Protein AF-0000000087727693 (afdb_homodimer)

Secondary structure (DSSP, 8-state):
-------PPPHHHHHTT------SSS-HHHHHHT-----------TT---------------HHHHHHHT------THHHH-GGG---B-TTTTS----HHHHHHHHHHHHHT-HHHHHHHHHHTHHHH---S-HHHHHHHHHHHHH-SS--TTHHHHHHHHHHHHHH-TTS-TTS-GGG-HHHHHHHHHHHHHHHHT---HHHHHHHHHHHHHHHHTT-TTHHHHHHHHHHHHHHHHTTT-TTTS--SBPPPSSHHHHHHHHHHHHHHHHHHHHTTTT-TTSPPSSPPPPTTPBPPPPHHHHHTT------BS--S-TT--TT--HHHHHHHHHHHHHHHHHHHHHHHHTS-HHHHHHHHHHHHHHHHHHHHHHHHHHHHHTTSS---HHHHHHHHHHHHHHHHHHH-SS--SSS-PPPPHHHHHHHHHHHHHHHHIIIIIHHHHHHHHHHHHHH--SS--S-THHHHHHHHHHHHHHHHHHHH--HHHHHHHHHHHHHHHHHHTT-GGGTTTTHHHHHH-/-------PPPHHHHHTT------SSS-HHHHHHT-----------TT---------------HHHHHHHT--TT--THHHH-GGG---B-GGGGS-B--HHHHHHHHHHHHHT-HHHHHHHHHHTHHHH---S-HHHHHHHHHHHHH-SS-BTTHHHHHHHHHHHHHH-TTS-S-S-GGG-HHHHHHHHHHHHHHHHT---HHHHHHHHHHHHHHHHTT-TTHHHHHHHHHHHHHHHHTTT-TTTSPPSBPPPSSHHHHHHHHHHHHHHHHHHHHTTTT-TTSPPSSPPPPTTPBPP--HHHHHTT------BS--S-TT--TT--HHHHHHHHHHHHHHHHHHHHHHHHTS-HHHHHHHHHHHHHHHHHHHHHHHHHHHHHTTSS--SHHHHHHHHHHHHHHHHHHH-SS--SSS-PPPPHHHHHHHHHHHHHHHHIIIIIHHHHHHHHHHHHHH--SS--S-THHHHHHHHHHHHHHHHHHHH--HHHHHHHHHHHHHHHHHHTT-GGGTTTTHHHHHH-

Organism: NCBI:txid56646

Structure (mmCIF, N/CA/C/O backbone):
data_AF-0000000087727693-model_v1
#
loop_
_entity.id
_entity.type
_entity.pdbx_description
1 polymer 'Zn(2)-C6 fungal-type domain-containing protein'
#
loop_
_atom_site.group_PDB
_atom_site.id
_atom_site.type_symbol
_atom_site.label_atom_id
_atom_site.label_alt_id
_atom_site.label_comp_id
_atom_site.label_asym_id
_atom_site.label_entity_id
_atom_site.label_seq_id
_atom_site.pdbx_PDB_ins_code
_atom_site.Cartn_x
_atom_site.Cartn_y
_atom_site.Cartn_z
_atom_site.occupancy
_atom_site.B_iso_or_equiv
_atom_site.auth_seq_id
_atom_site.auth_comp_id
_atom_site.auth_asym_id
_atom_site.auth_atom_id
_atom_site.pdbx_PDB_model_num
ATOM 1 N N . MET A 1 1 ? 28.422 21.938 45.094 1 23.84 1 MET A N 1
ATOM 2 C CA . MET A 1 1 ? 28.906 21.516 43.781 1 23.84 1 MET A CA 1
ATOM 3 C C . MET A 1 1 ? 28.297 20.172 43.375 1 23.84 1 MET A C 1
ATOM 5 O O . MET A 1 1 ? 28.406 19.188 44.094 1 23.84 1 MET A O 1
ATOM 9 N N . PRO A 1 2 ? 27.234 20.109 42.75 1 31.7 2 PRO A N 1
ATOM 10 C CA . PRO A 1 2 ? 26.453 18.875 42.688 1 31.7 2 PRO A CA 1
ATOM 11 C C . PRO A 1 2 ? 27.234 17.719 42.094 1 31.7 2 PRO A C 1
ATOM 13 O O . PRO A 1 2 ? 28.188 17.922 41.312 1 31.7 2 PRO A O 1
ATOM 16 N N . PRO A 1 3 ? 27.328 16.625 42.844 1 30.39 3 PRO A N 1
ATOM 17 C CA . PRO A 1 3 ? 28.25 15.562 42.406 1 30.39 3 PRO A CA 1
ATOM 18 C C . PRO A 1 3 ? 28.047 15.211 40.906 1 30.39 3 PRO A C 1
ATOM 20 O O . PRO A 1 3 ? 26.938 15.344 40.375 1 30.39 3 PRO A O 1
ATOM 23 N N . ALA A 1 4 ? 29.109 15.508 40.094 1 33.78 4 ALA A N 1
ATOM 24 C CA . ALA A 1 4 ? 29.359 15.18 38.688 1 33.78 4 ALA A CA 1
ATOM 25 C C . ALA A 1 4 ? 28.906 13.758 38.375 1 33.78 4 ALA A C 1
ATOM 27 O O . ALA A 1 4 ? 29.375 12.797 39 1 33.78 4 ALA A O 1
ATOM 28 N N . ASN A 1 5 ? 27.656 13.523 38.062 1 35.09 5 ASN A N 1
ATOM 29 C CA . ASN A 1 5 ? 27.109 12.219 37.688 1 35.09 5 ASN A CA 1
ATOM 30 C C . ASN A 1 5 ? 28.078 11.438 36.812 1 35.09 5 ASN A C 1
ATOM 32 O O . ASN A 1 5 ? 28.5 11.922 35.75 1 35.09 5 ASN A O 1
ATOM 36 N N . THR A 1 6 ? 29.047 10.742 37.312 1 43.03 6 THR A N 1
ATOM 37 C CA . THR A 1 6 ? 30.062 9.875 36.75 1 43.03 6 THR A CA 1
ATOM 38 C C . THR A 1 6 ? 29.484 9.039 35.594 1 43.03 6 THR A C 1
ATOM 40 O O . THR A 1 6 ? 28.688 8.133 35.844 1 43.03 6 THR A O 1
ATOM 43 N N . PHE A 1 7 ? 29.219 9.594 34.5 1 47.88 7 PHE A N 1
ATOM 44 C CA . PHE A 1 7 ? 28.844 8.836 33.312 1 47.88 7 PHE A CA 1
ATOM 45 C C . PHE A 1 7 ? 29.781 7.652 33.094 1 47.88 7 PHE A C 1
ATOM 47 O O . PHE A 1 7 ? 31 7.801 33.156 1 47.88 7 PHE A O 1
ATOM 54 N N . THR A 1 8 ? 29.281 6.395 33.344 1 59.62 8 THR A N 1
ATOM 55 C CA . THR A 1 8 ? 30 5.141 33.125 1 59.62 8 THR A CA 1
ATOM 56 C C . THR A 1 8 ? 30.391 4.996 31.672 1 59.62 8 THR A C 1
ATOM 58 O O . THR A 1 8 ? 29.859 5.684 30.797 1 59.62 8 THR A O 1
ATOM 61 N N . SER A 1 9 ? 31.375 4.316 31.344 1 71.38 9 SER A N 1
ATOM 62 C CA . SER A 1 9 ? 31.906 3.957 30.031 1 71.38 9 SER A CA 1
ATOM 63 C C . SER A 1 9 ? 30.828 3.328 29.156 1 71.38 9 SER A C 1
ATOM 65 O O . SER A 1 9 ? 29.891 2.701 29.656 1 71.38 9 SER A O 1
ATOM 67 N N . CYS A 1 10 ? 30.719 3.697 27.891 1 70.88 10 CYS A N 1
ATOM 68 C CA . CYS A 1 10 ? 29.734 3.115 26.984 1 70.88 10 CYS A CA 1
ATOM 69 C C . CYS A 1 10 ? 29.922 1.608 26.875 1 70.88 10 CYS A C 1
ATOM 71 O O . CYS A 1 10 ? 31 1.087 27.172 1 70.88 10 CYS A O 1
ATOM 73 N N . GLU A 1 11 ? 28.922 0.777 26.594 1 74.06 11 GLU A N 1
ATOM 74 C CA . GLU A 1 11 ? 28.938 -0.682 26.578 1 74.06 11 GLU A CA 1
ATOM 75 C C . GLU A 1 11 ? 30.016 -1.211 25.625 1 74.06 11 GLU A C 1
ATOM 77 O O . GLU A 1 11 ? 30.703 -2.189 25.938 1 74.06 11 GLU A O 1
ATOM 82 N N . ALA A 1 12 ? 30.25 -0.6 24.531 1 76.38 12 ALA A N 1
ATOM 83 C CA . ALA A 1 12 ? 31.266 -1.04 23.578 1 76.38 12 ALA A CA 1
ATOM 84 C C . ALA A 1 12 ? 32.656 -0.853 24.156 1 76.38 12 ALA A C 1
ATOM 86 O O . ALA A 1 12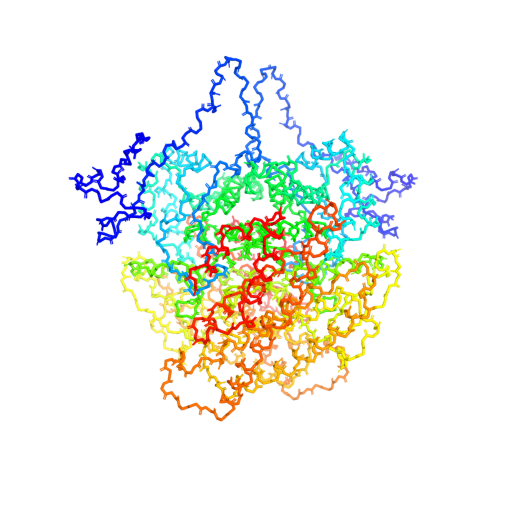 ? 33.5 -1.752 24.062 1 76.38 12 ALA A O 1
ATOM 87 N N . CYS A 1 13 ? 32.844 0.225 24.734 1 75.88 13 CYS A N 1
ATOM 88 C CA . CYS A 1 13 ? 34.156 0.517 25.297 1 75.88 13 CYS A CA 1
ATOM 89 C C . CYS A 1 13 ? 34.469 -0.376 26.5 1 75.88 13 CYS A C 1
ATOM 91 O O . CYS A 1 13 ? 35.594 -0.812 26.688 1 75.88 13 CYS A O 1
ATOM 93 N N . ARG A 1 14 ? 33.438 -0.783 27.297 1 74.38 14 ARG A N 1
ATOM 94 C CA . ARG A 1 14 ? 33.594 -1.712 28.406 1 74.38 14 ARG A CA 1
ATOM 95 C C . ARG A 1 14 ? 33.969 -3.105 27.922 1 74.38 14 ARG A C 1
ATOM 97 O O . ARG A 1 14 ? 34.844 -3.76 28.5 1 74.38 14 ARG A O 1
ATOM 104 N N . ARG A 1 15 ? 33.406 -3.43 26.781 1 73.31 15 ARG A N 1
ATOM 105 C CA . ARG A 1 15 ? 33.688 -4.75 26.219 1 73.31 15 ARG A CA 1
ATOM 106 C C . ARG A 1 15 ? 35.094 -4.836 25.656 1 73.31 15 ARG A C 1
ATOM 108 O O . ARG A 1 15 ? 35.75 -5.863 25.781 1 73.31 15 ARG A O 1
ATOM 115 N N . LEU A 1 16 ? 35.469 -3.773 25.156 1 72.75 16 LEU A N 1
ATOM 116 C CA . LEU A 1 16 ? 36.781 -3.746 24.531 1 72.75 16 LEU A CA 1
ATOM 117 C C . LEU A 1 16 ? 37.875 -3.369 25.547 1 72.75 16 LEU A C 1
ATOM 119 O O . LEU A 1 16 ? 39.062 -3.344 25.219 1 72.75 16 LEU A O 1
ATOM 123 N N . LYS A 1 17 ? 37.469 -3.191 26.781 1 73.88 17 LYS A N 1
ATOM 124 C CA . LYS A 1 17 ? 38.375 -2.814 27.875 1 73.88 17 LYS A CA 1
ATOM 125 C C . LYS A 1 17 ? 39.25 -1.646 27.484 1 73.88 17 LYS A C 1
ATOM 127 O O . LYS A 1 17 ? 40.469 -1.645 27.766 1 73.88 17 LYS A O 1
ATOM 132 N N . ARG A 1 18 ? 38.656 -0.747 26.656 1 76.44 18 ARG A N 1
ATOM 133 C CA . ARG A 1 18 ? 39.406 0.434 26.234 1 76.44 18 ARG A CA 1
ATOM 134 C C . ARG A 1 18 ? 38.875 1.693 26.906 1 76.44 18 ARG A C 1
ATOM 136 O O . ARG A 1 18 ? 37.719 1.702 27.406 1 76.44 18 ARG A O 1
ATOM 143 N N . ARG A 1 19 ? 39.625 2.727 26.953 1 76.44 19 ARG A N 1
ATOM 144 C CA . ARG A 1 19 ? 39.25 3.99 27.594 1 76.44 19 ARG A CA 1
ATOM 145 C C . ARG A 1 19 ? 38.188 4.727 26.781 1 76.44 19 ARG A C 1
ATOM 147 O O . ARG A 1 19 ? 38.406 5.051 25.609 1 76.44 19 ARG A O 1
ATOM 154 N N . CYS A 1 20 ? 36.906 4.945 27.344 1 72.44 20 CYS A N 1
ATOM 155 C CA . CYS A 1 20 ? 35.75 5.609 26.75 1 72.44 20 CYS A CA 1
ATOM 156 C C . CYS A 1 20 ? 35.844 7.117 26.922 1 72.44 20 CYS A C 1
ATOM 158 O O . CYS A 1 20 ? 36.156 7.602 28.016 1 72.44 20 CYS A O 1
ATOM 160 N N . SER A 1 21 ? 35.812 7.914 25.969 1 75.56 21 SER A N 1
ATOM 161 C CA . SER A 1 21 ? 35.875 9.367 26.078 1 75.56 21 SER A CA 1
ATOM 162 C C . SER A 1 21 ? 34.625 9.938 26.703 1 75.56 21 SER A C 1
ATOM 164 O O . SER A 1 21 ? 34.562 11.125 27.016 1 75.56 21 SER A O 1
ATOM 166 N N . LYS A 1 22 ? 33.531 9.18 27 1 72.62 22 LYS A N 1
ATOM 167 C CA . LYS A 1 22 ? 32.281 9.5 27.656 1 72.62 22 LYS A CA 1
ATOM 168 C C . LYS A 1 22 ? 31.562 10.656 26.969 1 72.62 22 LYS A C 1
ATOM 170 O O . LYS A 1 22 ? 30.781 11.383 27.594 1 72.62 22 LYS A O 1
ATOM 175 N N . ASP A 1 23 ? 31.984 10.836 25.672 1 70.81 23 ASP A N 1
ATOM 176 C CA . ASP A 1 23 ? 31.312 11.867 24.891 1 70.81 23 ASP A CA 1
ATOM 177 C C . ASP A 1 23 ? 29.922 11.422 24.469 1 70.81 23 ASP A C 1
ATOM 179 O O . ASP A 1 23 ? 29.672 10.227 24.312 1 70.81 23 ASP A O 1
ATOM 183 N N . THR A 1 24 ? 28.75 12.195 24.625 1 68.38 24 THR A N 1
ATOM 184 C CA . THR A 1 24 ? 27.406 11.969 24.094 1 68.38 24 THR A CA 1
ATOM 185 C C . THR A 1 24 ? 27.266 12.633 22.719 1 68.38 24 THR A C 1
ATOM 187 O O . THR A 1 24 ? 27.844 13.695 22.484 1 68.38 24 THR A O 1
ATOM 190 N N . PRO A 1 25 ? 26.5 11.797 21.734 1 67.19 25 PRO A N 1
ATOM 191 C CA . PRO A 1 25 ? 25.797 10.531 21.922 1 67.19 25 PRO A CA 1
ATOM 192 C C . PRO A 1 25 ? 26.703 9.32 21.75 1 67.19 25 PRO A C 1
ATOM 194 O O . PRO A 1 25 ? 26.359 8.211 22.172 1 67.19 25 PRO A O 1
ATOM 197 N N . SER A 1 26 ? 27.812 9.461 21.109 1 72.19 26 SER A N 1
ATOM 198 C CA . SER A 1 26 ? 28.781 8.375 20.922 1 72.19 26 SER A CA 1
ATOM 199 C C . SER A 1 26 ? 30.172 8.805 21.359 1 72.19 26 SER A C 1
ATOM 201 O O . SER A 1 26 ? 30.578 9.945 21.156 1 72.19 26 SER A O 1
ATOM 203 N N . CYS A 1 27 ? 30.859 7.828 21.984 1 73.69 27 CYS A N 1
ATOM 204 C CA . CYS A 1 27 ? 32.219 8.125 22.438 1 73.69 27 CYS A CA 1
ATOM 205 C C . CYS A 1 27 ? 33.188 8.117 21.266 1 73.69 27 CYS A C 1
ATOM 207 O O . CYS A 1 27 ? 32.906 7.512 20.219 1 73.69 27 CYS A O 1
ATOM 209 N N . ARG A 1 28 ? 34.25 8.898 21.344 1 74.19 28 ARG A N 1
ATOM 210 C CA . ARG A 1 28 ? 35.25 9.086 20.297 1 74.19 28 ARG A CA 1
ATOM 211 C C . ARG A 1 28 ? 35.781 7.746 19.812 1 74.19 28 ARG A C 1
ATOM 213 O O . ARG A 1 28 ? 36.062 7.57 18.625 1 74.19 28 ARG A O 1
ATOM 220 N N . LEU A 1 29 ? 35.938 6.738 20.672 1 74.5 29 LEU A N 1
ATOM 221 C CA . LEU A 1 29 ? 36.469 5.426 20.312 1 74.5 29 LEU A CA 1
ATOM 222 C C . LEU A 1 29 ? 35.438 4.621 19.531 1 74.5 29 LEU A C 1
ATOM 224 O O . LEU A 1 29 ? 35.75 3.996 18.516 1 74.5 29 LEU A O 1
ATOM 228 N N . CYS A 1 30 ? 34.25 4.602 19.906 1 71.06 30 CYS A N 1
ATOM 229 C CA . CYS A 1 30 ? 33.188 3.896 19.203 1 71.06 30 CYS A CA 1
ATOM 230 C C . CYS A 1 30 ? 32.969 4.477 17.812 1 71.06 30 CYS A C 1
ATOM 232 O O . CYS A 1 30 ? 32.75 3.736 16.844 1 71.06 30 CYS A O 1
ATOM 234 N N . THR A 1 31 ? 33.062 5.781 17.609 1 73.38 31 THR A N 1
ATOM 235 C CA . THR A 1 31 ? 33 6.473 16.312 1 73.38 31 THR A CA 1
ATOM 236 C C . THR A 1 31 ? 34.125 6.039 15.406 1 73.38 31 THR A C 1
ATOM 238 O O . THR A 1 31 ? 33.938 5.828 14.211 1 73.38 31 THR A O 1
ATOM 241 N N . ARG A 1 32 ? 35.312 5.926 15.891 1 71.56 32 ARG A N 1
ATOM 242 C CA . ARG A 1 32 ? 36.5 5.551 15.125 1 71.56 32 ARG A CA 1
ATOM 243 C C . ARG A 1 32 ? 36.469 4.082 14.727 1 71.56 32 ARG A C 1
ATOM 245 O O . ARG A 1 32 ? 36.844 3.727 13.609 1 71.56 32 ARG A O 1
ATOM 252 N N . LEU A 1 33 ? 35.938 3.219 15.602 1 70.81 33 LEU A N 1
ATOM 253 C CA . LEU A 1 33 ? 35.906 1.778 15.375 1 70.81 33 LEU A CA 1
ATOM 254 C C . LEU A 1 33 ? 34.625 1.349 14.68 1 70.81 33 LEU A C 1
ATOM 256 O O . LEU A 1 33 ? 34.469 0.18 14.328 1 70.81 33 LEU A O 1
ATOM 260 N N . GLY A 1 34 ? 33.656 2.258 14.414 1 65.94 34 GLY A N 1
ATOM 261 C CA . GLY A 1 34 ? 32.375 2.02 13.758 1 65.94 34 GLY A CA 1
ATOM 262 C C . GLY A 1 34 ? 31.453 1.153 14.578 1 65.94 34 GLY A C 1
ATOM 263 O O . GLY A 1 34 ? 30.688 0.361 14.023 1 65.94 34 GLY A O 1
ATOM 264 N N . LYS A 1 35 ? 31.516 1.188 15.883 1 65.06 35 LYS A N 1
ATOM 265 C CA . LYS A 1 35 ? 30.688 0.398 16.781 1 65.06 35 LYS A CA 1
ATOM 266 C C . LYS A 1 35 ? 29.562 1.244 17.391 1 65.06 35 LYS A C 1
ATOM 268 O O . LYS A 1 35 ? 29.672 2.473 17.438 1 65.06 35 LYS A O 1
ATOM 273 N N . THR A 1 36 ? 28.422 0.637 17.703 1 66.88 36 THR A N 1
ATOM 274 C CA . THR A 1 36 ? 27.312 1.306 18.375 1 66.88 36 THR A CA 1
ATOM 275 C C . THR A 1 36 ? 27.672 1.64 19.812 1 66.88 36 THR A C 1
ATOM 277 O O . THR A 1 36 ? 27.938 0.743 20.625 1 66.88 36 THR A O 1
ATOM 280 N N . CYS A 1 37 ? 27.766 3.025 20.109 1 66.5 37 CYS A N 1
ATOM 281 C CA . CYS A 1 37 ? 28.031 3.561 21.438 1 66.5 37 CYS A CA 1
ATOM 282 C C . CYS A 1 37 ? 26.75 3.643 22.266 1 66.5 37 CYS A C 1
ATOM 284 O O . CYS A 1 37 ? 25.812 4.355 21.891 1 66.5 37 CYS A O 1
ATOM 286 N N . ASN A 1 38 ? 26.438 2.754 23.125 1 66.06 38 ASN A N 1
ATOM 287 C CA . ASN A 1 38 ? 25.297 2.727 24.047 1 66.06 38 ASN A CA 1
ATOM 288 C C . ASN A 1 38 ? 25.719 3.047 25.469 1 66.06 38 ASN A C 1
ATOM 290 O O . ASN A 1 38 ? 26.547 2.34 26.047 1 66.06 38 ASN A O 1
ATOM 294 N N . TYR A 1 39 ? 25.328 4.312 25.891 1 60.53 39 TYR A N 1
ATOM 295 C CA . TYR A 1 39 ? 25.5 4.598 27.312 1 60.53 39 TYR A CA 1
ATOM 296 C C . TYR A 1 39 ? 24.359 3.982 28.125 1 60.53 39 TYR A C 1
ATOM 298 O O . TYR A 1 39 ? 23.203 4.012 27.703 1 60.53 39 TYR A O 1
ATOM 306 N N . GLY A 1 40 ? 24.328 2.939 28.672 1 48.91 40 GLY A N 1
ATOM 307 C CA . GLY A 1 40 ? 23.328 2.283 29.516 1 48.91 40 GLY A CA 1
ATOM 308 C C . GLY A 1 40 ? 22.516 3.254 30.344 1 48.91 40 GLY A C 1
ATOM 309 O O . GLY A 1 40 ? 23.047 3.84 31.297 1 48.91 40 GLY A O 1
ATOM 310 N N . THR A 1 41 ? 21.734 4.156 29.703 1 39.34 41 THR A N 1
ATOM 311 C CA . THR A 1 41 ? 20.844 4.848 30.625 1 39.34 41 THR A CA 1
ATOM 312 C C . THR A 1 41 ? 20 3.848 31.406 1 39.34 41 THR A C 1
ATOM 314 O O . THR A 1 41 ? 19.234 3.072 30.828 1 39.34 41 THR A O 1
ATOM 317 N N . GLU A 1 42 ? 20.375 3.406 32.625 1 35.06 42 GLU A N 1
ATOM 318 C CA . GLU A 1 42 ? 19.547 2.77 33.656 1 35.06 42 GLU A CA 1
ATOM 319 C C . GLU A 1 42 ? 18.328 3.613 33.969 1 35.06 42 GLU A C 1
ATOM 321 O O . GLU A 1 42 ? 18.266 4.262 35 1 35.06 42 GLU A O 1
ATOM 326 N N . HIS A 1 43 ? 17.797 4.496 33.25 1 33.53 43 HIS A N 1
ATOM 327 C CA . HIS A 1 43 ? 16.594 5.012 33.906 1 33.53 43 HIS A CA 1
ATOM 328 C C . HIS A 1 43 ? 15.57 3.904 34.125 1 33.53 43 HIS A C 1
ATOM 330 O O . HIS A 1 43 ? 14.789 3.6 33.219 1 33.53 43 HIS A O 1
ATOM 336 N N . ALA A 1 44 ? 15.859 2.822 34.812 1 29.98 44 ALA A N 1
ATOM 337 C CA . ALA A 1 44 ? 14.828 1.984 35.406 1 29.98 44 ALA A CA 1
ATOM 338 C C . ALA A 1 44 ? 13.875 2.816 36.281 1 29.98 44 ALA A C 1
ATOM 340 O O . ALA A 1 44 ? 14.305 3.465 37.219 1 29.98 44 ALA A O 1
ATOM 341 N N . ASN A 1 45 ? 12.906 3.426 35.719 1 28.58 45 ASN A N 1
ATOM 342 C CA . ASN A 1 45 ? 11.906 3.787 36.719 1 28.58 45 ASN A CA 1
ATOM 343 C C . ASN A 1 45 ? 11.648 2.645 37.688 1 28.58 45 ASN A C 1
ATOM 345 O O . ASN A 1 45 ? 11.195 1.571 37.312 1 28.58 45 ASN A O 1
ATOM 349 N N . PRO A 1 46 ? 12.258 2.629 38.812 1 29.36 46 PRO A N 1
ATOM 350 C CA . PRO A 1 46 ? 12.07 1.63 39.844 1 29.36 46 PRO A CA 1
ATOM 351 C C . PRO A 1 46 ? 10.602 1.374 40.188 1 29.36 46 PRO A C 1
ATOM 353 O O . PRO A 1 46 ? 10.273 0.415 40.875 1 29.36 46 PRO A O 1
ATOM 356 N N . ASN A 1 47 ? 9.828 2.406 39.969 1 28.36 47 ASN A N 1
ATOM 357 C CA . ASN A 1 47 ? 8.531 2.232 40.625 1 28.36 47 ASN A CA 1
ATOM 358 C C . ASN A 1 47 ? 7.727 1.11 39.969 1 28.36 47 ASN A C 1
ATOM 360 O O . ASN A 1 47 ? 6.523 0.985 40.219 1 28.36 47 ASN A O 1
ATOM 364 N N . LEU A 1 48 ? 8.172 0.575 38.812 1 28.2 48 LEU A N 1
ATOM 365 C CA . LEU A 1 48 ? 7.336 -0.592 38.562 1 28.2 48 LEU A CA 1
ATOM 366 C C . LEU A 1 48 ? 7.605 -1.69 39.594 1 28.2 48 LEU A C 1
ATOM 368 O O . LEU A 1 48 ? 8.516 -2.504 39.406 1 28.2 48 LEU A O 1
ATOM 372 N N . ARG A 1 49 ? 7.734 -1.293 40.875 1 25.19 49 ARG A N 1
ATOM 373 C CA . ARG A 1 49 ? 7.648 -2.359 41.875 1 25.19 49 ARG A CA 1
ATOM 374 C C . ARG A 1 49 ? 6.633 -3.416 41.469 1 25.19 49 ARG A C 1
ATOM 376 O O . ARG A 1 49 ? 5.512 -3.086 41.062 1 25.19 49 ARG A O 1
ATOM 383 N N . THR A 1 50 ? 7.164 -4.523 41.188 1 27.92 50 THR A N 1
ATOM 384 C CA . THR A 1 50 ? 6.52 -5.832 41.219 1 27.92 50 THR A CA 1
ATOM 385 C C . THR A 1 50 ? 5.691 -6.012 42.469 1 27.92 50 THR A C 1
ATOM 387 O O . THR A 1 50 ? 6.246 -6.172 43.562 1 27.92 50 THR A O 1
ATOM 390 N N . SER A 1 51 ? 4.781 -5.172 42.906 1 27.58 51 SER A N 1
ATOM 391 C CA . SER A 1 51 ? 3.975 -5.781 43.969 1 27.58 51 SER A CA 1
ATOM 392 C C . SER A 1 51 ? 3.652 -7.234 43.656 1 27.58 51 SER A C 1
ATOM 394 O O . SER A 1 51 ? 2.965 -7.52 42.656 1 27.58 51 SER A O 1
ATOM 396 N N . SER A 1 52 ? 4.566 -8.141 44.062 1 27.73 52 SER A N 1
ATOM 397 C CA . SER A 1 52 ? 4.48 -9.578 44.281 1 27.73 52 SER A CA 1
ATOM 398 C C . SER A 1 52 ? 3.258 -9.953 45.094 1 27.73 52 SER A C 1
ATOM 400 O O . SER A 1 52 ? 3.291 -10.922 45.875 1 27.73 52 SER A O 1
ATOM 402 N N . ASN A 1 53 ? 2.316 -9.203 45.531 1 29.72 53 ASN A N 1
ATOM 403 C CA . ASN A 1 53 ? 1.319 -10.023 46.219 1 29.72 53 ASN A CA 1
ATOM 404 C C . ASN A 1 53 ? 0.9 -11.219 45.375 1 29.72 53 ASN A C 1
ATOM 406 O O . ASN A 1 53 ? 0.831 -11.117 44.156 1 29.72 53 ASN A O 1
ATOM 410 N N . GLY A 1 54 ? 1.063 -12.602 45.781 1 30.44 54 GLY A N 1
ATOM 411 C CA . GLY A 1 54 ? 0.82 -14 45.469 1 30.44 54 GLY A CA 1
ATOM 412 C C . GLY A 1 54 ? -0.479 -14.227 44.719 1 30.44 54 GLY A C 1
ATOM 413 O O . GLY A 1 54 ? -0.956 -15.359 44.625 1 30.44 54 GLY A O 1
ATOM 414 N N . GLY A 1 55 ? -1.471 -13.375 44.812 1 32.19 55 GLY A N 1
ATOM 415 C CA . GLY A 1 55 ? -2.604 -13.875 44.062 1 32.19 55 GLY A CA 1
ATOM 416 C C . GLY A 1 55 ? -2.281 -14.109 42.594 1 32.19 55 GLY A C 1
ATOM 417 O O . GLY A 1 55 ? -1.697 -13.25 41.938 1 32.19 55 GLY A O 1
ATOM 418 N N . THR A 1 56 ? -1.887 -15.352 42.062 1 33.38 56 THR A N 1
ATOM 419 C CA . THR A 1 56 ? -1.729 -15.977 40.781 1 33.38 56 THR A CA 1
ATOM 420 C C . THR A 1 56 ? -2.623 -15.305 39.75 1 33.38 56 THR A C 1
ATOM 422 O O . THR A 1 56 ? -3.344 -15.984 39 1 33.38 56 THR A O 1
ATOM 425 N N . GLY A 1 57 ? -3.297 -14.289 40 1 35.41 57 GLY A N 1
ATOM 426 C CA . GLY A 1 57 ? -4.062 -13.836 38.844 1 35.41 57 GLY A CA 1
ATOM 427 C C . GLY A 1 57 ? -3.207 -13.562 37.625 1 35.41 57 GLY A C 1
ATOM 428 O O . GLY A 1 57 ? -2.238 -12.805 37.719 1 35.41 57 GLY A O 1
ATOM 429 N N . GLN A 1 58 ? -2.781 -14.531 36.781 1 38.69 58 GLN A N 1
ATOM 430 C CA . GLN A 1 58 ? -2.271 -14.414 35.438 1 38.69 58 GLN A CA 1
ATOM 431 C C . GLN A 1 58 ? -2.707 -13.102 34.781 1 38.69 58 GLN A C 1
ATOM 433 O O . GLN A 1 58 ? -3.885 -12.922 34.469 1 38.69 58 GLN A O 1
ATOM 438 N N . ASP A 1 59 ? -2.359 -11.961 35.062 1 41.25 59 ASP A N 1
ATOM 439 C CA . ASP A 1 59 ? -2.562 -10.625 34.5 1 41.25 59 ASP A CA 1
ATOM 440 C C . ASP A 1 59 ? -2.609 -10.664 32.969 1 41.25 59 ASP A C 1
ATOM 442 O O . ASP A 1 59 ? -1.618 -11.016 32.344 1 41.25 59 ASP A O 1
ATOM 446 N N . ARG A 1 60 ? -3.609 -11.008 32.281 1 51.88 60 ARG A N 1
ATOM 447 C CA . ARG A 1 60 ? -3.947 -10.961 30.859 1 51.88 60 ARG A CA 1
ATOM 448 C C . ARG A 1 60 ? -3.346 -9.727 30.188 1 51.88 60 ARG A C 1
ATOM 450 O O . ARG A 1 60 ? -3.734 -8.594 30.5 1 51.88 60 ARG A O 1
ATOM 457 N N . THR A 1 61 ? -2.178 -9.797 29.562 1 72.81 61 THR A N 1
ATOM 458 C CA . THR A 1 61 ? -1.591 -8.711 28.797 1 72.81 61 THR A CA 1
ATOM 459 C C . THR A 1 61 ? -2.592 -8.172 27.781 1 72.81 61 THR A C 1
ATOM 461 O O . THR A 1 61 ? -3.08 -8.914 26.922 1 72.81 61 THR A O 1
ATOM 464 N N . THR A 1 62 ? -3.143 -7.012 28.062 1 80.31 62 THR A N 1
ATOM 465 C CA . THR A 1 62 ? -4.039 -6.355 27.109 1 80.31 62 THR A CA 1
ATOM 466 C C . THR A 1 62 ? -3.35 -6.16 25.766 1 80.31 62 THR A C 1
ATOM 468 O O . THR A 1 62 ? -2.119 -6.137 25.688 1 80.31 62 THR A O 1
ATOM 471 N N . PRO A 1 63 ? -4.07 -6.195 24.703 1 81.88 63 PRO A N 1
ATOM 472 C CA . PRO A 1 63 ? -3.482 -5.938 23.391 1 81.88 63 PRO A CA 1
ATOM 473 C C . PRO A 1 63 ? -2.633 -4.668 23.359 1 81.88 63 PRO A C 1
ATOM 475 O O . PRO A 1 63 ? -1.558 -4.652 22.75 1 81.88 63 PRO A O 1
ATOM 478 N N . ALA A 1 64 ? -3.078 -3.709 24.078 1 83.62 64 ALA A N 1
ATOM 479 C CA . ALA A 1 64 ? -2.322 -2.461 24.141 1 83.62 64 ALA A CA 1
ATOM 480 C C . ALA A 1 64 ? -0.963 -2.67 24.797 1 83.62 64 ALA A C 1
ATOM 482 O O . ALA A 1 64 ? 0.053 -2.16 24.312 1 83.62 64 ALA A O 1
ATOM 483 N N . THR A 1 65 ? -0.986 -3.424 25.797 1 83.81 65 THR A N 1
ATOM 484 C CA . THR A 1 65 ? 0.254 -3.682 26.531 1 83.81 65 THR A CA 1
ATOM 485 C C . THR A 1 65 ? 1.213 -4.512 25.672 1 83.81 65 THR A C 1
ATOM 487 O O . THR A 1 65 ? 2.424 -4.285 25.703 1 83.81 65 THR A O 1
ATOM 490 N N . GLU A 1 66 ? 0.668 -5.402 24.984 1 84.19 66 GLU A N 1
ATOM 491 C CA . GLU A 1 66 ? 1.494 -6.23 24.109 1 84.19 66 GLU A CA 1
ATOM 492 C C . GLU A 1 66 ? 2.17 -5.387 23.031 1 84.19 66 GLU A C 1
ATOM 494 O O . GLU A 1 66 ? 3.367 -5.539 22.781 1 84.19 66 GLU A O 1
ATOM 499 N N . LEU A 1 67 ? 1.441 -4.508 22.438 1 85.75 67 LEU A N 1
ATOM 500 C CA . LEU A 1 67 ? 1.981 -3.645 21.391 1 85.75 67 LEU A CA 1
ATOM 501 C C . LEU A 1 67 ? 3.029 -2.695 21.953 1 85.75 67 LEU A C 1
ATOM 503 O O . LEU A 1 67 ? 4.07 -2.465 21.328 1 85.75 67 LEU A O 1
ATOM 507 N N . ASP A 1 68 ? 2.777 -2.223 23.109 1 82.19 68 ASP A N 1
ATOM 508 C CA . ASP A 1 68 ? 3.695 -1.272 23.719 1 82.19 68 ASP A CA 1
ATOM 509 C C . ASP A 1 68 ? 5.016 -1.944 24.094 1 82.19 68 ASP A C 1
ATOM 511 O O . ASP A 1 68 ? 6.082 -1.341 23.953 1 82.19 68 ASP A O 1
ATOM 515 N N . MET A 1 69 ? 4.957 -3.176 24.453 1 78 69 MET A N 1
ATOM 516 C CA . MET A 1 69 ? 6.129 -3.922 24.906 1 78 69 MET A CA 1
ATOM 517 C C . MET A 1 69 ? 7.055 -4.234 23.734 1 78 69 MET A C 1
ATOM 519 O O . MET A 1 69 ? 8.242 -4.484 23.922 1 78 69 MET A O 1
ATOM 523 N N . HIS A 1 70 ? 6.598 -4.168 22.547 1 75.12 70 HIS A N 1
ATOM 524 C CA . HIS A 1 70 ? 7.375 -4.586 21.391 1 75.12 70 HIS A CA 1
ATOM 525 C C . HIS A 1 70 ? 7.887 -3.379 20.609 1 75.12 70 HIS A C 1
ATOM 527 O O . HIS A 1 70 ? 8.453 -3.531 19.516 1 75.12 70 HIS A O 1
ATOM 533 N N . ARG A 1 71 ? 7.805 -2.248 21.109 1 80.19 71 ARG A N 1
ATOM 534 C CA . ARG A 1 71 ? 8.188 -1.033 20.391 1 80.19 71 ARG A CA 1
ATOM 535 C C . ARG A 1 71 ? 9.703 -0.869 20.359 1 80.19 71 ARG A C 1
ATOM 537 O O . ARG A 1 71 ? 10.383 -1.135 21.359 1 80.19 71 ARG A O 1
ATOM 544 N N . THR A 1 72 ? 10.117 -0.573 19.141 1 71.25 72 THR A N 1
ATOM 545 C CA . THR A 1 72 ? 11.516 -0.188 18.969 1 71.25 72 THR A CA 1
ATOM 546 C C . THR A 1 72 ? 11.641 1.321 18.781 1 71.25 72 THR A C 1
ATOM 548 O O . THR A 1 72 ? 10.969 1.908 17.938 1 71.25 72 THR A O 1
ATOM 551 N N . LEU A 1 73 ? 12.195 2.045 19.625 1 64.31 73 LEU A N 1
ATOM 552 C CA . LEU A 1 73 ? 12.25 3.504 19.609 1 64.31 73 LEU A CA 1
ATOM 553 C C . LEU A 1 73 ? 13.43 3.994 18.766 1 64.31 73 LEU A C 1
ATOM 555 O O . LEU A 1 73 ? 13.883 5.129 18.938 1 64.31 73 LEU A O 1
ATOM 559 N N . ASN A 1 74 ? 13.68 3.281 17.703 1 76.31 74 ASN A N 1
ATOM 560 C CA . ASN A 1 74 ? 14.945 3.654 17.078 1 76.31 74 ASN A CA 1
ATOM 561 C C . ASN A 1 74 ? 14.766 4.07 15.625 1 76.31 74 ASN A C 1
ATOM 563 O O . ASN A 1 74 ? 15.742 4.227 14.891 1 76.31 74 ASN A O 1
ATOM 567 N N . PHE A 1 75 ? 13.625 4.367 15.258 1 87.94 75 PHE A N 1
ATOM 568 C CA . PHE A 1 75 ? 13.539 4.703 13.844 1 87.94 75 PHE A CA 1
ATOM 569 C C . PHE A 1 75 ? 13.969 6.148 13.609 1 87.94 75 PHE A C 1
ATOM 571 O O . PHE A 1 75 ? 13.492 7.062 14.281 1 87.94 75 PHE A O 1
ATOM 578 N N . PRO A 1 76 ? 14.812 6.355 12.68 1 89.56 76 PRO A N 1
ATOM 579 C CA . PRO A 1 76 ? 15.258 7.719 12.398 1 89.56 76 PRO A CA 1
ATOM 580 C C . PRO A 1 76 ? 14.195 8.547 11.68 1 89.56 76 PRO A C 1
ATOM 582 O O . PRO A 1 76 ? 14.086 8.492 10.453 1 89.56 76 PRO A O 1
ATOM 585 N N . CYS A 1 77 ? 13.562 9.398 12.312 1 88.25 77 CYS A N 1
ATOM 586 C CA . CYS A 1 77 ? 12.445 10.18 11.789 1 88.25 77 CYS A CA 1
ATOM 587 C C . CYS A 1 77 ? 12.898 11.102 10.664 1 88.25 77 CYS A C 1
ATOM 589 O O . CYS A 1 77 ? 12.094 11.492 9.812 1 88.25 77 CYS A O 1
ATOM 591 N N . SER A 1 78 ? 14.203 11.438 10.648 1 89.19 78 SER A N 1
ATOM 592 C CA . SER A 1 78 ? 14.734 12.289 9.594 1 89.19 78 SER A CA 1
ATOM 593 C C . SER A 1 78 ? 14.547 11.656 8.219 1 89.19 78 SER A C 1
ATOM 595 O O . SER A 1 78 ? 14.508 12.359 7.207 1 89.19 78 SER A O 1
ATOM 597 N N . TYR A 1 79 ? 14.438 10.352 8.227 1 93.31 79 TYR A N 1
ATOM 598 C CA . TYR A 1 79 ? 14.195 9.641 6.977 1 93.31 79 TYR A CA 1
ATOM 599 C C . TYR A 1 79 ? 12.953 10.172 6.281 1 93.31 79 TYR A C 1
ATOM 601 O O . TYR A 1 79 ? 12.883 10.203 5.051 1 93.31 79 TYR A O 1
ATOM 609 N N . PHE A 1 80 ? 11.945 10.648 7.082 1 92.25 80 PHE A N 1
ATOM 610 C CA . PHE A 1 80 ? 10.688 11.141 6.535 1 92.25 80 PHE A CA 1
ATOM 611 C C . PHE A 1 80 ? 10.609 12.656 6.629 1 92.25 80 PHE A C 1
ATOM 613 O O . PHE A 1 80 ? 10.031 13.312 5.758 1 92.25 80 PHE A O 1
ATOM 620 N N . LEU A 1 81 ? 11.164 13.219 7.629 1 88.56 81 LEU A N 1
ATOM 621 C CA . LEU A 1 81 ? 10.922 14.617 7.957 1 88.56 81 LEU A CA 1
ATOM 622 C C . LEU A 1 81 ? 11.891 15.523 7.207 1 88.56 81 LEU A C 1
ATOM 624 O O . LEU A 1 81 ? 11.531 16.656 6.848 1 88.56 81 LEU A O 1
ATOM 628 N N . ASP A 1 82 ? 13.141 15 7.012 1 87.25 82 ASP A N 1
ATOM 629 C CA . ASP A 1 82 ? 14.156 15.797 6.332 1 87.25 82 ASP A CA 1
ATOM 630 C C . ASP A 1 82 ? 15.211 14.906 5.68 1 87.25 82 ASP A C 1
ATOM 632 O O . ASP A 1 82 ? 16.203 14.539 6.32 1 87.25 82 ASP A O 1
ATOM 636 N N . SER A 1 83 ? 15.117 14.742 4.453 1 85.69 83 SER A N 1
ATOM 637 C CA . SER A 1 83 ? 15.961 13.812 3.709 1 85.69 83 SER A CA 1
ATOM 638 C C . SER A 1 83 ? 17.422 14.273 3.705 1 85.69 83 SER A C 1
ATOM 640 O O . SER A 1 83 ? 18.328 13.445 3.641 1 85.69 83 SER A O 1
ATOM 642 N N . ASP A 1 84 ? 17.641 15.508 3.789 1 84 84 ASP A N 1
ATOM 643 C CA . ASP A 1 84 ? 19 16.047 3.713 1 84 84 ASP A CA 1
ATOM 644 C C . ASP A 1 84 ? 19.797 15.727 4.98 1 84 84 ASP A C 1
ATOM 646 O O . ASP A 1 84 ? 21.016 15.688 4.953 1 84 84 ASP A O 1
ATOM 650 N N . LEU A 1 85 ? 19.062 15.492 6.012 1 86.62 85 LEU A N 1
ATOM 651 C CA . LEU A 1 85 ? 19.719 15.234 7.293 1 86.62 85 LEU A CA 1
ATOM 652 C C . LEU A 1 85 ? 19.859 13.742 7.535 1 86.62 85 LEU A C 1
ATOM 654 O O . LEU A 1 85 ? 20.531 13.32 8.477 1 86.62 85 LEU A O 1
ATOM 658 N N . PHE A 1 86 ? 19.312 12.992 6.699 1 91.31 86 PHE A N 1
ATOM 659 C CA . PHE A 1 86 ? 19.281 11.555 6.922 1 91.31 86 PHE A CA 1
ATOM 660 C C . PHE A 1 86 ? 20.5 10.883 6.324 1 91.31 86 PHE A C 1
ATOM 662 O O . PHE A 1 86 ? 20.953 11.25 5.238 1 91.31 86 PHE A O 1
ATOM 669 N N . GLN A 1 87 ? 20.969 9.922 7.086 1 91.44 87 GLN A N 1
ATOM 670 C CA . GLN A 1 87 ? 22 9.008 6.59 1 91.44 87 GLN A CA 1
ATOM 671 C C . GLN A 1 87 ? 21.562 7.555 6.754 1 91.44 87 GLN A C 1
ATOM 673 O O . GLN A 1 87 ? 20.953 7.191 7.766 1 91.44 87 GLN A O 1
ATOM 678 N N . PRO A 1 88 ? 21.828 6.805 5.73 1 93.56 88 PRO A N 1
ATOM 679 C CA . PRO A 1 88 ? 21.422 5.398 5.824 1 93.56 88 PRO A CA 1
ATOM 680 C C . PRO A 1 88 ? 21.953 4.719 7.082 1 93.56 88 PRO A C 1
ATOM 682 O O . PRO A 1 88 ? 23.078 5.008 7.523 1 93.56 88 PRO A O 1
ATOM 685 N N . ILE A 1 89 ? 21.219 3.809 7.605 1 93.31 89 ILE A N 1
ATOM 686 C CA . ILE A 1 89 ? 21.547 3.166 8.875 1 93.31 89 ILE A CA 1
ATOM 687 C C . ILE A 1 89 ? 21.922 1.703 8.625 1 93.31 89 ILE A C 1
ATOM 689 O O . ILE A 1 89 ? 21.719 1.183 7.527 1 93.31 89 ILE A O 1
ATOM 693 N N . SER A 1 90 ? 22.438 1.081 9.68 1 90.94 90 SER A N 1
ATOM 694 C CA . SER A 1 90 ? 22.766 -0.338 9.586 1 90.94 90 SER A CA 1
ATOM 695 C C . SER A 1 90 ? 21.5 -1.198 9.578 1 90.94 90 SER A C 1
ATOM 697 O O . SER A 1 90 ? 20.5 -0.836 10.188 1 90.94 90 SER A O 1
ATOM 699 N N . ARG A 1 91 ? 21.547 -2.287 8.977 1 87.06 91 ARG A N 1
ATOM 700 C CA . ARG A 1 91 ? 20.406 -3.182 8.812 1 87.06 91 ARG A CA 1
ATOM 701 C C . ARG A 1 91 ? 20 -3.797 10.141 1 87.06 91 ARG A C 1
ATOM 703 O O . ARG A 1 91 ? 18.844 -4.191 10.32 1 87.06 91 ARG A O 1
ATOM 710 N N . ASP A 1 92 ? 20.859 -3.869 11.039 1 82.94 92 ASP A N 1
ATOM 711 C CA . ASP A 1 92 ? 20.594 -4.508 12.328 1 82.94 92 ASP A CA 1
ATOM 712 C C . ASP A 1 92 ? 19.953 -3.531 13.305 1 82.94 92 ASP A C 1
ATOM 714 O O . ASP A 1 92 ? 19.422 -3.939 14.344 1 82.94 92 ASP A O 1
ATOM 718 N N . THR A 1 93 ? 19.844 -2.287 12.906 1 83.94 93 THR A N 1
ATO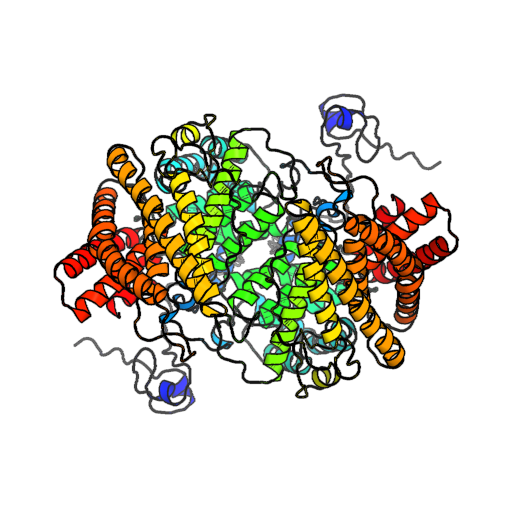M 719 C CA . THR A 1 93 ? 19.391 -1.234 13.805 1 83.94 93 THR A CA 1
ATOM 720 C C . THR A 1 93 ? 17.906 -1.415 14.148 1 83.94 93 THR A C 1
ATOM 722 O O . THR A 1 93 ? 17.484 -1.144 15.273 1 83.94 93 THR A O 1
ATOM 725 N N . LEU A 1 94 ? 17.156 -1.904 13.211 1 86.88 94 LEU A N 1
ATOM 726 C CA . LEU A 1 94 ? 15.711 -1.926 13.383 1 86.88 94 LEU A CA 1
ATOM 727 C C . LEU A 1 94 ? 15.203 -3.355 13.555 1 86.88 94 LEU A C 1
ATOM 729 O O . LEU A 1 94 ? 14.039 -3.645 13.273 1 86.88 94 LEU A O 1
ATOM 733 N N . THR A 1 95 ? 16.047 -4.219 13.953 1 80.12 95 THR A N 1
ATOM 734 C CA . THR A 1 95 ? 15.633 -5.602 14.172 1 80.12 95 THR A CA 1
ATOM 735 C C . THR A 1 95 ? 15.18 -5.809 15.609 1 80.12 95 THR A C 1
ATOM 737 O O . THR A 1 95 ? 15.766 -5.238 16.547 1 80.12 95 THR A O 1
ATOM 740 N N . THR A 1 96 ? 13.938 -5.703 15.961 1 66.06 96 THR A N 1
ATOM 741 C CA . THR A 1 96 ? 13.453 -5.832 17.328 1 66.06 96 THR A CA 1
ATOM 742 C C . THR A 1 96 ? 14.141 -6.996 18.047 1 66.06 96 THR A C 1
ATOM 744 O O . THR A 1 96 ? 14.211 -8.102 17.5 1 66.06 96 THR A O 1
ATOM 747 N N . HIS A 1 97 ? 14.664 -6.695 19.188 1 63.09 97 HIS A N 1
ATOM 748 C CA . HIS A 1 97 ? 15.5 -7.719 19.812 1 63.09 97 HIS A CA 1
ATOM 749 C C . HIS A 1 97 ? 14.773 -8.406 20.953 1 63.09 97 HIS A C 1
ATOM 751 O O . HIS A 1 97 ? 15.055 -9.562 21.266 1 63.09 97 HIS A O 1
ATOM 757 N N . ASP A 1 98 ? 13.617 -8.008 21.281 1 70.38 98 ASP A N 1
ATOM 758 C CA . ASP A 1 98 ? 13.219 -8.734 22.484 1 70.38 98 ASP A CA 1
ATOM 759 C C . ASP A 1 98 ? 11.695 -8.766 22.625 1 70.38 98 ASP A C 1
ATOM 761 O O . ASP A 1 98 ? 11.164 -8.555 23.719 1 70.38 98 ASP A O 1
ATOM 765 N N . GLY A 1 99 ? 11.117 -9.391 21.578 1 78.12 99 GLY A N 1
ATOM 766 C CA . GLY A 1 99 ? 9.672 -9.492 21.688 1 78.12 99 GLY A CA 1
ATOM 767 C C . GLY A 1 99 ? 9.203 -10.844 22.203 1 78.12 99 GLY A C 1
ATOM 768 O O . GLY A 1 99 ? 9.672 -11.883 21.75 1 78.12 99 GLY A O 1
ATOM 769 N N . PRO A 1 100 ? 8.344 -10.938 23.203 1 83.31 100 PRO A N 1
ATOM 770 C CA . PRO A 1 100 ? 7.879 -12.203 23.766 1 83.31 100 PRO A CA 1
ATOM 771 C C . PRO A 1 100 ? 7.254 -13.125 22.734 1 83.31 100 PRO A C 1
ATOM 773 O O . PRO A 1 100 ? 7.461 -14.336 22.766 1 83.31 100 PRO A O 1
ATOM 776 N N . VAL A 1 101 ? 6.586 -12.57 21.781 1 87.25 101 VAL A N 1
ATOM 777 C CA . VAL A 1 101 ? 5.918 -13.359 20.766 1 87.25 101 VAL A CA 1
ATOM 778 C C . VAL A 1 101 ? 6.957 -14.102 19.922 1 87.25 101 VAL A C 1
ATOM 780 O O . VAL A 1 101 ? 6.754 -15.258 19.547 1 87.25 101 VAL A O 1
ATOM 783 N N . PHE A 1 102 ? 8.078 -13.562 19.688 1 92 102 PHE A N 1
ATOM 784 C CA . PHE A 1 102 ? 9.109 -14.133 18.828 1 92 102 PHE A CA 1
ATOM 785 C C . PHE A 1 102 ? 9.891 -15.211 19.562 1 92 102 PHE A C 1
ATOM 787 O O . PHE A 1 102 ? 10.172 -16.281 19 1 92 102 PHE A O 1
ATOM 794 N N . ILE A 1 103 ? 10.156 -14.992 20.812 1 91.31 103 ILE A N 1
ATOM 795 C CA . ILE A 1 103 ? 10.945 -15.953 21.578 1 91.31 103 ILE A CA 1
ATOM 796 C C . ILE A 1 103 ? 10.148 -17.234 21.781 1 91.31 103 ILE A C 1
ATOM 798 O O . ILE A 1 103 ? 10.719 -18.328 21.797 1 91.31 103 ILE A O 1
ATOM 802 N N . GLU A 1 104 ? 8.867 -17.062 22 1 91.31 104 GLU A N 1
ATOM 803 C CA . GLU A 1 104 ? 8.008 -18.234 22.156 1 91.31 104 GLU A CA 1
ATOM 804 C C . GLU A 1 104 ? 8.047 -19.125 20.922 1 91.31 104 GLU A C 1
ATOM 806 O O . GLU A 1 104 ? 8.156 -20.344 21.031 1 91.31 104 GLU A O 1
ATOM 811 N N . GLN A 1 105 ? 7.988 -18.516 19.781 1 93.25 105 GLN A N 1
ATOM 812 C CA . GLN A 1 105 ? 8.039 -19.266 18.531 1 93.25 105 GLN A CA 1
ATOM 813 C C . GLN A 1 105 ? 9.422 -19.875 18.312 1 93.25 105 GLN A C 1
ATOM 815 O O . GLN A 1 105 ? 9.539 -21.016 17.844 1 93.25 105 GLN A O 1
ATOM 820 N N . GLN A 1 106 ? 10.422 -19.156 18.672 1 93.44 106 GLN A N 1
ATOM 821 C CA . GLN A 1 106 ? 11.789 -19.656 18.562 1 93.44 106 GLN A CA 1
ATOM 822 C C . GLN A 1 106 ? 11.992 -20.922 19.391 1 93.44 106 GLN A C 1
ATOM 824 O O . GLN A 1 106 ? 12.57 -21.891 18.906 1 93.44 106 GLN A O 1
ATOM 829 N N . ARG A 1 107 ? 11.516 -20.844 20.547 1 93.38 107 ARG A N 1
ATOM 830 C CA . ARG A 1 107 ? 11.648 -21.969 21.453 1 93.38 107 ARG A CA 1
ATOM 831 C C . ARG A 1 107 ? 10.883 -23.188 20.922 1 93.38 107 ARG A C 1
ATOM 833 O O . ARG A 1 107 ? 11.352 -24.312 21.031 1 93.38 107 ARG A O 1
ATOM 840 N N . ARG A 1 108 ? 9.734 -22.906 20.391 1 94.06 108 ARG A N 1
ATOM 841 C CA . ARG A 1 108 ? 8.945 -24 19.812 1 94.06 108 ARG A CA 1
ATOM 842 C C . ARG A 1 108 ? 9.711 -24.703 18.703 1 94.06 108 ARG A C 1
ATOM 844 O O . ARG A 1 108 ? 9.797 -25.922 18.672 1 94.06 108 ARG A O 1
ATOM 851 N N . PHE A 1 109 ? 10.359 -23.938 17.797 1 95.12 109 PHE A N 1
ATOM 852 C CA . PHE A 1 109 ? 11.109 -24.5 16.688 1 95.12 109 PHE A CA 1
ATOM 853 C C . PHE A 1 109 ? 12.359 -25.219 17.188 1 95.12 109 PHE A C 1
ATOM 855 O O . PHE A 1 109 ? 12.727 -26.266 16.656 1 95.12 109 PHE A O 1
ATOM 862 N N . THR A 1 110 ? 13 -24.641 18.156 1 94.06 110 THR A N 1
ATOM 863 C CA . THR A 1 110 ? 14.234 -25.203 18.688 1 94.06 110 THR A CA 1
ATOM 864 C C . THR A 1 110 ? 13.969 -26.531 19.406 1 94.06 110 THR A C 1
ATOM 866 O O . THR A 1 110 ? 14.703 -27.5 19.219 1 94.06 110 THR A O 1
ATOM 869 N N . THR A 1 111 ? 12.945 -26.484 20.219 1 93.62 111 THR A N 1
ATOM 870 C CA . THR A 1 111 ? 12.602 -27.672 20.984 1 93.62 111 THR A CA 1
ATOM 871 C C . THR A 1 111 ? 12.188 -28.812 20.047 1 93.62 111 THR A C 1
ATOM 873 O O . THR A 1 111 ? 12.547 -29.969 20.266 1 93.62 111 THR A O 1
ATOM 876 N N . ALA A 1 112 ? 11.438 -28.469 19.031 1 93.44 112 ALA A N 1
ATOM 877 C CA . ALA A 1 112 ? 10.977 -29.453 18.078 1 93.44 112 ALA A CA 1
ATOM 878 C C . ALA A 1 112 ? 12.07 -29.797 17.062 1 93.44 112 ALA A C 1
ATOM 880 O O . ALA A 1 112 ? 11.969 -30.781 16.344 1 93.44 112 ALA A O 1
ATOM 881 N N . ASP A 1 113 ? 13.172 -29.047 17 1 92 113 ASP A N 1
ATOM 882 C CA . ASP A 1 113 ? 14.273 -29.203 16.047 1 92 113 ASP A CA 1
ATOM 883 C C . ASP A 1 113 ? 13.75 -29.266 14.617 1 92 113 ASP A C 1
ATOM 885 O O . ASP A 1 113 ? 14.062 -30.203 13.875 1 92 113 ASP A O 1
ATOM 889 N N . THR A 1 114 ? 12.953 -28.25 14.281 1 94.25 114 THR A N 1
ATOM 890 C CA . THR A 1 114 ? 12.242 -28.297 13.008 1 94.25 114 THR A CA 1
ATOM 891 C C . THR A 1 114 ? 12.836 -27.297 12.023 1 94.25 114 THR A C 1
ATOM 893 O O . THR A 1 114 ? 12.461 -27.266 10.852 1 94.25 114 THR A O 1
ATOM 896 N N . PHE A 1 115 ? 13.82 -26.5 12.414 1 96.12 115 PHE A N 1
ATOM 897 C CA . PHE A 1 115 ? 14.422 -25.531 11.5 1 96.12 115 PHE A CA 1
ATOM 898 C C . PHE A 1 115 ? 15.016 -26.25 10.289 1 96.12 115 PHE A C 1
ATOM 900 O O . PHE A 1 115 ? 14.727 -25.875 9.148 1 96.12 115 PHE A O 1
ATOM 907 N N . GLY A 1 116 ? 15.812 -27.266 10.555 1 95.62 116 GLY A N 1
ATOM 908 C CA . GLY A 1 116 ? 16.484 -28 9.492 1 95.62 116 GLY A CA 1
ATOM 909 C C . GLY A 1 116 ? 15.523 -28.672 8.523 1 95.62 116 GLY A C 1
ATOM 910 O O . GLY A 1 116 ? 15.711 -28.594 7.309 1 95.62 116 GLY A O 1
ATOM 911 N N . SER A 1 117 ? 14.523 -29.297 9.055 1 95.19 117 SER A N 1
ATOM 912 C CA . SER A 1 117 ? 13.555 -30 8.219 1 95.19 117 SER A CA 1
ATOM 913 C C . SER A 1 117 ? 12.766 -29.016 7.348 1 95.19 117 SER A C 1
ATOM 915 O O . SER A 1 117 ? 12.445 -29.328 6.195 1 95.19 117 SER A O 1
ATOM 917 N N . LEU A 1 118 ? 12.461 -27.859 7.887 1 96.19 118 LEU A N 1
ATOM 918 C CA . LEU A 1 118 ? 11.727 -26.844 7.129 1 96.19 118 LEU A CA 1
ATOM 919 C C . LEU A 1 118 ? 12.578 -26.312 5.98 1 96.19 118 LEU A C 1
ATOM 921 O O . LEU A 1 118 ? 12.07 -26.094 4.879 1 96.19 118 LEU A O 1
ATOM 925 N N . ILE A 1 119 ? 13.828 -26.078 6.234 1 97.38 119 ILE A N 1
ATOM 926 C CA . ILE A 1 119 ? 14.734 -25.578 5.207 1 97.38 119 ILE A CA 1
ATOM 927 C C . ILE A 1 119 ? 14.883 -26.625 4.102 1 97.38 119 ILE A C 1
ATOM 929 O O . ILE A 1 119 ? 14.852 -26.281 2.914 1 97.38 119 ILE A O 1
ATOM 933 N N . ASP A 1 120 ? 14.977 -27.891 4.492 1 96.06 120 ASP A N 1
ATOM 934 C CA . ASP A 1 120 ? 15.078 -28.969 3.52 1 96.06 120 ASP A CA 1
ATOM 935 C C . ASP A 1 120 ? 13.82 -29.062 2.66 1 96.06 120 ASP A C 1
ATOM 937 O O . ASP A 1 120 ? 13.898 -29.281 1.449 1 96.06 120 ASP A O 1
ATOM 941 N N . HIS A 1 121 ? 12.773 -28.922 3.332 1 95.06 121 HIS A N 1
ATOM 942 C CA . HIS A 1 121 ? 11.5 -28.953 2.611 1 95.06 121 HIS A CA 1
ATOM 943 C C . HIS A 1 121 ? 11.391 -27.781 1.644 1 95.06 121 HIS A C 1
ATOM 945 O O . HIS A 1 121 ? 10.961 -27.953 0.503 1 95.06 121 HIS A O 1
ATOM 951 N N . TYR A 1 122 ? 11.734 -26.609 2.102 1 96.19 122 TYR A N 1
ATOM 952 C CA . TYR A 1 122 ? 11.734 -25.422 1.251 1 96.19 122 TYR A CA 1
ATOM 953 C C . TYR A 1 122 ? 12.633 -25.625 0.038 1 96.19 122 TYR A C 1
ATOM 955 O O . TYR A 1 122 ? 12.234 -25.344 -1.094 1 96.19 122 TYR A O 1
ATOM 963 N N . GLU A 1 123 ? 13.828 -26.125 0.242 1 94.88 123 GLU A N 1
ATOM 964 C CA . GLU A 1 123 ? 14.828 -26.297 -0.808 1 94.88 123 GLU A CA 1
ATOM 965 C C . GLU A 1 123 ? 14.328 -27.266 -1.885 1 94.88 123 GLU A C 1
ATOM 967 O O . GLU A 1 123 ? 14.594 -27.062 -3.07 1 94.88 123 GLU A O 1
ATOM 972 N N . THR A 1 124 ? 13.516 -28.219 -1.509 1 92.56 124 THR A N 1
ATOM 973 C CA . THR A 1 124 ? 13.125 -29.281 -2.432 1 92.56 124 THR A CA 1
ATOM 974 C C . THR A 1 124 ? 11.789 -28.953 -3.092 1 92.56 124 THR A C 1
ATOM 976 O O . THR A 1 124 ? 11.414 -29.578 -4.086 1 92.56 124 THR A O 1
ATOM 979 N N . THR A 1 125 ? 11.07 -27.984 -2.59 1 93.75 125 THR A N 1
ATOM 980 C CA . THR A 1 125 ? 9.75 -27.688 -3.133 1 93.75 125 THR A CA 1
ATOM 981 C C . THR A 1 125 ? 9.672 -26.234 -3.6 1 93.75 125 THR A C 1
ATOM 983 O O . THR A 1 125 ? 10.062 -25.922 -4.723 1 93.75 125 THR A O 1
ATOM 986 N N . ILE A 1 126 ? 9.414 -25.297 -2.66 1 95.56 126 ILE A N 1
ATOM 987 C CA . ILE A 1 126 ? 9.102 -23.906 -2.971 1 95.56 126 ILE A CA 1
ATOM 988 C C . ILE A 1 126 ? 10.297 -23.25 -3.674 1 95.56 126 ILE A C 1
ATOM 990 O O . ILE A 1 126 ? 10.117 -22.5 -4.641 1 95.56 126 ILE A O 1
ATOM 994 N N . HIS A 1 127 ? 11.508 -23.547 -3.236 1 95.62 127 HIS A N 1
ATOM 995 C CA . HIS A 1 127 ? 12.727 -22.969 -3.787 1 95.62 127 HIS A CA 1
ATOM 996 C C . HIS A 1 127 ? 12.867 -23.281 -5.27 1 95.62 127 HIS A C 1
ATOM 998 O O . HIS A 1 127 ? 13.492 -22.531 -6.016 1 95.62 127 HIS A O 1
ATOM 1004 N N . GLN A 1 128 ? 12.258 -24.344 -5.684 1 92.19 128 GLN A N 1
ATOM 1005 C CA . GLN A 1 128 ? 12.406 -24.797 -7.062 1 92.19 128 GLN A CA 1
ATOM 1006 C C . GLN A 1 128 ? 11.656 -23.891 -8.023 1 92.19 128 GLN A C 1
ATOM 1008 O O . GLN A 1 128 ? 12.062 -23.734 -9.18 1 92.19 128 GLN A O 1
ATOM 1013 N N . TRP A 1 129 ? 10.617 -23.281 -7.523 1 94.25 129 TRP A N 1
ATOM 1014 C CA . TRP A 1 129 ? 9.852 -22.406 -8.414 1 94.25 129 TRP A CA 1
ATOM 1015 C C . TRP A 1 129 ? 9.836 -20.969 -7.898 1 94.25 129 TRP A C 1
ATOM 1017 O O . TRP A 1 129 ? 9.469 -20.047 -8.625 1 94.25 129 TRP A O 1
ATOM 1027 N N . LEU A 1 130 ? 10.188 -20.75 -6.676 1 96.5 130 LEU A N 1
ATOM 1028 C CA . LEU A 1 130 ? 10.344 -19.422 -6.094 1 96.5 130 LEU A CA 1
ATOM 1029 C C . LEU A 1 130 ? 11.641 -19.328 -5.301 1 96.5 130 LEU A C 1
ATOM 1031 O O . LEU A 1 130 ? 11.617 -19.297 -4.066 1 96.5 130 LEU A O 1
ATOM 1035 N N . PRO A 1 131 ? 12.734 -19.219 -6 1 96.69 131 PRO A N 1
ATOM 1036 C CA . PRO A 1 131 ? 14.031 -19.141 -5.324 1 96.69 131 PRO A CA 1
ATOM 1037 C C . PRO A 1 131 ? 14.32 -17.75 -4.762 1 96.69 131 PRO A C 1
ATOM 1039 O O . PRO A 1 131 ? 15.336 -17.141 -5.117 1 96.69 131 PRO A O 1
ATOM 1042 N N . MET A 1 132 ? 13.539 -17.328 -3.859 1 97.62 132 MET A N 1
ATOM 1043 C CA . MET A 1 132 ? 13.617 -16 -3.256 1 97.62 132 MET A CA 1
ATOM 1044 C C . MET A 1 132 ? 14.641 -15.969 -2.129 1 97.62 132 MET A C 1
ATOM 1046 O O . MET A 1 132 ? 15.469 -15.062 -2.064 1 97.62 132 MET A O 1
ATOM 1050 N N . LEU A 1 133 ? 14.625 -17.031 -1.276 1 97.75 133 LEU A N 1
ATOM 1051 C CA . LEU A 1 133 ? 15.477 -17.062 -0.09 1 97.75 133 LEU A CA 1
ATOM 1052 C C . LEU A 1 133 ? 16.781 -17.812 -0.376 1 97.75 133 LEU A C 1
ATOM 1054 O O . LEU A 1 133 ? 16.766 -18.859 -1.016 1 97.75 133 LEU A O 1
ATOM 1058 N N . SER A 1 134 ? 17.844 -17.234 0.024 1 95.5 134 SER A N 1
ATOM 1059 C CA . SER A 1 134 ? 19.109 -17.969 -0.011 1 95.5 134 SER A CA 1
ATOM 1060 C C . SER A 1 134 ? 19.125 -19.094 1.026 1 95.5 134 SER A C 1
ATOM 1062 O O . SER A 1 134 ? 18.969 -18.844 2.223 1 95.5 134 SER A O 1
ATOM 1064 N N . VAL A 1 135 ? 19.359 -20.266 0.583 1 95.5 135 VAL A N 1
ATOM 1065 C CA . VAL A 1 135 ? 19.375 -21.406 1.485 1 95.5 135 VAL A CA 1
ATOM 1066 C C . VAL A 1 135 ? 20.516 -21.25 2.496 1 95.5 135 VAL A C 1
ATOM 1068 O O . VAL A 1 135 ? 20.328 -21.531 3.684 1 95.5 135 VAL A O 1
ATOM 1071 N N . LYS A 1 136 ? 21.625 -20.75 2.047 1 93.12 136 LYS A N 1
ATOM 1072 C CA . LYS A 1 136 ? 22.766 -20.516 2.916 1 93.12 136 LYS A CA 1
ATOM 1073 C C . LYS A 1 136 ? 22.438 -19.516 4.02 1 93.12 136 LYS A C 1
ATOM 1075 O O . LYS A 1 136 ? 22.719 -19.766 5.191 1 93.12 136 LYS A O 1
ATOM 1080 N N . ARG A 1 137 ? 21.797 -18.438 3.678 1 94.06 137 ARG A N 1
ATOM 1081 C CA . ARG A 1 137 ? 21.453 -17.422 4.656 1 94.06 137 ARG A CA 1
ATOM 1082 C C . ARG A 1 137 ? 20.344 -17.906 5.586 1 94.06 137 ARG A C 1
ATOM 1084 O O . ARG A 1 137 ? 20.312 -17.547 6.762 1 94.06 137 ARG A O 1
ATOM 1091 N N . LEU A 1 138 ? 19.453 -18.688 5.039 1 95.88 138 LEU A N 1
ATOM 1092 C CA . LEU A 1 138 ? 18.391 -19.25 5.855 1 95.88 138 LEU A CA 1
ATOM 1093 C C . LEU A 1 138 ? 18.953 -20.172 6.926 1 95.88 138 LEU A C 1
ATOM 1095 O O . LEU A 1 138 ? 18.469 -20.188 8.062 1 95.88 138 LEU A O 1
ATOM 1099 N N . GLN A 1 139 ? 19.953 -20.969 6.551 1 96 139 GLN A N 1
ATOM 1100 C CA . GLN A 1 139 ? 20.625 -21.844 7.5 1 96 139 GLN A CA 1
ATOM 1101 C C . GLN A 1 139 ? 21.328 -21.031 8.594 1 96 139 GLN A C 1
ATOM 1103 O O . GLN A 1 139 ? 21.281 -21.406 9.766 1 96 139 GLN A O 1
ATOM 1108 N N . GLN A 1 140 ? 21.938 -19.969 8.164 1 94.44 140 GLN A N 1
ATOM 1109 C CA . GLN A 1 140 ? 22.594 -19.094 9.141 1 94.44 140 GLN A CA 1
ATOM 1110 C C . GLN A 1 140 ? 21.562 -18.484 10.094 1 94.44 140 GLN A C 1
ATOM 1112 O O . GLN A 1 140 ? 21.812 -18.391 11.297 1 94.44 140 GLN A O 1
ATOM 1117 N N . THR A 1 141 ? 20.438 -18.047 9.539 1 94.5 141 THR A N 1
ATOM 1118 C CA . THR A 1 141 ? 19.375 -17.5 10.359 1 94.5 141 THR A CA 1
ATOM 1119 C C . THR A 1 141 ? 18.875 -18.516 11.375 1 94.5 141 THR A C 1
ATOM 1121 O O . THR A 1 141 ? 18.641 -18.188 12.539 1 94.5 141 THR A O 1
ATOM 1124 N N . ALA A 1 142 ? 18.703 -19.75 10.93 1 96.31 142 ALA A N 1
ATOM 1125 C CA . ALA A 1 142 ? 18.266 -20.812 11.805 1 96.31 142 ALA A CA 1
ATOM 1126 C C . ALA A 1 142 ? 19.25 -21.031 12.953 1 96.31 142 ALA A C 1
ATOM 1128 O O . ALA A 1 142 ? 18.844 -21.219 14.102 1 96.31 142 ALA A O 1
ATOM 1129 N N . LYS A 1 143 ? 20.5 -21.016 12.648 1 95.19 143 LYS A N 1
ATOM 1130 C CA . LYS A 1 143 ? 21.531 -21.188 13.664 1 95.19 143 LYS A CA 1
ATOM 1131 C C . LYS A 1 143 ? 21.5 -20.047 14.68 1 95.19 143 LYS A C 1
ATOM 1133 O O . LYS A 1 143 ? 21.578 -20.281 15.891 1 95.19 143 LYS A O 1
ATOM 1138 N N . ASP A 1 144 ? 21.391 -18.828 14.141 1 93 144 ASP A N 1
ATOM 1139 C CA . ASP A 1 144 ? 21.344 -17.656 14.992 1 93 144 ASP A CA 1
ATOM 1140 C C . ASP A 1 144 ? 20.141 -17.688 15.93 1 93 144 ASP A C 1
ATOM 1142 O O . ASP A 1 144 ? 20.25 -17.328 17.109 1 93 144 ASP A O 1
ATOM 1146 N N . LEU A 1 145 ? 19.016 -18.094 15.438 1 93.31 145 LEU A N 1
ATOM 1147 C CA . LEU A 1 145 ? 17.797 -18.172 16.219 1 93.31 145 LEU A CA 1
ATOM 1148 C C . LEU A 1 145 ? 17.891 -19.266 17.281 1 93.31 145 LEU A C 1
ATOM 1150 O O . LEU A 1 145 ? 17.406 -19.078 18.406 1 93.31 145 LEU A O 1
ATOM 1154 N N . GLY A 1 146 ? 18.484 -20.344 16.922 1 90.94 146 GLY A N 1
ATOM 1155 C CA . GLY A 1 146 ? 18.656 -21.438 17.875 1 90.94 146 GLY A CA 1
ATOM 1156 C C . GLY A 1 146 ? 19.578 -21.094 19.031 1 90.94 146 GLY A C 1
ATOM 1157 O O . GLY A 1 146 ? 19.375 -21.562 20.156 1 90.94 146 GLY A O 1
ATOM 1158 N N . ASP A 1 147 ? 20.531 -20.234 18.75 1 88.31 147 ASP A N 1
ATOM 1159 C CA . ASP A 1 147 ? 21.578 -19.922 19.734 1 88.31 147 ASP A CA 1
ATOM 1160 C C . ASP A 1 147 ? 21.172 -18.703 20.578 1 88.31 147 ASP A C 1
ATOM 1162 O O . ASP A 1 147 ? 21.75 -18.469 21.641 1 88.31 147 ASP A O 1
ATOM 1166 N N . SER A 1 148 ? 20.219 -18.031 20.125 1 86.12 148 SER A N 1
ATOM 1167 C CA . SER A 1 148 ? 19.891 -16.766 20.766 1 86.12 148 SER A CA 1
ATOM 1168 C C . SER A 1 148 ? 18.859 -16.969 21.875 1 86.12 148 SER A C 1
ATOM 1170 O O . SER A 1 148 ? 17.969 -17.812 21.75 1 86.12 148 SER A O 1
ATOM 1172 N N . THR A 1 149 ? 19.031 -16.125 22.922 1 83.69 149 THR A N 1
ATOM 1173 C CA . THR A 1 149 ? 18.047 -16.094 24 1 83.69 149 THR A CA 1
ATOM 1174 C C . THR A 1 149 ? 17.094 -14.914 23.812 1 83.69 149 THR A C 1
ATOM 1176 O O . THR A 1 149 ? 16.141 -14.758 24.578 1 83.69 149 THR A O 1
ATOM 1179 N N . ARG A 1 150 ? 17.344 -14.172 22.781 1 86.06 150 ARG A N 1
ATOM 1180 C CA . ARG A 1 150 ? 16.484 -13.023 22.484 1 86.06 150 ARG A CA 1
ATOM 1181 C C . ARG A 1 150 ? 15.578 -13.297 21.281 1 86.06 150 ARG A C 1
ATOM 1183 O O . ARG A 1 150 ? 15.992 -13.945 20.328 1 86.06 150 ARG A O 1
ATOM 1190 N N . GLY A 1 151 ? 14.383 -12.852 21.453 1 87.44 151 GLY A N 1
ATOM 1191 C CA . GLY A 1 151 ? 13.438 -13.039 20.375 1 87.44 151 GLY A CA 1
ATOM 1192 C C . GLY A 1 151 ? 13.734 -12.172 19.156 1 87.44 151 GLY A C 1
ATOM 1193 O O . GLY A 1 151 ? 13.969 -10.969 19.297 1 87.44 151 GLY A O 1
ATOM 1194 N N . SER A 1 152 ? 13.734 -12.82 17.984 1 90.44 152 SER A N 1
ATOM 1195 C CA . SER A 1 152 ? 14.016 -12.102 16.75 1 90.44 152 SER A CA 1
ATOM 1196 C C . SER A 1 152 ? 12.852 -12.211 15.781 1 90.44 152 SER A C 1
ATOM 1198 O O . SER A 1 152 ? 12.219 -13.258 15.672 1 90.44 152 SER A O 1
ATOM 1200 N N . VAL A 1 153 ? 12.617 -11.117 15.047 1 92.69 153 VAL A N 1
ATOM 1201 C CA . VAL A 1 153 ? 11.555 -11.055 14.047 1 92.69 153 VAL A CA 1
ATOM 1202 C C . VAL A 1 153 ? 11.844 -12.055 12.93 1 92.69 153 VAL A C 1
ATOM 1204 O O . VAL A 1 153 ? 10.93 -12.492 12.227 1 92.69 153 VAL A O 1
ATOM 1207 N N . ASP A 1 154 ? 13.086 -12.562 12.836 1 94.88 154 ASP A N 1
ATOM 1208 C CA . ASP A 1 154 ? 13.5 -13.453 11.75 1 94.88 154 ASP A CA 1
ATOM 1209 C C . ASP A 1 154 ? 12.805 -14.812 11.852 1 94.88 154 ASP A C 1
ATOM 1211 O O . ASP A 1 154 ? 12.75 -15.562 10.875 1 94.88 154 ASP A O 1
ATOM 1215 N N . VAL A 1 155 ? 12.297 -15.133 13.016 1 96.25 155 VAL A N 1
ATOM 1216 C CA . VAL A 1 155 ? 11.633 -16.422 13.219 1 96.25 155 VAL A CA 1
ATOM 1217 C C . VAL A 1 155 ? 10.359 -16.469 12.375 1 96.25 155 VAL A C 1
ATOM 1219 O O . VAL A 1 155 ? 9.875 -17.562 12.039 1 96.25 155 VAL A O 1
ATOM 1222 N N . LEU A 1 156 ? 9.789 -15.328 11.977 1 97.06 156 LEU A N 1
ATOM 1223 C CA . LEU A 1 156 ? 8.523 -15.242 11.266 1 97.06 156 LEU A CA 1
ATOM 1224 C C . LEU A 1 156 ? 8.625 -15.875 9.883 1 97.06 156 LEU A C 1
ATOM 1226 O O . LEU A 1 156 ? 7.648 -16.422 9.367 1 97.06 156 LEU A O 1
ATOM 1230 N N . VAL A 1 157 ? 9.812 -15.836 9.242 1 98.19 157 VAL A N 1
ATOM 1231 C CA . VAL A 1 157 ? 9.984 -16.453 7.934 1 98.19 157 VAL A CA 1
ATOM 1232 C C . VAL A 1 157 ? 9.773 -17.969 8.039 1 98.19 157 VAL A C 1
ATOM 1234 O O . VAL A 1 157 ? 9.188 -18.578 7.145 1 98.19 157 VAL A O 1
ATOM 1237 N N . PHE A 1 158 ? 10.211 -18.531 9.156 1 98.25 158 PHE A N 1
ATOM 1238 C CA . PHE A 1 158 ? 10.039 -19.969 9.367 1 98.25 158 PHE A CA 1
ATOM 1239 C C . PHE A 1 158 ? 8.578 -20.312 9.656 1 98.25 158 PHE A C 1
ATOM 1241 O O . PHE A 1 158 ? 8.086 -21.359 9.242 1 98.25 158 PHE A O 1
ATOM 1248 N N . LEU A 1 159 ? 7.891 -19.391 10.359 1 97.56 159 LEU A N 1
ATOM 1249 C CA . LEU A 1 159 ? 6.461 -19.594 10.57 1 97.56 159 LEU A CA 1
ATOM 1250 C C . LEU A 1 159 ? 5.707 -19.562 9.25 1 97.56 159 LEU A C 1
ATOM 1252 O O . LEU A 1 159 ? 4.777 -20.344 9.047 1 97.56 159 LEU A O 1
ATOM 1256 N N . ALA A 1 160 ? 6.047 -18.672 8.367 1 98.5 160 ALA A N 1
ATOM 1257 C CA . ALA A 1 160 ? 5.41 -18.594 7.055 1 98.5 160 ALA A CA 1
ATOM 1258 C C . ALA A 1 160 ? 5.676 -19.844 6.238 1 98.5 160 ALA A C 1
ATOM 1260 O O . ALA A 1 160 ? 4.762 -20.391 5.602 1 98.5 160 ALA A O 1
ATOM 1261 N N . LEU A 1 161 ? 6.938 -20.312 6.273 1 98.12 161 LEU A N 1
ATOM 1262 C CA . LEU A 1 161 ? 7.277 -21.531 5.57 1 98.12 161 LEU A CA 1
ATOM 1263 C C . LEU A 1 161 ? 6.504 -22.719 6.141 1 98.12 161 LEU A C 1
ATOM 1265 O O . LEU A 1 161 ? 6.027 -23.578 5.395 1 98.12 161 LEU A O 1
ATOM 1269 N N . GLU A 1 162 ? 6.41 -22.766 7.453 1 97.25 162 GLU A N 1
ATOM 1270 C CA . GLU A 1 162 ? 5.652 -23.828 8.102 1 97.25 162 GLU A CA 1
ATOM 1271 C C . GLU A 1 162 ? 4.199 -23.828 7.641 1 97.25 162 GLU A C 1
ATOM 1273 O O . GLU A 1 162 ? 3.627 -24.891 7.379 1 97.25 162 GLU A O 1
ATOM 1278 N N . ALA A 1 163 ? 3.6 -22.656 7.539 1 96.44 163 ALA A N 1
ATOM 1279 C CA . ALA A 1 163 ? 2.223 -22.562 7.062 1 96.44 163 ALA A CA 1
ATOM 1280 C C . ALA A 1 163 ? 2.09 -23.125 5.648 1 96.44 163 ALA A C 1
ATOM 1282 O O . ALA A 1 163 ? 1.16 -23.875 5.359 1 96.44 163 ALA A O 1
ATOM 1283 N N . LEU A 1 164 ? 3.006 -22.828 4.762 1 96.62 164 LEU A N 1
ATOM 1284 C CA . LEU A 1 164 ? 2.975 -23.281 3.373 1 96.62 164 LEU A CA 1
ATOM 1285 C C . LEU A 1 164 ? 3.127 -24.781 3.283 1 96.62 164 LEU A C 1
ATOM 1287 O O . LEU A 1 164 ? 2.434 -25.438 2.502 1 96.62 164 LEU A O 1
ATOM 1291 N N . VAL A 1 165 ? 3.99 -25.344 4.129 1 92.5 165 VAL A N 1
ATOM 1292 C CA . VAL A 1 165 ? 4.332 -26.75 4.074 1 92.5 165 VAL A CA 1
ATOM 1293 C C . VAL A 1 165 ? 3.219 -27.578 4.715 1 92.5 165 VAL A C 1
ATOM 1295 O O . VAL A 1 165 ? 2.82 -28.625 4.18 1 92.5 165 VAL A O 1
ATOM 1298 N N . THR A 1 166 ? 2.674 -27.125 5.832 1 89.06 166 THR A N 1
ATOM 1299 C CA . THR A 1 166 ? 1.706 -27.906 6.59 1 89.06 166 THR A CA 1
ATOM 1300 C C . THR A 1 166 ? 0.347 -27.906 5.895 1 89.06 166 THR A C 1
ATOM 1302 O O . THR A 1 166 ? -0.406 -28.891 5.992 1 89.06 166 THR A O 1
ATOM 1305 N N . GLN A 1 167 ? -0.011 -26.906 5.191 1 84.31 167 GLN A N 1
ATOM 1306 C CA . GLN A 1 167 ? -1.307 -26.828 4.523 1 84.31 167 GLN A CA 1
ATOM 1307 C C . GLN A 1 167 ? -1.335 -27.734 3.289 1 84.31 167 GLN A C 1
ATOM 1309 O O . GLN A 1 167 ? -2.389 -28.25 2.92 1 84.31 167 GLN A O 1
ATOM 1314 N N . SER A 1 168 ? -0.235 -27.891 2.707 1 75.62 168 SER A N 1
ATOM 1315 C CA . SER A 1 168 ? -0.168 -28.656 1.469 1 75.62 168 SER A CA 1
ATOM 1316 C C . SER A 1 168 ? 0.04 -30.141 1.751 1 75.62 168 SER A C 1
ATOM 1318 O O . SER A 1 168 ? -0.114 -30.984 0.857 1 75.62 168 SER A O 1
ATOM 1320 N N . ASP A 1 169 ? 0.412 -30.453 3.035 1 68.19 169 ASP A N 1
ATOM 1321 C CA . ASP A 1 169 ? 0.74 -31.844 3.371 1 68.19 169 ASP A CA 1
ATOM 1322 C C . ASP A 1 169 ? -0.522 -32.688 3.496 1 68.19 169 ASP A C 1
ATOM 1324 O O . ASP A 1 169 ? -1.506 -32.25 4.105 1 68.19 169 ASP A O 1
ATOM 1328 N N . ASP A 1 170 ? -0.617 -33.625 2.693 1 59.72 170 ASP A N 1
ATOM 1329 C CA . ASP A 1 170 ? -1.702 -34.594 2.531 1 59.72 170 ASP A CA 1
ATOM 1330 C C . ASP A 1 170 ? -2.131 -35.188 3.879 1 59.72 170 ASP A C 1
ATOM 1332 O O . ASP A 1 170 ? -3.273 -35.625 4.043 1 59.72 170 ASP A O 1
ATOM 1336 N N . SER A 1 171 ? -1.068 -35.406 4.73 1 50.81 171 SER A N 1
ATOM 1337 C CA . SER A 1 171 ? -1.375 -36.125 5.961 1 50.81 171 SER A CA 1
ATOM 1338 C C . SER A 1 171 ? -2.43 -35.406 6.781 1 50.81 171 SER A C 1
ATOM 1340 O O . SER A 1 171 ? -3.045 -36 7.676 1 50.81 171 SER A O 1
ATOM 1342 N N . ASN A 1 172 ? -2.355 -34.156 6.734 1 50.62 172 ASN A N 1
ATOM 1343 C CA . ASN A 1 172 ? -3.316 -33.375 7.496 1 50.62 172 ASN A CA 1
ATOM 1344 C C . ASN A 1 172 ? -4.672 -33.312 6.797 1 50.62 172 ASN A C 1
ATOM 1346 O O . ASN A 1 172 ? -4.793 -32.75 5.719 1 50.62 172 ASN A O 1
ATOM 1350 N N . GLU A 1 173 ? -5.234 -34.375 6.664 1 48.81 173 GLU A N 1
ATOM 1351 C CA . GLU A 1 173 ? -6.633 -34.406 6.246 1 48.81 173 GLU A CA 1
ATOM 1352 C C . GLU A 1 173 ? -7.242 -33 6.301 1 48.81 173 GLU A C 1
ATOM 1354 O O . GLU A 1 173 ? -7.016 -32.25 7.258 1 48.81 173 GLU A O 1
ATOM 1359 N N . HIS A 1 174 ? -7.617 -32.406 5.027 1 53.78 174 HIS A N 1
ATOM 1360 C CA . HIS A 1 174 ? -8.328 -31.188 4.633 1 53.78 174 HIS A CA 1
ATOM 1361 C C . HIS A 1 174 ? -9.227 -30.688 5.758 1 53.78 174 HIS A C 1
ATOM 1363 O O . HIS A 1 174 ? -10.211 -29.984 5.508 1 53.78 174 HIS A O 1
ATOM 1369 N N . THR A 1 175 ? -8.727 -31.109 6.918 1 60.72 175 THR A N 1
ATOM 1370 C CA . THR A 1 175 ? -9.742 -30.859 7.934 1 60.72 175 THR A CA 1
ATOM 1371 C C . THR A 1 175 ? -9.68 -29.406 8.398 1 60.72 175 THR A C 1
ATOM 1373 O O . THR A 1 175 ? -10.695 -28.828 8.789 1 60.72 175 THR A O 1
ATOM 1376 N N . ILE A 1 176 ? -8.414 -28.844 8.102 1 77.56 176 ILE A N 1
ATOM 1377 C CA . ILE A 1 176 ? -8.391 -27.484 8.617 1 77.56 176 ILE A CA 1
ATOM 1378 C C . ILE A 1 176 ? -8.469 -26.484 7.461 1 77.56 176 ILE A C 1
ATOM 1380 O O . ILE A 1 176 ? -7.719 -26.594 6.488 1 77.56 176 ILE A O 1
ATOM 1384 N N . LEU A 1 177 ? -9.359 -25.703 7.504 1 87.25 177 LEU A N 1
ATOM 1385 C CA . LEU A 1 177 ? -9.484 -24.641 6.504 1 87.25 177 LEU A CA 1
ATOM 1386 C C . LEU A 1 177 ? -8.211 -23.797 6.449 1 87.25 177 LEU A C 1
ATOM 1388 O O . LEU A 1 177 ? -7.625 -23.484 7.484 1 87.25 177 LEU A O 1
ATOM 1392 N N . PRO A 1 178 ? -7.703 -23.562 5.27 1 91.19 178 PRO A N 1
ATOM 1393 C CA . PRO A 1 178 ? -6.48 -22.781 5.145 1 91.19 178 PRO A CA 1
ATOM 1394 C C . PRO A 1 178 ? -6.52 -21.5 5.988 1 91.19 178 PRO A C 1
ATOM 1396 O O . PRO A 1 178 ? -5.492 -21.094 6.535 1 91.19 178 PRO A O 1
ATOM 1399 N N . GLN A 1 179 ? -7.668 -20.906 6.16 1 90.81 179 GLN A N 1
ATOM 1400 C CA . GLN A 1 179 ? -7.805 -19.672 6.91 1 90.81 179 GLN A CA 1
ATOM 1401 C C . GLN A 1 179 ? -7.59 -19.906 8.406 1 90.81 179 GLN A C 1
ATOM 1403 O O . GLN A 1 179 ? -7.32 -18.953 9.148 1 90.81 179 GLN A O 1
ATOM 1408 N N . SER A 1 180 ? -7.695 -21.156 8.812 1 91.06 180 SER A N 1
ATOM 1409 C CA . SER A 1 180 ? -7.605 -21.469 10.227 1 91.06 180 SER A CA 1
ATOM 1410 C C . SER A 1 180 ? -6.281 -22.156 10.555 1 91.06 180 SER A C 1
ATOM 1412 O O . SER A 1 180 ? -6.094 -22.656 11.672 1 91.06 180 SER A O 1
ATOM 1414 N N . ASN A 1 181 ? -5.418 -22.219 9.555 1 93.88 181 ASN A N 1
ATOM 1415 C CA . ASN A 1 181 ? -4.098 -22.781 9.82 1 93.88 181 ASN A CA 1
ATOM 1416 C C . ASN A 1 181 ? -3.375 -22.016 10.922 1 93.88 181 ASN A C 1
ATOM 1418 O O . ASN A 1 181 ? -3.195 -20.812 10.828 1 93.88 181 ASN A O 1
ATOM 1422 N N . THR A 1 182 ? -2.98 -22.656 11.93 1 93.44 182 THR A N 1
ATOM 1423 C CA . THR A 1 182 ? -2.424 -22.047 13.125 1 93.44 182 THR A CA 1
ATOM 1424 C C . THR A 1 182 ? -1.144 -21.281 12.797 1 93.44 182 THR A C 1
ATOM 1426 O O . THR A 1 182 ? -0.944 -20.156 13.273 1 93.44 182 THR A O 1
ATOM 1429 N N . SER A 1 183 ? -0.239 -21.875 12.008 1 95.38 183 SER A N 1
ATOM 1430 C CA . SER A 1 183 ? 1.004 -21.203 11.641 1 95.38 183 SER A CA 1
ATOM 1431 C C . SER A 1 183 ? 0.732 -19.938 10.836 1 95.38 183 SER A C 1
ATOM 1433 O O . SER A 1 183 ? 1.411 -18.922 11.023 1 95.38 183 SER A O 1
ATOM 1435 N N . TYR A 1 184 ? -0.305 -20.031 9.953 1 96.5 184 TYR A N 1
ATOM 1436 C CA . TYR A 1 184 ? -0.709 -18.859 9.172 1 96.5 184 TYR A CA 1
ATOM 1437 C C . TYR A 1 184 ? -1.204 -17.75 10.078 1 96.5 184 TYR A C 1
ATOM 1439 O O . TYR A 1 184 ? -0.776 -16.594 9.945 1 96.5 184 TYR A O 1
ATOM 1447 N N . LEU A 1 185 ? -1.981 -18.062 11.047 1 95.94 185 LEU A N 1
ATOM 1448 C CA . LEU A 1 185 ? -2.533 -17.062 11.961 1 95.94 185 LEU A CA 1
ATOM 1449 C C . LEU A 1 185 ? -1.446 -16.5 12.867 1 95.94 185 LEU A C 1
ATOM 1451 O O . LEU A 1 185 ? -1.419 -15.289 13.133 1 95.94 185 LEU A O 1
ATOM 1455 N N . ASN A 1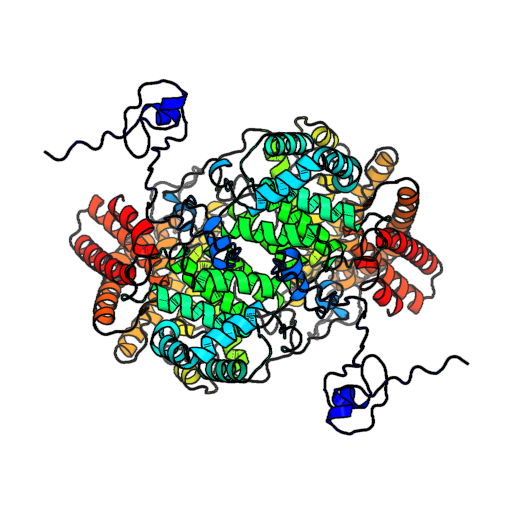 186 ? -0.542 -17.312 13.266 1 95.94 186 ASN A N 1
ATOM 1456 C CA . ASN A 1 186 ? 0.548 -16.859 14.125 1 95.94 186 ASN A CA 1
ATOM 1457 C C . ASN A 1 186 ? 1.49 -15.922 13.383 1 95.94 186 ASN A C 1
ATOM 1459 O O . ASN A 1 186 ? 1.976 -14.945 13.961 1 95.94 186 ASN A O 1
ATOM 1463 N N . VAL A 1 187 ? 1.784 -16.25 12.164 1 97.5 187 VAL A N 1
ATOM 1464 C CA . VAL A 1 187 ? 2.701 -15.391 11.422 1 97.5 187 VAL A CA 1
ATOM 1465 C C . VAL A 1 187 ? 2.023 -14.055 11.109 1 97.5 187 VAL A C 1
ATOM 1467 O O . VAL A 1 187 ? 2.674 -13.008 11.102 1 97.5 187 VAL A O 1
ATOM 1470 N N . LYS A 1 188 ? 0.717 -14.016 10.844 1 96.81 188 LYS A N 1
ATOM 1471 C CA . LYS A 1 188 ? -0.023 -12.773 10.664 1 96.81 188 LYS A CA 1
ATOM 1472 C C . LYS A 1 188 ? 0.065 -11.891 11.906 1 96.81 188 LYS A C 1
ATOM 1474 O O . LYS A 1 188 ? 0.364 -10.703 11.812 1 96.81 188 LYS A O 1
ATOM 1479 N N . HIS A 1 189 ? -0.134 -12.539 12.992 1 95.12 189 HIS A N 1
ATOM 1480 C CA . HIS A 1 189 ? -0.053 -11.828 14.266 1 95.12 189 HIS A CA 1
ATOM 1481 C C . HIS A 1 189 ? 1.365 -11.328 14.523 1 95.12 189 HIS A C 1
ATOM 1483 O O . HIS A 1 189 ? 1.561 -10.18 14.914 1 95.12 189 HIS A O 1
ATOM 1489 N N . GLY A 1 190 ? 2.312 -12.195 14.328 1 94.81 190 GLY A N 1
ATOM 1490 C CA . GLY A 1 190 ? 3.701 -11.812 14.523 1 94.81 190 GLY A CA 1
ATOM 1491 C C . GLY A 1 190 ? 4.148 -10.688 13.617 1 94.81 190 GLY A C 1
ATOM 1492 O O . GLY A 1 190 ? 4.902 -9.805 14.031 1 94.81 190 GLY A O 1
ATOM 1493 N N . SER A 1 191 ? 3.715 -10.727 12.336 1 96 191 SER A N 1
ATOM 1494 C CA . SER A 1 191 ? 4.066 -9.672 11.391 1 96 191 SER A CA 1
ATOM 1495 C C . SER A 1 191 ? 3.484 -8.328 11.82 1 96 191 SER A C 1
ATOM 1497 O O . SER A 1 191 ? 4.137 -7.289 11.68 1 96 191 SER A O 1
ATOM 1499 N N . PHE A 1 192 ? 2.26 -8.398 12.398 1 95.56 192 PHE A N 1
ATOM 1500 C CA . PHE A 1 192 ? 1.616 -7.191 12.906 1 95.56 192 PHE A CA 1
ATOM 1501 C C . PHE A 1 192 ? 2.396 -6.617 14.078 1 95.56 192 PHE A C 1
ATOM 1503 O O . PHE A 1 192 ? 2.66 -5.414 14.125 1 95.56 192 PHE A O 1
ATOM 1510 N N . ILE A 1 193 ? 2.828 -7.457 14.961 1 93.38 193 ILE A N 1
ATOM 1511 C CA . ILE A 1 193 ? 3.576 -7.043 16.141 1 93.38 193 ILE A CA 1
ATOM 1512 C C . ILE A 1 193 ? 4.922 -6.453 15.719 1 93.38 193 ILE A C 1
ATOM 1514 O O . ILE A 1 193 ? 5.344 -5.418 16.234 1 93.38 193 ILE A O 1
ATOM 1518 N N . ALA A 1 194 ? 5.539 -7.113 14.789 1 93.5 194 ALA A N 1
ATOM 1519 C CA . ALA A 1 194 ? 6.844 -6.66 14.32 1 93.5 194 ALA A CA 1
ATOM 1520 C C . ALA A 1 194 ? 6.742 -5.285 13.664 1 93.5 194 ALA A C 1
ATOM 1522 O O . ALA A 1 194 ? 7.488 -4.367 14.023 1 93.5 194 ALA A O 1
ATOM 1523 N N . GLU A 1 195 ? 5.785 -5.109 12.75 1 92.38 195 GLU A N 1
ATOM 1524 C CA . GLU A 1 195 ? 5.625 -3.854 12.023 1 92.38 195 GLU A CA 1
ATOM 1525 C C . GLU A 1 195 ? 5.234 -2.717 12.969 1 92.38 195 GLU A C 1
ATOM 1527 O O . GLU A 1 195 ? 5.777 -1.613 12.875 1 92.38 195 GLU A O 1
ATOM 1532 N N . ASN A 1 196 ? 4.305 -2.998 13.828 1 90.44 196 ASN A N 1
ATOM 1533 C CA . ASN A 1 196 ? 3.865 -1.975 14.773 1 90.44 196 ASN A CA 1
ATOM 1534 C C . ASN A 1 196 ? 4.977 -1.591 15.742 1 90.44 196 ASN A C 1
ATOM 1536 O O . ASN A 1 196 ? 5.016 -0.462 16.234 1 90.44 196 ASN A O 1
ATOM 1540 N N . GLY A 1 197 ? 5.809 -2.553 15.984 1 88.5 197 GLY A N 1
ATOM 1541 C CA . GLY A 1 197 ? 6.934 -2.299 16.875 1 88.5 197 GLY A CA 1
ATOM 1542 C C . GLY A 1 197 ? 8.062 -1.537 16.203 1 88.5 197 GLY A C 1
ATOM 1543 O O . GLY A 1 197 ? 8.984 -1.068 16.859 1 88.5 197 GLY A O 1
ATOM 1544 N N . GLY A 1 198 ? 7.984 -1.411 14.922 1 88.75 198 GLY A N 1
ATOM 1545 C CA . GLY A 1 198 ? 8.977 -0.632 14.195 1 88.75 198 GLY A CA 1
ATOM 1546 C C . GLY A 1 198 ? 10.102 -1.478 13.633 1 88.75 198 GLY A C 1
ATOM 1547 O O . GLY A 1 198 ? 11.102 -0.945 13.141 1 88.75 198 GLY A O 1
ATOM 1548 N N . ALA A 1 199 ? 9.938 -2.809 13.695 1 90.25 199 ALA A N 1
ATOM 1549 C CA . ALA A 1 199 ? 10.961 -3.686 13.125 1 90.25 199 ALA A CA 1
ATOM 1550 C C . ALA A 1 199 ? 10.883 -3.697 11.594 1 90.25 199 ALA A C 1
ATOM 1552 O O . ALA A 1 199 ? 9.797 -3.811 11.023 1 90.25 199 ALA A O 1
ATOM 1553 N N . ILE A 1 200 ? 12.086 -3.496 11.008 1 92.81 200 ILE A N 1
ATOM 1554 C CA . ILE A 1 200 ? 12.141 -3.527 9.547 1 92.81 200 ILE A CA 1
ATOM 1555 C C . ILE A 1 200 ? 13.422 -4.215 9.094 1 92.81 200 ILE A C 1
ATOM 1557 O O . ILE A 1 200 ? 14.523 -3.797 9.469 1 92.81 200 ILE A O 1
ATOM 1561 N N . ASN A 1 201 ? 13.281 -5.211 8.406 1 93.62 201 ASN A N 1
ATOM 1562 C CA . ASN A 1 201 ? 14.414 -5.848 7.734 1 93.62 201 ASN A CA 1
ATOM 1563 C C . ASN A 1 201 ? 13.953 -6.719 6.566 1 93.62 201 ASN A C 1
ATOM 1565 O O . ASN A 1 201 ? 12.758 -6.836 6.309 1 93.62 201 ASN A O 1
ATOM 1569 N N . ILE A 1 202 ? 14.805 -7.273 5.875 1 95.88 202 ILE A N 1
ATOM 1570 C CA . ILE A 1 202 ? 14.508 -8.008 4.656 1 95.88 202 ILE A CA 1
ATOM 1571 C C . ILE A 1 202 ? 13.703 -9.266 4.992 1 95.88 202 ILE A C 1
ATOM 1573 O O . ILE A 1 202 ? 12.836 -9.68 4.219 1 95.88 202 ILE A O 1
ATOM 1577 N N . ARG A 1 203 ? 13.945 -9.891 6.148 1 96.5 203 ARG A N 1
ATOM 1578 C CA . ARG A 1 203 ? 13.242 -11.109 6.539 1 96.5 203 ARG A CA 1
ATOM 1579 C C . ARG A 1 203 ? 11.758 -10.828 6.77 1 96.5 203 ARG A C 1
ATOM 1581 O O . ARG A 1 203 ? 10.906 -11.648 6.418 1 96.5 203 ARG A O 1
ATOM 1588 N N . LEU A 1 204 ? 11.477 -9.703 7.348 1 96.75 204 LEU A N 1
ATOM 1589 C CA . LEU A 1 204 ? 10.078 -9.336 7.543 1 96.75 204 LEU A CA 1
ATOM 1590 C C . LEU A 1 204 ? 9.375 -9.156 6.203 1 96.75 204 LEU A C 1
ATOM 1592 O O . LEU A 1 204 ? 8.242 -9.617 6.02 1 96.75 204 LEU A O 1
ATOM 1596 N N . ILE A 1 205 ? 9.992 -8.477 5.266 1 98.31 205 ILE A N 1
ATOM 1597 C CA . ILE A 1 205 ? 9.43 -8.25 3.938 1 98.31 205 ILE A CA 1
ATOM 1598 C C . ILE A 1 205 ? 9.203 -9.594 3.24 1 98.31 205 ILE A C 1
ATOM 1600 O O . ILE A 1 205 ? 8.148 -9.82 2.648 1 98.31 205 ILE A O 1
ATOM 1604 N N . GLN A 1 206 ? 10.188 -10.453 3.35 1 98.75 206 GLN A N 1
ATOM 1605 C CA . GLN A 1 206 ? 10.078 -11.789 2.768 1 98.75 206 GLN A CA 1
ATOM 1606 C C . GLN A 1 206 ? 8.953 -12.578 3.416 1 98.75 206 GLN A C 1
ATOM 1608 O O . GLN A 1 206 ? 8.25 -13.336 2.74 1 98.75 206 GLN A O 1
ATOM 1613 N N . THR A 1 207 ? 8.82 -12.422 4.73 1 98.62 207 THR A N 1
ATOM 1614 C CA . THR A 1 207 ? 7.727 -13.07 5.445 1 98.62 207 THR A CA 1
ATOM 1615 C C . THR A 1 207 ? 6.375 -12.648 4.871 1 98.62 207 THR A C 1
ATOM 1617 O O . THR A 1 207 ? 5.516 -13.484 4.605 1 98.62 207 THR A O 1
ATOM 1620 N N . LEU A 1 208 ? 6.203 -11.375 4.668 1 98.75 208 LEU A N 1
ATOM 1621 C CA . LEU A 1 208 ? 4.953 -10.867 4.109 1 98.75 208 LEU A CA 1
ATOM 1622 C C . LEU A 1 208 ? 4.719 -11.422 2.711 1 98.75 208 LEU A C 1
ATOM 1624 O O . LEU A 1 208 ? 3.586 -11.758 2.352 1 98.75 208 LEU A O 1
ATOM 1628 N N . ALA A 1 209 ? 5.738 -11.531 1.918 1 98.81 209 ALA A N 1
ATOM 1629 C CA . ALA A 1 209 ? 5.617 -12.102 0.579 1 98.81 209 ALA A CA 1
ATOM 1630 C C . ALA A 1 209 ? 5.16 -13.562 0.642 1 98.81 209 ALA A C 1
ATOM 1632 O O . ALA A 1 209 ? 4.301 -13.984 -0.137 1 98.81 209 ALA A O 1
ATOM 1633 N N . LEU A 1 210 ? 5.766 -14.289 1.573 1 98.81 210 LEU A N 1
ATOM 1634 C CA . LEU A 1 210 ? 5.398 -15.695 1.725 1 98.81 210 LEU A CA 1
ATOM 1635 C C . LEU A 1 210 ? 3.967 -15.836 2.227 1 98.81 210 LEU A C 1
ATOM 1637 O O . LEU A 1 210 ? 3.242 -16.734 1.806 1 98.81 210 LEU A O 1
ATOM 1641 N N . VAL A 1 211 ? 3.564 -14.969 3.125 1 98.75 211 VAL A N 1
ATOM 1642 C CA . VAL A 1 211 ? 2.188 -14.977 3.611 1 98.75 211 VAL A CA 1
ATOM 1643 C C . VAL A 1 211 ? 1.232 -14.672 2.459 1 98.75 211 VAL A C 1
ATOM 1645 O O . VAL A 1 211 ? 0.194 -15.32 2.318 1 98.75 211 VAL A O 1
ATOM 1648 N N . ALA A 1 212 ? 1.588 -13.703 1.644 1 98.75 212 ALA A N 1
ATOM 1649 C CA . ALA A 1 212 ? 0.768 -13.375 0.481 1 98.75 212 ALA A CA 1
ATOM 1650 C C . ALA A 1 212 ? 0.682 -14.555 -0.483 1 98.75 212 ALA A C 1
ATOM 1652 O O . ALA A 1 212 ? -0.371 -14.805 -1.074 1 98.75 212 ALA A O 1
ATOM 1653 N N . LEU A 1 213 ? 1.807 -15.234 -0.648 1 98.69 213 LEU A N 1
ATOM 1654 C CA . LEU A 1 213 ? 1.818 -16.422 -1.486 1 98.69 213 LEU A CA 1
ATOM 1655 C C . LEU A 1 213 ? 0.84 -17.469 -0.959 1 98.69 213 LEU A C 1
ATOM 1657 O O . LEU A 1 213 ? 0.075 -18.062 -1.729 1 98.69 213 LEU A O 1
ATOM 1661 N N . TYR A 1 214 ? 0.907 -17.719 0.351 1 98.12 214 TYR A N 1
ATOM 1662 C CA . TYR A 1 214 ? -0.014 -18.641 1.006 1 98.12 214 TYR A CA 1
ATOM 1663 C C . TYR A 1 214 ? -1.461 -18.219 0.777 1 98.12 214 TYR A C 1
ATOM 1665 O O . TYR A 1 214 ? -2.299 -19.031 0.4 1 98.12 214 TYR A O 1
ATOM 1673 N N . GLU A 1 215 ? -1.777 -16.969 0.997 1 97.38 215 GLU A N 1
ATOM 1674 C CA . GLU A 1 215 ? -3.133 -16.438 0.856 1 97.38 215 GLU A CA 1
ATOM 1675 C C . GLU A 1 215 ? -3.619 -16.547 -0.586 1 97.38 215 GLU A C 1
ATOM 1677 O O . GLU A 1 215 ? -4.762 -16.938 -0.834 1 97.38 215 GLU A O 1
ATOM 1682 N N . PHE A 1 216 ? -2.771 -16.266 -1.508 1 97.5 216 PHE A N 1
ATOM 1683 C CA . PHE A 1 216 ? -3.078 -16.359 -2.93 1 97.5 216 PHE A CA 1
ATOM 1684 C C . PHE A 1 216 ? -3.363 -17.797 -3.328 1 97.5 216 PHE A C 1
ATOM 1686 O O . PHE A 1 216 ? -4.387 -18.094 -3.953 1 97.5 216 PHE A O 1
ATOM 1693 N N . GLY A 1 217 ? -2.465 -18.609 -2.906 1 96.62 217 GLY A N 1
ATOM 1694 C CA . GLY A 1 217 ? -2.596 -20 -3.271 1 96.62 217 GLY A CA 1
ATOM 1695 C C . GLY A 1 217 ? -3.838 -20.656 -2.695 1 96.62 217 GLY A C 1
ATOM 1696 O O . GLY A 1 217 ? -4.395 -21.578 -3.297 1 96.62 217 GLY A O 1
ATOM 1697 N N . HIS A 1 218 ? -4.27 -20.172 -1.616 1 94.56 218 HIS A N 1
ATOM 1698 C CA . HIS A 1 218 ? -5.414 -20.812 -0.973 1 94.56 218 HIS A CA 1
ATOM 1699 C C . HIS A 1 218 ? -6.664 -19.953 -1.098 1 94.56 218 HIS A C 1
ATOM 1701 O O . HIS A 1 218 ? -7.672 -20.203 -0.434 1 94.56 218 HIS A O 1
ATOM 1707 N N . GLY A 1 219 ? -6.613 -18.922 -1.898 1 93.12 219 GLY A N 1
ATOM 1708 C CA . GLY A 1 219 ? -7.777 -18.125 -2.248 1 93.12 219 GLY A CA 1
ATOM 1709 C C . GLY A 1 219 ? -8.32 -17.328 -1.079 1 93.12 219 GLY A C 1
ATOM 1710 O O . GLY A 1 219 ? -9.539 -17.188 -0.921 1 93.12 219 GLY A O 1
ATOM 1711 N N . ILE A 1 220 ? -7.438 -16.844 -0.197 1 94.19 220 ILE A N 1
ATOM 1712 C CA . ILE A 1 220 ? -7.867 -16.047 0.945 1 94.19 220 ILE A CA 1
ATOM 1713 C C . ILE A 1 220 ? -7.895 -14.57 0.558 1 94.19 220 ILE A C 1
ATOM 1715 O O . ILE A 1 220 ? -6.863 -13.891 0.604 1 94.19 220 ILE A O 1
ATOM 1719 N N . TYR A 1 221 ? -9.086 -14.102 0.226 1 93.69 221 TYR A N 1
ATOM 1720 C CA . TYR A 1 221 ? -9.273 -12.711 -0.165 1 93.69 221 TYR A CA 1
ATOM 1721 C C . TYR A 1 221 ? -10.188 -11.984 0.821 1 93.69 221 TYR A C 1
ATOM 1723 O O . TYR A 1 221 ? -11.047 -12.609 1.449 1 93.69 221 TYR A O 1
ATOM 1731 N N . PRO A 1 222 ? -9.922 -10.711 0.996 1 95.44 222 PRO A N 1
ATOM 1732 C CA . PRO A 1 222 ? -9 -9.844 0.261 1 95.44 222 PRO A CA 1
ATOM 1733 C C . PRO A 1 222 ? -7.594 -9.836 0.86 1 95.44 222 PRO A C 1
ATOM 1735 O O . PRO A 1 222 ? -6.766 -9 0.494 1 95.44 222 PRO A O 1
ATOM 1738 N N . ALA A 1 223 ? -7.27 -10.734 1.749 1 96.44 223 ALA A N 1
ATOM 1739 C CA . ALA A 1 223 ? -6.02 -10.742 2.504 1 96.44 223 ALA A CA 1
ATOM 1740 C C . ALA A 1 223 ? -4.816 -10.781 1.566 1 96.44 223 ALA A C 1
ATOM 1742 O O . ALA A 1 223 ? -3.838 -10.062 1.771 1 96.44 223 ALA A O 1
ATOM 1743 N N . ALA A 1 224 ? -4.875 -11.633 0.528 1 97.88 224 ALA A N 1
ATOM 1744 C CA . ALA A 1 224 ? -3.76 -11.742 -0.409 1 97.88 224 ALA A CA 1
ATOM 1745 C C . ALA A 1 224 ? -3.428 -10.391 -1.031 1 97.88 224 ALA A C 1
ATOM 1747 O O . ALA A 1 224 ? -2.258 -10.008 -1.124 1 97.88 224 ALA A O 1
ATOM 1748 N N . TYR A 1 225 ? -4.477 -9.664 -1.444 1 97.94 225 TYR A N 1
ATOM 1749 C CA . TYR A 1 225 ? -4.336 -8.352 -2.064 1 97.94 225 TYR A CA 1
ATOM 1750 C C . TYR A 1 225 ? -3.75 -7.344 -1.08 1 97.94 225 TYR A C 1
ATOM 1752 O O . TYR A 1 225 ? -2.852 -6.574 -1.43 1 97.94 225 TYR A O 1
ATOM 1760 N N . LEU A 1 226 ? -4.199 -7.359 0.115 1 97.88 226 LEU A N 1
ATOM 1761 C CA . LEU A 1 226 ? -3.779 -6.395 1.126 1 97.88 226 LEU A CA 1
ATOM 1762 C C . LEU A 1 226 ? -2.375 -6.707 1.627 1 97.88 226 LEU A C 1
ATOM 1764 O O . LEU A 1 226 ? -1.548 -5.805 1.777 1 97.88 226 LEU A O 1
ATOM 1768 N N . THR A 1 227 ? -2.066 -7.949 1.844 1 98.44 227 THR A N 1
ATOM 1769 C CA . THR A 1 227 ? -0.769 -8.367 2.369 1 98.44 227 THR A CA 1
ATOM 1770 C C . THR A 1 227 ? 0.342 -8.062 1.368 1 98.44 227 THR A C 1
ATOM 1772 O O . THR A 1 227 ? 1.409 -7.57 1.747 1 98.44 227 THR A O 1
ATOM 1775 N N . ILE A 1 228 ? 0.057 -8.359 0.098 1 98.69 228 ILE A N 1
ATOM 1776 C CA . ILE A 1 228 ? 1.106 -8.102 -0.882 1 98.69 228 ILE A CA 1
ATOM 1777 C C . ILE A 1 228 ? 1.316 -6.594 -1.027 1 98.69 228 ILE A C 1
ATOM 1779 O O . ILE A 1 228 ? 2.441 -6.137 -1.245 1 98.69 228 ILE A O 1
ATOM 1783 N N . GLY A 1 229 ? 0.228 -5.832 -0.932 1 98.25 229 GLY A N 1
ATOM 1784 C CA . GLY A 1 229 ? 0.375 -4.383 -0.906 1 98.25 229 GLY A CA 1
ATOM 1785 C C . GLY A 1 229 ? 1.254 -3.895 0.229 1 98.25 229 GLY A C 1
ATOM 1786 O O . GLY A 1 229 ? 2.053 -2.973 0.05 1 98.25 229 GLY A O 1
ATOM 1787 N N . GLN A 1 230 ? 1.061 -4.488 1.374 1 98.06 230 GLN A N 1
ATOM 1788 C CA . GLN A 1 230 ? 1.89 -4.164 2.531 1 98.06 230 GLN A CA 1
ATOM 1789 C C . GLN A 1 230 ? 3.357 -4.484 2.262 1 98.06 230 GLN A C 1
ATOM 1791 O O . GLN A 1 230 ? 4.242 -3.709 2.625 1 98.06 230 GLN A O 1
ATOM 1796 N N . ALA A 1 231 ? 3.609 -5.598 1.67 1 98.62 231 ALA A N 1
ATOM 1797 C CA . ALA A 1 231 ? 4.977 -5.98 1.326 1 98.62 231 ALA A CA 1
ATOM 1798 C C . ALA A 1 231 ? 5.598 -4.973 0.362 1 98.62 231 ALA A C 1
ATOM 1800 O O . ALA A 1 231 ? 6.758 -4.586 0.524 1 98.62 231 ALA A O 1
ATOM 1801 N N . VAL A 1 232 ? 4.801 -4.574 -0.639 1 98.62 232 VAL A N 1
ATOM 1802 C CA . VAL A 1 232 ? 5.281 -3.588 -1.601 1 98.62 232 VAL A CA 1
ATOM 1803 C C . VAL A 1 232 ? 5.625 -2.287 -0.879 1 98.62 232 VAL A C 1
ATOM 1805 O O . VAL A 1 232 ? 6.672 -1.688 -1.131 1 98.62 232 VAL A O 1
ATOM 1808 N N . ARG A 1 233 ? 4.742 -1.892 0.019 1 98.19 233 ARG A N 1
ATOM 1809 C CA . ARG A 1 233 ? 4.922 -0.625 0.721 1 98.19 233 ARG A CA 1
ATOM 1810 C C . ARG A 1 233 ? 6.191 -0.641 1.566 1 98.19 233 ARG A C 1
ATOM 1812 O O . ARG A 1 233 ? 6.965 0.316 1.549 1 98.19 233 ARG A O 1
ATOM 1819 N N . LEU A 1 234 ? 6.43 -1.703 2.25 1 97.69 234 LEU A N 1
ATOM 1820 C CA . LEU A 1 234 ? 7.629 -1.833 3.07 1 97.69 234 LEU A CA 1
ATOM 1821 C C . LEU A 1 234 ? 8.875 -1.908 2.199 1 97.69 234 LEU A C 1
ATOM 1823 O O . LEU A 1 234 ? 9.883 -1.266 2.498 1 97.69 234 LEU A O 1
ATOM 1827 N N . ALA A 1 235 ? 8.758 -2.668 1.138 1 98.12 235 ALA A N 1
ATOM 1828 C CA . ALA A 1 235 ? 9.898 -2.861 0.252 1 98.12 235 ALA A CA 1
ATOM 1829 C C . ALA A 1 235 ? 10.305 -1.551 -0.416 1 98.12 235 ALA A C 1
ATOM 1831 O O . ALA A 1 235 ? 11.492 -1.243 -0.523 1 98.12 235 ALA A O 1
ATOM 1832 N N . THR A 1 236 ? 9.352 -0.782 -0.858 1 97.44 236 THR A N 1
ATOM 1833 C CA . THR A 1 236 ? 9.672 0.474 -1.529 1 97.44 236 THR A CA 1
ATOM 1834 C C . THR A 1 236 ? 10.148 1.519 -0.525 1 97.44 236 THR A C 1
ATOM 1836 O O . THR A 1 236 ? 10.961 2.379 -0.859 1 97.44 236 THR A O 1
ATOM 1839 N N . MET A 1 237 ? 9.633 1.431 0.677 1 96.81 237 MET A N 1
ATOM 1840 C CA . MET A 1 237 ? 10.086 2.35 1.717 1 96.81 237 MET A CA 1
ATOM 1841 C C . MET A 1 237 ? 11.586 2.193 1.967 1 96.81 237 MET A C 1
ATOM 1843 O O . MET A 1 237 ? 12.305 3.186 2.094 1 96.81 237 MET A O 1
ATOM 1847 N N . VAL A 1 238 ? 12.078 0.933 1.958 1 96.56 238 VAL A N 1
ATOM 1848 C CA . VAL A 1 238 ? 13.484 0.702 2.271 1 96.56 238 VAL A CA 1
ATOM 1849 C C . VAL A 1 238 ? 14.328 0.835 1.003 1 96.56 238 VAL A C 1
ATOM 1851 O O . VAL A 1 238 ? 15.555 0.751 1.055 1 96.56 238 VAL A O 1
ATOM 1854 N N . GLY A 1 239 ? 13.711 0.952 -0.175 1 95.94 239 GLY A N 1
ATOM 1855 C CA . GLY A 1 239 ? 14.406 1.24 -1.422 1 95.94 239 GLY A CA 1
ATOM 1856 C C . GLY A 1 239 ? 14.75 -0.007 -2.213 1 95.94 239 GLY A C 1
ATOM 1857 O O . GLY A 1 239 ? 15.68 0.005 -3.023 1 95.94 239 GLY A O 1
ATOM 1858 N N . LEU A 1 240 ? 13.992 -1.08 -2.012 1 95.56 240 LEU A N 1
ATOM 1859 C CA . LEU A 1 240 ? 14.312 -2.35 -2.656 1 95.56 240 LEU A CA 1
ATOM 1860 C C . LEU A 1 240 ? 14.039 -2.281 -4.156 1 95.56 240 LEU A C 1
ATOM 1862 O O . LEU A 1 240 ? 14.609 -3.051 -4.93 1 95.56 240 LEU A O 1
ATOM 1866 N N . HIS A 1 241 ? 13.188 -1.395 -4.598 1 94.31 241 HIS A N 1
ATOM 1867 C CA . HIS A 1 241 ? 12.711 -1.385 -5.977 1 94.31 241 HIS A CA 1
ATOM 1868 C C . HIS A 1 241 ? 13.742 -0.765 -6.91 1 94.31 241 HIS A C 1
ATOM 1870 O O . HIS A 1 241 ? 13.633 -0.896 -8.133 1 94.31 241 HIS A O 1
ATOM 1876 N N . SER A 1 242 ? 14.641 -0.043 -6.316 1 90.25 242 SER A N 1
ATOM 1877 C CA . SER A 1 242 ? 15.727 0.515 -7.117 1 90.25 242 SER A CA 1
ATOM 1878 C C . SER A 1 242 ? 16.938 0.835 -6.254 1 90.25 242 SER A C 1
ATOM 1880 O O . SER A 1 242 ? 16.891 1.722 -5.402 1 90.25 242 SER A O 1
ATOM 1882 N N . GLN A 1 243 ? 18.016 0.258 -6.523 1 82.44 243 GLN A N 1
ATOM 1883 C CA . GLN A 1 243 ? 19.234 0.484 -5.738 1 82.44 243 GLN A CA 1
ATOM 1884 C C . GLN A 1 243 ? 19.859 1.836 -6.066 1 82.44 243 GLN A C 1
ATOM 1886 O O . GLN A 1 243 ? 20.453 2.475 -5.203 1 82.44 243 GLN A O 1
ATOM 1891 N N . LYS A 1 244 ? 19.609 2.244 -7.23 1 79.5 244 LYS A N 1
ATOM 1892 C CA . LYS A 1 244 ? 20.297 3.445 -7.691 1 79.5 244 LYS A CA 1
ATOM 1893 C C . LYS A 1 244 ? 19.422 4.688 -7.484 1 79.5 244 LYS A C 1
ATOM 1895 O O . LYS A 1 244 ? 19.922 5.723 -7.031 1 79.5 244 LYS A O 1
ATOM 1900 N N . ASP A 1 245 ? 18.172 4.531 -7.711 1 83.56 245 ASP A N 1
ATOM 1901 C CA . ASP A 1 245 ? 17.344 5.727 -7.82 1 83.56 245 ASP A CA 1
ATOM 1902 C C . ASP A 1 245 ? 16.469 5.906 -6.578 1 83.56 245 ASP A C 1
ATOM 1904 O O . ASP A 1 245 ? 16.016 7.012 -6.293 1 83.56 245 ASP A O 1
ATOM 1908 N N . ALA A 1 246 ? 16.281 4.887 -5.875 1 90.88 246 ALA A N 1
ATOM 1909 C CA . ALA A 1 246 ? 15.383 4.969 -4.723 1 90.88 246 ALA A CA 1
ATOM 1910 C C . ALA A 1 246 ? 16.141 5.426 -3.477 1 90.88 246 ALA A C 1
ATOM 1912 O O . ALA A 1 246 ? 17.328 5.164 -3.334 1 90.88 246 ALA A O 1
ATOM 1913 N N . LYS A 1 247 ? 15.438 6.145 -2.654 1 93.12 247 LYS A N 1
ATOM 1914 C CA . LYS A 1 247 ? 15.992 6.445 -1.336 1 93.12 247 LYS A CA 1
ATOM 1915 C C . LYS A 1 247 ? 16.25 5.168 -0.546 1 93.12 247 LYS A C 1
ATOM 1917 O O . LYS A 1 247 ? 15.398 4.281 -0.485 1 93.12 247 LYS A O 1
ATOM 1922 N N . GLN A 1 248 ? 17.469 5.094 0.019 1 95.06 248 GLN A N 1
ATOM 1923 C CA . GLN A 1 248 ? 17.859 3.887 0.743 1 95.06 248 GLN A CA 1
ATOM 1924 C C . GLN A 1 248 ? 17.812 4.113 2.252 1 95.06 248 GLN A C 1
ATOM 1926 O O . GLN A 1 248 ? 18.469 5.02 2.77 1 95.06 248 GLN A O 1
ATOM 1931 N N . LEU A 1 249 ? 17.047 3.312 2.947 1 95.81 249 LEU A N 1
ATOM 1932 C CA . LEU A 1 249 ? 17 3.391 4.402 1 95.81 249 LEU A CA 1
ATOM 1933 C C . LEU A 1 249 ? 18.266 2.799 5.012 1 95.81 249 LEU A C 1
ATOM 1935 O O . LEU A 1 249 ? 18.812 3.344 5.977 1 95.81 249 LEU A O 1
ATOM 1939 N N . PHE A 1 250 ? 18.734 1.714 4.395 1 95.31 250 PHE A N 1
ATOM 1940 C CA . PHE A 1 250 ? 19.891 0.991 4.934 1 95.31 250 PHE A CA 1
ATOM 1941 C C . PHE A 1 250 ? 21.125 1.224 4.078 1 95.31 250 PHE A C 1
ATOM 1943 O O . PHE A 1 250 ? 21.016 1.542 2.891 1 95.31 250 PHE A O 1
ATOM 1950 N N . VAL A 1 251 ? 22.266 1.033 4.719 1 94.38 251 VAL A N 1
ATOM 1951 C CA . VAL A 1 251 ? 23.531 1.053 3.988 1 94.38 251 VAL A CA 1
ATOM 1952 C C . VAL A 1 251 ? 23.562 -0.098 2.986 1 94.38 251 VAL A C 1
ATOM 1954 O O . VAL A 1 251 ? 22.766 -1.035 3.078 1 94.38 251 VAL A O 1
ATOM 1957 N N . GLU A 1 252 ? 24.438 -0.055 2.086 1 91.81 252 GLU A N 1
ATOM 1958 C CA . GLU A 1 252 ? 24.562 -1.061 1.035 1 91.81 252 GLU A CA 1
ATOM 1959 C C . GLU A 1 252 ? 24.812 -2.445 1.624 1 91.81 252 GLU A C 1
ATOM 1961 O O . GLU A 1 252 ? 25.469 -2.578 2.654 1 91.81 252 GLU A O 1
ATOM 1966 N N . PRO A 1 253 ? 24.281 -3.398 0.967 1 91 253 PRO A N 1
ATOM 1967 C CA . PRO A 1 253 ? 24.516 -4.758 1.461 1 91 253 PRO A CA 1
ATOM 1968 C C . PRO A 1 253 ? 25.984 -5.129 1.49 1 91 253 PRO A C 1
ATOM 1970 O O . PRO A 1 253 ? 26.75 -4.746 0.593 1 91 253 PRO A O 1
ATOM 1973 N N . GLU A 1 254 ? 26.344 -5.91 2.432 1 89.06 254 GLU A N 1
ATOM 1974 C CA . GLU A 1 254 ? 27.75 -6.258 2.654 1 89.06 254 GLU A CA 1
ATOM 1975 C C . GLU A 1 254 ? 28.172 -7.426 1.769 1 89.06 254 GLU A C 1
ATOM 1977 O O . GLU A 1 254 ? 29.359 -7.609 1.508 1 89.06 254 GLU A O 1
ATOM 1982 N N . THR A 1 255 ? 27.234 -8.211 1.377 1 90.94 255 THR A N 1
ATOM 1983 C CA . THR A 1 255 ? 27.562 -9.414 0.616 1 90.94 255 THR A CA 1
ATOM 1984 C C . THR A 1 255 ? 26.797 -9.461 -0.696 1 90.94 255 THR A C 1
ATOM 1986 O O . THR A 1 255 ? 25.703 -8.898 -0.797 1 90.94 255 THR A O 1
ATOM 1989 N N . TRP A 1 256 ? 27.344 -10.164 -1.601 1 91 256 TRP A N 1
ATOM 1990 C CA . TRP A 1 256 ? 26.688 -10.383 -2.879 1 91 256 TRP A CA 1
ATOM 1991 C C . TRP A 1 256 ? 25.406 -11.195 -2.695 1 91 256 TRP A C 1
ATOM 1993 O O . TRP A 1 256 ? 24.406 -10.961 -3.373 1 91 256 TRP A O 1
ATOM 2003 N N . THR A 1 257 ? 25.469 -12.109 -1.818 1 93.12 257 THR A N 1
ATOM 2004 C CA . THR A 1 257 ? 24.312 -12.969 -1.565 1 93.12 257 THR A CA 1
ATOM 2005 C C . THR A 1 257 ? 23.125 -12.156 -1.06 1 93.12 257 THR A C 1
ATOM 2007 O O . THR A 1 257 ? 21.984 -12.383 -1.478 1 93.12 257 THR A O 1
ATOM 2010 N N . LEU A 1 258 ? 23.422 -11.25 -0.182 1 93.81 258 LEU A N 1
ATOM 2011 C CA . LEU A 1 258 ? 22.344 -10.414 0.333 1 93.81 258 LEU A CA 1
ATOM 2012 C C . LEU A 1 258 ? 21.781 -9.516 -0.763 1 93.81 258 LEU A C 1
ATOM 2014 O O . LEU A 1 258 ? 20.562 -9.289 -0.831 1 93.81 258 LEU A O 1
ATOM 2018 N N . CYS A 1 259 ? 22.609 -8.984 -1.596 1 94 259 CYS A N 1
ATOM 2019 C CA . CYS A 1 259 ? 22.172 -8.156 -2.715 1 94 259 CYS A CA 1
ATOM 2020 C C . CYS A 1 259 ? 21.25 -8.938 -3.648 1 94 259 CYS A C 1
ATOM 2022 O O . CYS A 1 259 ? 20.188 -8.438 -4.039 1 94 259 CYS A O 1
ATOM 2024 N N . GLU A 1 260 ? 21.703 -10.141 -3.961 1 95.88 260 GLU A N 1
ATOM 2025 C CA . GLU A 1 260 ? 20.922 -11.008 -4.836 1 95.88 260 GLU A CA 1
ATOM 2026 C C . GLU A 1 260 ? 19.594 -11.391 -4.176 1 95.88 260 GLU A C 1
ATOM 2028 O O . GLU A 1 260 ? 18.547 -11.422 -4.836 1 95.88 260 GLU A O 1
ATOM 2033 N N . GLU A 1 261 ? 19.656 -11.68 -2.934 1 96.75 261 GLU A N 1
ATOM 2034 C CA . GLU A 1 261 ? 18.438 -12.047 -2.213 1 96.75 261 GLU A CA 1
ATOM 2035 C C . GLU A 1 261 ? 17.422 -10.898 -2.205 1 96.75 261 GLU A C 1
ATOM 2037 O O . GLU A 1 261 ? 16.219 -11.125 -2.334 1 96.75 261 GLU A O 1
ATOM 2042 N N . GLN A 1 262 ? 17.906 -9.703 -1.996 1 96.88 262 GLN A N 1
ATOM 2043 C CA . GLN A 1 262 ? 17.047 -8.531 -2.045 1 96.88 262 GLN A CA 1
ATOM 2044 C C . GLN A 1 262 ? 16.406 -8.367 -3.426 1 96.88 262 GLN A C 1
ATOM 2046 O O . GLN A 1 262 ? 15.219 -8.07 -3.541 1 96.88 262 GLN A O 1
ATOM 2051 N N . ARG A 1 263 ? 17.188 -8.562 -4.449 1 96.38 263 ARG A N 1
ATOM 2052 C CA . ARG A 1 263 ? 16.703 -8.461 -5.82 1 96.38 263 ARG A CA 1
ATOM 2053 C C . ARG A 1 263 ? 15.609 -9.492 -6.094 1 96.38 263 ARG A C 1
ATOM 2055 O O . ARG A 1 263 ? 14.547 -9.156 -6.609 1 96.38 263 ARG A O 1
ATOM 2062 N N . ARG A 1 264 ? 15.883 -10.711 -5.738 1 97.5 264 ARG A N 1
ATOM 2063 C CA . ARG A 1 264 ? 14.922 -11.797 -5.949 1 97.5 264 ARG A CA 1
ATOM 2064 C C . ARG A 1 264 ? 13.648 -11.562 -5.148 1 97.5 264 ARG A C 1
ATOM 2066 O O . ARG A 1 264 ? 12.555 -11.883 -5.613 1 97.5 264 ARG A O 1
ATOM 2073 N N . THR A 1 265 ? 13.812 -11.031 -3.949 1 98.56 265 THR A N 1
ATOM 2074 C CA . THR A 1 265 ? 12.656 -10.719 -3.117 1 98.56 265 THR A CA 1
ATOM 2075 C C . THR A 1 265 ? 11.766 -9.68 -3.801 1 98.56 265 THR A C 1
ATOM 2077 O O . THR A 1 265 ? 10.539 -9.844 -3.844 1 98.56 265 THR A O 1
ATOM 2080 N N . TRP A 1 266 ? 12.359 -8.641 -4.344 1 98.25 266 TRP A N 1
ATOM 2081 C CA . TRP A 1 266 ? 11.578 -7.605 -5.02 1 98.25 266 TRP A CA 1
ATOM 2082 C C . TRP A 1 266 ? 10.828 -8.188 -6.215 1 98.25 266 TRP A C 1
ATOM 2084 O O . TRP A 1 266 ? 9.641 -7.914 -6.402 1 98.25 266 TRP A O 1
ATOM 2094 N N . TRP A 1 267 ? 11.469 -9.039 -6.98 1 97.75 267 TRP A N 1
ATOM 2095 C CA . TRP A 1 267 ? 10.828 -9.641 -8.148 1 97.75 267 TRP A CA 1
ATOM 2096 C C . TRP A 1 267 ? 9.695 -10.57 -7.742 1 97.75 267 TRP A C 1
ATOM 2098 O O . TRP A 1 267 ? 8.672 -10.648 -8.414 1 97.75 267 TRP A O 1
ATOM 2108 N N . ALA A 1 268 ? 9.945 -11.328 -6.641 1 98.56 268 ALA A N 1
ATOM 2109 C CA . ALA A 1 268 ? 8.883 -12.188 -6.125 1 98.56 268 ALA A CA 1
ATOM 2110 C C . ALA A 1 268 ? 7.66 -11.367 -5.734 1 98.56 268 ALA A C 1
ATOM 2112 O O . ALA A 1 268 ? 6.527 -11.758 -6.016 1 98.56 268 ALA A O 1
ATOM 2113 N N . ILE A 1 269 ? 7.875 -10.242 -5.113 1 98.75 269 ILE A N 1
ATOM 2114 C CA . ILE A 1 269 ? 6.805 -9.336 -4.699 1 98.75 269 ILE A CA 1
ATOM 2115 C C . ILE A 1 269 ? 6.078 -8.797 -5.926 1 98.75 269 ILE A C 1
ATOM 2117 O O . ILE A 1 269 ? 4.848 -8.766 -5.965 1 98.75 269 ILE A O 1
ATOM 2121 N N . LEU A 1 270 ? 6.809 -8.406 -6.957 1 98.25 270 LEU A N 1
ATOM 2122 C CA . LEU A 1 270 ? 6.23 -7.914 -8.203 1 98.25 270 LEU A CA 1
ATOM 2123 C C . LEU A 1 270 ? 5.344 -8.977 -8.844 1 98.25 270 LEU A C 1
ATOM 2125 O O . LEU A 1 270 ? 4.246 -8.672 -9.32 1 98.25 270 LEU A O 1
ATOM 2129 N N . MET A 1 271 ? 5.887 -10.141 -8.852 1 98.38 271 MET A N 1
ATOM 2130 C CA . MET A 1 271 ? 5.145 -11.25 -9.438 1 98.38 271 MET A CA 1
ATOM 2131 C C . MET A 1 271 ? 3.805 -11.445 -8.742 1 98.38 271 MET A C 1
ATOM 2133 O O . MET A 1 271 ? 2.762 -11.508 -9.391 1 98.38 271 MET A O 1
ATOM 2137 N N . LEU A 1 272 ? 3.83 -11.492 -7.414 1 98.75 272 LEU A N 1
ATOM 2138 C CA . LEU A 1 272 ? 2.611 -11.727 -6.645 1 98.75 272 LEU A CA 1
ATOM 2139 C C . LEU A 1 272 ? 1.653 -10.547 -6.777 1 98.75 272 LEU A C 1
ATOM 2141 O O . LEU A 1 272 ? 0.439 -10.734 -6.879 1 98.75 272 LEU A O 1
ATOM 2145 N N . ASP A 1 273 ? 2.188 -9.367 -6.75 1 98.56 273 ASP A N 1
ATOM 2146 C CA . ASP A 1 273 ? 1.381 -8.156 -6.902 1 98.56 273 ASP A CA 1
ATOM 2147 C C . ASP A 1 273 ? 0.584 -8.188 -8.203 1 98.56 273 ASP A C 1
ATOM 2149 O O . ASP A 1 273 ? -0.567 -7.75 -8.242 1 98.56 273 ASP A O 1
ATOM 2153 N N . ARG A 1 274 ? 1.132 -8.711 -9.234 1 98.19 274 ARG A N 1
ATOM 2154 C CA . ARG A 1 274 ? 0.501 -8.727 -10.555 1 98.19 274 ARG A CA 1
ATOM 2155 C C . ARG A 1 274 ? -0.454 -9.906 -10.695 1 98.19 274 ARG A C 1
ATOM 2157 O O . ARG A 1 274 ? -1.581 -9.742 -11.164 1 98.19 274 ARG A O 1
ATOM 2164 N N . VAL A 1 275 ? -0.027 -11.086 -10.258 1 97.94 275 VAL A N 1
ATOM 2165 C CA . VAL A 1 275 ? -0.837 -12.273 -10.484 1 97.94 275 VAL A CA 1
ATOM 2166 C C . VAL A 1 275 ? -2.107 -12.211 -9.633 1 97.94 275 VAL A C 1
ATOM 2168 O O . VAL A 1 275 ? -3.146 -12.75 -10.023 1 97.94 275 VAL A O 1
ATOM 2171 N N . ILE A 1 276 ? -2.088 -11.531 -8.531 1 97.75 276 ILE A N 1
ATOM 2172 C CA . ILE A 1 276 ? -3.23 -11.445 -7.625 1 97.75 276 ILE A CA 1
ATOM 2173 C C . ILE A 1 276 ? -4.355 -10.656 -8.289 1 97.75 276 ILE A C 1
ATOM 2175 O O . ILE A 1 276 ? -5.535 -10.891 -8.008 1 97.75 276 ILE A O 1
ATOM 2179 N N . VAL A 1 277 ? -4.004 -9.734 -9.188 1 97 277 VAL A N 1
ATOM 2180 C CA . VAL A 1 277 ? -5.047 -8.922 -9.805 1 97 277 VAL A CA 1
ATOM 2181 C C . VAL A 1 277 ? -5.324 -9.414 -11.219 1 97 277 VAL A C 1
ATOM 2183 O O . VAL A 1 277 ? -6.035 -8.758 -11.984 1 97 277 VAL A O 1
ATOM 2186 N N . ALA A 1 278 ? -4.812 -10.562 -11.609 1 95.88 278 ALA A N 1
ATOM 2187 C CA . ALA A 1 278 ? -4.914 -11.086 -12.969 1 95.88 278 ALA A CA 1
ATOM 2188 C C . ALA A 1 278 ? -6.371 -11.328 -13.352 1 95.88 278 ALA A C 1
ATOM 2190 O O . ALA A 1 278 ? -6.758 -11.125 -14.508 1 95.88 278 ALA A O 1
ATOM 2191 N N . GLY A 1 279 ? -7.188 -11.781 -12.367 1 94 279 GLY A N 1
ATOM 2192 C CA . GLY A 1 279 ? -8.594 -12.055 -12.633 1 94 279 GLY A CA 1
ATOM 2193 C C . GLY A 1 279 ? -9.445 -10.797 -12.688 1 94 279 GLY A C 1
ATOM 2194 O O . GLY A 1 279 ? -10.578 -10.836 -13.156 1 94 279 GLY A O 1
ATOM 2195 N N . SER A 1 280 ? -8.891 -9.695 -12.18 1 95 280 SER A N 1
ATOM 2196 C CA . SER A 1 280 ? -9.547 -8.398 -12.172 1 95 280 SER A CA 1
ATOM 2197 C C . SER A 1 280 ? -8.555 -7.273 -12.461 1 95 280 SER A C 1
ATOM 2199 O O . SER A 1 280 ? -8.25 -6.469 -11.578 1 95 280 SER A O 1
ATOM 2201 N N . PRO A 1 281 ? -8.188 -7.156 -13.695 1 93.94 281 PRO A N 1
ATOM 2202 C CA . PRO A 1 281 ? -7.113 -6.23 -14.062 1 93.94 281 PRO A CA 1
ATOM 2203 C C . PRO A 1 281 ? -7.473 -4.773 -13.789 1 93.94 281 PRO A C 1
ATOM 2205 O O . PRO A 1 281 ? -6.605 -3.898 -13.852 1 93.94 281 PRO A O 1
ATOM 2208 N N . GLN A 1 282 ? -8.703 -4.461 -13.5 1 92.5 282 GLN A N 1
ATOM 2209 C CA . GLN A 1 282 ? -9.117 -3.104 -13.18 1 92.5 282 GLN A CA 1
ATOM 2210 C C . GLN A 1 282 ? -8.578 -2.674 -11.82 1 92.5 282 GLN A C 1
ATOM 2212 O O . GLN A 1 282 ? -8.523 -1.479 -11.516 1 92.5 282 GLN A O 1
ATOM 2217 N N . LEU A 1 283 ? -8.297 -3.641 -10.992 1 95.81 283 LEU A N 1
ATOM 2218 C CA . LEU A 1 283 ? -7.738 -3.334 -9.68 1 95.81 283 LEU A CA 1
ATOM 2219 C C . LEU A 1 283 ? -6.312 -2.807 -9.805 1 95.81 283 LEU A C 1
ATOM 2221 O O . LEU A 1 283 ? -5.562 -3.238 -10.68 1 95.81 283 LEU A O 1
ATOM 2225 N N . LEU A 1 284 ? -5.941 -1.967 -8.961 1 95.62 284 LEU A N 1
ATOM 2226 C CA . LEU A 1 284 ? -4.641 -1.315 -9.039 1 95.62 284 LEU A CA 1
ATOM 2227 C C . LEU A 1 284 ? -3.549 -2.209 -8.453 1 95.62 284 LEU A C 1
ATOM 2229 O O . LEU A 1 284 ? -3.762 -2.869 -7.438 1 95.62 284 LEU A O 1
ATOM 2233 N N . MET A 1 285 ? -2.449 -2.275 -9.117 1 96.81 285 MET A N 1
ATOM 2234 C CA . MET A 1 285 ? -1.234 -2.859 -8.555 1 96.81 285 MET A CA 1
ATOM 2235 C C . MET A 1 285 ? -0.584 -1.906 -7.555 1 96.81 285 MET A C 1
ATOM 2237 O O . MET A 1 285 ? -0.81 -0.696 -7.609 1 96.81 285 MET A O 1
ATOM 2241 N N . ALA A 1 286 ? 0.122 -2.475 -6.668 1 97.38 286 ALA A N 1
ATOM 2242 C CA . ALA A 1 286 ? 0.775 -1.652 -5.652 1 97.38 286 ALA A CA 1
ATOM 2243 C C . ALA A 1 286 ? 2.184 -1.258 -6.086 1 97.38 286 ALA A C 1
ATOM 2245 O O . ALA A 1 286 ? 2.625 -0.134 -5.836 1 97.38 286 ALA A O 1
ATOM 2246 N N . ALA A 1 287 ? 2.857 -2.121 -6.754 1 97.44 287 ALA A N 1
ATOM 2247 C CA . ALA A 1 287 ? 4.273 -1.931 -7.059 1 97.44 287 ALA A CA 1
ATOM 2248 C C . ALA A 1 287 ? 4.449 -1.076 -8.312 1 97.44 287 ALA A C 1
ATOM 2250 O O . ALA A 1 287 ? 3.691 -1.207 -9.273 1 97.44 287 ALA A O 1
ATOM 2251 N N . PRO A 1 288 ? 5.414 -0.205 -8.32 1 94.44 288 PRO A N 1
ATOM 2252 C CA . PRO A 1 288 ? 5.73 0.529 -9.547 1 94.44 288 PRO A CA 1
ATOM 2253 C C . PRO A 1 288 ? 6.25 -0.379 -10.656 1 94.44 288 PRO A C 1
ATOM 2255 O O . PRO A 1 288 ? 6.664 -1.511 -10.391 1 94.44 288 PRO A O 1
ATOM 2258 N N . GLU A 1 289 ? 6.188 0.129 -11.836 1 92.25 289 GLU A N 1
ATOM 2259 C CA . GLU A 1 289 ? 6.73 -0.614 -12.969 1 92.25 289 GLU A CA 1
ATOM 2260 C C . GLU A 1 289 ? 8.258 -0.625 -12.945 1 92.25 289 GLU A C 1
ATOM 2262 O O . GLU A 1 289 ? 8.883 0.383 -12.609 1 92.25 289 GLU A O 1
ATOM 2267 N N . PRO A 1 290 ? 8.773 -1.754 -13.234 1 91.38 290 PRO A N 1
ATOM 2268 C CA . PRO A 1 290 ? 10.234 -1.791 -13.328 1 91.38 290 PRO A CA 1
ATOM 2269 C C . PRO A 1 290 ? 10.781 -0.928 -14.469 1 91.38 290 PRO A C 1
ATOM 2271 O O . PRO A 1 290 ? 10.078 -0.682 -15.453 1 91.38 290 PRO A O 1
ATOM 2274 N N . SER A 1 291 ? 11.93 -0.49 -14.25 1 84.81 291 SER A N 1
ATOM 2275 C CA . SER A 1 291 ? 12.625 0.255 -15.289 1 84.81 291 SER A CA 1
ATOM 2276 C C . SER A 1 291 ? 13.414 -0.677 -16.203 1 84.81 291 SER A C 1
ATOM 2278 O O . SER A 1 291 ? 13.75 -1.799 -15.812 1 84.81 291 SER A O 1
ATOM 2280 N N . THR A 1 292 ? 13.758 -0.215 -17.328 1 79.19 292 THR A N 1
ATOM 2281 C CA . THR A 1 292 ? 14.477 -1.016 -18.312 1 79.19 292 THR A CA 1
ATOM 2282 C C . THR A 1 292 ? 15.883 -1.352 -17.828 1 79.19 292 THR A C 1
ATOM 2284 O O . THR A 1 292 ? 16.469 -2.354 -18.234 1 79.19 292 THR A O 1
ATOM 2287 N N . ASN A 1 293 ? 16.297 -0.621 -16.859 1 81.69 293 ASN A N 1
ATOM 2288 C CA . ASN A 1 293 ? 17.672 -0.82 -16.406 1 81.69 293 ASN A CA 1
ATOM 2289 C C . ASN A 1 293 ? 17.703 -1.668 -15.133 1 81.69 293 ASN A C 1
ATOM 2291 O O . ASN A 1 293 ? 18.781 -1.981 -14.625 1 81.69 293 ASN A O 1
ATOM 2295 N N . ASP A 1 294 ? 16.609 -2.082 -14.742 1 88.88 294 ASP A N 1
ATOM 2296 C CA . ASP A 1 294 ? 16.594 -2.938 -13.562 1 88.88 294 ASP A CA 1
ATOM 2297 C C . ASP A 1 294 ? 17.266 -4.281 -13.852 1 88.88 294 ASP A C 1
ATOM 2299 O O . ASP A 1 294 ? 17.234 -4.766 -14.984 1 88.88 294 ASP A O 1
ATOM 2303 N N . LEU A 1 295 ? 17.875 -4.844 -12.891 1 91.19 295 LEU A N 1
ATOM 2304 C CA . LEU A 1 295 ? 18.641 -6.07 -13.07 1 91.19 295 LEU A CA 1
ATOM 2305 C C . LEU A 1 295 ? 17.766 -7.297 -12.805 1 91.19 295 LEU A C 1
ATOM 2307 O O . LEU A 1 295 ? 16.953 -7.297 -11.883 1 91.19 295 LEU A O 1
ATOM 2311 N N . LEU A 1 296 ? 17.922 -8.258 -13.648 1 93 296 LEU A N 1
ATOM 2312 C CA . LEU A 1 296 ? 17.312 -9.57 -13.438 1 93 296 LEU A CA 1
ATOM 2313 C C . LEU A 1 296 ? 18.125 -10.391 -12.453 1 93 296 LEU A C 1
ATOM 2315 O O . LEU A 1 296 ? 19.312 -10.117 -12.234 1 93 296 LEU A O 1
ATOM 2319 N N . PRO A 1 297 ? 17.5 -11.367 -11.812 1 93.69 297 PRO A N 1
ATOM 2320 C CA . PRO A 1 297 ? 18.266 -12.281 -10.969 1 93.69 297 PRO A CA 1
ATOM 2321 C C . PRO A 1 297 ? 19.344 -13.039 -11.742 1 93.69 297 PRO A C 1
ATOM 2323 O O . PRO A 1 297 ? 19.203 -13.273 -12.945 1 93.69 297 PRO A O 1
ATOM 2326 N N . CYS A 1 298 ? 20.391 -13.445 -11.078 1 92.31 298 CYS A N 1
ATOM 2327 C CA . CYS A 1 298 ? 21.438 -14.258 -11.695 1 92.31 298 CYS A CA 1
ATOM 2328 C C . CYS A 1 298 ? 20.953 -15.672 -11.953 1 92.31 298 CYS A C 1
ATOM 2330 O O . CYS A 1 298 ? 19.828 -16.031 -11.594 1 92.31 298 CYS A O 1
ATOM 2332 N N . ASN A 1 299 ? 21.75 -16.375 -12.586 1 89.75 299 ASN A N 1
ATOM 2333 C CA . ASN A 1 299 ? 21.359 -17.75 -12.906 1 89.75 299 ASN A CA 1
ATOM 2334 C C . ASN A 1 299 ? 21.125 -18.578 -11.648 1 89.75 299 ASN A C 1
ATOM 2336 O O . ASN A 1 299 ? 21.812 -18.406 -10.641 1 89.75 299 ASN A O 1
ATOM 2340 N N . ASP A 1 300 ? 20.219 -19.531 -11.703 1 89.94 300 ASP A N 1
ATOM 2341 C CA . ASP A 1 300 ? 19.75 -20.266 -10.531 1 89.94 300 ASP A CA 1
ATOM 2342 C C . ASP A 1 300 ? 20.812 -21.219 -10.016 1 89.94 300 ASP A C 1
ATOM 2344 O O . ASP A 1 300 ? 20.875 -21.5 -8.82 1 89.94 300 ASP A O 1
ATOM 2348 N N . ASP A 1 301 ? 21.594 -21.656 -10.883 1 87.06 301 ASP A N 1
ATOM 2349 C CA . ASP A 1 301 ? 22.656 -22.578 -10.461 1 87.06 301 ASP A CA 1
ATOM 2350 C C . ASP A 1 301 ? 23.625 -21.875 -9.492 1 87.06 301 ASP A C 1
ATOM 2352 O O . ASP A 1 301 ? 23.969 -22.438 -8.453 1 87.06 301 ASP A O 1
ATOM 2356 N N . ASP A 1 302 ? 24.031 -20.734 -9.883 1 88 302 ASP A N 1
ATOM 2357 C CA . ASP A 1 302 ? 24.906 -19.969 -9.016 1 88 302 ASP A CA 1
ATOM 2358 C C . ASP A 1 302 ? 24.219 -19.594 -7.711 1 88 302 ASP A C 1
ATOM 2360 O O . ASP A 1 302 ? 24.797 -19.703 -6.629 1 88 302 ASP A O 1
ATOM 2364 N N . TRP A 1 303 ? 23.016 -19.219 -7.77 1 92.25 303 TRP A N 1
ATOM 2365 C CA . TRP A 1 303 ? 22.219 -18.828 -6.609 1 92.25 303 TRP A CA 1
ATOM 2366 C C . TRP A 1 303 ? 22.047 -20 -5.645 1 92.25 303 TRP A C 1
ATOM 2368 O O . TRP A 1 303 ? 22.266 -19.859 -4.438 1 92.25 303 TRP A O 1
ATOM 2378 N N . ASN A 1 304 ? 21.781 -21.141 -6.164 1 88.56 304 ASN A N 1
ATOM 2379 C CA . ASN A 1 304 ? 21.531 -22.328 -5.352 1 88.56 304 ASN A CA 1
ATOM 2380 C C . ASN A 1 304 ? 22.812 -22.812 -4.66 1 88.56 304 ASN A C 1
ATOM 2382 O O . ASN A 1 304 ? 22.75 -23.406 -3.58 1 88.56 304 ASN A O 1
ATOM 2386 N N . ASN A 1 305 ? 23.906 -22.453 -5.238 1 84.5 305 ASN A N 1
ATOM 2387 C CA . ASN A 1 305 ? 25.172 -22.922 -4.688 1 84.5 305 ASN A CA 1
ATOM 2388 C C . ASN A 1 305 ? 25.891 -21.812 -3.914 1 84.5 305 ASN A C 1
ATOM 2390 O O . ASN A 1 305 ? 27.016 -22 -3.473 1 84.5 305 ASN A O 1
ATOM 2394 N N . GLY A 1 306 ? 25.266 -20.703 -3.83 1 80.19 306 GLY A N 1
ATOM 2395 C CA . GLY A 1 306 ? 25.828 -19.594 -3.07 1 80.19 306 GLY A CA 1
ATOM 2396 C C . GLY A 1 306 ? 27 -18.938 -3.766 1 80.19 306 GLY A C 1
ATOM 2397 O O . GLY A 1 306 ? 27.891 -18.391 -3.109 1 80.19 306 GLY A O 1
ATOM 2398 N N . ARG A 1 307 ? 27.016 -19.016 -5.098 1 81.88 307 ARG A N 1
ATOM 2399 C CA . ARG A 1 307 ? 28.094 -18.438 -5.887 1 81.88 307 ARG A CA 1
ATOM 2400 C C . ARG A 1 307 ? 27.703 -17.062 -6.41 1 81.88 307 ARG A C 1
ATOM 2402 O O . ARG A 1 307 ? 26.531 -16.703 -6.418 1 81.88 307 ARG A O 1
ATOM 2409 N N . ILE A 1 308 ? 28.781 -16.359 -6.797 1 84.06 308 ILE A N 1
ATOM 2410 C CA . ILE A 1 308 ? 28.562 -15.047 -7.387 1 84.06 308 ILE A CA 1
ATOM 2411 C C . ILE A 1 308 ? 28.109 -15.195 -8.836 1 84.06 308 ILE A C 1
ATOM 2413 O O . ILE A 1 308 ? 28.766 -15.883 -9.625 1 84.06 308 ILE A O 1
ATOM 2417 N N . GLY A 1 309 ? 26.953 -14.727 -9.086 1 83.56 309 GLY A N 1
ATOM 2418 C CA . GLY A 1 309 ? 26.438 -14.773 -10.445 1 83.56 309 GLY A CA 1
ATOM 2419 C C . GLY A 1 309 ? 26.344 -13.406 -11.102 1 83.56 309 GLY A C 1
ATOM 2420 O O . GLY A 1 309 ? 26.391 -12.383 -10.414 1 83.56 309 GLY A O 1
ATOM 2421 N N . PHE A 1 310 ? 26.203 -13.438 -12.391 1 84 310 PHE A N 1
ATOM 2422 C CA . PHE A 1 310 ? 26.047 -12.219 -13.172 1 84 310 PHE A CA 1
ATOM 2423 C C . PHE A 1 310 ? 24.578 -11.891 -13.391 1 84 310 PHE A C 1
ATOM 2425 O O . PHE A 1 310 ? 23.766 -12.781 -13.648 1 84 310 PHE A O 1
ATOM 2432 N N . ASN A 1 311 ? 24.266 -10.633 -13.203 1 87.94 311 ASN A N 1
ATOM 2433 C CA . ASN A 1 311 ? 22.906 -10.172 -13.422 1 87.94 311 ASN A CA 1
ATOM 2434 C C . ASN A 1 311 ? 22.781 -9.398 -14.734 1 87.94 311 ASN A C 1
ATOM 2436 O O . ASN A 1 311 ? 23.578 -8.508 -15.008 1 87.94 311 ASN A O 1
ATOM 2440 N N . GLU A 1 312 ? 21.812 -9.781 -15.516 1 85.81 312 GLU A N 1
ATOM 2441 C CA . GLU A 1 312 ? 21.531 -9.078 -16.766 1 85.81 312 GLU A CA 1
ATOM 2442 C C . GLU A 1 312 ? 20.469 -8.008 -16.578 1 85.81 312 GLU A C 1
ATOM 2444 O O . GLU A 1 312 ? 19.641 -8.102 -15.664 1 85.81 312 GLU A O 1
ATOM 2449 N N . ALA A 1 313 ? 20.5 -7.008 -17.438 1 86 313 ALA A N 1
ATOM 2450 C CA . ALA A 1 313 ? 19.453 -5.98 -17.422 1 86 313 ALA A CA 1
ATOM 2451 C C . ALA A 1 313 ? 18.141 -6.52 -17.984 1 86 313 ALA A C 1
ATOM 2453 O O . ALA A 1 313 ? 18.141 -7.441 -18.797 1 86 313 ALA A O 1
ATOM 2454 N N . LEU A 1 314 ? 17.078 -6.012 -17.5 1 84.19 314 LEU A N 1
ATOM 2455 C CA . LEU A 1 314 ? 15.75 -6.434 -17.906 1 84.19 314 LEU A CA 1
ATOM 2456 C C . LEU A 1 314 ? 15.586 -6.312 -19.422 1 84.19 314 LEU A C 1
ATOM 2458 O O . LEU A 1 314 ? 15.039 -7.215 -20.062 1 84.19 314 LEU A O 1
ATOM 2462 N N . PHE A 1 315 ? 15.859 -5.102 -19.984 1 69.94 315 PHE A N 1
ATOM 2463 C CA . PHE A 1 315 ? 15.695 -4.918 -21.422 1 69.94 315 PHE A CA 1
ATOM 2464 C C . PHE A 1 315 ? 16.969 -5.277 -22.156 1 69.94 315 PHE A C 1
ATOM 2466 O O . PHE A 1 315 ? 17.984 -4.59 -22.031 1 69.94 315 PHE A O 1
ATOM 2473 N N . THR A 1 316 ? 17.234 -6.516 -22 1 56.06 316 THR A N 1
ATOM 2474 C CA . THR A 1 316 ? 18.312 -6.863 -22.906 1 56.06 316 THR A CA 1
ATOM 2475 C C . THR A 1 316 ? 17.781 -7.141 -24.312 1 56.06 316 THR A C 1
ATOM 2477 O O . THR A 1 316 ? 16.688 -7.66 -24.469 1 56.06 316 THR A O 1
ATOM 2480 N N . ARG A 1 317 ? 18.062 -6.355 -25.25 1 49.22 317 ARG A N 1
ATOM 2481 C CA . ARG A 1 317 ? 17.656 -6.336 -26.656 1 49.22 317 ARG A CA 1
ATOM 2482 C C . ARG A 1 317 ? 17.328 -7.742 -27.141 1 49.22 317 ARG A C 1
ATOM 2484 O O . ARG A 1 317 ? 16.594 -7.91 -28.125 1 49.22 317 ARG A O 1
ATOM 2491 N N . ASN A 1 318 ? 17.875 -8.672 -26.766 1 52.75 318 ASN A N 1
ATOM 2492 C CA . ASN A 1 318 ? 17.719 -9.945 -27.469 1 52.75 318 ASN A CA 1
ATOM 2493 C C . ASN A 1 318 ? 17.188 -11.031 -26.547 1 52.75 318 ASN A C 1
ATOM 2495 O O . ASN A 1 318 ? 17.938 -11.57 -25.719 1 52.75 318 ASN A O 1
ATOM 2499 N N . PHE A 1 319 ? 15.789 -11.102 -26.281 1 56 319 PHE A N 1
ATOM 2500 C CA . PHE A 1 319 ? 15.188 -12.227 -25.578 1 56 319 PHE A CA 1
ATOM 2501 C C . PHE A 1 319 ? 15.789 -13.547 -26.062 1 56 319 PHE A C 1
ATOM 2503 O O . PHE A 1 319 ? 15.625 -14.578 -25.406 1 56 319 PHE A O 1
ATOM 2510 N N . HIS A 1 320 ? 16.422 -13.344 -27.375 1 52.38 320 HIS A N 1
ATOM 2511 C CA . HIS A 1 320 ? 16.875 -14.562 -28.047 1 52.38 320 HIS A CA 1
ATOM 2512 C C . HIS A 1 320 ? 18.203 -15.039 -27.453 1 52.38 320 HIS A C 1
ATOM 2514 O O . HIS A 1 320 ? 18.672 -16.125 -27.797 1 52.38 320 HIS A O 1
ATOM 2520 N N . SER A 1 321 ? 18.859 -14.148 -26.781 1 52.09 321 SER A N 1
ATOM 2521 C CA . SER A 1 321 ? 20.094 -14.805 -26.391 1 52.09 321 SER A CA 1
ATOM 2522 C C . SER A 1 321 ? 19.859 -15.82 -25.281 1 52.09 321 SER A C 1
ATOM 2524 O O . SER A 1 321 ? 19.656 -15.445 -24.125 1 52.09 321 SER A O 1
ATOM 2526 N N . PRO A 1 322 ? 19.328 -17 -25.625 1 51.03 322 PRO A N 1
ATOM 2527 C CA . PRO A 1 322 ? 18.844 -18.125 -24.828 1 51.03 322 PRO A CA 1
ATOM 2528 C C . PRO A 1 322 ? 19.703 -18.391 -23.609 1 51.03 322 PRO A C 1
ATOM 2530 O O . PRO A 1 322 ? 19.188 -18.766 -22.547 1 51.03 322 PRO A O 1
ATOM 2533 N N . SER A 1 323 ? 21.047 -18.578 -23.797 1 52.97 323 SER A N 1
ATOM 2534 C CA . SER A 1 323 ? 21.844 -19.531 -23.031 1 52.97 323 SER A CA 1
ATOM 2535 C C . SER A 1 323 ? 22.125 -19.016 -21.625 1 52.97 323 SER A C 1
ATOM 2537 O O . SER A 1 323 ? 22.328 -19.797 -20.688 1 52.97 323 SER A O 1
ATOM 2539 N N . SER A 1 324 ? 21.875 -17.594 -21.328 1 62.72 324 SER A N 1
ATOM 2540 C CA . SER A 1 324 ? 22.516 -17.281 -20.062 1 62.72 324 SER A CA 1
ATOM 2541 C C . SER A 1 324 ? 21.5 -16.812 -19.016 1 62.72 324 SER A C 1
ATOM 2543 O O . SER A 1 324 ? 21.828 -16.672 -17.844 1 62.72 324 SER A O 1
ATOM 2545 N N . VAL A 1 325 ? 20.156 -16.922 -19.438 1 78 325 VAL A N 1
ATOM 2546 C CA . VAL A 1 325 ? 19.234 -16.359 -18.453 1 78 325 VAL A CA 1
ATOM 2547 C C . VAL A 1 325 ? 18.594 -17.484 -17.656 1 78 325 VAL A C 1
ATOM 2549 O O . VAL A 1 325 ? 18.125 -18.484 -18.219 1 78 325 VAL A O 1
ATOM 2552 N N . GLY A 1 326 ? 18.688 -17.469 -16.375 1 85.31 326 GLY A N 1
ATOM 2553 C CA . GLY A 1 326 ? 18.156 -18.484 -15.469 1 85.31 326 GLY A CA 1
ATOM 2554 C C . GLY A 1 326 ? 16.656 -18.562 -15.484 1 85.31 326 GLY A C 1
ATOM 2555 O O . GLY A 1 326 ? 15.984 -17.734 -16.109 1 85.31 326 GLY A O 1
ATOM 2556 N N . GLN A 1 327 ? 16.125 -19.609 -14.914 1 89.75 327 GLN A N 1
ATOM 2557 C CA . GLN A 1 327 ? 14.695 -19.875 -14.852 1 89.75 327 GLN A CA 1
ATOM 2558 C C . GLN A 1 327 ? 13.945 -18.719 -14.195 1 89.75 327 GLN A C 1
ATOM 2560 O O . GLN A 1 327 ? 12.945 -18.234 -14.727 1 89.75 327 GLN A O 1
ATOM 2565 N N . PHE A 1 328 ? 14.398 -18.281 -13.039 1 93.94 328 PHE A N 1
ATOM 2566 C CA . PHE A 1 328 ? 13.695 -17.234 -12.312 1 93.94 328 PHE A CA 1
ATOM 2567 C C . PHE A 1 328 ? 13.773 -15.914 -13.062 1 93.94 328 PHE A C 1
ATOM 2569 O O . PHE A 1 328 ? 12.836 -15.109 -13.031 1 93.94 328 PHE A O 1
ATOM 2576 N N . ALA A 1 329 ? 14.859 -15.664 -13.711 1 92.88 329 ALA A N 1
ATOM 2577 C CA . ALA A 1 329 ? 14.984 -14.461 -14.531 1 92.88 329 ALA A CA 1
ATOM 2578 C C . ALA A 1 329 ? 13.945 -14.453 -15.648 1 92.88 329 ALA A C 1
ATOM 2580 O O . ALA A 1 329 ? 13.398 -13.398 -15.984 1 92.88 329 ALA A O 1
ATOM 2581 N N . ARG A 1 330 ? 13.711 -15.609 -16.234 1 91.88 330 ARG A N 1
ATOM 2582 C CA . ARG A 1 330 ? 12.688 -15.711 -17.266 1 91.88 330 ARG A CA 1
ATOM 2583 C C . ARG A 1 330 ? 11.305 -15.398 -16.703 1 91.88 330 ARG A C 1
ATOM 2585 O O . ARG A 1 330 ? 10.484 -14.758 -17.375 1 91.88 330 ARG A O 1
ATOM 2592 N N . VAL A 1 331 ? 11.086 -15.922 -15.5 1 94.94 331 VAL A N 1
ATOM 2593 C CA . VAL A 1 331 ? 9.836 -15.602 -14.82 1 94.94 331 VAL A CA 1
ATOM 2594 C C . VAL A 1 331 ? 9.719 -14.086 -14.641 1 94.94 331 VAL A C 1
ATOM 2596 O O . VAL A 1 331 ? 8.656 -13.508 -14.875 1 94.94 331 VAL A O 1
ATOM 2599 N N . CYS A 1 332 ? 10.797 -13.461 -14.25 1 95 332 CYS A N 1
ATOM 2600 C CA . CYS A 1 332 ? 10.812 -12.023 -14.016 1 95 332 CYS A CA 1
ATOM 2601 C C . CYS A 1 332 ? 10.523 -11.258 -15.297 1 95 332 CYS A C 1
ATOM 2603 O O . CYS A 1 332 ? 9.805 -10.258 -15.289 1 95 332 CYS A O 1
ATOM 2605 N N . GLN A 1 333 ? 11.055 -11.695 -16.406 1 92.94 333 GLN A N 1
ATOM 2606 C CA . GLN A 1 333 ? 10.75 -11.086 -17.703 1 92.94 333 GLN A CA 1
ATOM 2607 C C . GLN A 1 333 ? 9.266 -11.188 -18.031 1 92.94 333 GLN A C 1
ATOM 2609 O O . GLN A 1 333 ? 8.664 -10.227 -18.5 1 92.94 333 GLN A O 1
ATOM 2614 N N . ALA A 1 334 ? 8.766 -12.367 -17.766 1 95.44 334 ALA A N 1
ATOM 2615 C CA . ALA A 1 334 ? 7.34 -12.57 -18 1 95.44 334 ALA A CA 1
ATOM 2616 C C . ALA A 1 334 ? 6.5 -11.672 -17.094 1 95.44 334 ALA A C 1
ATOM 2618 O O . ALA A 1 334 ? 5.469 -11.148 -17.531 1 95.44 334 ALA A O 1
ATOM 2619 N N . VAL A 1 335 ? 6.949 -11.508 -15.875 1 96.62 335 VAL A N 1
ATOM 2620 C CA . VAL A 1 335 ? 6.254 -10.648 -14.914 1 96.62 335 VAL A CA 1
ATOM 2621 C C . VAL A 1 335 ? 6.234 -9.211 -15.422 1 96.62 335 VAL A C 1
ATOM 2623 O O . VAL A 1 335 ? 5.223 -8.516 -15.312 1 96.62 335 VAL A O 1
ATOM 2626 N N . HIS A 1 336 ? 7.32 -8.75 -15.953 1 95.06 336 HIS A N 1
ATOM 2627 C CA . HIS A 1 336 ? 7.422 -7.402 -16.5 1 95.06 336 HIS A CA 1
ATOM 2628 C C . HIS A 1 336 ? 6.414 -7.188 -17.625 1 95.06 336 HIS A C 1
ATOM 2630 O O . HIS A 1 336 ? 5.672 -6.203 -17.625 1 95.06 336 HIS A O 1
ATOM 2636 N N . MET A 1 337 ? 6.367 -8.133 -18.531 1 95.44 337 MET A N 1
ATOM 2637 C CA . MET A 1 337 ? 5.441 -8.023 -19.656 1 95.44 337 MET A CA 1
ATOM 2638 C C . MET A 1 337 ? 3.996 -8.125 -19.172 1 95.44 337 MET A C 1
ATOM 2640 O O . MET A 1 337 ? 3.113 -7.457 -19.719 1 95.44 337 MET A O 1
ATOM 2644 N N . PHE A 1 338 ? 3.842 -9.055 -18.266 1 97.5 338 PHE A N 1
ATOM 2645 C CA . PHE A 1 338 ? 2.51 -9.203 -17.688 1 97.5 338 PHE A CA 1
ATOM 2646 C C . PHE A 1 338 ? 2.021 -7.875 -17.109 1 97.5 338 PHE A C 1
ATOM 2648 O O . PHE A 1 338 ? 0.865 -7.496 -17.312 1 97.5 338 PHE A O 1
ATOM 2655 N N . GLY A 1 339 ? 2.871 -7.164 -16.375 1 97.06 339 GLY A N 1
ATOM 2656 C CA . GLY A 1 339 ? 2.541 -5.848 -15.852 1 97.06 339 GLY A CA 1
ATOM 2657 C C . GLY A 1 339 ? 2.152 -4.859 -16.938 1 97.06 339 GLY A C 1
ATOM 2658 O O . GLY A 1 339 ? 1.209 -4.082 -16.766 1 97.06 339 GLY A O 1
ATOM 2659 N N . LYS A 1 340 ? 2.803 -4.863 -18.031 1 96.25 340 LYS A N 1
ATOM 2660 C CA . LYS A 1 340 ? 2.498 -3.98 -19.141 1 96.25 340 LYS A CA 1
ATOM 2661 C C . LYS A 1 340 ? 1.116 -4.277 -19.719 1 96.25 340 LYS A C 1
ATOM 2663 O O . LYS A 1 340 ? 0.379 -3.357 -20.078 1 96.25 340 LYS A O 1
ATOM 2668 N N . VAL A 1 341 ? 0.837 -5.531 -19.812 1 97.62 341 VAL A N 1
ATOM 2669 C CA . VAL A 1 341 ? -0.462 -5.934 -20.328 1 97.62 341 VAL A CA 1
ATOM 2670 C C . VAL A 1 341 ? -1.57 -5.453 -19.406 1 97.62 341 VAL A C 1
ATOM 2672 O O . VAL A 1 341 ? -2.592 -4.93 -19.859 1 97.62 341 VAL A O 1
ATOM 2675 N N . LEU A 1 342 ? -1.354 -5.668 -18.109 1 97 342 LEU A N 1
ATOM 2676 C CA . LEU A 1 342 ? -2.34 -5.195 -17.141 1 97 342 LEU A CA 1
ATOM 2677 C C . LEU A 1 342 ? -2.535 -3.686 -17.266 1 97 342 LEU A C 1
ATOM 2679 O O . LEU A 1 342 ? -3.664 -3.195 -17.203 1 97 342 LEU A O 1
ATOM 2683 N N . GLY A 1 343 ? -1.437 -2.953 -17.422 1 94.75 343 GLY A N 1
ATOM 2684 C CA . GLY A 1 343 ? -1.524 -1.518 -17.641 1 94.75 343 GLY A CA 1
ATOM 2685 C C . GLY A 1 343 ? -2.291 -1.146 -18.891 1 94.75 343 GLY A C 1
ATOM 2686 O O . GLY A 1 343 ? -3.066 -0.187 -18.891 1 94.75 343 GLY A O 1
ATOM 2687 N N . HIS A 1 344 ? -2.084 -1.896 -19.922 1 95.44 344 HIS A N 1
ATOM 2688 C CA . HIS A 1 344 ? -2.768 -1.673 -21.188 1 95.44 344 HIS A CA 1
ATOM 2689 C C . HIS A 1 344 ? -4.273 -1.866 -21.047 1 95.44 344 HIS A C 1
ATOM 2691 O O . HIS A 1 344 ? -5.059 -1.071 -21.562 1 95.44 344 HIS A O 1
ATOM 2697 N N . ILE A 1 345 ? -4.617 -2.904 -20.375 1 94.38 345 ILE A N 1
ATOM 2698 C CA . ILE A 1 345 ? -6.027 -3.219 -20.188 1 94.38 345 ILE A CA 1
ATOM 2699 C C . ILE A 1 345 ? -6.707 -2.094 -19.406 1 94.38 345 ILE A C 1
ATOM 2701 O O . ILE A 1 345 ? -7.816 -1.676 -19.75 1 94.38 345 ILE A O 1
ATOM 2705 N N . ARG A 1 346 ? -6.09 -1.562 -18.438 1 91.31 346 ARG A N 1
ATOM 2706 C CA . ARG A 1 346 ? -6.641 -0.464 -17.641 1 91.31 346 ARG A CA 1
ATOM 2707 C C . ARG A 1 346 ? -6.781 0.799 -18.484 1 91.31 346 ARG A C 1
ATOM 2709 O O . ARG A 1 346 ? -7.77 1.525 -18.359 1 91.31 346 ARG A O 1
ATOM 2716 N N . ALA A 1 347 ? -5.789 1.053 -19.312 1 90.25 347 ALA A N 1
ATOM 2717 C CA . ALA A 1 347 ? -5.82 2.232 -20.172 1 90.25 347 ALA A CA 1
ATOM 2718 C C . ALA A 1 347 ? -6.945 2.131 -21.188 1 90.25 347 ALA A C 1
ATOM 2720 O O . ALA A 1 347 ? -7.578 3.135 -21.531 1 90.25 347 ALA A O 1
ATOM 2721 N N . ARG A 1 348 ? -7.125 0.981 -21.703 1 88.94 348 ARG A N 1
ATOM 2722 C CA . ARG A 1 348 ? -8.141 0.76 -22.734 1 88.94 348 ARG A CA 1
ATOM 2723 C C . ARG A 1 348 ? -9.539 1.009 -22.172 1 88.94 348 ARG A C 1
ATOM 2725 O O . ARG A 1 348 ? -10.43 1.468 -22.891 1 88.94 348 ARG A O 1
ATOM 2732 N N . LYS A 1 349 ? -9.695 0.743 -20.953 1 83.31 349 LYS A N 1
ATOM 2733 C CA . LYS A 1 349 ? -11.008 0.949 -20.344 1 83.31 349 LYS A CA 1
ATOM 2734 C C . LYS A 1 349 ? -11.359 2.432 -20.281 1 83.31 349 LYS A C 1
ATOM 2736 O O . LYS A 1 349 ? -12.531 2.801 -20.312 1 83.31 349 LYS A O 1
ATOM 2741 N N . LYS A 1 350 ? -10.391 3.248 -20.25 1 76.69 350 LYS A N 1
ATOM 2742 C CA . LYS A 1 350 ? -10.625 4.688 -20.266 1 76.69 350 LYS A CA 1
ATOM 2743 C C . LYS A 1 350 ? -10.875 5.195 -21.688 1 76.69 350 LYS A C 1
ATOM 2745 O O . LYS A 1 350 ? -11.484 6.25 -21.875 1 76.69 350 LYS A O 1
ATOM 2750 N N . ASP A 1 351 ? -10.477 4.434 -22.703 1 66.44 351 ASP A N 1
ATOM 2751 C CA . ASP A 1 351 ? -10.719 4.555 -24.141 1 66.44 351 ASP A CA 1
ATOM 2752 C C . ASP A 1 351 ? -10.414 5.965 -24.625 1 66.44 351 ASP A C 1
ATOM 2754 O O . ASP A 1 351 ? -11.172 6.527 -25.422 1 66.44 351 ASP A O 1
ATOM 2758 N N . THR A 1 352 ? -9.367 6.52 -24.234 1 72.62 352 THR A N 1
ATOM 2759 C CA . THR A 1 352 ? -9.078 7.906 -24.562 1 72.62 352 THR A CA 1
ATOM 2760 C C . THR A 1 352 ? -8.352 8 -25.906 1 72.62 352 THR A C 1
ATOM 2762 O O . THR A 1 352 ? -8.523 8.961 -26.656 1 72.62 352 THR A O 1
ATOM 2765 N N . ASP A 1 353 ? -7.625 6.957 -26.312 1 86.38 353 ASP A N 1
ATOM 2766 C CA . ASP A 1 353 ? -6.848 6.992 -27.547 1 86.38 353 ASP A CA 1
ATOM 2767 C C . ASP A 1 353 ? -6.766 5.609 -28.188 1 86.38 353 ASP A C 1
ATOM 2769 O O . ASP A 1 353 ? -5.727 4.949 -28.109 1 86.38 353 ASP A O 1
ATOM 2773 N N . PRO A 1 354 ? -7.742 5.254 -28.969 1 87.44 354 PRO A N 1
ATOM 2774 C CA . PRO A 1 354 ? -7.805 3.898 -29.516 1 87.44 354 PRO A CA 1
ATOM 2775 C C . PRO A 1 354 ? -6.676 3.607 -30.5 1 87.44 354 PRO A C 1
ATOM 2777 O O . PRO A 1 354 ? -6.211 2.469 -30.594 1 87.44 354 PRO A O 1
ATOM 2780 N N . VAL A 1 355 ? -6.242 4.605 -31.25 1 91.12 355 VAL A N 1
ATOM 2781 C CA . VAL A 1 355 ? -5.172 4.406 -32.219 1 91.12 355 VAL A CA 1
ATOM 2782 C C . VAL A 1 355 ? -3.879 4.031 -31.516 1 91.12 355 VAL A C 1
ATOM 2784 O O . VAL A 1 355 ? -3.236 3.039 -31.844 1 91.12 355 VAL A O 1
ATOM 2787 N N . GLN A 1 356 ? -3.598 4.824 -30.516 1 93.44 356 GLN A N 1
ATOM 2788 C CA . GLN A 1 356 ? -2.377 4.57 -29.766 1 93.44 356 GLN A CA 1
ATOM 2789 C C . GLN A 1 356 ? -2.469 3.256 -28.984 1 93.44 356 GLN A C 1
ATOM 2791 O O . GLN A 1 356 ? -1.483 2.521 -28.891 1 93.44 356 GLN A O 1
ATOM 2796 N N . LEU A 1 357 ? -3.619 2.943 -28.531 1 93.75 357 LEU A N 1
ATOM 2797 C CA . LEU A 1 357 ? -3.812 1.732 -27.734 1 93.75 357 LEU A CA 1
ATOM 2798 C C . LEU A 1 357 ? -3.691 0.487 -28.609 1 93.75 357 LEU A C 1
ATOM 2800 O O . LEU A 1 357 ? -3.113 -0.517 -28.188 1 93.75 357 LEU A O 1
ATOM 2804 N N . THR A 1 358 ? -4.23 0.555 -29.781 1 93.81 358 THR A N 1
ATOM 2805 C CA . THR A 1 358 ? -4.148 -0.6 -30.672 1 93.81 358 THR A CA 1
ATOM 2806 C C . THR A 1 358 ? -2.711 -0.826 -31.141 1 93.81 358 THR A C 1
ATOM 2808 O O . THR A 1 358 ? -2.27 -1.969 -31.266 1 93.81 358 THR A O 1
ATOM 2811 N N . ALA A 1 359 ? -2 0.29 -31.406 1 95.75 359 ALA A N 1
ATOM 2812 C CA . ALA A 1 359 ? -0.586 0.17 -31.75 1 95.75 359 ALA A CA 1
ATOM 2813 C C . ALA A 1 359 ? 0.205 -0.469 -30.609 1 95.75 359 ALA A C 1
ATOM 2815 O O . ALA A 1 359 ? 1.093 -1.292 -30.859 1 95.75 359 ALA A O 1
ATOM 2816 N N . GLU A 1 360 ? -0.099 -0.094 -29.453 1 96.25 360 GLU A N 1
ATOM 2817 C CA . GLU A 1 360 ? 0.546 -0.67 -28.281 1 96.25 360 GLU A CA 1
ATOM 2818 C C . GLU A 1 360 ? 0.228 -2.156 -28.156 1 96.25 360 GLU A C 1
ATOM 2820 O O . GLU A 1 360 ? 1.096 -2.953 -27.781 1 96.25 360 GLU A O 1
ATOM 2825 N N . ALA A 1 361 ? -0.976 -2.52 -28.422 1 96.75 361 ALA A N 1
ATOM 2826 C CA . ALA A 1 361 ? -1.38 -3.92 -28.344 1 96.75 361 ALA A CA 1
ATOM 2827 C C . ALA A 1 361 ? -0.581 -4.773 -29.328 1 96.75 361 ALA A C 1
ATOM 2829 O O . ALA A 1 361 ? -0.163 -5.887 -29 1 96.75 361 ALA A O 1
ATOM 2830 N N . LEU A 1 362 ? -0.407 -4.223 -30.516 1 97.12 362 LEU A N 1
ATOM 2831 C CA . LEU A 1 362 ? 0.361 -4.941 -31.531 1 97.12 362 LEU A CA 1
ATOM 2832 C C . LEU A 1 362 ? 1.816 -5.094 -31.094 1 97.12 362 LEU A C 1
ATOM 2834 O O . LEU A 1 362 ? 2.424 -6.145 -31.312 1 97.12 362 LEU A O 1
ATOM 2838 N N . GLN A 1 363 ? 2.328 -4.055 -30.5 1 96.5 363 GLN A N 1
ATOM 2839 C CA . GLN A 1 363 ? 3.695 -4.121 -29.984 1 96.5 363 GLN A CA 1
ATOM 2840 C C . GLN A 1 363 ? 3.82 -5.145 -28.859 1 96.5 363 GLN A C 1
ATOM 2842 O O . GLN A 1 363 ? 4.805 -5.887 -28.797 1 96.5 363 GLN A O 1
ATOM 2847 N N . LEU A 1 364 ? 2.875 -5.16 -27.969 1 97.25 364 LEU A N 1
ATOM 2848 C CA . LEU A 1 364 ? 2.863 -6.133 -26.875 1 97.25 364 LEU A CA 1
ATOM 2849 C C . LEU A 1 364 ? 2.795 -7.559 -27.422 1 97.25 364 LEU A C 1
ATOM 2851 O O . LEU A 1 364 ? 3.463 -8.453 -26.906 1 97.25 364 LEU A O 1
ATOM 2855 N N . HIS A 1 365 ? 1.996 -7.734 -28.469 1 97.19 365 HIS A N 1
ATOM 2856 C CA . HIS A 1 365 ? 1.895 -9.039 -29.109 1 97.19 365 HIS A CA 1
ATOM 2857 C C . HIS A 1 365 ? 3.25 -9.508 -29.625 1 97.19 365 HIS A C 1
ATOM 2859 O O . HIS A 1 365 ? 3.639 -10.656 -29.406 1 97.19 365 HIS A O 1
ATOM 2865 N N . ILE A 1 366 ? 3.951 -8.617 -30.266 1 96.06 366 ILE A N 1
ATOM 2866 C CA . ILE A 1 366 ? 5.238 -8.953 -30.859 1 96.06 366 ILE A CA 1
ATOM 2867 C C . ILE A 1 366 ? 6.223 -9.352 -29.75 1 96.06 366 ILE A C 1
ATOM 2869 O O . ILE A 1 366 ? 6.906 -10.375 -29.859 1 96.06 366 ILE A O 1
ATOM 2873 N N . VAL A 1 367 ? 6.301 -8.586 -28.719 1 94.31 367 VAL A N 1
ATOM 2874 C CA . VAL A 1 367 ? 7.258 -8.82 -27.641 1 94.31 367 VAL A CA 1
ATOM 2875 C C . VAL A 1 367 ? 6.887 -10.094 -26.875 1 94.31 367 VAL A C 1
ATOM 2877 O O . VAL A 1 367 ? 7.762 -10.891 -26.531 1 94.31 367 VAL A O 1
ATOM 2880 N N . LEU A 1 368 ? 5.633 -10.312 -26.625 1 95.75 368 LEU A N 1
ATOM 2881 C CA . LEU A 1 368 ? 5.168 -11.492 -25.906 1 95.75 368 LEU A CA 1
ATOM 2882 C C . LEU A 1 368 ? 5.414 -12.758 -26.703 1 95.75 368 LEU A C 1
ATOM 2884 O O . LEU A 1 368 ? 5.75 -13.805 -26.141 1 95.75 368 LEU A O 1
ATOM 2888 N N . ALA A 1 369 ? 5.191 -12.656 -27.984 1 94.06 369 ALA A N 1
ATOM 2889 C CA . ALA A 1 369 ? 5.469 -13.797 -28.859 1 94.06 369 ALA A CA 1
ATOM 2890 C C . ALA A 1 369 ? 6.949 -14.156 -28.828 1 94.06 369 ALA A C 1
ATOM 2892 O O . ALA A 1 369 ? 7.305 -15.344 -28.797 1 94.06 369 ALA A O 1
ATOM 2893 N N . ALA A 1 370 ? 7.73 -13.148 -28.828 1 91.69 370 ALA A N 1
ATOM 2894 C CA . ALA A 1 370 ? 9.172 -13.367 -28.75 1 91.69 370 ALA A CA 1
ATOM 2895 C C . ALA A 1 370 ? 9.555 -14.008 -27.422 1 91.69 370 ALA A C 1
ATOM 2897 O O . ALA A 1 370 ? 10.406 -14.898 -27.375 1 91.69 370 ALA A O 1
ATOM 2898 N N . LEU A 1 371 ? 9 -13.539 -26.375 1 91.25 371 LEU A N 1
ATOM 2899 C CA . LEU A 1 371 ? 9.25 -14.102 -25.047 1 91.25 371 LEU A CA 1
ATOM 2900 C C . LEU A 1 371 ? 8.805 -15.555 -24.984 1 91.25 371 LEU A C 1
ATOM 2902 O O . LEU A 1 371 ? 9.523 -16.406 -24.438 1 91.25 371 LEU A O 1
ATOM 2906 N N . ASP A 1 372 ? 7.684 -15.82 -25.5 1 92.06 372 ASP A N 1
ATOM 2907 C CA . ASP A 1 372 ? 7.152 -17.188 -25.516 1 92.06 372 ASP A CA 1
ATOM 2908 C C . ASP A 1 372 ? 8.094 -18.125 -26.266 1 92.06 372 ASP A C 1
ATOM 2910 O O . ASP A 1 372 ? 8.336 -19.25 -25.812 1 92.06 372 ASP A O 1
ATOM 2914 N N . GLN A 1 373 ? 8.594 -17.688 -27.344 1 88.94 373 GLN A N 1
ATOM 2915 C CA . GLN A 1 373 ? 9.539 -18.5 -28.125 1 88.94 373 GLN A CA 1
ATOM 2916 C C . GLN A 1 373 ? 10.82 -18.75 -27.328 1 88.94 373 GLN A C 1
ATOM 2918 O O . GLN A 1 373 ? 11.383 -19.844 -27.391 1 88.94 373 GLN A O 1
ATOM 2923 N N . GLY A 1 374 ? 11.227 -17.719 -26.672 1 84.56 374 GLY A N 1
ATOM 2924 C CA . GLY A 1 374 ? 12.414 -17.844 -25.844 1 84.56 374 GLY A CA 1
ATOM 2925 C C . GLY A 1 374 ? 12.242 -18.828 -24.703 1 84.56 374 GLY A C 1
ATOM 2926 O O . GLY A 1 374 ? 13.156 -19.594 -24.391 1 84.56 374 GLY A O 1
ATOM 2927 N N . VAL A 1 375 ? 11.102 -18.875 -24.078 1 86.5 375 VAL A N 1
ATOM 2928 C CA . VAL A 1 375 ? 10.805 -19.734 -22.953 1 86.5 375 VAL A CA 1
ATOM 2929 C C . VAL A 1 375 ? 10.633 -21.172 -23.422 1 86.5 375 VAL A C 1
ATOM 2931 O O . VAL A 1 375 ? 11.148 -22.109 -22.812 1 86.5 375 VAL A O 1
ATOM 2934 N N . THR A 1 376 ? 9.984 -21.391 -24.5 1 82.62 376 THR A N 1
ATOM 2935 C CA . THR A 1 376 ? 9.664 -22.719 -25.016 1 82.62 376 THR A CA 1
ATOM 2936 C C . THR A 1 376 ? 10.914 -23.391 -25.562 1 82.62 376 THR A C 1
ATOM 2938 O O . THR A 1 376 ? 11.094 -24.594 -25.406 1 82.62 376 THR A O 1
ATOM 2941 N N . ARG A 1 377 ? 11.766 -22.672 -26.234 1 74.19 377 ARG A N 1
ATOM 2942 C CA . ARG A 1 377 ? 13 -23.234 -26.781 1 74.19 377 ARG A CA 1
ATOM 2943 C C . ARG A 1 377 ? 13.898 -23.766 -25.656 1 74.19 377 ARG A C 1
ATOM 2945 O O . ARG A 1 377 ? 14.477 -24.844 -25.781 1 74.19 377 ARG A O 1
ATOM 2952 N N . LYS A 1 378 ? 13.906 -23.062 -24.641 1 66.25 378 LYS A N 1
ATOM 2953 C CA . LYS A 1 378 ? 14.742 -23.438 -23.516 1 66.25 378 LYS A CA 1
ATOM 2954 C C . LYS A 1 378 ? 14.148 -24.641 -22.766 1 66.25 378 LYS A C 1
ATOM 2956 O O . LYS A 1 378 ? 14.883 -25.5 -22.266 1 66.25 378 LYS A O 1
ATOM 2961 N N . ASP A 1 379 ? 12.922 -24.625 -22.656 1 62.03 379 ASP A N 1
ATOM 2962 C CA . ASP A 1 379 ? 12.242 -25.703 -21.953 1 62.03 379 ASP A CA 1
ATOM 2963 C C . ASP A 1 379 ? 12.516 -27.047 -22.625 1 62.03 379 ASP A C 1
ATOM 2965 O O . ASP A 1 379 ? 12.68 -28.062 -21.938 1 62.03 379 ASP A O 1
ATOM 2969 N N . CYS A 1 380 ? 12.578 -27 -23.891 1 53.31 380 CYS A N 1
ATOM 2970 C CA . CYS A 1 380 ? 12.883 -28.203 -24.641 1 53.31 380 CYS A CA 1
ATOM 2971 C C . CYS A 1 380 ? 14.312 -28.672 -24.391 1 53.31 380 CYS A C 1
ATOM 2973 O O . CYS A 1 380 ? 14.609 -29.859 -24.438 1 53.31 380 CYS A O 1
ATOM 2975 N N . GLU A 1 381 ? 15.062 -27.672 -24.109 1 53.38 381 GLU A N 1
ATOM 2976 C CA . GLU A 1 381 ? 16.453 -28 -23.844 1 53.38 381 GLU A CA 1
ATOM 2977 C C . GLU A 1 381 ? 16.656 -28.453 -22.406 1 53.38 381 GLU A C 1
ATOM 2979 O O . GLU A 1 381 ? 17.516 -29.297 -22.125 1 53.38 381 GLU A O 1
ATOM 2984 N N . ILE A 1 382 ? 15.844 -27.812 -21.5 1 52.28 382 ILE A N 1
ATOM 2985 C CA . ILE A 1 382 ? 15.977 -28.047 -20.062 1 52.28 382 ILE A CA 1
ATOM 2986 C C . ILE A 1 382 ? 15.242 -29.328 -19.688 1 52.28 382 ILE A C 1
ATOM 2988 O O . ILE A 1 382 ? 15.328 -29.781 -18.531 1 52.28 382 ILE A O 1
ATOM 2992 N N . THR A 1 383 ? 14.266 -29.906 -20.484 1 45.56 383 THR A N 1
ATOM 2993 C CA . THR A 1 383 ? 13.539 -31.109 -20.094 1 45.56 383 THR A CA 1
ATOM 2994 C C . THR A 1 383 ? 14.445 -32.062 -19.328 1 45.56 383 THR A C 1
ATOM 2996 O O . THR A 1 383 ? 13.977 -33.031 -18.719 1 45.56 383 THR A O 1
ATOM 2999 N N . THR A 1 384 ? 15.672 -31.828 -19.375 1 39.69 384 THR A N 1
ATOM 3000 C CA . THR A 1 384 ? 16.469 -32.781 -18.609 1 39.69 384 THR A CA 1
ATOM 3001 C C . THR A 1 384 ? 16.672 -32.281 -17.188 1 39.69 384 THR A C 1
ATOM 3003 O O . THR A 1 384 ? 17.125 -33.031 -16.312 1 39.69 384 THR A O 1
ATOM 3006 N N . THR A 1 385 ? 16.812 -30.922 -16.875 1 41.31 385 THR A N 1
ATOM 3007 C CA . THR A 1 385 ? 17.219 -30.453 -15.555 1 41.31 385 THR A CA 1
ATOM 3008 C C . THR A 1 385 ? 16.016 -30 -14.742 1 41.31 385 THR A C 1
ATOM 3010 O O . THR A 1 385 ? 14.961 -29.688 -15.305 1 41.31 385 THR A O 1
ATOM 3013 N N . HIS A 1 386 ? 16.016 -30 -13.336 1 46.34 386 HIS A N 1
ATOM 3014 C CA . HIS A 1 386 ? 15.141 -29.938 -12.172 1 46.34 386 HIS A CA 1
ATOM 3015 C C . HIS A 1 386 ? 14.352 -28.625 -12.141 1 46.34 386 HIS A C 1
ATOM 3017 O O . HIS A 1 386 ? 13.617 -28.359 -11.188 1 46.34 386 HIS A O 1
ATOM 3023 N N . GLY A 1 387 ? 14.094 -27.922 -13.211 1 55.44 387 GLY A N 1
ATOM 3024 C CA . GLY A 1 387 ? 13.242 -26.766 -12.961 1 55.44 387 GLY A CA 1
ATOM 3025 C C . GLY A 1 387 ? 12.398 -26.375 -14.164 1 55.44 387 GLY A C 1
ATOM 3026 O O . GLY A 1 387 ? 12.859 -26.438 -15.305 1 55.44 387 GLY A O 1
ATOM 3027 N N . THR A 1 388 ? 11.031 -26.656 -14.086 1 69.38 388 THR A N 1
ATOM 3028 C CA . THR A 1 388 ? 10.148 -26.406 -15.227 1 69.38 388 THR A CA 1
ATOM 3029 C C . THR A 1 388 ? 9.914 -24.906 -15.406 1 69.38 388 THR A C 1
ATOM 3031 O O . THR A 1 388 ? 10.07 -24.125 -14.469 1 69.38 388 THR A O 1
ATOM 3034 N N . LEU A 1 389 ? 10.039 -24.422 -16.594 1 87.31 389 LEU A N 1
ATOM 3035 C CA . LEU A 1 389 ? 9.742 -23.047 -16.969 1 87.31 389 LEU A CA 1
ATOM 3036 C C . LEU A 1 389 ? 8.234 -22.812 -17.031 1 87.31 389 LEU A C 1
ATOM 3038 O O . LEU A 1 389 ? 7.766 -21.922 -17.734 1 87.31 389 LEU A O 1
ATOM 3042 N N . HIS A 1 390 ? 7.574 -23.688 -16.234 1 92.5 390 HIS A N 1
ATOM 3043 C CA . HIS A 1 390 ? 6.117 -23.625 -16.281 1 92.5 390 HIS A CA 1
ATOM 3044 C C . HIS A 1 390 ? 5.605 -22.281 -15.781 1 92.5 390 HIS A C 1
ATOM 3046 O O . HIS A 1 390 ? 4.641 -21.734 -16.328 1 92.5 390 HIS A O 1
ATOM 3052 N N . ALA A 1 391 ? 6.289 -21.75 -14.789 1 94.44 391 ALA A N 1
ATOM 3053 C CA . ALA A 1 391 ? 5.848 -20.484 -14.242 1 94.44 391 ALA A CA 1
ATOM 3054 C C . ALA A 1 391 ? 5.98 -19.359 -15.273 1 94.44 391 ALA A C 1
ATOM 3056 O O . ALA A 1 391 ? 5.047 -18.578 -15.461 1 94.44 391 ALA A O 1
ATOM 3057 N N . ALA A 1 392 ? 7.113 -19.281 -15.945 1 94.69 392 ALA A N 1
ATOM 3058 C CA . ALA A 1 392 ? 7.34 -18.266 -16.969 1 94.69 392 ALA A CA 1
ATOM 3059 C C . ALA A 1 392 ? 6.363 -18.438 -18.125 1 94.69 392 ALA A C 1
ATOM 3061 O O . ALA A 1 392 ? 5.781 -17.453 -18.609 1 94.69 392 ALA A O 1
ATOM 3062 N N . LEU A 1 393 ? 6.18 -19.688 -18.562 1 95.31 393 LEU A N 1
ATOM 3063 C CA . LEU A 1 393 ? 5.277 -19.969 -19.656 1 95.31 393 LEU A CA 1
ATOM 3064 C C . LEU A 1 393 ? 3.84 -19.609 -19.297 1 95.31 393 LEU A C 1
ATOM 3066 O O . LEU A 1 393 ? 3.115 -19.047 -20.125 1 95.31 393 LEU A O 1
ATOM 3070 N N . SER A 1 394 ? 3.471 -19.984 -18.094 1 96.56 394 SER A N 1
ATOM 3071 C CA . SER A 1 394 ? 2.121 -19.688 -17.625 1 96.56 394 SER A CA 1
ATOM 3072 C C . SER A 1 394 ? 1.864 -18.188 -17.594 1 96.56 394 SER A C 1
ATOM 3074 O O . SER A 1 394 ? 0.803 -17.719 -18.016 1 96.56 394 SER A O 1
ATOM 3076 N N . LEU A 1 395 ? 2.783 -17.453 -17.078 1 97.19 395 LEU A N 1
ATOM 3077 C CA . LEU A 1 395 ? 2.633 -16.016 -17 1 97.19 395 LEU A CA 1
ATOM 3078 C C . LEU A 1 395 ? 2.568 -15.383 -18.391 1 97.19 395 LEU A C 1
ATOM 3080 O O . LEU A 1 395 ? 1.743 -14.5 -18.625 1 97.19 395 LEU A O 1
ATOM 3084 N N . CYS A 1 396 ? 3.406 -15.805 -19.234 1 96.62 396 CYS A N 1
ATOM 3085 C CA . CYS A 1 396 ? 3.426 -15.297 -20.609 1 96.62 396 CYS A CA 1
ATOM 3086 C C . CYS A 1 396 ? 2.117 -15.609 -21.312 1 96.62 396 CYS A C 1
ATOM 3088 O O . CYS A 1 396 ? 1.533 -14.734 -21.969 1 96.62 396 CYS A O 1
ATOM 3090 N N . SER A 1 397 ? 1.688 -16.828 -21.219 1 97.56 397 SER A N 1
ATOM 3091 C CA . SER A 1 397 ? 0.445 -17.25 -21.859 1 97.56 397 SER A CA 1
ATOM 3092 C C . SER A 1 397 ? -0.752 -16.5 -21.281 1 97.56 397 SER A C 1
ATOM 3094 O O . SER A 1 397 ? -1.655 -16.094 -22.031 1 97.56 397 SER A O 1
ATOM 3096 N N . LEU A 1 398 ? -0.716 -16.375 -19.969 1 97.81 398 LEU A N 1
ATOM 3097 C CA . LEU A 1 398 ? -1.808 -15.641 -19.344 1 97.81 398 LEU A CA 1
ATOM 3098 C C . LEU A 1 398 ? -1.834 -14.195 -19.812 1 97.81 398 LEU A C 1
ATOM 3100 O O . LEU A 1 398 ? -2.904 -13.648 -20.094 1 97.81 398 LEU A O 1
ATOM 3104 N N . ALA A 1 399 ? -0.665 -13.57 -19.859 1 98.25 399 ALA A N 1
ATOM 3105 C CA . ALA A 1 399 ? -0.575 -12.203 -20.375 1 98.25 399 ALA A CA 1
ATOM 3106 C C . ALA A 1 399 ? -1.151 -12.109 -21.781 1 98.25 399 ALA A C 1
ATOM 3108 O O . ALA A 1 399 ? -1.924 -11.203 -22.078 1 98.25 399 ALA A O 1
ATOM 3109 N N . ARG A 1 400 ? -0.797 -13.047 -22.594 1 98 400 ARG A N 1
ATOM 3110 C CA . ARG A 1 400 ? -1.259 -13.078 -23.969 1 98 400 ARG A CA 1
ATOM 3111 C C . ARG A 1 400 ? -2.77 -13.281 -24.047 1 98 400 ARG A C 1
ATOM 3113 O O . ARG A 1 400 ? -3.463 -12.578 -24.781 1 98 400 ARG A O 1
ATOM 3120 N N . LEU A 1 401 ? -3.24 -14.211 -23.297 1 97.19 401 LEU A N 1
ATOM 3121 C CA . LEU A 1 401 ? -4.672 -14.484 -23.297 1 97.19 401 LEU A CA 1
ATOM 3122 C C . LEU A 1 401 ? -5.461 -13.258 -22.844 1 97.19 401 LEU A C 1
ATOM 3124 O O . LEU A 1 401 ? -6.484 -12.922 -23.453 1 97.19 401 LEU A O 1
ATOM 3128 N N . LEU A 1 402 ? -5.02 -12.609 -21.828 1 96.69 402 LEU A N 1
ATOM 3129 C CA . LEU A 1 402 ? -5.707 -11.414 -21.328 1 96.69 402 LEU A CA 1
ATOM 3130 C C . LEU A 1 402 ? -5.688 -10.305 -22.375 1 96.69 402 LEU A C 1
ATOM 3132 O O . LEU A 1 402 ? -6.699 -9.641 -22.594 1 96.69 402 LEU A O 1
ATOM 3136 N N . LEU A 1 403 ? -4.52 -10.125 -22.969 1 97.19 403 LEU A N 1
ATOM 3137 C CA . LEU A 1 403 ? -4.395 -9.109 -24 1 97.19 403 LEU A CA 1
ATOM 3138 C C . LEU A 1 403 ? -5.332 -9.398 -25.172 1 97.19 403 LEU A C 1
ATOM 3140 O O . LEU A 1 403 ? -6.082 -8.523 -25.609 1 97.19 403 LEU A O 1
ATOM 3144 N N . TYR A 1 404 ? -5.328 -10.617 -25.656 1 96.56 404 TYR A N 1
ATOM 3145 C CA . TYR A 1 404 ? -6.078 -11 -26.844 1 96.56 404 TYR A CA 1
ATOM 3146 C C . TYR A 1 404 ? -7.574 -11 -26.578 1 96.56 404 TYR A C 1
ATOM 3148 O O . TYR A 1 404 ? -8.375 -10.68 -27.453 1 96.56 404 TYR A O 1
ATOM 3156 N N . ASN A 1 405 ? -7.961 -11.328 -25.406 1 93.12 405 ASN A N 1
ATOM 3157 C CA . ASN A 1 405 ? -9.375 -11.305 -25.062 1 93.12 405 ASN A CA 1
ATOM 3158 C C . ASN A 1 405 ? -9.945 -9.891 -25.141 1 93.12 405 ASN A C 1
ATOM 3160 O O . ASN A 1 405 ? -11.133 -9.703 -25.391 1 93.12 405 ASN A O 1
ATOM 3164 N N . GLU A 1 406 ? -9.102 -8.883 -24.906 1 91.75 406 GLU A N 1
ATOM 3165 C CA . GLU A 1 406 ? -9.531 -7.492 -25 1 91.75 406 GLU A CA 1
ATOM 3166 C C . GLU A 1 406 ? -9.883 -7.117 -26.438 1 91.75 406 GLU A C 1
ATOM 3168 O O . GLU A 1 406 ? -10.656 -6.191 -26.672 1 91.75 406 GLU A O 1
ATOM 3173 N N . TYR A 1 407 ? -9.391 -7.871 -27.406 1 92.44 407 TYR A N 1
ATOM 3174 C CA . TYR A 1 407 ? -9.516 -7.449 -28.797 1 92.44 407 TYR A CA 1
ATOM 3175 C C . TYR A 1 407 ? -10.266 -8.492 -29.625 1 92.44 407 TYR A C 1
ATOM 3177 O O . TYR A 1 407 ? -10.625 -8.242 -30.766 1 92.44 407 TYR A O 1
ATOM 3185 N N . ALA A 1 408 ? -10.562 -9.625 -29.047 1 90.75 408 ALA A N 1
ATOM 3186 C CA . ALA A 1 408 ? -11.109 -10.75 -29.797 1 90.75 408 ALA A CA 1
ATOM 3187 C C . ALA A 1 408 ? -12.594 -10.539 -30.094 1 90.75 408 ALA A C 1
ATOM 3189 O O . ALA A 1 408 ? -13.102 -11.008 -31.109 1 90.75 408 ALA A O 1
ATOM 3190 N N . CYS A 1 409 ? -13.336 -9.852 -29.234 1 80.06 409 CYS A N 1
ATOM 3191 C CA . CYS A 1 409 ? -14.789 -9.742 -29.359 1 80.06 409 CYS A CA 1
ATOM 3192 C C . CYS A 1 409 ? -15.172 -8.758 -30.453 1 80.06 409 CYS A C 1
ATOM 3194 O O . CYS A 1 409 ? -14.516 -7.734 -30.641 1 80.06 409 CYS A O 1
ATOM 3196 N N . ASN A 1 410 ? -16.172 -9.18 -31.281 1 68.12 410 ASN A N 1
ATOM 3197 C CA . ASN A 1 410 ? -16.688 -8.375 -32.375 1 68.12 410 ASN A CA 1
ATOM 3198 C C . ASN A 1 410 ? -17.516 -7.195 -31.875 1 68.12 410 ASN A C 1
ATOM 3200 O O . ASN A 1 410 ? -17.469 -6.105 -32.438 1 68.12 410 ASN A O 1
ATOM 3204 N N . GLU A 1 411 ? -18.312 -7.477 -30.859 1 63.72 411 GLU A N 1
ATOM 3205 C CA . GLU A 1 411 ? -19.188 -6.395 -30.391 1 63.72 411 GLU A CA 1
ATOM 3206 C C . GLU A 1 411 ? -18.422 -5.414 -29.516 1 63.72 411 GLU A C 1
ATOM 3208 O O . GLU A 1 411 ? -17.703 -5.824 -28.594 1 63.72 411 GLU A O 1
ATOM 3213 N N . PRO A 1 412 ? -18.281 -4.227 -30.125 1 54.19 412 PRO A N 1
ATOM 3214 C CA . PRO A 1 412 ? -17.469 -3.25 -29.406 1 54.19 412 PRO A CA 1
ATOM 3215 C C . PRO A 1 412 ? -17.875 -3.127 -27.938 1 54.19 412 PRO A C 1
ATOM 3217 O O . PRO A 1 412 ? -19.078 -3.074 -27.625 1 54.19 412 PRO A O 1
ATOM 3220 N N . SER A 1 413 ? -17.172 -3.688 -27.094 1 53.12 413 SER A N 1
ATOM 3221 C CA . SER A 1 413 ? -17.406 -3.512 -25.672 1 53.12 413 SER A CA 1
ATOM 3222 C C . SER A 1 413 ? -17.5 -2.033 -25.297 1 53.12 413 SER A C 1
ATOM 3224 O O . SER A 1 413 ? -17.844 -1.689 -24.172 1 53.12 413 SER A O 1
ATOM 3226 N N . PHE A 1 414 ? -17.016 -1.128 -26.234 1 54.22 414 PHE A N 1
ATOM 3227 C CA . PHE A 1 414 ? -16.953 0.277 -25.859 1 54.22 414 PHE A CA 1
ATOM 3228 C C . PHE A 1 414 ? -18.203 1.014 -26.297 1 54.22 414 PHE A C 1
ATOM 3230 O O . PHE A 1 414 ? -18.859 0.611 -27.266 1 54.22 414 PHE A O 1
ATOM 3237 N N . SER A 1 415 ? -18.719 1.703 -25.375 1 49.53 415 SER A N 1
ATOM 3238 C CA . SER A 1 415 ? -19.875 2.57 -25.531 1 49.53 415 SER A CA 1
ATOM 3239 C C . SER A 1 415 ? -19.797 3.4 -26.812 1 49.53 415 SER A C 1
ATOM 3241 O O . SER A 1 415 ? -20.766 4.035 -27.219 1 49.53 415 SER A O 1
ATOM 3243 N N . THR A 1 416 ? -18.578 3.672 -27.25 1 52 416 THR A N 1
ATOM 3244 C CA . THR A 1 416 ? -18.562 4.719 -28.266 1 52 416 THR A CA 1
ATOM 3245 C C . THR A 1 416 ? -18.797 4.133 -29.656 1 52 416 THR A C 1
ATOM 3247 O O . THR A 1 416 ? -18.172 3.127 -30.016 1 52 416 THR A O 1
ATOM 3250 N N . SER A 1 417 ? -19.812 4.344 -30.172 1 59.94 417 SER A N 1
ATOM 3251 C CA . SER A 1 417 ? -20.312 4.129 -31.516 1 59.94 417 SER A CA 1
ATOM 3252 C C . SER A 1 417 ? -19.25 4.414 -32.562 1 59.94 417 SER A C 1
ATOM 3254 O O . SER A 1 417 ? -19.375 5.352 -33.344 1 59.94 417 SER A O 1
ATOM 3256 N N . ARG A 1 418 ? -18.031 4.078 -32.219 1 70.25 418 ARG A N 1
ATOM 3257 C CA . ARG A 1 418 ? -17.047 4.438 -33.25 1 70.25 418 ARG A CA 1
ATOM 3258 C C . ARG A 1 418 ? -16.75 3.254 -34.156 1 70.25 418 ARG A C 1
ATOM 3260 O O . ARG A 1 418 ? -16.938 2.098 -33.781 1 70.25 418 ARG A O 1
ATOM 3267 N N . GLU A 1 419 ? -16.422 3.617 -35.406 1 74.38 419 GLU A N 1
ATOM 3268 C CA . GLU A 1 419 ? -16 2.615 -36.406 1 74.38 419 GLU A CA 1
ATOM 3269 C C . GLU A 1 419 ? -14.688 1.952 -35.969 1 74.38 419 GLU A C 1
ATOM 3271 O O . GLU A 1 419 ? -13.828 2.598 -35.375 1 74.38 419 GLU A O 1
ATOM 3276 N N . ARG A 1 420 ? -14.617 0.772 -36.375 1 78.94 420 ARG A N 1
ATOM 3277 C CA . ARG A 1 420 ? -13.43 0.001 -36.031 1 78.94 420 ARG A CA 1
ATOM 3278 C C . ARG A 1 420 ? -12.25 0.391 -36.906 1 78.94 420 ARG A C 1
ATOM 3280 O O . ARG A 1 420 ? -12.391 0.516 -38.125 1 78.94 420 ARG A O 1
ATOM 3287 N N . LEU A 1 421 ? -11.133 0.597 -36.281 1 85.38 421 LEU A N 1
ATOM 3288 C CA . LEU A 1 421 ? -9.891 0.896 -36.969 1 85.38 421 LEU A CA 1
ATOM 3289 C C . LEU A 1 421 ? -9.352 -0.345 -37.688 1 85.38 421 LEU A C 1
ATOM 3291 O O . LEU A 1 421 ? -9.609 -1.471 -37.25 1 85.38 421 LEU A O 1
ATOM 3295 N N . ALA A 1 422 ? -8.688 -0.157 -38.844 1 88.69 422 ALA A N 1
ATOM 3296 C CA . ALA A 1 422 ? -8.055 -1.263 -39.562 1 88.69 422 ALA A CA 1
ATOM 3297 C C . ALA A 1 422 ? -7.129 -2.051 -38.625 1 88.69 422 ALA A C 1
ATOM 3299 O O . ALA A 1 422 ? -7.09 -3.283 -38.688 1 88.69 422 ALA A O 1
ATOM 3300 N N . ALA A 1 423 ? -6.371 -1.324 -37.844 1 90.88 423 ALA A N 1
ATOM 3301 C CA . ALA A 1 423 ? -5.434 -1.958 -36.906 1 90.88 423 ALA A CA 1
ATOM 3302 C C . ALA A 1 423 ? -6.168 -2.814 -35.875 1 90.88 423 ALA A C 1
ATOM 3304 O O . ALA A 1 423 ? -5.652 -3.848 -35.469 1 90.88 423 ALA A O 1
ATOM 3305 N N . GLU A 1 424 ? -7.332 -2.441 -35.531 1 90.12 424 GLU A N 1
ATOM 3306 C CA . GLU A 1 424 ? -8.125 -3.213 -34.594 1 90.12 424 GLU A CA 1
ATOM 3307 C C . GLU A 1 424 ? -8.617 -4.516 -35.219 1 90.12 424 GLU A C 1
ATOM 3309 O O . GLU A 1 424 ? -8.719 -5.539 -34.531 1 90.12 424 GLU A O 1
ATOM 3314 N N . VAL A 1 425 ? -8.938 -4.414 -36.469 1 91.06 425 VAL A N 1
ATOM 3315 C CA . VAL A 1 425 ? -9.367 -5.609 -37.188 1 91.06 425 VAL A CA 1
ATOM 3316 C C . VAL A 1 425 ? -8.211 -6.602 -37.281 1 91.06 425 VAL A C 1
ATOM 3318 O O . VAL A 1 425 ? -8.406 -7.805 -37.094 1 91.06 425 VAL A O 1
ATOM 3321 N N . GLU A 1 426 ? -7.078 -6.059 -37.625 1 93.56 426 GLU A N 1
ATOM 3322 C CA . GLU A 1 426 ? -5.891 -6.902 -37.656 1 93.56 426 GLU A CA 1
ATOM 3323 C C . GLU A 1 426 ? -5.625 -7.559 -36.312 1 93.56 426 GLU A C 1
ATOM 3325 O O . GLU A 1 426 ? -5.363 -8.758 -36.219 1 93.56 426 GLU A O 1
ATOM 3330 N N . MET A 1 427 ? -5.703 -6.75 -35.25 1 94.44 427 MET A N 1
ATOM 3331 C CA . MET A 1 427 ? -5.461 -7.258 -33.906 1 94.44 427 MET A CA 1
ATOM 3332 C C . MET A 1 427 ? -6.504 -8.305 -33.531 1 94.44 427 MET A C 1
ATOM 3334 O O . MET A 1 427 ? -6.199 -9.258 -32.812 1 94.44 427 MET A O 1
ATOM 3338 N N . GLN A 1 428 ? -7.672 -8.117 -34 1 93.38 428 GLN A N 1
ATOM 3339 C CA . GLN A 1 428 ? -8.727 -9.086 -33.719 1 93.38 428 GLN A CA 1
ATOM 3340 C C . GLN A 1 428 ? -8.414 -10.43 -34.375 1 93.38 428 GLN A C 1
ATOM 3342 O O . GLN A 1 428 ? -8.594 -11.484 -33.75 1 93.38 428 GLN A O 1
ATOM 3347 N N . ARG A 1 429 ? -7.973 -10.406 -35.594 1 94.38 429 ARG A N 1
ATOM 3348 C CA . ARG A 1 429 ? -7.605 -11.625 -36.281 1 94.38 429 ARG A CA 1
ATOM 3349 C C . ARG A 1 429 ? -6.465 -12.352 -35.594 1 94.38 429 ARG A C 1
ATOM 3351 O O . ARG A 1 429 ? -6.523 -13.57 -35.375 1 94.38 429 ARG A O 1
ATOM 3358 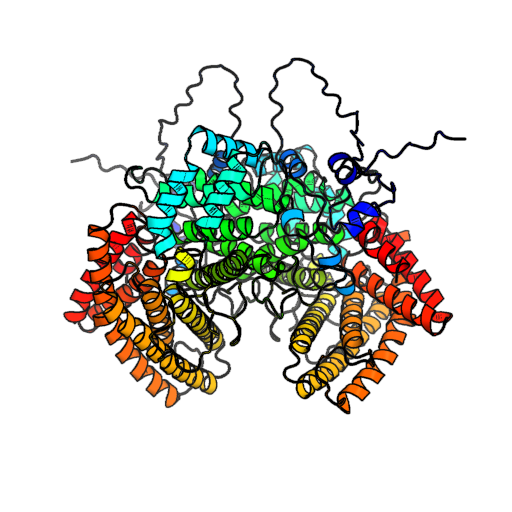N N . ILE A 1 430 ? -5.5 -11.625 -35.188 1 96.06 430 ILE A N 1
ATOM 3359 C CA . ILE A 1 430 ? -4.355 -12.172 -34.469 1 96.06 430 ILE A CA 1
ATOM 3360 C C . ILE A 1 430 ? -4.82 -12.789 -33.156 1 96.06 430 ILE A C 1
ATOM 3362 O O . ILE A 1 430 ? -4.402 -13.891 -32.812 1 96.06 430 ILE A O 1
ATOM 3366 N N . SER A 1 431 ? -5.645 -12.062 -32.5 1 95.94 431 SER A N 1
ATOM 3367 C CA . SER A 1 431 ? -6.125 -12.477 -31.188 1 95.94 431 SER A CA 1
ATOM 3368 C C . SER A 1 431 ? -6.867 -13.805 -31.25 1 95.94 431 SER A C 1
ATOM 3370 O O . SER A 1 431 ? -6.57 -14.734 -30.5 1 95.94 431 SER A O 1
ATOM 3372 N N . LEU A 1 432 ? -7.77 -13.969 -32.156 1 93.25 432 LEU A N 1
ATOM 3373 C CA . LEU A 1 432 ? -8.578 -15.18 -32.281 1 93.25 432 LEU A CA 1
ATOM 3374 C C . LEU A 1 432 ? -7.711 -16.375 -32.656 1 93.25 432 LEU A C 1
ATOM 3376 O O . LEU A 1 432 ? -7.836 -17.453 -32.062 1 93.25 432 LEU A O 1
ATOM 3380 N N . ALA A 1 433 ? -6.84 -16.141 -33.562 1 94.56 433 ALA A N 1
ATOM 3381 C CA . ALA A 1 433 ? -5.969 -17.219 -34.031 1 94.56 433 ALA A CA 1
ATOM 3382 C C . ALA A 1 433 ? -5.023 -17.672 -32.906 1 94.56 433 ALA A C 1
ATOM 3384 O O . ALA A 1 433 ? -4.801 -18.875 -32.719 1 94.56 433 ALA A O 1
ATOM 3385 N N . THR A 1 434 ? -4.48 -16.75 -32.25 1 96.25 434 THR A N 1
ATOM 3386 C CA . THR A 1 434 ? -3.465 -17.062 -31.234 1 96.25 434 THR A CA 1
ATOM 3387 C C . THR A 1 434 ? -4.105 -17.656 -29.984 1 96.25 434 THR A C 1
ATOM 3389 O O . THR A 1 434 ? -3.51 -18.516 -29.328 1 96.25 434 THR A O 1
ATOM 3392 N N . ILE A 1 435 ? -5.281 -17.172 -29.594 1 95.94 435 ILE A N 1
ATOM 3393 C CA . ILE A 1 435 ? -5.992 -17.766 -28.469 1 95.94 435 ILE A CA 1
ATOM 3394 C C . ILE A 1 435 ? -6.191 -19.266 -28.719 1 95.94 435 ILE A C 1
ATOM 3396 O O . ILE A 1 435 ? -5.914 -20.094 -27.859 1 95.94 435 ILE A O 1
ATOM 3400 N N . GLN A 1 436 ? -6.605 -19.594 -29.922 1 93.5 436 GLN A N 1
ATOM 3401 C CA . GLN A 1 436 ? -6.848 -20.984 -30.281 1 93.5 436 GLN A CA 1
ATOM 3402 C C . GLN A 1 436 ? -5.57 -21.812 -30.172 1 93.5 436 GLN A C 1
ATOM 3404 O O . GLN A 1 436 ? -5.59 -22.922 -29.656 1 93.5 436 GLN A O 1
ATOM 3409 N N . ASP A 1 437 ? -4.535 -21.219 -30.609 1 94.44 437 ASP A N 1
ATOM 3410 C CA . ASP A 1 437 ? -3.254 -21.922 -30.578 1 94.44 437 ASP A CA 1
ATOM 3411 C C . ASP A 1 437 ? -2.797 -22.172 -29.141 1 94.44 437 ASP A C 1
ATOM 3413 O O . ASP A 1 437 ? -2.322 -23.266 -28.812 1 94.44 437 ASP A O 1
ATOM 3417 N N . ILE A 1 438 ? -2.92 -21.203 -28.297 1 96 438 ILE A N 1
ATOM 3418 C CA . ILE A 1 438 ? -2.463 -21.281 -26.906 1 96 438 ILE A CA 1
ATOM 3419 C C . ILE A 1 438 ? -3.275 -22.328 -26.156 1 96 438 ILE A C 1
ATOM 3421 O O . ILE A 1 438 ? -2.711 -23.188 -25.469 1 96 438 ILE A O 1
ATOM 3425 N N . VAL A 1 439 ? -4.57 -22.359 -26.359 1 95.06 439 VAL A N 1
ATOM 3426 C CA . VAL A 1 439 ? -5.438 -23.172 -25.5 1 95.06 439 VAL A CA 1
ATOM 3427 C C . VAL A 1 439 ? -5.539 -24.578 -26.062 1 95.06 439 VAL A C 1
ATOM 3429 O O . VAL A 1 439 ? -5.871 -25.516 -25.344 1 95.06 439 VAL A O 1
ATOM 3432 N N . SER A 1 440 ? -5.195 -24.781 -27.344 1 93.56 440 SER A N 1
ATOM 3433 C CA . SER A 1 440 ? -5.297 -26.109 -27.938 1 93.56 440 SER A CA 1
ATOM 3434 C C . SER A 1 440 ? -3.949 -26.828 -27.922 1 93.56 440 SER A C 1
ATOM 3436 O O . SER A 1 440 ? -3.891 -28.062 -27.969 1 93.56 440 SER A O 1
ATOM 3438 N N . LYS A 1 441 ? -2.873 -26.062 -27.844 1 93.5 441 LYS A N 1
ATOM 3439 C CA . LYS A 1 441 ? -1.562 -26.688 -27.969 1 93.5 441 LYS A CA 1
ATOM 3440 C C . LYS A 1 441 ? -0.682 -26.391 -26.766 1 93.5 441 LYS A C 1
ATOM 3442 O O . LYS A 1 441 ? -0.423 -27.266 -25.938 1 93.5 441 LYS A O 1
ATOM 3447 N N . THR A 1 442 ? -0.372 -25.141 -26.516 1 94.25 442 THR A N 1
ATOM 3448 C CA . THR A 1 442 ? 0.632 -24.734 -25.547 1 94.25 442 THR A CA 1
ATOM 3449 C C . THR A 1 442 ? 0.221 -25.156 -24.125 1 94.25 442 THR A C 1
ATOM 3451 O O . THR A 1 442 ? 0.986 -25.812 -23.422 1 94.25 442 THR A O 1
ATOM 3454 N N . ILE A 1 443 ? -0.988 -24.766 -23.703 1 96.81 443 ILE A N 1
ATOM 3455 C CA . ILE A 1 443 ? -1.404 -24.953 -22.312 1 96.81 443 ILE A CA 1
ATOM 3456 C C . ILE A 1 443 ? -1.71 -26.422 -22.062 1 96.81 443 ILE A C 1
ATOM 3458 O O . ILE A 1 443 ? -1.362 -26.969 -21.016 1 96.81 443 ILE A O 1
ATOM 3462 N N . PRO A 1 444 ? -2.365 -27.172 -23.016 1 96.75 444 PRO A N 1
ATOM 3463 C CA . PRO A 1 444 ? -2.561 -28.609 -22.797 1 96.75 444 PRO A CA 1
ATOM 3464 C C . PRO A 1 444 ? -1.244 -29.375 -22.672 1 96.75 444 PRO A C 1
ATOM 3466 O O . PRO A 1 444 ? -1.136 -30.281 -21.844 1 96.75 444 PRO A O 1
ATOM 3469 N N . GLN A 1 445 ? -0.271 -28.984 -23.484 1 94.69 445 GLN A N 1
ATOM 3470 C CA . GLN A 1 445 ? 1.033 -29.625 -23.375 1 94.69 445 GLN A CA 1
ATOM 3471 C C . GLN A 1 445 ? 1.646 -29.391 -21.984 1 94.69 445 GLN A C 1
ATOM 3473 O O . GLN A 1 445 ? 2.152 -30.312 -21.359 1 94.69 445 GLN A O 1
ATOM 3478 N N . MET A 1 446 ? 1.634 -28.188 -21.547 1 94.38 446 MET A N 1
ATOM 3479 C CA . MET A 1 446 ? 2.121 -27.859 -20.203 1 94.38 446 MET A CA 1
ATOM 3480 C C . MET A 1 446 ? 1.341 -28.625 -19.141 1 94.38 446 MET A C 1
ATOM 3482 O O . MET A 1 446 ? 1.922 -29.109 -18.172 1 94.38 446 MET A O 1
ATOM 3486 N N . SER A 1 447 ? 0.03 -28.703 -19.344 1 96 447 SER A N 1
ATOM 3487 C CA . SER A 1 447 ? -0.838 -29.406 -18.391 1 96 447 SER A CA 1
ATOM 3488 C C . SER A 1 447 ? -0.43 -30.859 -18.25 1 96 447 SER A C 1
ATOM 3490 O O . SER A 1 447 ? -0.382 -31.391 -17.141 1 96 447 SER A O 1
ATOM 3492 N N . ARG A 1 448 ? -0.161 -31.516 -19.344 1 95.38 448 ARG A N 1
ATOM 3493 C CA . ARG A 1 448 ? 0.27 -32.906 -19.312 1 95.38 448 ARG A CA 1
ATOM 3494 C C . ARG A 1 448 ? 1.601 -33.062 -18.578 1 95.38 448 ARG A C 1
ATOM 3496 O O . ARG A 1 448 ? 1.809 -34.031 -17.844 1 95.38 448 ARG A O 1
ATOM 3503 N N . GLN A 1 449 ? 2.441 -32.094 -18.75 1 92.06 449 GLN A N 1
ATOM 3504 C CA . GLN A 1 449 ? 3.729 -32.125 -18.062 1 92.06 449 GLN A CA 1
ATOM 3505 C C . GLN A 1 449 ? 3.547 -31.938 -16.562 1 92.06 449 GLN A C 1
ATOM 3507 O O . GLN A 1 449 ? 4.266 -32.562 -15.773 1 92.06 449 GLN A O 1
ATOM 3512 N N . ILE A 1 450 ? 2.682 -31.062 -16.172 1 93.06 450 ILE A N 1
ATOM 3513 C CA . ILE A 1 450 ? 2.383 -30.828 -14.758 1 93.06 450 ILE A CA 1
ATOM 3514 C C . ILE A 1 450 ? 1.898 -32.125 -14.125 1 93.06 450 ILE A C 1
ATOM 3516 O O . ILE A 1 450 ? 2.354 -32.5 -13.039 1 93.06 450 ILE A O 1
ATOM 3520 N N . VAL A 1 451 ? 0.981 -32.812 -14.789 1 93.44 451 VAL A N 1
ATOM 3521 C CA . VAL A 1 451 ? 0.422 -34.062 -14.281 1 93.44 451 VAL A CA 1
ATOM 3522 C C . VAL A 1 451 ? 1.524 -35.125 -14.164 1 93.44 451 VAL A C 1
ATOM 3524 O O . VAL A 1 451 ? 1.612 -35.844 -13.156 1 93.44 451 VAL A O 1
ATOM 3527 N N . SER A 1 452 ? 2.357 -35.156 -15.141 1 91.19 452 SER A N 1
ATOM 3528 C CA . SER A 1 452 ? 3.455 -36.125 -15.133 1 91.19 452 SER A CA 1
ATOM 3529 C C . SER A 1 452 ? 4.441 -35.812 -14.008 1 91.19 452 SER A C 1
ATOM 3531 O O . SER A 1 452 ? 4.922 -36.719 -13.344 1 91.19 452 SER A O 1
ATOM 3533 N N . ALA A 1 453 ? 4.758 -34.594 -13.828 1 87.44 453 ALA A N 1
ATOM 3534 C CA . ALA A 1 453 ? 5.703 -34.156 -12.797 1 87.44 453 ALA A CA 1
ATOM 3535 C C . ALA A 1 453 ? 5.148 -34.438 -11.398 1 87.44 453 ALA A C 1
ATOM 3537 O O . ALA A 1 453 ? 5.898 -34.781 -10.477 1 87.44 453 ALA A O 1
ATOM 3538 N N . SER A 1 454 ? 3.879 -34.281 -11.188 1 87.44 454 SER A N 1
ATOM 3539 C CA . SER A 1 454 ? 3.244 -34.469 -9.891 1 87.44 454 SER A CA 1
ATOM 3540 C C . SER A 1 454 ? 3.295 -35.938 -9.469 1 87.44 454 SER A C 1
ATOM 3542 O O . SER A 1 454 ? 3.248 -36.25 -8.273 1 87.44 454 SER A O 1
ATOM 3544 N N . GLN A 1 455 ? 3.359 -36.844 -10.359 1 86.31 455 GLN A N 1
ATOM 3545 C CA . GLN A 1 455 ? 3.428 -38.25 -10.078 1 86.31 455 GLN A CA 1
ATOM 3546 C C . GLN A 1 455 ? 4.816 -38.656 -9.586 1 86.31 455 GLN A C 1
ATOM 3548 O O . GLN A 1 455 ? 4.965 -39.656 -8.867 1 86.31 455 GLN A O 1
ATOM 3553 N N . GLN A 1 456 ? 5.773 -37.844 -9.836 1 81.75 456 GLN A N 1
ATOM 3554 C CA . GLN A 1 456 ? 7.156 -38.156 -9.492 1 81.75 456 GLN A CA 1
ATOM 3555 C C . GLN A 1 456 ? 7.531 -37.562 -8.133 1 81.75 456 GLN A C 1
ATOM 3557 O O . GLN A 1 456 ? 8.375 -38.125 -7.43 1 81.75 456 GLN A O 1
ATOM 3562 N N . GLN A 1 457 ? 6.953 -36.469 -7.824 1 72.81 457 GLN A N 1
ATOM 3563 C CA . GLN A 1 457 ? 7.383 -35.75 -6.641 1 72.81 457 GLN A CA 1
ATOM 3564 C C . GLN A 1 457 ? 6.531 -36.094 -5.43 1 72.81 457 GLN A C 1
ATOM 3566 O O . GLN A 1 457 ? 5.305 -36.188 -5.531 1 72.81 457 GLN A O 1
ATOM 3571 N N . ARG A 1 458 ? 7.289 -36.344 -4.355 1 71.94 458 ARG A N 1
ATOM 3572 C CA . ARG A 1 458 ? 6.629 -36.812 -3.146 1 71.94 458 ARG A CA 1
ATOM 3573 C C . ARG A 1 458 ? 6.297 -35.656 -2.211 1 71.94 458 ARG A C 1
ATOM 3575 O O . ARG A 1 458 ? 5.238 -35.625 -1.579 1 71.94 458 ARG A O 1
ATOM 3582 N N . LYS A 1 459 ? 7.125 -34.594 -2.281 1 86.88 459 LYS A N 1
ATOM 3583 C CA . LYS A 1 459 ? 6.883 -33.531 -1.312 1 86.88 459 LYS A CA 1
ATOM 3584 C C . LYS A 1 459 ? 6.055 -32.406 -1.926 1 86.88 459 LYS A C 1
ATOM 3586 O O . LYS A 1 459 ? 6.246 -32.062 -3.09 1 86.88 459 LYS A O 1
ATOM 3591 N N . ARG A 1 460 ? 5.156 -31.906 -1.154 1 89.5 460 ARG A N 1
ATOM 3592 C CA . ARG A 1 460 ? 4.27 -30.812 -1.569 1 89.5 460 ARG A CA 1
ATOM 3593 C C . ARG A 1 460 ? 4.594 -29.531 -0.821 1 89.5 460 ARG A C 1
ATOM 3595 O O . ARG A 1 460 ? 5.078 -29.562 0.311 1 89.5 460 ARG A O 1
ATOM 3602 N N . PRO A 1 461 ? 4.375 -28.297 -1.436 1 92.38 461 PRO A N 1
ATOM 3603 C CA . PRO A 1 461 ? 3.799 -28.062 -2.762 1 92.38 461 PRO A CA 1
ATOM 3604 C C . PRO A 1 461 ? 4.828 -28.188 -3.883 1 92.38 461 PRO A C 1
ATOM 3606 O O . PRO A 1 461 ? 5.859 -27.516 -3.854 1 92.38 461 PRO A O 1
ATOM 3609 N N . THR A 1 462 ? 4.527 -28.906 -4.844 1 91.62 462 THR A N 1
ATOM 3610 C CA . THR A 1 462 ? 5.434 -29.188 -5.953 1 91.62 462 THR A CA 1
ATOM 3611 C C . THR A 1 462 ? 5.348 -28.094 -7.012 1 91.62 462 THR A C 1
ATOM 3613 O O . THR A 1 462 ? 6.34 -27.766 -7.668 1 91.62 462 THR A O 1
ATOM 3616 N N . HIS A 1 463 ? 4.18 -27.547 -7.141 1 93.19 463 HIS A N 1
ATOM 3617 C CA . HIS A 1 463 ? 3.945 -26.578 -8.211 1 93.19 463 HIS A CA 1
ATOM 3618 C C . HIS A 1 463 ? 3.572 -25.219 -7.656 1 93.19 463 HIS A C 1
ATOM 3620 O O . HIS A 1 463 ? 3.016 -25.109 -6.559 1 93.19 463 HIS A O 1
ATOM 3626 N N . SER A 1 464 ? 3.867 -24.203 -8.398 1 95.5 464 SER A N 1
ATOM 3627 C CA . SER A 1 464 ? 3.533 -22.828 -8.023 1 95.5 464 SER A CA 1
ATOM 3628 C C . SER A 1 464 ? 2.045 -22.562 -8.211 1 95.5 464 SER A C 1
ATOM 3630 O O . SER A 1 464 ? 1.44 -23 -9.188 1 95.5 464 SER A O 1
ATOM 3632 N N . PRO A 1 465 ? 1.43 -21.875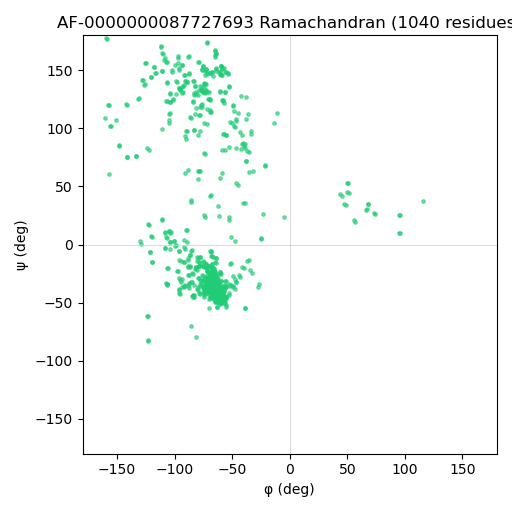 -7.312 1 96.06 465 PRO A N 1
ATOM 3633 C CA . PRO A 1 465 ? 0.018 -21.531 -7.473 1 96.06 465 PRO A CA 1
ATOM 3634 C C . PRO A 1 465 ? -0.22 -20.547 -8.617 1 96.06 465 PRO A C 1
ATOM 3636 O O . PRO A 1 465 ? -1.363 -20.344 -9.039 1 96.06 465 PRO A O 1
ATOM 3639 N N . ILE A 1 466 ? 0.771 -19.953 -9.203 1 96.44 466 ILE A N 1
ATOM 3640 C CA . ILE A 1 466 ? 0.61 -18.969 -10.266 1 96.44 466 ILE A CA 1
ATOM 3641 C C . ILE A 1 466 ? 0.093 -19.641 -11.531 1 96.44 466 ILE A C 1
ATOM 3643 O O . ILE A 1 466 ? -0.419 -18.969 -12.43 1 96.44 466 ILE A O 1
ATOM 3647 N N . LEU A 1 467 ? 0.253 -20.969 -11.586 1 96.44 467 LEU A N 1
ATOM 3648 C CA . LEU A 1 467 ? -0.18 -21.734 -12.75 1 96.44 467 LEU A CA 1
ATOM 3649 C C . LEU A 1 467 ? -1.701 -21.766 -12.844 1 96.44 467 LEU A C 1
ATOM 3651 O O . LEU A 1 467 ? -2.258 -21.906 -13.938 1 96.44 467 LEU A O 1
ATOM 3655 N N . VAL A 1 468 ? -2.352 -21.609 -11.734 1 94.88 468 VAL A N 1
ATOM 3656 C CA . VAL A 1 468 ? -3.789 -21.844 -11.633 1 94.88 468 VAL A CA 1
ATOM 3657 C C . VAL A 1 468 ? -4.539 -20.828 -12.492 1 94.88 468 VAL A C 1
ATOM 3659 O O . VAL A 1 468 ? -5.477 -21.172 -13.211 1 94.88 468 VAL A O 1
ATOM 3662 N N . GLY A 1 469 ? -4.125 -19.594 -12.414 1 93.75 469 GLY A N 1
ATOM 3663 C CA . GLY A 1 469 ? -4.801 -18.547 -13.164 1 93.75 469 GLY A CA 1
ATOM 3664 C C . GLY A 1 469 ? -4.773 -18.781 -14.664 1 93.75 469 GLY A C 1
ATOM 3665 O O . GLY A 1 469 ? -5.789 -18.609 -15.344 1 93.75 469 GLY A O 1
ATOM 3666 N N . CYS A 1 470 ? -3.656 -19.156 -15.141 1 95.81 470 CYS A N 1
ATOM 3667 C CA . CYS A 1 470 ? -3.494 -19.406 -16.562 1 95.81 470 CYS A CA 1
ATOM 3668 C C . CYS A 1 470 ? -4.332 -20.609 -17 1 95.81 470 CYS A C 1
ATOM 3670 O O . CYS A 1 470 ? -5.004 -20.562 -18.031 1 95.81 470 CYS A O 1
ATOM 3672 N N . LEU A 1 471 ? -4.297 -21.688 -16.219 1 95.94 471 LEU A N 1
ATOM 3673 C CA . LEU A 1 471 ? -5.059 -22.891 -16.531 1 95.94 471 LEU A CA 1
ATOM 3674 C C . LEU A 1 471 ? -6.555 -22.609 -16.516 1 95.94 471 LEU A C 1
ATOM 3676 O O . LEU A 1 471 ? -7.289 -23.062 -17.391 1 95.94 471 LEU A O 1
ATOM 3680 N N . TYR A 1 472 ? -6.941 -21.875 -15.578 1 93.38 472 TYR A N 1
ATOM 3681 C CA . TYR A 1 472 ? -8.352 -21.5 -15.469 1 93.38 472 TYR A CA 1
ATOM 3682 C C . TYR A 1 472 ? -8.797 -20.719 -16.703 1 93.38 472 TYR A C 1
ATOM 3684 O O . TYR A 1 472 ? -9.844 -21.016 -17.281 1 93.38 472 TYR A O 1
ATOM 3692 N N . HIS A 1 473 ? -8.086 -19.719 -17.078 1 93.81 473 HIS A N 1
ATOM 3693 C CA . HIS A 1 473 ? -8.43 -18.906 -18.234 1 93.81 473 HIS A CA 1
ATOM 3694 C C . HIS A 1 473 ? -8.461 -19.75 -19.516 1 93.81 473 HIS A C 1
ATOM 3696 O O . HIS A 1 473 ? -9.352 -19.578 -20.344 1 93.81 473 HIS A O 1
ATOM 3702 N N . ALA A 1 474 ? -7.504 -20.578 -19.609 1 95.5 474 ALA A N 1
ATOM 3703 C CA . ALA A 1 474 ? -7.438 -21.453 -20.781 1 95.5 474 ALA A CA 1
ATOM 3704 C C . ALA A 1 474 ? -8.633 -22.406 -20.828 1 95.5 474 ALA A C 1
ATOM 3706 O O . ALA A 1 474 ? -9.195 -22.656 -21.906 1 95.5 474 ALA A O 1
ATOM 3707 N N . ALA A 1 475 ? -9 -22.938 -19.703 1 94 475 ALA A N 1
ATOM 3708 C CA . ALA A 1 475 ? -10.164 -23.828 -19.641 1 94 475 ALA A CA 1
ATOM 3709 C C . ALA A 1 475 ? -11.43 -23.094 -20.078 1 94 475 ALA A C 1
ATOM 3711 O O . ALA A 1 475 ? -12.258 -23.656 -20.797 1 94 475 ALA A O 1
ATOM 3712 N N . THR A 1 476 ? -11.578 -21.859 -19.625 1 90.5 476 THR A N 1
ATOM 3713 C CA . THR A 1 476 ? -12.742 -21.062 -19.984 1 90.5 476 THR A CA 1
ATOM 3714 C C . THR A 1 476 ? -12.781 -20.812 -21.484 1 90.5 476 THR A C 1
ATOM 3716 O O . THR A 1 476 ? -13.852 -20.859 -22.094 1 90.5 476 THR A O 1
ATOM 3719 N N . GLU A 1 477 ? -11.625 -20.547 -22.094 1 91.25 477 GLU A N 1
ATOM 3720 C CA . GLU A 1 477 ? -11.547 -20.344 -23.531 1 91.25 477 GLU A CA 1
ATOM 3721 C C . GLU A 1 477 ? -11.883 -21.609 -24.297 1 91.25 477 GLU A C 1
ATOM 3723 O O . GLU A 1 477 ? -12.578 -21.578 -25.312 1 91.25 477 GLU A O 1
ATOM 3728 N N . CYS A 1 478 ? -11.375 -22.734 -23.812 1 92.38 478 CYS A N 1
ATOM 3729 C CA . CYS A 1 478 ? -11.688 -24.031 -24.438 1 92.38 478 CYS A CA 1
ATOM 3730 C C . CYS A 1 478 ? -13.188 -24.297 -24.422 1 92.38 478 CYS A C 1
ATOM 3732 O O . CYS A 1 478 ? -13.766 -24.719 -25.422 1 92.38 478 CYS A O 1
ATOM 3734 N N . ALA A 1 479 ? -13.766 -24.031 -23.266 1 90.12 479 ALA A N 1
ATOM 3735 C CA . ALA A 1 479 ? -15.203 -24.234 -23.109 1 90.12 479 ALA A CA 1
ATOM 3736 C C . ALA A 1 479 ? -15.992 -23.391 -24.109 1 90.12 479 ALA A C 1
ATOM 3738 O O . ALA A 1 479 ? -17.016 -23.828 -24.641 1 90.12 479 ALA A O 1
ATOM 3739 N N . TRP A 1 480 ? -15.523 -22.219 -24.297 1 87.56 480 TRP A N 1
ATOM 3740 C CA . TRP A 1 480 ? -16.172 -21.328 -25.25 1 87.56 480 TRP A CA 1
ATOM 3741 C C . TRP A 1 480 ? -16.094 -21.891 -26.656 1 87.56 480 TRP A C 1
ATOM 3743 O O . TRP A 1 480 ? -17.094 -21.906 -27.391 1 87.56 480 TRP A O 1
ATOM 3753 N N . PHE A 1 481 ? -14.945 -22.375 -27.109 1 88.94 481 PHE A N 1
ATOM 3754 C CA . PHE A 1 481 ? -14.766 -22.922 -28.438 1 88.94 481 PHE A CA 1
ATOM 3755 C C . PHE A 1 481 ? -15.555 -24.203 -28.609 1 88.94 481 PHE A C 1
ATOM 3757 O O . PHE A 1 481 ? -16.047 -24.5 -29.703 1 88.94 481 PHE A O 1
ATOM 3764 N N . ILE A 1 482 ? -15.688 -24.953 -27.547 1 91 482 ILE A N 1
ATOM 3765 C CA . ILE A 1 482 ? -16.453 -26.203 -27.594 1 91 482 ILE A CA 1
ATOM 3766 C C . ILE A 1 482 ? -17.938 -25.891 -27.797 1 91 482 ILE A C 1
ATOM 3768 O O . ILE A 1 482 ? -18.609 -26.547 -28.609 1 91 482 ILE A O 1
ATOM 3772 N N . ARG A 1 483 ? -18.406 -24.875 -27.125 1 88.81 483 ARG A N 1
ATOM 3773 C CA . ARG A 1 483 ? -19.812 -24.469 -27.266 1 88.81 483 ARG A CA 1
ATOM 3774 C C . ARG A 1 483 ? -20.078 -23.938 -28.672 1 88.81 483 ARG A C 1
ATOM 3776 O O . ARG A 1 483 ? -21.156 -24.172 -29.219 1 88.81 483 ARG A O 1
ATOM 3783 N N . GLU A 1 484 ? -19.125 -23.297 -29.266 1 85.88 484 GLU A N 1
ATOM 3784 C CA . GLU A 1 484 ? -19.312 -22.672 -30.562 1 85.88 484 GLU A CA 1
ATOM 3785 C C . GLU A 1 484 ? -19.141 -23.688 -31.688 1 85.88 484 GLU A C 1
ATOM 3787 O O . GLU A 1 484 ? -19.891 -23.641 -32.688 1 85.88 484 GLU A O 1
ATOM 3792 N N . ASN A 1 485 ? -18.141 -24.5 -31.625 1 87 485 ASN A N 1
ATOM 3793 C CA . ASN A 1 485 ? -17.797 -25.312 -32.812 1 87 485 ASN A CA 1
ATOM 3794 C C . ASN A 1 485 ? -17.656 -26.781 -32.438 1 87 485 ASN A C 1
ATOM 3796 O O . ASN A 1 485 ? -17.406 -27.609 -33.312 1 87 485 ASN A O 1
ATOM 3800 N N . ASN A 1 486 ? -17.844 -27.219 -31.188 1 85.75 486 ASN A N 1
ATOM 3801 C CA . ASN A 1 486 ? -17.656 -28.578 -30.688 1 85.75 486 ASN A CA 1
ATOM 3802 C C . ASN A 1 486 ? -16.359 -29.188 -31.188 1 85.75 486 ASN A C 1
ATOM 3804 O O . ASN A 1 486 ? -16.359 -30.312 -31.703 1 85.75 486 ASN A O 1
ATOM 3808 N N . ASP A 1 487 ? -15.336 -28.484 -31.203 1 87.06 487 ASP A N 1
ATOM 3809 C CA . ASP A 1 487 ? -14.016 -28.844 -31.719 1 87.06 487 ASP A CA 1
ATOM 3810 C C . ASP A 1 487 ? -13.359 -29.906 -30.844 1 87.06 487 ASP A C 1
ATOM 3812 O O . ASP A 1 487 ? -13.156 -29.688 -29.641 1 87.06 487 ASP A O 1
ATOM 3816 N N . ALA A 1 488 ? -12.922 -31.062 -31.391 1 88.81 488 ALA A N 1
ATOM 3817 C CA . ALA A 1 488 ? -12.352 -32.219 -30.688 1 88.81 488 ALA A CA 1
ATOM 3818 C C . ALA A 1 488 ? -11.031 -31.828 -30.016 1 88.81 488 ALA A C 1
ATOM 3820 O O . ALA A 1 488 ? -10.727 -32.312 -28.922 1 88.81 488 ALA A O 1
ATOM 3821 N N . GLU A 1 489 ? -10.305 -31.047 -30.672 1 91.31 489 GLU A N 1
ATOM 3822 C CA . GLU A 1 489 ? -9.023 -30.609 -30.125 1 91.31 489 GLU A CA 1
ATOM 3823 C C . GLU A 1 489 ? -9.227 -29.812 -28.844 1 91.31 489 GLU A C 1
ATOM 3825 O O . GLU A 1 489 ? -8.445 -29.953 -27.891 1 91.31 489 GLU A O 1
ATOM 3830 N N . MET A 1 490 ? -10.258 -29.047 -28.812 1 92.94 490 MET A N 1
ATOM 3831 C CA . MET A 1 490 ? -10.562 -28.234 -27.641 1 92.94 490 MET A CA 1
ATOM 3832 C C . MET A 1 490 ? -11.062 -29.109 -26.5 1 92.94 490 MET A C 1
ATOM 3834 O O . MET A 1 490 ? -10.781 -28.828 -25.328 1 92.94 490 MET A O 1
ATOM 3838 N N . ILE A 1 491 ? -11.766 -30.109 -26.828 1 93.31 491 ILE A N 1
ATOM 3839 C CA . ILE A 1 491 ? -12.258 -31.031 -25.812 1 93.31 491 ILE A CA 1
ATOM 3840 C C . ILE A 1 491 ? -11.078 -31.734 -25.141 1 93.31 491 ILE A C 1
ATOM 3842 O O . ILE A 1 491 ? -11.008 -31.812 -23.906 1 93.31 491 ILE A O 1
ATOM 3846 N N . ALA A 1 492 ? -10.148 -32.219 -25.969 1 93.81 492 ALA A N 1
ATOM 3847 C CA . ALA A 1 492 ? -8.953 -32.875 -25.453 1 93.81 492 ALA A CA 1
ATOM 3848 C C . ALA A 1 492 ? -8.117 -31.906 -24.609 1 93.81 492 ALA A C 1
ATOM 3850 O O . ALA A 1 492 ? -7.555 -32.281 -23.578 1 93.81 492 ALA A O 1
ATOM 3851 N N . GLY A 1 493 ? -8.031 -30.734 -25.094 1 94.44 493 GLY A N 1
ATOM 3852 C CA . GLY A 1 493 ? -7.324 -29.719 -24.328 1 94.44 493 GLY A CA 1
ATOM 3853 C C . GLY A 1 493 ? -7.949 -29.422 -22.984 1 94.44 493 GLY A C 1
ATOM 3854 O O . GLY A 1 493 ? -7.246 -29.359 -21.969 1 94.44 493 GLY A O 1
ATOM 3855 N N . LEU A 1 494 ? -9.242 -29.25 -22.984 1 94.81 494 LEU A N 1
ATOM 3856 C CA . LEU A 1 494 ? -9.969 -28.984 -21.734 1 94.81 494 LEU A CA 1
ATOM 3857 C C . LEU A 1 494 ? -9.781 -30.125 -20.75 1 94.81 494 LEU A C 1
ATOM 3859 O O . LEU A 1 494 ? -9.656 -29.906 -19.547 1 94.81 494 LEU A O 1
ATOM 3863 N N . GLU A 1 495 ? -9.758 -31.328 -21.234 1 94.88 495 GLU A N 1
ATOM 3864 C CA . GLU A 1 495 ? -9.547 -32.5 -20.375 1 94.88 495 GLU A CA 1
ATOM 3865 C C . GLU A 1 495 ? -8.164 -32.469 -19.734 1 94.88 495 GLU A C 1
ATOM 3867 O O . GLU A 1 495 ? -8.023 -32.719 -18.547 1 94.88 495 GLU A O 1
ATOM 3872 N N . ALA A 1 496 ? -7.18 -32.156 -20.547 1 96.44 496 ALA A N 1
ATOM 3873 C CA . ALA A 1 496 ? -5.816 -32.094 -20.047 1 96.44 496 ALA A CA 1
ATOM 3874 C C . ALA A 1 496 ? -5.691 -30.984 -18.984 1 96.44 496 ALA A C 1
ATOM 3876 O O . ALA A 1 496 ? -5.051 -31.188 -17.938 1 96.44 496 ALA A O 1
ATOM 3877 N N . ILE A 1 497 ? -6.293 -29.875 -19.25 1 96.31 497 ILE A N 1
ATOM 3878 C CA . ILE A 1 497 ? -6.234 -28.734 -18.344 1 96.31 497 ILE A CA 1
ATOM 3879 C C . ILE A 1 497 ? -6.953 -29.078 -17.031 1 96.31 497 ILE A C 1
ATOM 3881 O O . ILE A 1 497 ? -6.453 -28.766 -15.945 1 96.31 497 ILE A O 1
ATOM 3885 N N . THR A 1 498 ? -8.078 -29.688 -17.094 1 94.31 498 THR A N 1
ATOM 3886 C CA . THR A 1 498 ? -8.859 -30.062 -15.922 1 94.31 498 THR A CA 1
ATOM 3887 C C . THR A 1 498 ? -8.086 -31.062 -15.055 1 94.31 498 THR A C 1
ATOM 3889 O O . THR A 1 498 ? -8.148 -31 -13.828 1 94.31 498 THR A O 1
ATOM 3892 N N . GLN A 1 499 ? -7.379 -31.938 -15.711 1 94.5 499 GLN A N 1
ATOM 3893 C CA . GLN A 1 499 ? -6.555 -32.875 -14.969 1 94.5 499 GLN A CA 1
ATOM 3894 C C . GLN A 1 499 ? -5.445 -32.156 -14.203 1 94.5 499 GLN A C 1
ATOM 3896 O O . GLN A 1 499 ? -5.164 -32.5 -13.055 1 94.5 499 GLN A O 1
ATOM 3901 N N . ALA A 1 500 ? -4.828 -31.25 -14.867 1 95.56 500 ALA A N 1
ATOM 3902 C CA . ALA A 1 500 ? -3.775 -30.484 -14.219 1 95.56 500 ALA A CA 1
ATOM 3903 C C . ALA A 1 500 ? -4.328 -29.688 -13.047 1 95.56 500 ALA A C 1
ATOM 3905 O O . ALA A 1 500 ? -3.689 -29.594 -11.992 1 95.56 500 ALA A O 1
ATOM 3906 N N . LEU A 1 501 ? -5.488 -29.062 -13.203 1 94.5 501 LEU A N 1
ATOM 3907 C CA . LEU A 1 501 ? -6.133 -28.328 -12.117 1 94.5 501 LEU A CA 1
ATOM 3908 C C . LEU A 1 501 ? -6.461 -29.266 -10.953 1 94.5 501 LEU A C 1
ATOM 3910 O O . LEU A 1 501 ? -6.402 -28.844 -9.789 1 94.5 501 LEU A O 1
ATOM 3914 N N . GLY A 1 502 ? -6.809 -30.484 -11.266 1 91.69 502 GLY A N 1
ATOM 3915 C CA . GLY A 1 502 ? -7.031 -31.469 -10.234 1 91.69 502 GLY A CA 1
ATOM 3916 C C . GLY A 1 502 ? -5.797 -31.766 -9.398 1 91.69 502 GLY A C 1
ATOM 3917 O O . GLY A 1 502 ? -5.883 -31.891 -8.18 1 91.69 502 GLY A O 1
ATOM 3918 N N . VAL A 1 503 ? -4.668 -31.844 -10.062 1 91.44 503 VAL A N 1
ATOM 3919 C CA . VAL A 1 503 ? -3.391 -32.031 -9.383 1 91.44 503 VAL A CA 1
ATOM 3920 C C . VAL A 1 503 ? -3.084 -30.844 -8.492 1 91.44 503 VAL A C 1
ATOM 3922 O O . VAL A 1 503 ? -2.699 -31 -7.332 1 91.44 503 VAL A O 1
ATOM 3925 N N . LEU A 1 504 ? -3.318 -29.688 -8.992 1 93.19 504 LEU A N 1
ATOM 3926 C CA . LEU A 1 504 ? -3 -28.453 -8.266 1 93.19 504 LEU A CA 1
ATOM 3927 C C . LEU A 1 504 ? -3.953 -28.266 -7.09 1 93.19 504 LEU A C 1
ATOM 3929 O O . LEU A 1 504 ? -3.586 -27.656 -6.082 1 93.19 504 LEU A O 1
ATOM 3933 N N . LYS A 1 505 ? -5.156 -28.75 -7.195 1 91.31 505 LYS A N 1
ATOM 3934 C CA . LYS A 1 505 ? -6.156 -28.641 -6.141 1 91.31 505 LYS A CA 1
ATOM 3935 C C . LYS A 1 505 ? -5.68 -29.312 -4.852 1 91.31 505 LYS A C 1
ATOM 3937 O O . LYS A 1 505 ? -6.012 -28.859 -3.754 1 91.31 505 LYS A O 1
ATOM 3942 N N . SER A 1 506 ? -4.895 -30.328 -5.004 1 88.62 506 SER A N 1
ATOM 3943 C CA . SER A 1 506 ? -4.383 -31.031 -3.842 1 88.62 506 SER A CA 1
ATOM 3944 C C . SER A 1 506 ? -3.328 -30.219 -3.107 1 88.62 506 SER A C 1
ATOM 3946 O O . SER A 1 506 ? -3.059 -30.453 -1.928 1 88.62 506 SER A O 1
ATOM 3948 N N . GLU A 1 507 ? -2.811 -29.234 -3.773 1 91.62 507 GLU A N 1
ATOM 3949 C CA . GLU A 1 507 ? -1.751 -28.422 -3.178 1 91.62 507 GLU A CA 1
ATOM 3950 C C . GLU A 1 507 ? -2.266 -27.047 -2.791 1 91.62 507 GLU A C 1
ATOM 3952 O O . GLU A 1 507 ? -1.793 -26.438 -1.819 1 91.62 507 GLU A O 1
ATOM 3957 N N . TRP A 1 508 ? -3.168 -26.609 -3.568 1 93.88 508 TRP A N 1
ATOM 3958 C CA . TRP A 1 508 ? -3.65 -25.234 -3.424 1 93.88 508 TRP A CA 1
ATOM 3959 C C . TRP A 1 508 ? -5.176 -25.203 -3.41 1 93.88 508 TRP A C 1
ATOM 3961 O O . TRP A 1 508 ? -5.82 -25.594 -4.383 1 93.88 508 TRP A O 1
ATOM 3971 N N . ALA A 1 509 ? -5.797 -24.625 -2.412 1 91.31 509 ALA A N 1
ATOM 3972 C CA . ALA A 1 509 ? -7.242 -24.656 -2.193 1 91.31 509 ALA A CA 1
ATOM 3973 C C . ALA A 1 509 ? -7.973 -23.766 -3.188 1 91.31 509 ALA A C 1
ATOM 3975 O O . ALA A 1 509 ? -9.172 -23.938 -3.422 1 91.31 509 ALA A O 1
ATOM 3976 N N . VAL A 1 510 ? -7.305 -22.844 -3.773 1 90.44 510 VAL A N 1
ATOM 3977 C CA . VAL A 1 510 ? -7.922 -21.906 -4.699 1 90.44 510 VAL A CA 1
ATOM 3978 C C . VAL A 1 510 ? -8.477 -22.656 -5.906 1 90.44 510 VAL A C 1
ATOM 3980 O O . VAL A 1 510 ? -9.422 -22.188 -6.555 1 90.44 510 VAL A O 1
ATOM 3983 N N . CYS A 1 511 ? -7.949 -23.797 -6.266 1 87.5 511 CYS A N 1
ATOM 3984 C CA . CYS A 1 511 ? -8.375 -24.594 -7.41 1 87.5 511 CYS A CA 1
ATOM 3985 C C . CYS A 1 511 ? -9.727 -25.25 -7.148 1 87.5 511 CYS A C 1
ATOM 3987 O O . CYS A 1 511 ? -10.43 -25.625 -8.086 1 87.5 511 CYS A O 1
ATOM 3989 N N . GLY A 1 512 ? -10.141 -25.516 -5.98 1 75.12 512 GLY A N 1
ATOM 3990 C CA . GLY A 1 512 ? -11.375 -26.219 -5.668 1 75.12 512 GLY A CA 1
ATOM 3991 C C . GLY A 1 512 ? -12.578 -25.297 -5.598 1 75.12 512 GLY A C 1
ATOM 3992 O O . GLY A 1 512 ? -13.555 -25.484 -6.332 1 75.12 512 GLY A O 1
ATOM 3993 N N . ARG A 1 513 ? -12.719 -24.531 -4.738 1 62.31 513 ARG A N 1
ATOM 3994 C CA . ARG A 1 513 ? -13.906 -23.734 -4.414 1 62.31 513 ARG A CA 1
ATOM 3995 C C . ARG A 1 513 ? -14.141 -22.656 -5.457 1 62.31 513 ARG A C 1
ATOM 3997 O O . ARG A 1 513 ? -15.227 -22.562 -6.039 1 62.31 513 ARG A O 1
ATOM 4004 N N . PRO A 1 514 ? -13.211 -21.828 -5.746 1 54.22 514 PRO A N 1
ATOM 4005 C CA . PRO A 1 514 ? -13.508 -20.641 -6.539 1 54.22 514 PRO A CA 1
ATOM 4006 C C . PRO A 1 514 ? -13.398 -20.875 -8.039 1 54.22 514 PRO A C 1
ATOM 4008 O O . PRO A 1 514 ? -14.219 -20.375 -8.812 1 54.22 514 PRO A O 1
ATOM 4011 N N . TYR A 1 515 ? -12.469 -21.703 -8.602 1 54.25 515 TYR A N 1
ATOM 4012 C CA . TYR A 1 515 ? -12.211 -21.734 -10.039 1 54.25 515 TYR A CA 1
ATOM 4013 C C . TYR A 1 515 ? -13.008 -22.844 -10.711 1 54.25 515 TYR A C 1
ATOM 4015 O O . TYR A 1 515 ? -13.633 -22.625 -11.75 1 54.25 515 TYR A O 1
ATOM 4023 N N . LEU A 1 516 ? -13.086 -24.031 -10.109 1 55.47 516 LEU A N 1
ATOM 4024 C CA . LEU A 1 516 ? -13.617 -25.172 -10.828 1 55.47 516 LEU A CA 1
ATOM 4025 C C . LEU A 1 516 ? -15.117 -25.047 -11.047 1 55.47 516 LEU A C 1
ATOM 4027 O O . LEU A 1 516 ? -15.617 -25.281 -12.148 1 55.47 516 LEU A O 1
ATOM 4031 N N . PRO A 1 517 ? -15.781 -24.562 -10.094 1 51.34 517 PRO A N 1
ATOM 4032 C CA . PRO A 1 517 ? -17.203 -24.422 -10.398 1 51.34 517 PRO A CA 1
ATOM 4033 C C . PRO A 1 517 ? -17.469 -23.375 -11.477 1 51.34 517 PRO A C 1
ATOM 4035 O O . PRO A 1 517 ? -18.453 -23.5 -12.227 1 51.34 517 PRO A O 1
ATOM 4038 N N . TYR A 1 518 ? -16.547 -22.531 -11.594 1 52.44 518 TYR A N 1
ATOM 4039 C CA . TYR A 1 518 ? -16.719 -21.484 -12.578 1 52.44 518 TYR A CA 1
ATOM 4040 C C . TYR A 1 518 ? -16.484 -22 -13.984 1 52.44 518 TYR A C 1
ATOM 4042 O O . TYR A 1 518 ? -17.109 -21.547 -14.945 1 52.44 518 TYR A O 1
ATOM 4050 N N . CYS A 1 519 ? -15.562 -22.938 -14.117 1 53.84 519 CYS A N 1
ATOM 4051 C CA . CYS A 1 519 ? -15.266 -23.531 -15.414 1 53.84 519 CYS A CA 1
ATOM 4052 C C . CYS A 1 519 ? -16.453 -24.344 -15.93 1 53.84 519 CYS A C 1
ATOM 4054 O O . CYS A 1 519 ? -16.703 -24.375 -17.141 1 53.84 519 CYS A O 1
ATOM 4056 N N . VAL A 1 520 ? -17.172 -24.922 -14.938 1 51.09 520 VAL A N 1
ATOM 4057 C CA . VAL A 1 520 ? -18.281 -25.766 -15.359 1 51.09 520 VAL A CA 1
ATOM 4058 C C . VAL A 1 520 ? -19.469 -24.906 -15.734 1 51.09 520 VAL A C 1
ATOM 4060 O O . VAL A 1 520 ? -20.266 -25.266 -16.609 1 51.09 520 VAL A O 1
ATOM 4063 N N . ARG A 1 521 ? -19.547 -23.781 -15.117 1 48.44 521 ARG A N 1
ATOM 4064 C CA . ARG A 1 521 ? -20.703 -22.922 -15.406 1 48.44 521 ARG A CA 1
ATOM 4065 C C . ARG A 1 521 ? -20.516 -22.203 -16.734 1 48.44 521 ARG A C 1
ATOM 4067 O O . ARG A 1 521 ? -21.5 -21.906 -17.438 1 48.44 521 ARG A O 1
ATOM 4074 N N . ASN A 1 522 ? -19.328 -21.828 -17.062 1 46 522 ASN A N 1
ATOM 4075 C CA . ASN A 1 522 ? -19.125 -21.172 -18.359 1 46 522 ASN A CA 1
ATOM 4076 C C . ASN A 1 522 ? -19.25 -22.156 -19.516 1 46 522 ASN A C 1
ATOM 4078 O O . ASN A 1 522 ? -19.547 -21.766 -20.641 1 46 522 ASN A O 1
ATOM 4082 N N . MET B 1 1 ? -36.375 -44.844 2.988 1 24.42 1 MET B N 1
ATOM 4083 C CA . MET B 1 1 ? -36.625 -43.5 2.449 1 24.42 1 MET B CA 1
ATOM 4084 C C . MET B 1 1 ? -36.062 -42.438 3.387 1 24.42 1 MET B C 1
ATOM 4086 O O . MET B 1 1 ? -36.469 -42.344 4.551 1 24.42 1 MET B O 1
ATOM 4090 N N . PRO B 1 2 ? -34.812 -42.031 3.314 1 31.23 2 PRO B N 1
ATOM 4091 C CA . PRO B 1 2 ? -34.188 -41.281 4.391 1 31.23 2 PRO B CA 1
ATOM 4092 C C . PRO B 1 2 ? -34.938 -40 4.73 1 31.23 2 PRO B C 1
ATOM 4094 O O . PRO B 1 2 ? -35.625 -39.438 3.887 1 31.23 2 PRO B O 1
ATOM 4097 N N . PRO B 1 3 ? -35.375 -39.875 5.984 1 30.53 3 PRO B N 1
ATOM 4098 C CA . PRO B 1 3 ? -36.25 -38.75 6.316 1 30.53 3 PRO B CA 1
ATOM 4099 C C . PRO B 1 3 ? -35.781 -37.438 5.73 1 30.53 3 PRO B C 1
ATOM 4101 O O . PRO B 1 3 ? -34.562 -37.219 5.539 1 30.53 3 PRO B O 1
ATOM 4104 N N . ALA B 1 4 ? -36.594 -36.938 4.789 1 33.84 4 ALA B N 1
ATOM 4105 C CA . ALA B 1 4 ? -36.562 -35.625 4.129 1 33.84 4 ALA B CA 1
ATOM 4106 C C . ALA B 1 4 ? -36.188 -34.531 5.105 1 33.84 4 ALA B C 1
ATOM 4108 O O . ALA B 1 4 ? -36.844 -34.312 6.117 1 33.84 4 ALA B O 1
ATOM 4109 N N . ASN B 1 5 ? -34.875 -34.25 5.332 1 35.28 5 ASN B N 1
ATOM 4110 C CA . ASN B 1 5 ? -34.375 -33.188 6.211 1 35.28 5 ASN B CA 1
ATOM 4111 C C . ASN B 1 5 ? -35.188 -31.906 6.035 1 35.28 5 ASN B C 1
ATOM 4113 O O . ASN B 1 5 ? -35.281 -31.375 4.926 1 35.28 5 ASN B O 1
ATOM 4117 N N . THR B 1 6 ? -36.312 -31.75 6.641 1 43.22 6 THR B N 1
ATOM 4118 C CA . THR B 1 6 ? -37.25 -30.625 6.707 1 43.22 6 THR B CA 1
ATOM 4119 C C . THR B 1 6 ? -36.5 -29.297 6.773 1 43.22 6 THR B C 1
ATOM 4121 O O . THR B 1 6 ? -35.906 -28.969 7.797 1 43.22 6 THR B O 1
ATOM 4124 N N . PHE B 1 7 ? -35.906 -28.859 5.746 1 48.12 7 PHE B N 1
ATOM 4125 C CA . PHE B 1 7 ? -35.312 -27.516 5.668 1 48.12 7 PHE B CA 1
ATOM 4126 C C . PHE B 1 7 ? -36.281 -26.469 6.191 1 48.12 7 PHE B C 1
ATOM 4128 O O . PHE B 1 7 ? -37.469 -26.453 5.812 1 48.12 7 PHE B O 1
ATOM 4135 N N . THR B 1 8 ? -36.031 -25.906 7.422 1 59.41 8 THR B N 1
ATOM 4136 C CA . THR B 1 8 ? -36.781 -24.828 8.055 1 59.41 8 THR B CA 1
ATOM 4137 C C . THR B 1 8 ? -36.812 -23.594 7.16 1 59.41 8 THR B C 1
ATOM 4139 O O . THR B 1 8 ? -35.969 -23.469 6.246 1 59.41 8 THR B O 1
ATOM 4142 N N . SER B 1 9 ? -37.75 -22.797 7.215 1 71.44 9 SER B N 1
ATOM 4143 C CA . SER B 1 9 ? -37.969 -21.516 6.547 1 71.44 9 SER B CA 1
ATOM 4144 C C . SER B 1 9 ? -36.781 -20.578 6.75 1 71.44 9 SER B C 1
ATOM 4146 O O . SER B 1 9 ? -36.062 -20.672 7.758 1 71.44 9 SER B O 1
ATOM 4148 N N . CYS B 1 10 ? -36.312 -19.891 5.715 1 70.62 10 CYS B N 1
ATOM 4149 C CA . CYS B 1 10 ? -35.188 -18.953 5.828 1 70.62 10 CYS B CA 1
ATOM 4150 C C . CYS B 1 10 ? -35.5 -17.859 6.84 1 70.62 10 CYS B C 1
ATOM 4152 O O . CYS B 1 10 ? -36.656 -17.609 7.16 1 70.62 10 CYS B O 1
ATOM 4154 N N . GLU B 1 11 ? -34.531 -17.25 7.535 1 73.88 11 GLU B N 1
ATOM 4155 C CA . GLU B 1 11 ? -34.688 -16.266 8.609 1 73.88 11 GLU B CA 1
ATOM 4156 C C . GLU B 1 11 ? -35.531 -15.078 8.156 1 73.88 11 GLU B C 1
ATOM 4158 O O . GLU B 1 11 ? -36.375 -14.578 8.914 1 73.88 11 GLU B O 1
ATOM 4163 N N . ALA B 1 12 ? -35.438 -14.633 6.969 1 76.06 12 ALA B N 1
ATOM 4164 C CA . ALA B 1 12 ? -36.188 -13.5 6.457 1 76.06 12 ALA B CA 1
ATOM 4165 C C . ALA B 1 12 ? -37.656 -13.859 6.316 1 76.06 12 ALA B C 1
ATOM 4167 O O . ALA B 1 12 ? -38.531 -13.086 6.723 1 76.06 12 ALA B O 1
ATOM 4168 N N . CYS B 1 13 ? -37.906 -14.984 5.82 1 75.81 13 CYS B N 1
ATOM 4169 C CA . CYS B 1 13 ? -39.281 -15.414 5.621 1 75.81 13 CYS B CA 1
ATOM 4170 C C . CYS B 1 13 ? -39.938 -15.688 6.957 1 75.81 13 CYS B C 1
ATOM 4172 O O . CYS B 1 13 ? -41.125 -15.391 7.125 1 75.81 13 CYS B O 1
ATOM 4174 N N . ARG B 1 14 ? -39.219 -16.141 7.996 1 74.19 14 ARG B N 1
ATOM 4175 C CA . ARG B 1 14 ? -39.75 -16.344 9.344 1 74.19 14 ARG B CA 1
ATOM 4176 C C . ARG B 1 14 ? -40.125 -15.023 9.992 1 74.19 14 ARG B C 1
ATOM 4178 O O . ARG B 1 14 ? -41.156 -14.906 10.633 1 74.19 14 ARG B O 1
ATOM 4185 N N . ARG B 1 15 ? -39.312 -14.031 9.711 1 72.81 15 ARG B N 1
ATOM 4186 C CA . ARG B 1 15 ? -39.562 -12.711 10.289 1 72.81 15 ARG B CA 1
ATOM 4187 C C . ARG B 1 15 ? -40.75 -12.039 9.656 1 72.81 15 ARG B C 1
ATOM 4189 O O . ARG B 1 15 ? -41.531 -11.383 10.344 1 72.81 15 ARG B O 1
ATOM 4196 N N . LEU B 1 16 ? -40.906 -12.328 8.453 1 72.44 16 LEU B N 1
ATOM 4197 C CA . LEU B 1 16 ? -42 -11.703 7.723 1 72.44 16 LEU B CA 1
ATOM 4198 C C . LEU B 1 16 ? -43.25 -12.57 7.793 1 72.44 16 LEU B C 1
ATOM 4200 O O . LEU B 1 16 ? -44.312 -12.188 7.285 1 72.44 16 LEU B O 1
ATOM 4204 N N . LYS B 1 17 ? -43.219 -13.656 8.523 1 73.56 17 LYS B N 1
ATOM 4205 C CA . LYS B 1 17 ? -44.312 -14.602 8.695 1 73.56 17 LYS B CA 1
ATOM 4206 C C . LYS B 1 17 ? -44.938 -14.961 7.355 1 73.56 17 LYS B C 1
ATOM 4208 O O . LYS B 1 17 ? -46.156 -15.031 7.238 1 73.56 17 LYS B O 1
ATOM 4213 N N . ARG B 1 18 ? -44.031 -15.008 6.332 1 76.25 18 ARG B N 1
ATOM 4214 C CA . ARG B 1 18 ? -44.531 -15.367 5.004 1 76.25 18 ARG B CA 1
ATOM 4215 C C . ARG B 1 18 ? -44.031 -16.766 4.609 1 76.25 18 ARG B C 1
ATOM 4217 O O . ARG B 1 18 ? -43.094 -17.297 5.191 1 76.25 18 ARG B O 1
ATOM 4224 N N . ARG B 1 19 ? -44.688 -17.391 3.695 1 76.31 19 ARG B N 1
ATOM 4225 C CA . ARG B 1 19 ? -44.375 -18.734 3.232 1 76.31 19 ARG B CA 1
ATOM 4226 C C . ARG B 1 19 ? -43.062 -18.766 2.443 1 76.31 19 ARG B C 1
ATOM 4228 O O . ARG B 1 19 ? -42.938 -18.078 1.428 1 76.31 19 ARG B O 1
ATOM 4235 N N . CYS B 1 20 ? -41.969 -19.484 2.926 1 72.06 20 CYS B N 1
ATOM 4236 C CA . CYS B 1 20 ? -40.656 -19.625 2.342 1 72.06 20 CYS B CA 1
ATOM 4237 C C . CYS B 1 20 ? -40.625 -20.734 1.304 1 72.06 20 CYS B C 1
ATOM 4239 O O . CYS B 1 20 ? -41.156 -21.828 1.534 1 72.06 20 CYS B O 1
ATOM 4241 N N . SER B 1 21 ? -40.281 -20.562 0.131 1 75.69 21 SER B N 1
ATOM 4242 C CA . SER B 1 21 ? -40.219 -21.578 -0.907 1 75.69 21 SER B CA 1
ATOM 4243 C C . SER B 1 21 ? -39.094 -22.578 -0.628 1 75.69 21 SER B C 1
ATOM 4245 O O . SER B 1 21 ? -39 -23.609 -1.304 1 75.69 21 SER B O 1
ATOM 4247 N N . LYS B 1 22 ? -38.188 -22.469 0.379 1 71.75 22 LYS B N 1
ATOM 4248 C CA . LYS B 1 22 ? -37.125 -23.344 0.854 1 71.75 22 LYS B CA 1
ATOM 4249 C C . LYS B 1 22 ? -36.125 -23.672 -0.27 1 71.75 22 LYS B C 1
ATOM 4251 O O . LYS B 1 22 ? -35.469 -24.703 -0.238 1 71.75 22 LYS B O 1
ATOM 4256 N N . ASP B 1 23 ? -36.219 -22.766 -1.284 1 71.25 23 ASP B N 1
ATOM 4257 C CA . ASP B 1 23 ? -35.281 -22.953 -2.379 1 71.25 23 ASP B CA 1
ATOM 4258 C C . ASP B 1 23 ? -33.875 -22.531 -1.971 1 71.25 23 ASP B C 1
ATOM 4260 O O . ASP B 1 23 ? -33.688 -21.656 -1.118 1 71.25 23 ASP B O 1
ATOM 4264 N N . THR B 1 24 ? -32.688 -23.312 -2.158 1 69.31 24 THR B N 1
ATOM 4265 C CA . THR B 1 24 ? -31.297 -22.938 -2 1 69.31 24 THR B CA 1
ATOM 4266 C C . THR B 1 24 ? -30.734 -22.391 -3.309 1 69.31 24 THR B C 1
ATOM 4268 O O . THR B 1 24 ? -31.141 -22.812 -4.391 1 69.31 24 THR B O 1
ATOM 4271 N N . PRO B 1 25 ? -29.844 -21.219 -3.131 1 66.94 25 PRO B N 1
ATOM 4272 C CA . PRO B 1 25 ? -29.328 -20.609 -1.898 1 66.94 25 PRO B CA 1
ATOM 4273 C C . PRO B 1 25 ? -30.281 -19.547 -1.333 1 66.94 25 PRO B C 1
ATOM 4275 O O . PRO B 1 25 ? -30.172 -19.172 -0.162 1 66.94 25 PRO B O 1
ATOM 4278 N N . SER B 1 26 ? -31.172 -19.016 -2.094 1 72.38 26 SER B N 1
ATOM 4279 C CA . SER B 1 26 ? -32.156 -18.031 -1.639 1 72.38 26 SER B CA 1
ATOM 4280 C C . SER B 1 26 ? -33.562 -18.453 -2.029 1 72.38 26 SER B C 1
ATOM 4282 O O . SER B 1 26 ? -33.781 -19 -3.113 1 72.38 26 SER B O 1
ATOM 4284 N N . CYS B 1 27 ? -34.5 -18.188 -1.077 1 73.94 27 CYS B N 1
ATOM 4285 C CA . CYS B 1 27 ? -35.875 -18.547 -1.353 1 73.94 27 CYS B CA 1
ATOM 4286 C C . CYS B 1 27 ? -36.5 -17.547 -2.307 1 73.94 27 CYS B C 1
ATOM 4288 O O . CYS B 1 27 ? -36.031 -16.406 -2.439 1 73.94 27 CYS B O 1
ATOM 4290 N N . ARG B 1 28 ? -37.469 -17.984 -3.102 1 75.25 28 ARG B N 1
ATOM 4291 C CA . ARG B 1 28 ? -38.125 -17.188 -4.133 1 75.25 28 ARG B CA 1
ATOM 4292 C C . ARG B 1 28 ? -38.656 -15.883 -3.562 1 75.25 28 ARG B C 1
ATOM 4294 O O . ARG B 1 28 ? -38.656 -14.852 -4.234 1 75.25 28 ARG B O 1
ATOM 4301 N N . LEU B 1 29 ? -39.125 -15.844 -2.312 1 74.5 29 LEU B N 1
ATOM 4302 C CA . LEU B 1 29 ? -39.688 -14.641 -1.685 1 74.5 29 LEU B CA 1
ATOM 4303 C C . LEU B 1 29 ? -38.562 -13.664 -1.32 1 74.5 29 LEU B C 1
ATOM 4305 O O . LEU B 1 29 ? -38.688 -12.461 -1.562 1 74.5 29 LEU B O 1
ATOM 4309 N N . CYS B 1 30 ? -37.531 -14.109 -0.762 1 71 30 CYS B N 1
ATOM 4310 C CA . CYS B 1 30 ? -36.406 -13.258 -0.416 1 71 30 CYS B CA 1
ATOM 4311 C C . CYS B 1 30 ? -35.781 -12.641 -1.664 1 71 30 CYS B C 1
ATOM 4313 O O . CYS B 1 30 ? -35.406 -11.469 -1.661 1 71 30 CYS B O 1
ATOM 4315 N N . THR B 1 31 ? -35.688 -13.336 -2.779 1 73.44 31 THR B N 1
ATOM 4316 C CA . THR B 1 31 ? -35.219 -12.852 -4.074 1 73.44 31 THR B CA 1
ATOM 4317 C C . THR B 1 31 ? -36.125 -11.734 -4.598 1 73.44 31 THR B C 1
ATOM 4319 O O . THR B 1 31 ? -35.625 -10.734 -5.133 1 73.44 31 THR B O 1
ATOM 4322 N N . ARG B 1 32 ? -37.375 -11.859 -4.512 1 71.81 32 ARG B N 1
ATOM 4323 C CA . ARG B 1 32 ? -38.375 -10.891 -5.004 1 71.81 32 ARG B CA 1
ATOM 4324 C C . ARG B 1 32 ? -38.344 -9.633 -4.145 1 71.81 32 ARG B C 1
ATOM 4326 O O . ARG B 1 32 ? -38.469 -8.523 -4.664 1 71.81 32 ARG B O 1
ATOM 4333 N N . LEU B 1 33 ? -38.156 -9.797 -2.811 1 71.06 33 LEU B N 1
ATOM 4334 C CA . LEU B 1 33 ? -38.25 -8.68 -1.875 1 71.06 33 LEU B CA 1
ATOM 4335 C C . LEU B 1 33 ? -36.875 -8.055 -1.667 1 71.06 33 LEU B C 1
ATOM 4337 O O . LEU B 1 33 ? -36.75 -7.039 -0.977 1 71.06 33 LEU B O 1
ATOM 4341 N N . GLY B 1 34 ? -35.781 -8.586 -2.287 1 66.25 34 GLY B N 1
ATOM 4342 C CA . GLY B 1 34 ? -34.406 -8.109 -2.199 1 66.25 34 GLY B CA 1
ATOM 4343 C C . GLY B 1 34 ? -33.812 -8.273 -0.815 1 66.25 34 GLY B C 1
ATOM 4344 O O . GLY B 1 34 ? -33 -7.441 -0.38 1 66.25 34 GLY B O 1
ATOM 4345 N N . LYS B 1 35 ? -34.219 -9.25 -0.061 1 65.19 35 LYS B N 1
ATOM 4346 C CA . LYS B 1 35 ? -33.75 -9.508 1.293 1 65.19 35 LYS B CA 1
ATOM 4347 C C . LYS B 1 35 ? -32.75 -10.656 1.309 1 65.19 35 LYS B C 1
ATOM 4349 O O . LYS B 1 35 ? -32.719 -11.492 0.403 1 65.19 35 LYS B O 1
ATOM 4354 N N . THR B 1 36 ? -31.781 -10.625 2.219 1 66.5 36 THR B N 1
ATOM 4355 C CA . THR B 1 36 ? -30.812 -11.711 2.41 1 66.5 36 THR B CA 1
ATOM 4356 C C . THR B 1 36 ? -31.5 -12.945 2.971 1 66.5 36 THR B C 1
ATOM 4358 O O . THR B 1 36 ? -32.062 -12.906 4.066 1 66.5 36 THR B O 1
ATOM 4361 N N . CYS B 1 37 ? -31.516 -14.062 2.098 1 66.31 37 CYS B N 1
ATOM 4362 C CA . CYS B 1 37 ? -32.062 -15.367 2.457 1 66.31 37 CYS B CA 1
ATOM 4363 C C . CYS B 1 37 ? -31.062 -16.203 3.23 1 66.31 37 CYS B C 1
ATOM 4365 O O . CYS B 1 37 ? -29.984 -16.516 2.709 1 66.31 37 CYS B O 1
ATOM 4367 N N . ASN B 1 38 ? -31.078 -16.297 4.488 1 65.75 38 ASN B N 1
ATOM 4368 C CA . ASN B 1 38 ? -30.234 -17.094 5.363 1 65.75 38 ASN B CA 1
ATOM 4369 C C . ASN B 1 38 ? -30.969 -18.312 5.902 1 65.75 38 ASN B C 1
ATOM 4371 O O . ASN B 1 38 ? -32 -18.172 6.578 1 65.75 38 ASN B O 1
ATOM 4375 N N . TYR B 1 39 ? -30.594 -19.484 5.309 1 61.09 39 TYR B N 1
ATOM 4376 C CA . TYR B 1 39 ? -31.094 -20.719 5.938 1 61.09 39 TYR B CA 1
ATOM 4377 C C . TYR B 1 39 ? -30.281 -21.047 7.184 1 61.09 39 TYR B C 1
ATOM 4379 O O . TYR B 1 39 ? -29.047 -20.891 7.191 1 61.09 39 TYR B O 1
ATOM 4387 N N . GLY B 1 40 ? -30.531 -20.812 8.328 1 48.25 40 GLY B N 1
ATOM 4388 C CA . GLY B 1 40 ? -29.859 -21.141 9.57 1 48.25 40 GLY B CA 1
ATOM 4389 C C . GLY B 1 40 ? -29.188 -22.5 9.547 1 48.25 40 GLY B C 1
ATOM 4390 O O . GLY B 1 40 ? -29.875 -23.531 9.555 1 48.25 40 GLY B O 1
ATOM 4391 N N . THR B 1 41 ? -28.188 -22.703 8.656 1 38.97 41 THR B N 1
ATOM 4392 C CA . THR B 1 41 ? -27.484 -23.953 8.938 1 38.97 41 THR B CA 1
ATOM 4393 C C . THR B 1 41 ? -26.969 -23.969 10.375 1 38.97 41 THR B C 1
ATOM 4395 O O . THR B 1 41 ? -26.172 -23.094 10.766 1 38.97 41 THR B O 1
ATOM 4398 N N . GLU B 1 42 ? -27.688 -24.531 11.359 1 34.84 42 GLU B N 1
ATOM 4399 C CA . GLU B 1 42 ? -27.203 -24.984 12.656 1 34.84 42 GLU B CA 1
ATOM 4400 C C . GLU B 1 42 ? -26.016 -25.938 12.5 1 34.84 42 GLU B C 1
ATOM 4402 O O . GLU B 1 42 ? -26.188 -27.156 12.5 1 34.84 42 GLU B O 1
ATOM 4407 N N . HIS B 1 43 ? -25.219 -26.062 11.578 1 30.55 43 HIS B N 1
ATOM 4408 C CA . HIS B 1 43 ? -24.172 -27 11.953 1 30.55 43 HIS B CA 1
ATOM 4409 C C . HIS B 1 43 ? -23.422 -26.531 13.195 1 30.55 43 HIS B C 1
ATOM 4411 O O . HIS B 1 43 ? -22.5 -25.703 13.094 1 30.55 43 HIS B O 1
ATOM 4417 N N . ALA B 1 44 ? -24.047 -26.375 14.344 1 30.94 44 ALA B N 1
ATOM 4418 C CA . ALA B 1 44 ? -23.312 -26.453 15.609 1 30.94 44 ALA B CA 1
ATOM 4419 C C . ALA B 1 44 ? -22.391 -27.672 15.641 1 30.94 44 ALA B C 1
ATOM 4421 O O . ALA B 1 44 ? -22.844 -28.812 15.523 1 30.94 44 ALA B O 1
ATOM 4422 N N . ASN B 1 45 ? -21.234 -27.625 15.109 1 27.23 45 ASN B N 1
ATOM 4423 C CA . ASN B 1 45 ? -20.344 -28.688 15.547 1 27.23 45 ASN B CA 1
ATOM 4424 C C . ASN B 1 45 ? -20.469 -28.938 17.047 1 27.23 45 ASN B C 1
ATOM 4426 O O . ASN B 1 45 ? -20.141 -28.078 17.859 1 27.23 45 ASN B O 1
ATOM 4430 N N . PRO B 1 46 ? -21.25 -29.844 17.453 1 29.48 46 PRO B N 1
ATOM 4431 C CA . PRO B 1 46 ? -21.422 -30.219 18.859 1 29.48 46 PRO B CA 1
ATOM 4432 C C . PRO B 1 46 ? -20.094 -30.406 19.578 1 29.48 46 PRO B C 1
ATOM 4434 O O . PRO B 1 46 ? -20.062 -30.484 20.812 1 29.48 46 PRO B O 1
ATOM 4437 N N . ASN B 1 47 ? -19.125 -30.797 18.812 1 28.73 47 ASN B N 1
ATOM 4438 C CA . ASN B 1 47 ? -18 -31.25 19.641 1 28.73 47 ASN B CA 1
ATOM 4439 C C . ASN B 1 47 ? -17.344 -30.109 20.391 1 28.73 47 ASN B C 1
ATOM 4441 O O . ASN B 1 47 ? -16.234 -30.25 20.906 1 28.73 47 ASN B O 1
ATOM 4445 N N . LEU B 1 48 ? -17.75 -28.828 20.125 1 28.66 48 LEU B N 1
ATOM 4446 C CA . LEU B 1 48 ? -17.172 -27.969 21.141 1 28.66 48 LEU B CA 1
ATOM 4447 C C . LEU B 1 48 ? -17.812 -28.219 22.5 1 28.66 48 LEU B C 1
ATOM 4449 O O . LEU B 1 48 ? -18.844 -27.625 22.844 1 28.66 48 LEU B O 1
ATOM 4453 N N . ARG B 1 49 ? -18.031 -29.5 22.812 1 25.97 49 ARG B N 1
ATOM 4454 C CA . ARG B 1 49 ? -18.297 -29.688 24.234 1 25.97 49 ARG B CA 1
ATOM 4455 C C . ARG B 1 49 ? -17.422 -28.766 25.078 1 25.97 49 ARG B C 1
ATOM 4457 O O . ARG B 1 49 ? -16.203 -28.734 24.922 1 25.97 49 ARG B O 1
ATOM 4464 N N . THR B 1 50 ? -18.094 -27.812 25.609 1 28 50 THR B N 1
ATOM 4465 C CA . THR B 1 50 ? -17.688 -27.094 26.797 1 28 50 THR B CA 1
ATOM 4466 C C . THR B 1 50 ? -17.234 -28.062 27.891 1 28 50 THR B C 1
ATOM 4468 O O . THR B 1 50 ? -18.062 -28.75 28.484 1 28 50 THR B O 1
ATOM 4471 N N . SER B 1 51 ? -16.328 -29 27.734 1 27.2 51 SER B N 1
ATOM 4472 C CA . SER B 1 51 ? -15.898 -29.516 29.016 1 27.2 51 SER B CA 1
ATOM 4473 C C . SER B 1 51 ? -15.719 -28.391 30.031 1 27.2 51 SER B C 1
ATOM 4475 O O . SER B 1 51 ? -14.852 -27.531 29.875 1 27.2 51 SER B O 1
ATOM 4477 N N . SER B 1 52 ? -16.844 -28.031 30.703 1 27.59 52 SER B N 1
ATOM 4478 C CA . SER B 1 52 ? -16.984 -27.297 31.953 1 27.59 52 SER B CA 1
ATOM 4479 C C . SER B 1 52 ? -16.109 -27.891 33.062 1 27.59 52 SER B C 1
ATOM 4481 O O . SER B 1 52 ? -16.469 -27.875 34.219 1 27.59 52 SER B O 1
ATOM 4483 N N . ASN B 1 53 ? -15.242 -28.828 32.969 1 29.5 53 ASN B N 1
ATOM 4484 C CA . ASN B 1 53 ? -14.57 -28.969 34.25 1 29.5 53 ASN B CA 1
ATOM 4485 C C . ASN B 1 53 ? -14.078 -27.625 34.781 1 29.5 53 ASN B C 1
ATOM 4487 O O . ASN B 1 53 ? -13.625 -26.781 34 1 29.5 53 ASN B O 1
ATOM 4491 N N . GLY B 1 54 ? -14.539 -27.062 36.031 1 30.52 54 GLY B N 1
ATOM 4492 C CA . GLY B 1 54 ? -14.391 -25.969 37 1 30.52 54 GLY B CA 1
ATOM 4493 C C . GLY B 1 54 ? -12.953 -25.484 37.125 1 30.52 54 GLY B C 1
ATOM 4494 O O . GLY B 1 54 ? -12.609 -24.797 38.094 1 30.52 54 GLY B O 1
ATOM 4495 N N . GLY B 1 55 ? -11.953 -26.25 36.781 1 32.47 55 GLY B N 1
ATOM 4496 C CA . GLY B 1 55 ? -10.711 -25.531 37.031 1 32.47 55 GLY B CA 1
ATOM 4497 C C . GLY B 1 55 ? -10.617 -24.203 36.312 1 32.47 55 GLY B C 1
ATOM 4498 O O . GLY B 1 55 ? -10.883 -24.125 35.094 1 32.47 55 GLY B O 1
ATOM 4499 N N . THR B 1 56 ? -10.961 -22.984 36.875 1 33.62 56 THR B N 1
ATOM 4500 C CA . THR B 1 56 ? -10.812 -21.562 36.594 1 33.62 56 THR B CA 1
ATOM 4501 C C . THR B 1 56 ? -9.602 -21.312 35.719 1 33.62 56 THR B C 1
ATOM 4503 O O . THR B 1 56 ? -8.867 -20.344 35.906 1 33.62 56 THR B O 1
ATOM 4506 N N . GLY B 1 57 ? -8.922 -22.266 35.25 1 35.47 57 GLY B N 1
ATOM 4507 C CA . GLY B 1 57 ? -7.82 -21.766 34.438 1 35.47 57 GLY B CA 1
ATOM 4508 C C . GLY B 1 57 ? -8.281 -20.906 33.281 1 35.47 57 GLY B C 1
ATOM 4509 O O . GLY B 1 57 ? -9.109 -21.328 32.469 1 35.47 57 GLY B O 1
ATOM 4510 N N . GLN B 1 58 ? -8.594 -19.609 33.406 1 38.62 58 GLN B N 1
ATOM 4511 C CA . GLN B 1 58 ? -8.719 -18.578 32.375 1 38.62 58 GLN B CA 1
ATOM 4512 C C . GLN B 1 58 ? -7.945 -18.953 31.109 1 38.62 58 GLN B C 1
ATOM 4514 O O . GLN B 1 58 ? -6.715 -18.922 31.094 1 38.62 58 GLN B O 1
ATOM 4519 N N . ASP B 1 59 ? -8.172 -19.859 30.312 1 41.53 59 ASP B N 1
ATOM 4520 C CA . ASP B 1 59 ? -7.641 -20.297 29.031 1 41.53 59 ASP B CA 1
ATOM 4521 C C . ASP B 1 59 ? -7.262 -19.094 28.156 1 41.53 59 ASP B C 1
ATOM 4523 O O . ASP B 1 59 ? -8.125 -18.297 27.781 1 41.53 59 ASP B O 1
ATOM 4527 N N . ARG B 1 60 ? -6.195 -18.422 28.25 1 51.72 60 ARG B N 1
ATOM 4528 C CA . ARG B 1 60 ? -5.547 -17.391 27.438 1 51.72 60 ARG B CA 1
ATOM 4529 C C . ARG B 1 60 ? -5.805 -17.625 25.953 1 51.72 60 ARG B C 1
ATOM 4531 O O . ARG B 1 60 ? -5.355 -18.609 25.375 1 51.72 60 ARG B O 1
ATOM 4538 N N . THR B 1 61 ? -6.777 -16.969 25.328 1 73.38 61 THR B N 1
ATOM 4539 C CA . THR B 1 61 ? -7.008 -17 23.891 1 73.38 61 THR B CA 1
ATOM 4540 C C . THR B 1 61 ? -5.723 -16.703 23.125 1 73.38 61 THR B C 1
ATOM 4542 O O . THR B 1 61 ? -5.121 -15.641 23.312 1 73.38 61 THR B O 1
ATOM 4545 N N . THR B 1 62 ? -5.121 -17.719 22.562 1 80.56 62 THR B N 1
ATOM 4546 C CA . THR B 1 62 ? -3.939 -17.531 21.734 1 80.56 62 THR B CA 1
ATOM 4547 C C . THR B 1 62 ? -4.219 -16.547 20.609 1 80.56 62 THR B C 1
ATOM 4549 O O . THR B 1 62 ? -5.375 -16.344 20.219 1 80.56 62 THR B O 1
ATOM 4552 N N . PRO B 1 63 ? -3.266 -15.805 20.188 1 82.06 63 PRO B N 1
ATOM 4553 C CA . PRO B 1 63 ? -3.453 -14.883 19.062 1 82.06 63 PRO B CA 1
ATOM 4554 C C . PRO B 1 63 ? -4.105 -15.555 17.859 1 82.06 63 PRO B C 1
ATOM 4556 O O . PRO B 1 63 ? -4.973 -14.961 17.219 1 82.06 63 PRO B O 1
ATOM 4559 N N . ALA B 1 64 ? -3.752 -16.781 17.672 1 84.25 64 ALA B N 1
ATOM 4560 C CA . ALA B 1 64 ? -4.336 -17.5 16.547 1 84.25 64 ALA B CA 1
ATOM 4561 C C . ALA B 1 64 ? -5.836 -17.703 16.75 1 84.25 64 ALA B C 1
ATOM 4563 O O . ALA B 1 64 ? -6.621 -17.531 15.805 1 84.25 64 ALA B O 1
ATOM 4564 N N . THR B 1 65 ? -6.18 -18 17.922 1 84.06 65 THR B N 1
ATOM 4565 C CA . THR B 1 65 ? -7.59 -18.234 18.219 1 84.06 65 THR B CA 1
ATOM 4566 C C . THR B 1 65 ? -8.383 -16.938 18.109 1 84.06 65 THR B C 1
ATOM 4568 O O . THR B 1 65 ? -9.523 -16.938 17.625 1 84.06 65 THR B O 1
ATOM 4571 N N . GLU B 1 66 ? -7.781 -15.914 18.531 1 84.5 66 GLU B N 1
ATOM 4572 C CA . GLU B 1 66 ? -8.445 -14.617 18.422 1 84.5 66 GLU B CA 1
ATOM 4573 C C . GLU B 1 66 ? -8.703 -14.234 16.969 1 84.5 66 GLU B C 1
ATOM 4575 O O . GLU B 1 66 ? -9.797 -13.789 16.625 1 84.5 66 GLU B O 1
ATOM 4580 N N . LEU B 1 67 ? -7.738 -14.422 16.141 1 86.19 67 LEU B N 1
ATOM 4581 C CA . LEU B 1 67 ? -7.871 -14.094 14.727 1 86.19 67 LEU B CA 1
ATOM 4582 C C . LEU B 1 67 ? -8.906 -14.992 14.055 1 86.19 67 LEU B C 1
ATOM 4584 O O . LEU B 1 67 ? -9.703 -14.523 13.242 1 86.19 67 LEU B O 1
ATOM 4588 N N . ASP B 1 68 ? -8.922 -16.203 14.445 1 82.56 68 ASP B N 1
ATOM 4589 C CA . ASP B 1 68 ? -9.844 -17.156 13.836 1 82.56 68 ASP B CA 1
ATOM 4590 C C . ASP B 1 68 ? -11.289 -16.844 14.219 1 82.56 68 ASP B C 1
ATOM 4592 O O . ASP B 1 68 ? -12.195 -16.984 13.406 1 82.56 68 ASP B O 1
ATOM 4596 N N . MET B 1 69 ? -11.477 -16.359 15.383 1 78.44 69 MET B N 1
ATOM 4597 C CA . MET B 1 69 ? -12.812 -16.078 15.914 1 78.44 69 MET B CA 1
ATOM 4598 C C . MET B 1 69 ? -13.43 -14.867 15.219 1 78.44 69 MET B C 1
ATOM 4600 O O . MET B 1 69 ? -14.648 -14.703 15.211 1 78.44 69 MET B O 1
ATOM 4604 N N . HIS B 1 70 ? -12.68 -14.055 14.594 1 75.69 70 HIS B N 1
ATOM 4605 C CA . HIS B 1 70 ? -13.172 -12.812 14.023 1 75.69 70 HIS B CA 1
ATOM 4606 C C . HIS B 1 70 ? -13.305 -12.906 12.508 1 75.69 70 HIS B C 1
ATOM 4608 O O . HIS B 1 70 ? -13.578 -11.914 11.836 1 75.69 70 HIS B O 1
ATOM 4614 N N . ARG B 1 71 ? -13.219 -14.016 11.953 1 80.38 71 ARG B N 1
ATOM 4615 C CA . ARG B 1 71 ? -13.234 -14.188 10.508 1 80.38 71 ARG B CA 1
ATOM 4616 C C . ARG B 1 71 ? -14.656 -14.094 9.961 1 80.38 71 ARG B C 1
ATOM 4618 O O . ARG B 1 71 ? -15.594 -14.609 10.562 1 80.38 71 ARG B O 1
ATOM 4625 N N . THR B 1 72 ? -14.688 -13.289 8.898 1 71.69 72 THR B N 1
ATOM 4626 C CA . THR B 1 72 ? -15.93 -13.234 8.141 1 71.69 72 THR B CA 1
ATOM 4627 C C . THR B 1 72 ? -15.805 -14.016 6.836 1 71.69 72 THR B C 1
ATOM 4629 O O . THR B 1 72 ? -14.859 -13.812 6.066 1 71.69 72 THR B O 1
ATOM 4632 N N . LEU B 1 73 ? -16.438 -15.062 6.633 1 64.5 73 LEU B N 1
ATOM 4633 C CA . LEU B 1 73 ? -16.297 -15.945 5.477 1 64.5 73 LEU B CA 1
ATOM 4634 C C . LEU B 1 73 ? -17.172 -15.461 4.316 1 64.5 73 LEU B C 1
ATOM 4636 O O . LEU B 1 73 ? -17.531 -16.25 3.441 1 64.5 73 LEU B O 1
ATOM 4640 N N . ASN B 1 74 ? -17.219 -14.156 4.188 1 76.5 74 ASN B N 1
ATOM 4641 C CA . ASN B 1 74 ? -18.234 -13.75 3.219 1 76.5 74 ASN B CA 1
ATOM 4642 C C . ASN B 1 74 ? -17.625 -12.922 2.088 1 76.5 74 ASN B C 1
ATOM 4644 O O . ASN B 1 74 ? -18.359 -12.352 1.273 1 76.5 74 ASN B O 1
ATOM 4648 N N . PHE B 1 75 ? -16.406 -12.961 1.938 1 88.06 75 PHE B N 1
ATOM 4649 C CA . PHE B 1 75 ? -15.906 -12.109 0.868 1 88.06 75 PHE B CA 1
ATOM 4650 C C . PHE B 1 75 ? -16.062 -12.781 -0.487 1 88.06 75 PHE B C 1
ATOM 4652 O O . PHE B 1 75 ? -15.672 -13.938 -0.661 1 88.06 75 PHE B O 1
ATOM 4659 N N . PRO B 1 76 ? -16.625 -12.109 -1.411 1 89.88 76 PRO B N 1
ATOM 4660 C CA . PRO B 1 76 ? -16.797 -12.695 -2.74 1 89.88 76 PRO B CA 1
ATOM 4661 C C . PRO B 1 76 ? -15.477 -12.812 -3.514 1 89.88 76 PRO B C 1
ATOM 4663 O O . PRO B 1 76 ? -15.062 -11.852 -4.168 1 89.88 76 PRO B O 1
ATOM 4666 N N . CYS B 1 77 ? -14.93 -13.914 -3.619 1 88.56 77 CYS B N 1
ATOM 4667 C CA . CYS B 1 77 ? -13.625 -14.148 -4.223 1 88.56 77 CYS B CA 1
ATOM 4668 C C . CYS B 1 77 ? -13.641 -13.812 -5.711 1 88.56 77 CYS B C 1
ATOM 4670 O O . CYS B 1 77 ? -12.602 -13.508 -6.297 1 88.56 77 CYS B O 1
ATOM 4672 N N . SER B 1 78 ? -14.836 -13.852 -6.332 1 89.75 78 SER B N 1
ATOM 4673 C CA . SER B 1 78 ? -14.961 -13.516 -7.746 1 89.75 78 SER B CA 1
ATOM 4674 C C . SER B 1 78 ? -14.508 -12.086 -8.016 1 89.75 78 SER B C 1
ATOM 4676 O O . SER B 1 78 ? -14.125 -11.75 -9.141 1 89.75 78 SER B O 1
ATOM 4678 N N . TYR B 1 79 ? -14.57 -11.289 -6.98 1 93.62 79 TYR B N 1
ATOM 4679 C CA . TYR B 1 79 ? -14.109 -9.906 -7.113 1 93.62 79 TYR B CA 1
ATOM 4680 C C . TYR B 1 79 ? -12.664 -9.859 -7.605 1 93.62 79 TYR B C 1
ATOM 4682 O O . TYR B 1 79 ? -12.281 -8.945 -8.336 1 93.62 79 TYR B O 1
ATOM 4690 N N . PHE B 1 80 ? -11.844 -10.891 -7.238 1 92.81 80 PHE B N 1
ATOM 4691 C CA . PHE B 1 80 ? -10.438 -10.938 -7.605 1 92.81 80 PHE B CA 1
ATOM 4692 C C . PHE B 1 80 ? -10.188 -11.977 -8.695 1 92.81 80 PHE B C 1
ATOM 4694 O O . PHE B 1 80 ? -9.328 -11.789 -9.555 1 92.81 80 PHE B O 1
ATOM 4701 N N . LEU B 1 81 ? -10.914 -13.031 -8.664 1 89.06 81 LEU B N 1
ATOM 4702 C CA . LEU B 1 81 ? -10.586 -14.195 -9.477 1 89.06 81 LEU B CA 1
ATOM 4703 C C . LEU B 1 81 ? -11.203 -14.086 -10.859 1 89.06 81 LEU B C 1
ATOM 4705 O O . LEU B 1 81 ? -10.633 -14.562 -11.844 1 89.06 81 LEU B O 1
ATOM 4709 N N . ASP B 1 82 ? -12.422 -13.438 -10.906 1 87.81 82 ASP B N 1
ATOM 4710 C CA . ASP B 1 82 ? -13.109 -13.297 -12.18 1 87.81 82 ASP B CA 1
ATOM 4711 C C . ASP B 1 82 ? -14.07 -12.102 -12.164 1 87.81 82 ASP B C 1
ATOM 4713 O O . ASP B 1 82 ? -15.227 -12.234 -11.758 1 87.81 82 ASP B O 1
ATOM 4717 N N . SER B 1 83 ? -13.68 -11.086 -12.734 1 86.19 83 SER B N 1
ATOM 4718 C CA . SER B 1 83 ? -14.414 -9.82 -12.68 1 86.19 83 SER B CA 1
ATOM 4719 C C . SER B 1 83 ? -15.75 -9.93 -13.406 1 86.19 83 SER B C 1
ATOM 4721 O O . SER B 1 83 ? -16.719 -9.25 -13.055 1 86.19 83 SER B O 1
ATOM 4723 N N . ASP B 1 84 ? -15.836 -10.742 -14.367 1 84.62 84 ASP B N 1
ATOM 4724 C CA . ASP B 1 84 ? -17.047 -10.859 -15.18 1 84.62 84 ASP B CA 1
ATOM 4725 C C . ASP B 1 84 ? -18.172 -11.531 -14.391 1 84.62 84 ASP B C 1
ATOM 4727 O O . ASP B 1 84 ? -19.344 -11.336 -14.695 1 84.62 84 ASP B O 1
ATOM 4731 N N . LEU B 1 85 ? -17.766 -12.258 -13.422 1 87.38 85 LEU B N 1
ATOM 4732 C CA . LEU B 1 85 ? -18.75 -13 -12.641 1 87.38 85 LEU B CA 1
ATOM 4733 C C . LEU B 1 85 ? -19.141 -12.227 -11.383 1 87.38 85 LEU B C 1
ATOM 4735 O O . LEU B 1 85 ? -20.062 -12.617 -10.664 1 87.38 85 LEU B O 1
ATOM 4739 N N . PHE B 1 86 ? -18.5 -11.172 -11.18 1 91.69 86 PHE B N 1
ATOM 4740 C CA . PHE B 1 86 ? -18.703 -10.438 -9.93 1 91.69 86 PHE B CA 1
ATOM 4741 C C . PHE B 1 86 ? -19.812 -9.406 -10.094 1 91.69 86 PHE B C 1
ATOM 4743 O O . PHE B 1 86 ? -19.906 -8.75 -11.133 1 91.69 86 PHE B O 1
ATOM 4750 N N . GLN B 1 87 ? -20.594 -9.312 -9.047 1 91.75 87 GLN B N 1
ATOM 4751 C CA . GLN B 1 87 ? -21.547 -8.227 -8.898 1 91.75 87 GLN B CA 1
ATOM 4752 C C . GLN B 1 87 ? -21.359 -7.492 -7.578 1 91.75 87 GLN B C 1
ATOM 4754 O O . GLN B 1 87 ? -21.094 -8.117 -6.547 1 91.75 87 GLN B O 1
ATOM 4759 N N . PRO B 1 88 ? -21.453 -6.211 -7.672 1 93.81 88 PRO B N 1
ATOM 4760 C CA . PRO B 1 88 ? -21.266 -5.441 -6.438 1 93.81 88 PRO B CA 1
ATOM 4761 C C . PRO B 1 88 ? -22.188 -5.91 -5.312 1 93.81 88 PRO B C 1
ATOM 4763 O O . PRO B 1 88 ? -23.328 -6.293 -5.566 1 93.81 88 PRO B O 1
ATOM 4766 N N . ILE B 1 89 ? -21.734 -5.828 -4.125 1 93.38 89 ILE B N 1
ATOM 4767 C CA . ILE B 1 89 ? -22.469 -6.348 -2.975 1 93.38 89 ILE B CA 1
ATOM 4768 C C . ILE B 1 89 ? -22.938 -5.191 -2.094 1 93.38 89 ILE B C 1
ATOM 4770 O O . ILE B 1 89 ? -22.516 -4.047 -2.291 1 93.38 89 ILE B O 1
ATOM 4774 N N . SER B 1 90 ? -23.781 -5.543 -1.127 1 91.06 90 SER B N 1
ATOM 4775 C CA . SER B 1 90 ? -24.25 -4.535 -0.18 1 91.06 90 SER B CA 1
ATOM 4776 C C . SER B 1 90 ? -23.141 -4.148 0.802 1 91.06 90 SER B C 1
ATOM 4778 O O . SER B 1 90 ? -22.297 -4.973 1.149 1 91.06 90 SER B O 1
ATOM 4780 N N . ARG B 1 91 ? -23.172 -2.998 1.268 1 87.06 91 ARG B N 1
ATOM 4781 C CA . ARG B 1 91 ? -22.141 -2.453 2.152 1 87.06 91 ARG B CA 1
ATOM 4782 C C . ARG B 1 91 ? -22.172 -3.141 3.512 1 87.06 91 ARG B C 1
ATOM 4784 O O . ARG B 1 91 ? -21.156 -3.195 4.207 1 87.06 91 ARG B O 1
ATOM 4791 N N . ASP B 1 92 ? -23.25 -3.652 3.887 1 82.88 92 ASP B N 1
ATOM 4792 C CA . ASP B 1 92 ? -23.406 -4.258 5.203 1 82.88 92 ASP B CA 1
ATOM 4793 C C . ASP B 1 92 ? -22.938 -5.707 5.203 1 82.88 92 ASP B C 1
ATOM 4795 O O . ASP B 1 92 ? -22.75 -6.309 6.266 1 82.88 92 ASP B O 1
ATOM 4799 N N . THR B 1 93 ? -22.562 -6.203 4.031 1 84.12 93 THR B N 1
ATOM 4800 C CA . THR B 1 93 ? -22.219 -7.613 3.883 1 84.12 93 THR B CA 1
ATOM 4801 C C . THR B 1 93 ? -20.922 -7.93 4.602 1 84.12 93 THR B C 1
ATOM 4803 O O . THR B 1 93 ? -20.766 -9.023 5.16 1 84.12 93 THR B O 1
ATOM 4806 N N . LEU B 1 94 ? -20.031 -6.973 4.605 1 87.19 94 LEU B N 1
ATOM 4807 C CA . LEU B 1 94 ? -18.688 -7.266 5.102 1 87.19 94 LEU B CA 1
ATOM 4808 C C . LEU B 1 94 ? -18.422 -6.551 6.422 1 87.19 94 LEU B C 1
ATOM 4810 O O . LEU B 1 94 ? -17.281 -6.293 6.777 1 87.19 94 LEU B O 1
ATOM 4814 N N . THR B 1 95 ? -19.438 -6.207 7.055 1 79.69 95 THR B N 1
ATOM 4815 C CA . THR B 1 95 ? -19.281 -5.562 8.352 1 79.69 95 THR B CA 1
ATOM 4816 C C . THR B 1 95 ? -19.266 -6.594 9.477 1 79.69 95 THR B C 1
ATOM 4818 O O . THR B 1 95 ? -20 -7.586 9.422 1 79.69 95 THR B O 1
ATOM 4821 N N . THR B 1 96 ? -18.062 -7.137 9.898 1 66.75 96 THR B N 1
ATOM 4822 C CA . THR B 1 96 ? -17.969 -8.156 10.938 1 66.75 96 THR B CA 1
ATOM 4823 C C . THR B 1 96 ? -18.984 -7.883 12.047 1 66.75 96 THR B C 1
ATOM 4825 O O . THR B 1 96 ? -19.094 -6.754 12.531 1 66.75 96 THR B O 1
ATOM 4828 N N . HIS B 1 97 ? -19.703 -9.141 12.164 1 62.62 97 HIS B N 1
ATOM 4829 C CA . HIS B 1 97 ? -20.703 -9.102 13.219 1 62.62 97 HIS B CA 1
ATOM 4830 C C . HIS B 1 97 ? -20.312 -10 14.391 1 62.62 97 HIS B C 1
ATOM 4832 O O . HIS B 1 97 ? -19.859 -11.125 14.188 1 62.62 97 HIS B O 1
ATOM 4838 N N . ASP B 1 98 ? -19.734 -9.391 15.477 1 69.88 98 ASP B N 1
ATOM 4839 C CA . ASP B 1 98 ? -19.703 -10.047 16.781 1 69.88 98 ASP B CA 1
ATOM 4840 C C . ASP B 1 98 ? -18.266 -10.336 17.219 1 69.88 98 ASP B C 1
ATOM 4842 O O . ASP B 1 98 ? -18 -11.367 17.844 1 69.88 98 ASP B O 1
ATOM 4846 N N . GLY B 1 99 ? -17.438 -9.422 16.906 1 77.81 99 GLY B N 1
ATOM 4847 C CA . GLY B 1 99 ? -16.078 -9.617 17.422 1 77.81 99 GLY B CA 1
ATOM 4848 C C . GLY B 1 99 ? -15.938 -9.219 18.875 1 77.81 99 GLY B C 1
ATOM 4849 O O . GLY B 1 99 ? -16.391 -8.148 19.281 1 77.81 99 GLY B O 1
ATOM 4850 N N . PRO B 1 100 ? -15.398 -10.07 19.703 1 83.38 100 PRO B N 1
ATOM 4851 C CA . PRO B 1 100 ? -15.266 -9.773 21.125 1 83.38 100 PRO B CA 1
ATOM 4852 C C . PRO B 1 100 ? -14.508 -8.469 21.391 1 83.38 100 PRO B C 1
ATOM 4854 O O . PRO B 1 100 ? -14.875 -7.707 22.281 1 83.38 100 PRO B O 1
ATOM 4857 N N . VAL B 1 101 ? -13.547 -8.203 20.578 1 87.31 101 VAL B N 1
ATOM 4858 C CA . VAL B 1 101 ? -12.742 -7 20.75 1 87.31 101 VAL B CA 1
ATOM 4859 C C . VAL B 1 101 ? -13.602 -5.758 20.547 1 87.31 101 VAL B C 1
ATOM 4861 O O . VAL B 1 101 ? -13.469 -4.773 21.281 1 87.31 101 VAL B O 1
ATOM 4864 N N . PHE B 1 102 ? -14.547 -5.77 19.703 1 92 102 PHE B N 1
ATOM 4865 C CA . PHE B 1 102 ? -15.375 -4.621 19.359 1 92 102 PHE B CA 1
ATOM 4866 C C . PHE B 1 102 ? -16.469 -4.402 20.406 1 92 102 PHE B C 1
ATOM 4868 O O . PHE B 1 102 ? -16.719 -3.268 20.828 1 92 102 PHE B O 1
ATOM 4875 N N . ILE B 1 103 ? -17.016 -5.48 20.906 1 91.31 103 ILE B N 1
ATOM 4876 C CA . ILE B 1 103 ? -18.094 -5.363 21.875 1 91.31 103 ILE B CA 1
ATOM 4877 C C . ILE B 1 103 ? -17.547 -4.809 23.203 1 91.31 103 ILE B C 1
ATOM 4879 O O . ILE B 1 103 ? -18.234 -4.059 23.891 1 91.31 103 ILE B O 1
ATOM 4883 N N . GLU B 1 104 ? -16.359 -5.25 23.516 1 91.38 104 GLU B N 1
ATOM 4884 C CA . GLU B 1 104 ? -15.727 -4.742 24.734 1 91.38 104 GLU B CA 1
ATOM 4885 C C . GLU B 1 104 ? -15.547 -3.229 24.672 1 91.38 104 GLU B C 1
ATOM 4887 O O . GLU B 1 104 ? -15.836 -2.527 25.656 1 91.38 104 GLU B O 1
ATOM 4892 N N . GLN B 1 105 ? -15.117 -2.744 23.562 1 93.31 105 GLN B N 1
ATOM 4893 C CA . GLN B 1 105 ? -14.93 -1.308 23.391 1 93.31 105 GLN B CA 1
ATOM 4894 C C . GLN B 1 105 ? -16.266 -0.58 23.359 1 93.31 105 GLN B C 1
ATOM 4896 O O . GLN B 1 105 ? -16.406 0.509 23.922 1 93.31 105 GLN B O 1
ATOM 4901 N N . GLN B 1 106 ? -17.234 -1.184 22.766 1 93.31 106 GLN B N 1
ATOM 4902 C CA . GLN B 1 106 ? -18.578 -0.61 22.719 1 93.31 106 GLN B CA 1
ATOM 4903 C C . GLN B 1 106 ? -19.141 -0.421 24.125 1 93.31 106 GLN B C 1
ATOM 4905 O O . GLN B 1 106 ? -19.688 0.638 24.438 1 93.31 106 GLN B O 1
ATOM 4910 N N . ARG B 1 107 ? -18.969 -1.41 24.844 1 93.25 107 ARG B N 1
ATOM 4911 C CA . ARG B 1 107 ? -19.484 -1.371 26.219 1 93.25 107 ARG B CA 1
ATOM 4912 C C . ARG B 1 107 ? -18.766 -0.3 27.031 1 93.25 107 ARG B C 1
ATOM 4914 O O . ARG B 1 107 ? -19.391 0.387 27.844 1 93.25 107 ARG B O 1
ATOM 4921 N N . ARG B 1 108 ? -17.484 -0.214 26.828 1 94.06 108 ARG B N 1
ATOM 4922 C CA . ARG B 1 108 ? -16.719 0.81 27.516 1 94.06 108 ARG B CA 1
ATOM 4923 C C . ARG B 1 108 ? -17.25 2.205 27.203 1 94.06 108 ARG B C 1
ATOM 4925 O O . ARG B 1 108 ? -17.469 3.01 28.109 1 94.06 108 ARG B O 1
ATOM 4932 N N . PHE B 1 109 ? -17.531 2.492 25.922 1 95.06 109 PHE B N 1
ATOM 4933 C CA . PHE B 1 109 ? -18.031 3.799 25.5 1 95.06 109 PHE B CA 1
ATOM 4934 C C . PHE B 1 109 ? -19.438 4.035 26.016 1 95.06 109 PHE B C 1
ATOM 4936 O O . PHE B 1 109 ? -19.781 5.148 26.406 1 95.06 109 PHE B O 1
ATOM 4943 N N . THR B 1 110 ? -20.234 3.01 25.984 1 93.88 110 THR B N 1
ATOM 4944 C CA . THR B 1 110 ? -21.641 3.125 26.391 1 93.88 110 THR B CA 1
ATOM 4945 C C . THR B 1 110 ? -21.734 3.367 27.906 1 93.88 110 THR B C 1
ATOM 4947 O O . THR B 1 110 ? -22.5 4.215 28.344 1 93.88 110 THR B O 1
ATOM 4950 N N . THR B 1 111 ? -20.953 2.574 28.609 1 93.31 111 THR B N 1
ATOM 4951 C CA . THR B 1 111 ? -20.969 2.707 30.062 1 93.31 111 THR B CA 1
ATOM 4952 C C . THR B 1 111 ? -20.469 4.086 30.484 1 93.31 111 THR B C 1
ATOM 4954 O O . THR B 1 111 ? -21.031 4.691 31.406 1 93.31 111 THR B O 1
ATOM 4957 N N . ALA B 1 112 ? -19.453 4.543 29.828 1 93.31 112 ALA B N 1
ATOM 4958 C CA . ALA B 1 112 ? -18.875 5.848 30.156 1 93.31 112 ALA B CA 1
ATOM 4959 C C . ALA B 1 112 ? -19.703 6.973 29.531 1 93.31 112 ALA B C 1
ATOM 4961 O O . ALA B 1 112 ? -19.531 8.141 29.891 1 93.31 112 ALA B O 1
ATOM 4962 N N . ASP B 1 113 ? -20.656 6.688 28.641 1 91.88 113 ASP B N 1
ATOM 4963 C CA . ASP B 1 113 ? -21.469 7.652 27.906 1 91.88 113 ASP B CA 1
ATOM 4964 C C . ASP B 1 113 ? -20.609 8.719 27.25 1 91.88 113 ASP B C 1
ATOM 4966 O O . ASP B 1 113 ? -20.828 9.914 27.438 1 91.88 113 ASP B O 1
ATOM 4970 N N . THR B 1 114 ? -19.625 8.234 26.484 1 94.25 114 THR B N 1
ATOM 4971 C CA . THR B 1 114 ? -18.625 9.148 25.953 1 94.25 114 THR B CA 1
ATOM 4972 C C . THR B 1 114 ? -18.812 9.344 24.453 1 94.25 114 THR B C 1
ATOM 4974 O O . THR B 1 114 ? -18.141 10.188 23.844 1 94.25 114 THR B O 1
ATOM 4977 N N . PHE B 1 115 ? -19.766 8.664 23.812 1 96.12 115 PHE B N 1
ATOM 4978 C CA . PHE B 1 115 ? -19.984 8.836 22.391 1 96.12 115 PHE B CA 1
ATOM 4979 C C . PHE B 1 115 ? -20.328 10.289 22.062 1 96.12 115 PHE B C 1
ATOM 4981 O O . PHE B 1 115 ? -19.703 10.891 21.188 1 96.12 115 PHE B O 1
ATOM 4988 N N . GLY B 1 116 ? -21.281 10.82 22.797 1 95.56 116 GLY B N 1
ATOM 4989 C CA . GLY B 1 116 ? -21.734 12.18 22.547 1 95.56 116 GLY B CA 1
ATOM 4990 C C . GLY B 1 116 ? -20.641 13.219 22.734 1 95.56 116 GLY B C 1
ATOM 4991 O O . GLY B 1 116 ? -20.484 14.133 21.922 1 95.56 116 GLY B O 1
ATOM 4992 N N . SER B 1 117 ? -19.906 13.078 23.812 1 95.12 117 SER B N 1
ATOM 4993 C CA . SER B 1 117 ? -18.844 14.031 24.109 1 95.12 117 SER B CA 1
ATOM 4994 C C . SER B 1 117 ? -17.734 13.992 23.062 1 95.12 117 SER B C 1
ATOM 4996 O O . SER B 1 117 ? -17.172 15.023 22.703 1 95.12 117 SER B O 1
ATOM 4998 N N . LEU B 1 118 ? -17.438 12.812 22.562 1 96.19 118 LEU B N 1
ATOM 4999 C CA . LEU B 1 118 ? -16.406 12.664 21.531 1 96.19 118 LEU B CA 1
ATOM 5000 C C . LEU B 1 118 ? -16.859 13.32 20.219 1 96.19 118 LEU B C 1
ATOM 5002 O O . LEU B 1 118 ? -16.047 13.953 19.547 1 96.19 118 LEU B O 1
ATOM 5006 N N . ILE B 1 119 ? -18.078 13.133 19.859 1 97.31 119 ILE B N 1
ATOM 5007 C CA . ILE B 1 119 ? -18.625 13.719 18.641 1 97.31 119 ILE B CA 1
ATOM 5008 C C . ILE B 1 119 ? -18.609 15.242 18.75 1 97.31 119 ILE B C 1
ATOM 5010 O O . ILE B 1 119 ? -18.219 15.938 17.812 1 97.31 119 ILE B O 1
ATOM 5014 N N . ASP B 1 120 ? -18.969 15.75 19.938 1 96.06 120 ASP B N 1
ATOM 5015 C CA . ASP B 1 120 ? -18.938 17.188 20.172 1 96.06 120 ASP B CA 1
ATOM 5016 C C . ASP B 1 120 ? -17.516 17.75 20.062 1 96.06 120 ASP B C 1
ATOM 5018 O O . ASP B 1 120 ? -17.312 18.828 19.5 1 96.06 120 ASP B O 1
ATOM 5022 N N . HIS B 1 121 ? -16.672 17 20.641 1 95.06 121 HIS B N 1
ATOM 5023 C CA . HIS B 1 121 ? -15.281 17.406 20.562 1 95.06 121 HIS B CA 1
ATOM 5024 C C . HIS B 1 121 ? -14.773 17.391 19.125 1 95.06 121 HIS B C 1
ATOM 5026 O O . HIS B 1 121 ? -14.078 18.328 18.703 1 95.06 121 HIS B O 1
ATOM 5032 N N . TYR B 1 122 ? -15.07 16.344 18.422 1 96.12 122 TYR B N 1
ATOM 5033 C CA . TYR B 1 122 ? -14.695 16.25 17 1 96.12 122 TYR B CA 1
ATOM 5034 C C . TYR B 1 122 ? -15.266 17.438 16.219 1 96.12 122 TYR B C 1
ATOM 5036 O O . TYR B 1 122 ? -14.547 18.078 15.445 1 96.12 122 TYR B O 1
ATOM 5044 N N . GLU B 1 123 ? -16.516 17.75 16.391 1 95.06 123 GLU B N 1
ATOM 5045 C CA . GLU B 1 123 ? -17.219 18.797 15.648 1 95.06 123 GLU B CA 1
ATOM 5046 C C . GLU B 1 123 ? -16.578 20.156 15.891 1 95.06 123 GLU B C 1
ATOM 5048 O O . GLU B 1 123 ? -16.5 20.984 14.969 1 95.06 123 GLU B O 1
ATOM 5053 N N . THR B 1 124 ? -16.047 20.375 17.047 1 92.56 124 THR B N 1
ATOM 5054 C CA . THR B 1 124 ? -15.562 21.703 17.438 1 92.56 124 THR B CA 1
ATOM 5055 C C . THR B 1 124 ? -14.07 21.844 17.141 1 92.56 124 THR B C 1
ATOM 5057 O O . THR B 1 124 ? -13.531 22.953 17.141 1 92.56 124 THR B O 1
ATOM 5060 N N . THR B 1 125 ? -13.391 20.75 16.875 1 93.69 125 THR B N 1
ATOM 5061 C CA . THR B 1 125 ? -11.945 20.812 16.688 1 93.69 125 THR B CA 1
ATOM 5062 C C . THR B 1 125 ? -11.562 20.25 15.312 1 93.69 125 THR B C 1
ATOM 5064 O O . THR B 1 125 ? -11.602 20.969 14.312 1 93.69 125 THR B O 1
ATOM 5067 N N . ILE B 1 126 ? -11.453 18.906 15.211 1 95.5 126 ILE B N 1
ATOM 5068 C CA . ILE B 1 126 ? -10.891 18.219 14.039 1 95.5 126 ILE B CA 1
ATOM 5069 C C . ILE B 1 126 ? -11.766 18.5 12.82 1 95.5 126 ILE B C 1
ATOM 5071 O O . ILE B 1 126 ? -11.25 18.75 11.727 1 95.5 126 ILE B O 1
ATOM 5075 N N . HIS B 1 127 ? -13.07 18.516 12.984 1 95.62 127 HIS B N 1
ATOM 5076 C CA . HIS B 1 127 ? -14.023 18.719 11.891 1 95.62 127 HIS B CA 1
ATOM 5077 C C . HIS B 1 127 ? -13.812 20.078 11.227 1 95.62 127 HIS B C 1
ATOM 5079 O O . HIS B 1 127 ? -14.117 20.25 10.047 1 95.62 127 HIS B O 1
ATOM 5085 N N . GLN B 1 128 ? -13.242 20.984 11.953 1 92.12 128 GLN B N 1
ATOM 5086 C CA . GLN B 1 128 ? -13.078 22.359 11.461 1 92.12 128 GLN B CA 1
ATOM 5087 C C . GLN B 1 128 ? -11.992 22.422 10.383 1 92.12 128 GLN B C 1
ATOM 5089 O O . GLN B 1 128 ? -12.055 23.266 9.492 1 92.12 128 GLN B O 1
ATOM 5094 N N . TRP B 1 129 ? -11.055 21.516 10.492 1 94.12 129 TRP B N 1
ATOM 5095 C CA . TRP B 1 129 ? -9.984 21.547 9.5 1 94.12 129 TRP B CA 1
ATOM 5096 C C . TRP B 1 129 ? -9.914 20.25 8.711 1 94.12 129 TRP B C 1
ATOM 5098 O O . TRP B 1 129 ? -9.25 20.172 7.676 1 94.12 129 TRP B O 1
ATOM 5108 N N . LEU B 1 130 ? -10.539 19.219 9.164 1 96.56 130 LEU B N 1
ATOM 5109 C CA . LEU B 1 130 ? -10.68 17.953 8.453 1 96.56 130 LEU B CA 1
ATOM 5110 C C . LEU B 1 130 ? -12.117 17.453 8.508 1 96.56 130 LEU B C 1
ATOM 5112 O O . LEU B 1 130 ? -12.414 16.484 9.203 1 96.56 130 LEU B O 1
ATOM 5116 N N . PRO B 1 131 ? -12.969 18.047 7.727 1 96.69 131 PRO B N 1
ATOM 5117 C CA . PRO B 1 131 ? -14.375 17.656 7.727 1 96.69 131 PRO B CA 1
ATOM 5118 C C . PRO B 1 131 ? -14.625 16.391 6.918 1 96.69 131 PRO B C 1
ATOM 5120 O O . PRO B 1 131 ? -15.43 16.391 5.98 1 96.69 131 PRO B O 1
ATOM 5123 N N . MET B 1 132 ? -14.062 15.328 7.324 1 97.62 132 MET B N 1
ATOM 5124 C CA . MET B 1 132 ? -14.117 14.031 6.645 1 97.62 132 MET B CA 1
ATOM 5125 C C . MET B 1 132 ? -15.391 13.281 7.008 1 97.62 132 MET B C 1
ATOM 5127 O O . MET B 1 132 ? -16.078 12.758 6.133 1 97.62 132 MET B O 1
ATOM 5131 N N . LEU B 1 133 ? -15.742 13.297 8.32 1 97.75 133 LEU B N 1
ATOM 5132 C CA . LEU B 1 133 ? -16.875 12.516 8.82 1 97.75 133 LEU B CA 1
ATOM 5133 C C . LEU B 1 133 ? -18.125 13.367 8.883 1 97.75 133 LEU B C 1
ATOM 5135 O O . LEU B 1 133 ? -18.078 14.523 9.312 1 97.75 133 LEU B O 1
ATOM 5139 N N . SER B 1 134 ? -19.188 12.836 8.406 1 95.56 134 SER B N 1
ATOM 5140 C CA . SER B 1 134 ? -20.484 13.492 8.625 1 95.56 134 SER B CA 1
ATOM 5141 C C . SER B 1 134 ? -20.906 13.398 10.086 1 95.56 134 SER B C 1
ATOM 5143 O O . SER B 1 134 ? -21.047 12.305 10.633 1 95.56 134 SER B O 1
ATOM 5145 N N . VAL B 1 135 ? -21.172 14.508 10.656 1 95.5 135 VAL B N 1
ATOM 5146 C CA . VAL B 1 135 ? -21.562 14.539 12.062 1 95.5 135 VAL B CA 1
ATOM 5147 C C . VAL B 1 135 ? -22.891 13.812 12.234 1 95.5 135 VAL B C 1
ATOM 5149 O O . VAL B 1 135 ? -23.078 13.055 13.195 1 95.5 135 VAL B O 1
ATOM 5152 N N . LYS B 1 136 ? -23.781 13.969 11.289 1 93.19 136 LYS B N 1
ATOM 5153 C CA . LYS B 1 136 ? -25.078 13.297 11.32 1 93.19 136 LYS B CA 1
ATOM 5154 C C . LYS B 1 136 ? -24.906 11.781 11.297 1 93.19 136 LYS B C 1
ATOM 5156 O O . LYS B 1 136 ? -25.516 11.07 12.094 1 93.19 136 LYS B O 1
ATOM 5161 N N . ARG B 1 137 ? -24.078 11.289 10.438 1 94.12 137 ARG B N 1
ATOM 5162 C CA . ARG B 1 137 ? -23.875 9.852 10.312 1 94.12 137 ARG B CA 1
ATOM 5163 C C . ARG B 1 137 ? -23.109 9.305 11.516 1 94.12 137 ARG B C 1
ATOM 5165 O O . ARG B 1 137 ? -23.344 8.172 11.938 1 94.12 137 ARG B O 1
ATOM 5172 N N . LEU B 1 138 ? -22.219 10.10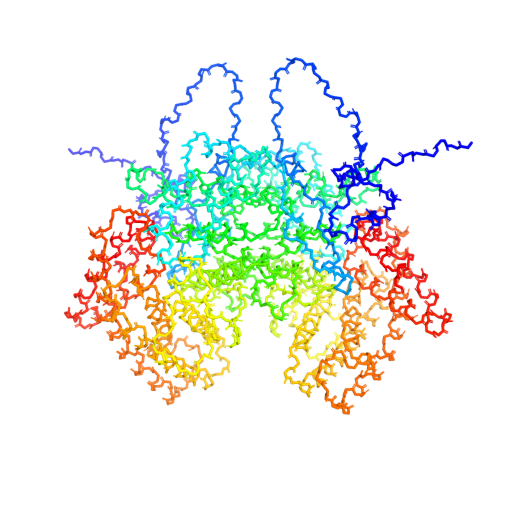9 12.031 1 95.81 138 LEU B N 1
ATOM 5173 C CA . LEU B 1 138 ? -21.484 9.703 13.219 1 95.81 138 LEU B CA 1
ATOM 5174 C C . LEU B 1 138 ? -22.422 9.539 14.414 1 95.81 138 LEU B C 1
ATOM 5176 O O . LEU B 1 138 ? -22.25 8.617 15.211 1 95.81 138 LEU B O 1
ATOM 5180 N N . GLN B 1 139 ? -23.391 10.445 14.531 1 96 139 GLN B N 1
ATOM 5181 C CA . GLN B 1 139 ? -24.391 10.352 15.586 1 96 139 GLN B CA 1
ATOM 5182 C C . GLN B 1 139 ? -25.234 9.094 15.422 1 96 139 GLN B C 1
ATOM 5184 O O . GLN B 1 139 ? -25.562 8.422 16.406 1 96 139 GLN B O 1
ATOM 5189 N N . GLN B 1 140 ? -25.578 8.836 14.203 1 94.5 140 GLN B N 1
ATOM 5190 C CA . GLN B 1 140 ? -26.344 7.625 13.93 1 94.5 140 GLN B CA 1
ATOM 5191 C C . GLN B 1 140 ? -25.531 6.375 14.281 1 94.5 140 GLN B C 1
ATOM 5193 O O . GLN B 1 140 ? -26.078 5.422 14.852 1 94.5 140 GLN B O 1
ATOM 5198 N N . THR B 1 141 ? -24.25 6.379 13.914 1 94.5 141 THR B N 1
ATOM 5199 C CA . THR B 1 141 ? -23.375 5.262 14.25 1 94.5 141 THR B CA 1
ATOM 5200 C C . THR B 1 141 ? -23.297 5.07 15.766 1 94.5 141 THR B C 1
ATOM 5202 O O . THR B 1 141 ? -23.344 3.939 16.25 1 94.5 141 THR B O 1
ATOM 5205 N N . ALA B 1 142 ? -23.188 6.168 16.484 1 96.31 142 ALA B N 1
ATOM 5206 C CA . ALA B 1 142 ? -23.125 6.113 17.953 1 96.31 142 ALA B CA 1
ATOM 5207 C C . ALA B 1 142 ? -24.391 5.496 18.531 1 96.31 142 ALA B C 1
ATOM 5209 O O . ALA B 1 142 ? -24.328 4.676 19.453 1 96.31 142 ALA B O 1
ATOM 5210 N N . LYS B 1 143 ? -25.516 5.867 18 1 95.19 143 LYS B N 1
ATOM 5211 C CA . LYS B 1 143 ? -26.797 5.324 18.453 1 95.19 143 LYS B CA 1
ATOM 5212 C C . LYS B 1 143 ? -26.875 3.828 18.172 1 95.19 143 LYS B C 1
ATOM 5214 O O . LYS B 1 143 ? -27.297 3.055 19.047 1 95.19 143 LYS B O 1
ATOM 5219 N N . ASP B 1 144 ? -26.484 3.471 16.953 1 92.69 144 ASP B N 1
ATOM 5220 C CA . ASP B 1 144 ? -26.516 2.064 16.562 1 92.69 144 ASP B CA 1
ATOM 5221 C C . ASP B 1 144 ? -25.625 1.221 17.453 1 92.69 144 ASP B C 1
ATOM 5223 O O . ASP B 1 144 ? -25.984 0.106 17.844 1 92.69 144 ASP B O 1
ATOM 5227 N N . LEU B 1 145 ? -24.469 1.711 17.766 1 92.94 145 LEU B N 1
ATOM 5228 C CA . LEU B 1 145 ? -23.516 1.002 18.609 1 92.94 145 LEU B CA 1
ATOM 5229 C C . LEU B 1 145 ? -24.031 0.881 20.047 1 92.94 145 LEU B C 1
ATOM 5231 O O . LEU B 1 145 ? -23.828 -0.149 20.688 1 92.94 145 LEU B O 1
ATOM 5235 N N . GLY B 1 146 ? -24.656 1.91 20.516 1 90.88 146 GLY B N 1
ATOM 5236 C CA . GLY B 1 146 ? -25.188 1.897 21.859 1 90.88 146 GLY B CA 1
ATOM 5237 C C . GLY B 1 146 ? -26.344 0.921 22.031 1 90.88 146 GLY B C 1
ATOM 5238 O O . GLY B 1 146 ? -26.5 0.322 23.094 1 90.88 146 GLY B O 1
ATOM 5239 N N . ASP B 1 147 ? -27.062 0.709 20.969 1 88.19 147 ASP B N 1
ATOM 5240 C CA . ASP B 1 147 ? -28.266 -0.112 21.016 1 88.19 147 ASP B CA 1
ATOM 5241 C C . ASP B 1 147 ? -27.953 -1.568 20.688 1 88.19 147 ASP B C 1
ATOM 5243 O O . ASP B 1 147 ? -28.766 -2.461 20.969 1 88.19 147 ASP B O 1
ATOM 5247 N N . SER B 1 148 ? -26.844 -1.764 20.156 1 85.94 148 SER B N 1
ATOM 5248 C CA . SER B 1 148 ? -26.547 -3.1 19.641 1 85.94 148 SER B CA 1
ATOM 5249 C C . SER B 1 148 ? -25.859 -3.961 20.703 1 85.94 148 SER B C 1
ATOM 5251 O O . SER B 1 148 ? -25.094 -3.455 21.516 1 85.94 148 SER B O 1
ATOM 5253 N N . THR B 1 149 ? -26.188 -5.27 20.641 1 83.69 149 THR B N 1
ATOM 5254 C CA . THR B 1 149 ? -25.531 -6.25 21.5 1 83.69 149 THR B CA 1
ATOM 5255 C C . THR B 1 149 ? -24.422 -6.973 20.734 1 83.69 149 THR B C 1
ATOM 5257 O O . THR B 1 149 ? -23.688 -7.773 21.312 1 83.69 149 THR B O 1
ATOM 5260 N N . ARG B 1 150 ? -24.297 -6.602 19.516 1 86 150 ARG B N 1
ATOM 5261 C CA . ARG B 1 150 ? -23.266 -7.203 18.688 1 86 150 ARG B CA 1
ATOM 5262 C C . ARG B 1 150 ? -22.109 -6.227 18.453 1 86 150 ARG B C 1
ATOM 5264 O O . ARG B 1 150 ? -22.328 -5.023 18.312 1 86 150 ARG B O 1
ATOM 5271 N N . GLY B 1 151 ? -20.953 -6.797 18.5 1 87.25 151 GLY B N 1
ATOM 5272 C CA . GLY B 1 151 ? -19.781 -5.965 18.25 1 87.25 151 GLY B CA 1
ATOM 5273 C C . GLY B 1 151 ? -19.625 -5.547 16.812 1 87.25 151 GLY B C 1
ATOM 5274 O O . GLY B 1 151 ? -19.734 -6.379 15.898 1 87.25 151 GLY B O 1
ATOM 5275 N N . SER B 1 152 ? -19.406 -4.246 16.625 1 90.19 152 SER B N 1
ATOM 5276 C CA . SER B 1 152 ? -19.25 -3.709 15.281 1 90.19 152 SER B CA 1
ATOM 5277 C C . SER B 1 152 ? -17.891 -3.041 15.102 1 90.19 152 SER B C 1
ATOM 5279 O O . SER B 1 152 ? -17.406 -2.373 16.016 1 90.19 152 SER B O 1
ATOM 5281 N N . VAL B 1 153 ? -17.344 -3.191 13.883 1 92.62 153 VAL B N 1
ATOM 5282 C CA . VAL B 1 153 ? -16.062 -2.596 13.547 1 92.62 153 VAL B CA 1
ATOM 5283 C C . VAL B 1 153 ? -16.172 -1.073 13.578 1 92.62 153 VAL B C 1
ATOM 5285 O O . VAL B 1 153 ? -15.164 -0.376 13.75 1 92.62 153 VAL B O 1
ATOM 5288 N N . ASP B 1 154 ? -17.406 -0.526 13.586 1 94.75 154 ASP B N 1
ATOM 5289 C CA . ASP B 1 154 ? -17.625 0.914 13.523 1 94.75 154 ASP B CA 1
ATOM 5290 C C . ASP B 1 154 ? -17.156 1.601 14.805 1 94.75 154 ASP B C 1
ATOM 5292 O O . ASP B 1 154 ? -16.938 2.812 14.82 1 94.75 154 ASP B O 1
ATOM 5296 N N . VAL B 1 155 ? -17.016 0.846 15.875 1 96.19 155 VAL B N 1
ATOM 5297 C CA . VAL B 1 155 ? -16.594 1.42 17.141 1 96.19 155 VAL B CA 1
ATOM 5298 C C . VAL B 1 155 ? -15.164 1.938 17.031 1 96.19 155 VAL B C 1
ATOM 5300 O O . VAL B 1 155 ? -14.766 2.824 17.797 1 96.19 155 VAL B O 1
ATOM 5303 N N . LEU B 1 156 ? -14.367 1.447 16.062 1 97 156 LEU B N 1
ATOM 5304 C CA . LEU B 1 156 ? -12.953 1.777 15.93 1 97 156 LEU B CA 1
ATOM 5305 C C . LEU B 1 156 ? -12.773 3.25 15.57 1 97 156 LEU B C 1
ATOM 5307 O O . LEU B 1 156 ? -11.773 3.863 15.945 1 97 156 LEU B O 1
ATOM 5311 N N . VAL B 1 157 ? -13.742 3.869 14.867 1 98.12 157 VAL B N 1
ATOM 5312 C CA . VAL B 1 157 ? -13.633 5.285 14.523 1 98.12 157 VAL B CA 1
ATOM 5313 C C . VAL B 1 157 ? -13.648 6.129 15.797 1 98.12 157 VAL B C 1
ATOM 5315 O O . VAL B 1 157 ? -12.938 7.129 15.898 1 98.12 157 VAL B O 1
ATOM 5318 N N . PHE B 1 158 ? -14.43 5.684 16.781 1 98.25 158 PHE B N 1
ATOM 5319 C CA . PHE B 1 158 ? -14.508 6.406 18.047 1 98.25 158 PHE B CA 1
ATOM 5320 C C . PHE B 1 158 ? -13.234 6.211 18.859 1 98.25 158 PHE B C 1
ATOM 5322 O O . PHE B 1 158 ? -12.789 7.125 19.547 1 98.25 158 PHE B O 1
ATOM 5329 N N . LEU B 1 159 ? -12.641 5.004 18.75 1 97.5 159 LEU B N 1
ATOM 5330 C CA . LEU B 1 159 ? -11.359 4.785 19.391 1 97.5 159 LEU B CA 1
ATOM 5331 C C . LEU B 1 159 ? -10.289 5.691 18.797 1 97.5 159 LEU B C 1
ATOM 5333 O O . LEU B 1 159 ? -9.445 6.223 19.516 1 97.5 159 LEU B O 1
ATOM 5337 N N . ALA B 1 160 ? -10.273 5.852 17.516 1 98.5 160 ALA B N 1
ATOM 5338 C CA . ALA B 1 160 ? -9.305 6.727 16.844 1 98.5 160 ALA B CA 1
ATOM 5339 C C . ALA B 1 160 ? -9.508 8.18 17.266 1 98.5 160 ALA B C 1
ATOM 5341 O O . ALA B 1 160 ? -8.531 8.891 17.531 1 98.5 160 ALA B O 1
ATOM 5342 N N . LEU B 1 161 ? -10.789 8.602 17.297 1 98.12 161 LEU B N 1
ATOM 5343 C CA . LEU B 1 161 ? -11.078 9.961 17.734 1 98.12 161 LEU B CA 1
ATOM 5344 C C . LEU B 1 161 ? -10.641 10.172 19.188 1 98.12 161 LEU B C 1
ATOM 5346 O O . LEU B 1 161 ? -10.102 11.227 19.531 1 98.12 161 LEU B O 1
ATOM 5350 N N . GLU B 1 162 ? -10.891 9.18 20 1 97.25 162 GLU B N 1
ATOM 5351 C CA . GLU B 1 162 ? -10.469 9.266 21.406 1 97.25 162 GLU B CA 1
ATOM 5352 C C . GLU B 1 162 ? -8.961 9.43 21.516 1 97.25 162 GLU B C 1
ATOM 5354 O O . GLU B 1 162 ? -8.477 10.227 22.328 1 97.25 162 GLU B O 1
ATOM 5359 N N . ALA B 1 163 ? -8.211 8.68 20.719 1 96.44 163 ALA B N 1
ATOM 5360 C CA . ALA B 1 163 ? -6.758 8.812 20.719 1 96.44 163 ALA B CA 1
ATOM 5361 C C . ALA B 1 163 ? -6.332 10.227 20.359 1 96.44 163 ALA B C 1
ATOM 5363 O O . ALA B 1 163 ? -5.457 10.805 21.016 1 96.44 163 ALA B O 1
ATOM 5364 N N . LEU B 1 164 ? -6.949 10.852 19.375 1 96.56 164 LEU B N 1
ATOM 5365 C CA . LEU B 1 164 ? -6.609 12.195 18.906 1 96.56 164 LEU B CA 1
ATOM 5366 C C . LEU B 1 164 ? -6.926 13.234 19.984 1 96.56 164 LEU B C 1
ATOM 5368 O O . LEU B 1 164 ? -6.137 14.148 20.219 1 96.56 164 LEU B O 1
ATOM 5372 N N . VAL B 1 165 ? -8.039 13.039 20.672 1 92.69 165 VAL B N 1
ATOM 5373 C CA . VAL B 1 165 ? -8.531 14.023 21.641 1 92.69 165 VAL B CA 1
ATOM 5374 C C . VAL B 1 165 ? -7.734 13.906 22.938 1 92.69 165 VAL B C 1
ATOM 5376 O O . VAL B 1 165 ? -7.336 14.922 23.516 1 92.69 165 VAL B O 1
ATOM 5379 N N . THR B 1 166 ? -7.457 12.695 23.391 1 89.38 166 THR B N 1
ATOM 5380 C CA . THR B 1 166 ? -6.828 12.492 24.688 1 89.38 166 THR B CA 1
ATOM 5381 C C . THR B 1 166 ? -5.348 12.852 24.625 1 89.38 166 THR B C 1
ATOM 5383 O O . THR B 1 166 ? -4.777 13.305 25.625 1 89.38 166 THR B O 1
ATOM 5386 N N . GLN B 1 167 ? -4.695 12.695 23.547 1 84.75 167 GLN B N 1
ATOM 5387 C CA . GLN B 1 167 ? -3.273 13.008 23.438 1 84.75 167 GLN B CA 1
ATOM 5388 C C . GLN B 1 167 ? -3.039 14.516 23.406 1 84.75 167 GLN B C 1
ATOM 5390 O O . GLN B 1 167 ? -2.002 15 23.859 1 84.75 167 GLN B O 1
ATOM 5395 N N . SER B 1 168 ? -3.955 15.203 22.891 1 76.25 168 SER B N 1
ATOM 5396 C CA . SER B 1 168 ? -3.793 16.641 22.734 1 76.25 168 SER B CA 1
ATOM 5397 C C . SER B 1 168 ? -4.262 17.391 23.984 1 76.25 168 SER B C 1
ATOM 5399 O O . SER B 1 168 ? -3.994 18.578 24.141 1 76.25 168 SER B O 1
ATOM 5401 N N . ASP B 1 169 ? -4.945 16.625 24.875 1 70.25 169 ASP B N 1
ATOM 5402 C CA . ASP B 1 169 ? -5.531 17.281 26.047 1 70.25 169 ASP B CA 1
ATOM 5403 C C . ASP B 1 169 ? -4.465 17.609 27.078 1 70.25 169 ASP B C 1
ATOM 5405 O O . ASP B 1 169 ? -3.633 16.75 27.406 1 70.25 169 ASP B O 1
ATOM 5409 N N . ASP B 1 170 ? -4.348 18.828 27.375 1 60.06 170 ASP B N 1
ATOM 5410 C CA . ASP B 1 170 ? -3.393 19.453 28.281 1 60.06 170 ASP B CA 1
ATOM 5411 C C . ASP B 1 170 ? -3.387 18.75 29.641 1 60.06 170 ASP B C 1
ATOM 5413 O O . ASP B 1 170 ? -2.369 18.75 30.328 1 60.06 170 ASP B O 1
ATOM 5417 N N . SER B 1 171 ? -4.598 18.297 30.016 1 52.25 171 SER B N 1
ATOM 5418 C CA . SER B 1 171 ? -4.699 17.766 31.359 1 52.25 171 SER B CA 1
ATOM 5419 C C . SER B 1 171 ? -3.801 16.547 31.547 1 52.25 171 SER B C 1
ATOM 5421 O O . SER B 1 171 ? -3.486 16.156 32.656 1 52.25 171 SER B O 1
ATOM 5423 N N . ASN B 1 172 ? -3.674 15.836 30.531 1 52.16 172 ASN B N 1
ATOM 5424 C CA . ASN B 1 172 ? -2.834 14.641 30.609 1 52.16 172 ASN B CA 1
ATOM 5425 C C . ASN B 1 172 ? -1.354 14.992 30.484 1 52.16 172 ASN B C 1
ATOM 5427 O O . ASN B 1 172 ? -0.901 15.422 29.422 1 52.16 172 ASN B O 1
ATOM 5431 N N . GLU B 1 173 ? -0.955 15.836 31.359 1 48.75 173 GLU B N 1
ATOM 5432 C CA . GLU B 1 173 ? 0.479 16.094 31.469 1 48.75 173 GLU B CA 1
ATOM 5433 C C . GLU B 1 173 ? 1.284 15.023 30.719 1 48.75 173 GLU B C 1
ATOM 5435 O O . GLU B 1 173 ? 1.147 13.836 31 1 48.75 173 GLU B O 1
ATOM 5440 N N . HIS B 1 174 ? 1.873 15.43 29.422 1 54.47 174 HIS B N 1
ATOM 5441 C CA . HIS B 1 174 ? 2.84 14.867 28.484 1 54.47 174 HIS B CA 1
ATOM 5442 C C . HIS B 1 174 ? 3.459 13.586 29.031 1 54.47 174 HIS B C 1
ATOM 5444 O O . HIS B 1 174 ? 4.574 13.219 28.656 1 54.47 174 HIS B O 1
ATOM 5450 N N . THR B 1 175 ? 2.625 13.023 29.953 1 61.22 175 THR B N 1
ATOM 5451 C CA . THR B 1 175 ? 3.334 11.953 30.641 1 61.22 175 THR B CA 1
ATOM 5452 C C . THR B 1 175 ? 3.346 10.68 29.812 1 61.22 175 THR B C 1
ATOM 5454 O O . THR B 1 175 ? 4.281 9.883 29.906 1 61.22 175 THR B O 1
ATOM 5457 N N . ILE B 1 176 ? 2.305 10.703 28.891 1 77.69 176 ILE B N 1
ATOM 5458 C CA . ILE B 1 176 ? 2.318 9.438 28.156 1 77.69 176 ILE B CA 1
ATOM 5459 C C . ILE B 1 176 ? 2.842 9.68 26.75 1 77.69 176 ILE B C 1
ATOM 5461 O O . ILE B 1 176 ? 2.377 10.578 26.047 1 77.69 176 ILE B O 1
ATOM 5465 N N . LEU B 1 177 ? 3.793 9.023 26.422 1 87.06 177 LEU B N 1
ATOM 5466 C CA . LEU B 1 177 ? 4.312 9.094 25.062 1 87.06 177 LEU B CA 1
ATOM 5467 C C . LEU B 1 177 ? 3.219 8.766 24.047 1 87.06 177 LEU B C 1
ATOM 5469 O O . LEU B 1 177 ? 2.424 7.852 24.25 1 87.06 177 LEU B O 1
ATOM 5473 N N . PRO B 1 178 ? 3.082 9.586 23.047 1 91.06 178 PRO B N 1
ATOM 5474 C CA . PRO B 1 178 ? 2.047 9.328 22.047 1 91.06 178 PRO B CA 1
ATOM 5475 C C . PRO B 1 178 ? 2.025 7.879 21.562 1 91.06 178 PRO B C 1
ATOM 5477 O O . PRO B 1 178 ? 0.953 7.328 21.297 1 91.06 178 PRO B O 1
ATOM 5480 N N . GLN B 1 179 ? 3.152 7.242 21.516 1 90.75 179 GLN B N 1
ATOM 5481 C CA . GLN B 1 179 ? 3.248 5.863 21.047 1 90.75 179 GLN B CA 1
ATOM 5482 C C . GLN B 1 179 ? 2.621 4.895 22.047 1 90.75 179 GLN B C 1
ATOM 5484 O O . GLN B 1 179 ? 2.289 3.76 21.688 1 90.75 179 GLN B O 1
ATOM 5489 N N . SER B 1 180 ? 2.461 5.34 23.266 1 90.88 180 SER B N 1
ATOM 5490 C CA . SER B 1 180 ? 1.961 4.469 24.312 1 90.88 180 SER B CA 1
ATOM 5491 C C . SER B 1 180 ? 0.521 4.809 24.688 1 90.88 180 SER B C 1
ATOM 5493 O O . SER B 1 180 ? -0.012 4.301 25.672 1 90.88 180 SER B O 1
ATOM 5495 N N . ASN B 1 181 ? -0.048 5.746 23.922 1 93.81 181 ASN B N 1
ATOM 5496 C CA . ASN B 1 181 ? -1.452 6.062 24.172 1 93.81 181 ASN B CA 1
ATOM 5497 C C . ASN B 1 181 ? -2.336 4.824 24.031 1 93.81 181 ASN B C 1
ATOM 5499 O O . ASN B 1 181 ? -2.326 4.152 23 1 93.81 181 ASN B O 1
ATOM 5503 N N . THR B 1 182 ? -3.062 4.508 25.016 1 93.38 182 THR B N 1
ATOM 5504 C CA . THR B 1 182 ? -3.832 3.271 25.109 1 93.38 182 THR B CA 1
ATOM 5505 C C . THR B 1 182 ? -4.875 3.201 23.984 1 93.38 182 THR B C 1
ATOM 5507 O O . THR B 1 182 ? -5.051 2.156 23.359 1 93.38 182 THR B O 1
ATOM 5510 N N . SER B 1 183 ? -5.598 4.301 23.75 1 95.31 183 SER B N 1
ATOM 5511 C CA . SER B 1 183 ? -6.609 4.316 22.688 1 95.31 183 SER B CA 1
ATOM 5512 C C . SER B 1 183 ? -5.977 4.094 21.328 1 95.31 183 SER B C 1
ATOM 5514 O O . SER B 1 183 ? -6.551 3.404 20.469 1 95.31 183 SER B O 1
ATOM 5516 N N . TYR B 1 184 ? -4.766 4.707 21.141 1 96.44 184 TYR B N 1
ATOM 5517 C CA . TYR B 1 184 ? -4.027 4.52 19.891 1 96.44 184 TYR B CA 1
ATOM 5518 C C . TYR B 1 184 ? -3.648 3.057 19.688 1 96.44 184 TYR B C 1
ATOM 5520 O O . TYR B 1 184 ? -3.879 2.488 18.625 1 96.44 184 TYR B O 1
ATOM 5528 N N . LEU B 1 185 ? -3.211 2.408 20.703 1 95.88 185 LEU B N 1
ATOM 5529 C CA . LEU B 1 185 ? -2.795 1.013 20.625 1 95.88 185 LEU B CA 1
ATOM 5530 C C . LEU B 1 185 ? -4 0.097 20.438 1 95.88 185 LEU B C 1
ATOM 5532 O O . LEU B 1 185 ? -3.943 -0.861 19.656 1 95.88 185 LEU B O 1
ATOM 5536 N N . ASN B 1 186 ? -5.066 0.426 21.062 1 95.94 186 ASN B N 1
ATOM 5537 C CA . ASN B 1 186 ? -6.277 -0.38 20.938 1 95.94 186 ASN B CA 1
ATOM 5538 C C . ASN B 1 186 ? -6.863 -0.294 19.531 1 95.94 186 ASN B C 1
ATOM 5540 O O . ASN B 1 186 ? -7.355 -1.29 19 1 95.94 186 ASN B O 1
ATOM 5544 N N . VAL B 1 187 ? -6.867 0.885 19 1 97.44 187 VAL B N 1
ATOM 5545 C CA . VAL B 1 187 ? -7.441 1.025 17.656 1 97.44 187 VAL B CA 1
ATOM 5546 C C . VAL B 1 187 ? -6.539 0.34 16.641 1 97.44 187 VAL B C 1
ATOM 5548 O O . VAL B 1 187 ? -7.027 -0.23 15.656 1 97.44 187 VAL B O 1
ATOM 5551 N N . LYS B 1 188 ? -5.223 0.355 16.781 1 96.81 188 LYS B N 1
ATOM 5552 C CA . LYS B 1 188 ? -4.309 -0.385 15.922 1 96.81 188 LYS B CA 1
ATOM 5553 C C . LYS B 1 188 ? -4.605 -1.881 15.961 1 96.81 188 LYS B C 1
ATOM 5555 O O . LYS B 1 188 ? -4.715 -2.523 14.914 1 96.81 188 LYS B O 1
ATOM 5560 N N . HIS B 1 189 ? -4.773 -2.322 17.141 1 95.19 189 HIS B N 1
ATOM 5561 C CA . HIS B 1 189 ? -5.09 -3.734 17.328 1 95.19 189 HIS B CA 1
ATOM 5562 C C . HIS B 1 189 ? -6.453 -4.07 16.734 1 95.19 189 HIS B C 1
ATOM 5564 O O . HIS B 1 189 ? -6.598 -5.07 16.031 1 95.19 189 HIS B O 1
ATOM 5570 N N . GLY B 1 190 ? -7.422 -3.262 17.031 1 94.75 190 GLY B N 1
ATOM 5571 C CA . GLY B 1 190 ? -8.75 -3.48 16.5 1 94.75 190 GLY B CA 1
ATOM 5572 C C . GLY B 1 190 ? -8.805 -3.439 14.977 1 94.75 190 GLY B C 1
ATOM 5573 O O . GLY B 1 190 ? -9.516 -4.223 14.352 1 94.75 190 GLY B O 1
ATOM 5574 N N . SER B 1 191 ? -8.062 -2.486 14.367 1 95.94 191 SER B N 1
ATOM 5575 C CA . SER B 1 191 ? -8.016 -2.385 12.906 1 95.94 191 SER B CA 1
ATOM 5576 C C . SER B 1 191 ? -7.398 -3.631 12.289 1 95.94 191 SER B C 1
ATOM 5578 O O . SER B 1 191 ? -7.855 -4.102 11.242 1 95.94 191 SER B O 1
ATOM 5580 N N . PHE B 1 192 ? -6.395 -4.18 13 1 95.62 192 PHE B N 1
ATOM 5581 C CA . PHE B 1 192 ? -5.758 -5.41 12.547 1 95.62 192 PHE B CA 1
ATOM 5582 C C . PHE B 1 192 ? -6.734 -6.578 12.594 1 95.62 192 PHE B C 1
ATOM 5584 O O . PHE B 1 192 ? -6.848 -7.34 11.633 1 95.62 192 PHE B O 1
ATOM 5591 N N . ILE B 1 193 ? -7.48 -6.672 13.648 1 93.5 193 ILE B N 1
ATOM 5592 C CA . ILE B 1 193 ? -8.453 -7.742 13.828 1 93.5 193 ILE B CA 1
ATOM 5593 C C . ILE B 1 193 ? -9.555 -7.621 12.781 1 93.5 193 ILE B C 1
ATOM 5595 O O . ILE B 1 193 ? -9.961 -8.617 12.18 1 93.5 193 ILE B O 1
ATOM 5599 N N . ALA B 1 194 ? -9.992 -6.422 12.578 1 93.56 194 ALA B N 1
ATOM 5600 C CA . ALA B 1 194 ? -11.055 -6.188 11.609 1 93.56 194 ALA B CA 1
ATOM 5601 C C . ALA B 1 194 ? -10.617 -6.57 10.203 1 93.56 194 ALA B C 1
ATOM 5603 O O . ALA B 1 194 ? -11.305 -7.324 9.516 1 93.56 194 ALA B O 1
ATOM 5604 N N . GLU B 1 195 ? -9.445 -6.102 9.781 1 92.44 195 GLU B N 1
ATOM 5605 C CA . GLU B 1 195 ? -8.945 -6.355 8.43 1 92.44 195 GLU B CA 1
ATOM 5606 C C . GLU B 1 195 ? -8.68 -7.844 8.211 1 92.44 195 GLU B C 1
ATOM 5608 O O . GLU B 1 195 ? -9.031 -8.398 7.172 1 92.44 195 GLU B O 1
ATOM 5613 N N . ASN B 1 196 ? -8.039 -8.445 9.195 1 90.56 196 ASN B N 1
ATOM 5614 C CA . ASN B 1 196 ? -7.742 -9.867 9.078 1 90.56 196 ASN B CA 1
ATOM 5615 C C . ASN B 1 196 ? -9.016 -10.703 9.062 1 90.56 196 ASN B C 1
ATOM 5617 O O . ASN B 1 196 ? -9.039 -11.789 8.477 1 90.56 196 ASN B O 1
ATOM 5621 N N . GLY B 1 197 ? -10 -10.18 9.711 1 88.75 197 GLY B N 1
ATOM 5622 C CA . GLY B 1 197 ? -11.273 -10.875 9.742 1 88.75 197 GLY B CA 1
ATOM 5623 C C . GLY B 1 197 ? -12.078 -10.703 8.469 1 88.75 197 GLY B C 1
ATOM 5624 O O . GLY B 1 197 ? -13.07 -11.391 8.258 1 88.75 197 GLY B O 1
ATOM 5625 N N . GLY B 1 198 ? -11.648 -9.812 7.633 1 89 198 GLY B N 1
ATOM 5626 C CA . GLY B 1 198 ? -12.305 -9.625 6.352 1 89 198 GLY B CA 1
ATOM 5627 C C . GLY B 1 198 ? -13.336 -8.508 6.367 1 89 198 GLY B C 1
ATOM 5628 O O . GLY B 1 198 ? -14.086 -8.336 5.402 1 89 198 GLY B O 1
ATOM 5629 N N . ALA B 1 199 ? -13.359 -7.738 7.457 1 90.44 199 ALA B N 1
ATOM 5630 C CA . ALA B 1 199 ? -14.297 -6.617 7.527 1 90.44 199 ALA B CA 1
ATOM 5631 C C . ALA B 1 199 ? -13.82 -5.457 6.656 1 90.44 199 ALA B C 1
ATOM 5633 O O . ALA B 1 199 ? -12.641 -5.094 6.684 1 90.44 199 ALA B O 1
ATOM 5634 N N . ILE B 1 200 ? -14.789 -4.973 5.848 1 92.88 200 ILE B N 1
ATOM 5635 C CA . ILE B 1 200 ? -14.469 -3.83 5 1 92.88 200 ILE B CA 1
ATOM 5636 C C . ILE B 1 200 ? -15.672 -2.891 4.926 1 92.88 200 ILE B C 1
ATOM 5638 O O . ILE B 1 200 ? -16.766 -3.309 4.555 1 92.88 200 ILE B O 1
ATOM 5642 N N . ASN B 1 201 ? -15.477 -1.745 5.309 1 93.62 201 ASN B N 1
ATOM 5643 C CA . ASN B 1 201 ? -16.469 -0.69 5.102 1 93.62 201 ASN B CA 1
ATOM 5644 C C . ASN B 1 201 ? -15.828 0.695 5.195 1 93.62 201 ASN B C 1
ATOM 5646 O O . ASN B 1 201 ? -14.633 0.818 5.441 1 93.62 201 ASN B O 1
ATOM 5650 N N . ILE B 1 202 ? -16.547 1.688 4.996 1 95.81 202 ILE B N 1
ATOM 5651 C CA . ILE B 1 202 ? -16.031 3.051 4.926 1 95.81 202 ILE B CA 1
ATOM 5652 C C . ILE B 1 202 ? -15.508 3.479 6.297 1 95.81 202 ILE B C 1
ATOM 5654 O O . ILE B 1 202 ? -14.523 4.219 6.391 1 95.81 202 ILE B O 1
ATOM 5658 N N . ARG B 1 203 ? -16.125 3.029 7.387 1 96.44 203 ARG B N 1
ATOM 5659 C CA . ARG B 1 203 ? -15.711 3.406 8.734 1 96.44 203 ARG B CA 1
ATOM 5660 C C . ARG B 1 203 ? -14.32 2.869 9.047 1 96.44 203 ARG B C 1
ATOM 5662 O O . ARG B 1 203 ? -13.516 3.547 9.695 1 96.44 203 ARG B O 1
ATOM 5669 N N . LEU B 1 204 ? -14.055 1.671 8.602 1 96.69 204 LEU B N 1
ATOM 5670 C CA . LEU B 1 204 ? -12.727 1.116 8.805 1 96.69 204 LEU B CA 1
ATOM 5671 C C . LEU B 1 204 ? -11.672 1.932 8.062 1 96.69 204 LEU B C 1
ATOM 5673 O O . LEU B 1 204 ? -10.609 2.223 8.609 1 96.69 204 LEU B O 1
ATOM 5677 N N . ILE B 1 205 ? -11.938 2.301 6.832 1 98.25 205 ILE B N 1
ATOM 5678 C CA . ILE B 1 205 ? -11.023 3.107 6.027 1 98.25 205 ILE B CA 1
ATOM 5679 C C . ILE B 1 205 ? -10.789 4.453 6.707 1 98.25 205 ILE B C 1
ATOM 5681 O O . ILE B 1 205 ? -9.648 4.918 6.809 1 98.25 205 ILE B O 1
ATOM 5685 N N . GLN B 1 206 ? -11.867 5.051 7.168 1 98.75 206 GLN B N 1
ATOM 5686 C CA . GLN B 1 206 ? -11.781 6.32 7.879 1 98.75 206 GLN B CA 1
ATOM 5687 C C . GLN B 1 206 ? -10.977 6.18 9.164 1 98.75 206 GLN B C 1
ATOM 5689 O O . GLN B 1 206 ? -10.219 7.086 9.531 1 98.75 206 GLN B O 1
ATOM 5694 N N . THR B 1 207 ? -11.172 5.047 9.844 1 98.62 207 THR B N 1
ATOM 5695 C CA . THR B 1 207 ? -10.398 4.77 11.047 1 98.62 207 THR B CA 1
ATOM 5696 C C . THR B 1 207 ? -8.906 4.773 10.742 1 98.62 207 THR B C 1
ATOM 5698 O O . THR B 1 207 ? -8.117 5.398 11.453 1 98.62 207 THR B O 1
ATOM 5701 N N . LEU B 1 208 ? -8.523 4.109 9.695 1 98.75 208 LEU B N 1
ATOM 5702 C CA . LEU B 1 208 ? -7.113 4.059 9.312 1 98.75 208 LEU B CA 1
ATOM 5703 C C . LEU B 1 208 ? -6.59 5.453 8.977 1 98.75 208 LEU B C 1
ATOM 5705 O O . LEU B 1 208 ? -5.457 5.793 9.32 1 98.75 208 LEU B O 1
ATOM 5709 N N . ALA B 1 209 ? -7.375 6.254 8.32 1 98.81 209 ALA B N 1
ATOM 5710 C CA . ALA B 1 209 ? -6.98 7.621 8 1 98.81 209 ALA B CA 1
ATOM 5711 C C . ALA B 1 209 ? -6.746 8.43 9.273 1 98.81 209 ALA B C 1
ATOM 5713 O O . ALA B 1 209 ? -5.777 9.188 9.367 1 98.81 209 ALA B O 1
ATOM 5714 N N . LEU B 1 210 ? -7.656 8.266 10.234 1 98.88 210 LEU B N 1
ATOM 5715 C CA . LEU B 1 210 ? -7.523 8.984 11.492 1 98.88 210 LEU B CA 1
ATOM 5716 C C . LEU B 1 210 ? -6.305 8.508 12.273 1 98.88 210 LEU B C 1
ATOM 5718 O O . LEU B 1 210 ? -5.617 9.305 12.906 1 98.88 210 LEU B O 1
ATOM 5722 N N . VAL B 1 211 ? -6.039 7.219 12.234 1 98.75 211 VAL B N 1
ATOM 5723 C CA . VAL B 1 211 ? -4.852 6.676 12.883 1 98.75 211 VAL B CA 1
ATOM 5724 C C . VAL B 1 211 ? -3.598 7.246 12.227 1 98.75 211 VAL B C 1
ATOM 5726 O O . VAL B 1 211 ? -2.65 7.633 12.914 1 98.75 211 VAL B O 1
ATOM 5729 N N . ALA B 1 212 ? -3.609 7.309 10.922 1 98.81 212 ALA B N 1
ATOM 5730 C CA . ALA B 1 212 ? -2.477 7.887 10.195 1 98.81 212 ALA B CA 1
ATOM 5731 C C . ALA B 1 212 ? -2.291 9.359 10.562 1 98.81 212 ALA B C 1
ATOM 5733 O O . ALA B 1 212 ? -1.16 9.836 10.68 1 98.81 212 ALA B O 1
ATOM 5734 N N . LEU B 1 213 ? -3.41 10.062 10.688 1 98.69 213 LEU B N 1
ATOM 5735 C CA . LEU B 1 213 ? -3.354 11.461 11.109 1 98.69 213 LEU B CA 1
ATOM 5736 C C . LEU B 1 213 ? -2.688 11.586 12.477 1 98.69 213 LEU B C 1
ATOM 5738 O O . LEU B 1 213 ? -1.827 12.445 12.68 1 98.69 213 LEU B O 1
ATOM 5742 N N . TYR B 1 214 ? -3.119 10.734 13.414 1 98.12 214 TYR B N 1
ATOM 5743 C CA . TYR B 1 214 ? -2.527 10.695 14.742 1 98.12 214 TYR B CA 1
ATOM 5744 C C . TYR B 1 214 ? -1.029 10.422 14.664 1 98.12 214 TYR B C 1
ATOM 5746 O O . TYR B 1 214 ? -0.234 11.125 15.297 1 98.12 214 TYR B O 1
ATOM 5754 N N . GLU B 1 215 ? -0.628 9.438 13.914 1 97.31 215 GLU B N 1
ATOM 5755 C CA . GLU B 1 215 ? 0.771 9.039 13.789 1 97.31 215 GLU B CA 1
ATOM 5756 C C . GLU B 1 215 ? 1.601 10.156 13.148 1 97.31 215 GLU B C 1
ATOM 5758 O O . GLU B 1 215 ? 2.709 10.445 13.602 1 97.31 215 GLU B O 1
ATOM 5763 N N . PHE B 1 216 ? 1.062 10.797 12.172 1 97.38 216 PHE B N 1
ATOM 5764 C CA . PHE B 1 216 ? 1.715 11.906 11.484 1 97.38 216 PHE B CA 1
ATOM 5765 C C . PHE B 1 216 ? 1.908 13.086 12.43 1 97.38 216 PHE B C 1
ATOM 5767 O O . PHE B 1 216 ? 3.014 13.617 12.555 1 97.38 216 PHE B O 1
ATOM 5774 N N . GLY B 1 217 ? 0.84 13.383 13.055 1 96.62 217 GLY B N 1
ATOM 5775 C CA . GLY B 1 217 ? 0.881 14.531 13.945 1 96.62 217 GLY B CA 1
ATOM 5776 C C . GLY B 1 217 ? 1.834 14.344 15.117 1 96.62 217 GLY B C 1
ATOM 5777 O O . GLY B 1 217 ? 2.414 15.312 15.609 1 96.62 217 GLY B O 1
ATOM 5778 N N . HIS B 1 218 ? 2.023 13.156 15.492 1 94.44 218 HIS B N 1
ATOM 5779 C CA . HIS B 1 218 ? 2.867 12.922 16.656 1 94.44 218 HIS B CA 1
ATOM 5780 C C . HIS B 1 218 ? 4.207 12.312 16.25 1 94.44 218 HIS B C 1
ATOM 5782 O O . HIS B 1 218 ? 4.965 11.852 17.109 1 94.44 218 HIS B O 1
ATOM 5788 N N . GLY B 1 219 ? 4.504 12.281 14.992 1 92.94 219 GLY B N 1
ATOM 5789 C CA . GLY B 1 219 ? 5.809 11.898 14.477 1 92.94 219 GLY B CA 1
ATOM 5790 C C . GLY B 1 219 ? 6.125 10.43 14.688 1 92.94 219 GLY B C 1
ATOM 5791 O O . GLY B 1 219 ? 7.266 10.078 15.008 1 92.94 219 GLY B O 1
ATOM 5792 N N . ILE B 1 220 ? 5.113 9.562 14.609 1 94.06 220 ILE B N 1
ATOM 5793 C CA . ILE B 1 220 ? 5.328 8.125 14.773 1 94.06 220 ILE B CA 1
ATOM 5794 C C . ILE B 1 220 ? 5.641 7.488 13.422 1 94.06 220 ILE B C 1
ATOM 5796 O O . ILE B 1 220 ? 4.73 7.156 12.656 1 94.06 220 ILE B O 1
ATOM 5800 N N . TYR B 1 221 ? 6.918 7.305 13.188 1 93.5 221 TYR B N 1
ATOM 5801 C CA . TYR B 1 221 ? 7.383 6.699 11.945 1 93.5 221 TYR B CA 1
ATOM 5802 C C . TYR B 1 221 ? 8.086 5.375 12.211 1 93.5 221 TYR B C 1
ATOM 5804 O O . TYR B 1 221 ? 8.664 5.176 13.281 1 93.5 221 TYR B O 1
ATOM 5812 N N . PRO B 1 222 ? 7.965 4.461 11.273 1 95.31 222 PRO B N 1
ATOM 5813 C CA . PRO B 1 222 ? 7.383 4.598 9.938 1 95.31 222 PRO B CA 1
ATOM 5814 C C . PRO B 1 222 ? 5.883 4.312 9.914 1 95.31 222 PRO B C 1
ATOM 5816 O O . PRO B 1 222 ? 5.297 4.172 8.836 1 95.31 222 PRO B O 1
ATOM 5819 N N . ALA B 1 223 ? 5.223 4.234 11.031 1 96.38 223 ALA B N 1
ATOM 5820 C CA . ALA B 1 223 ? 3.83 3.82 11.148 1 96.38 223 ALA B CA 1
ATOM 5821 C C . ALA B 1 223 ? 2.916 4.711 10.312 1 96.38 223 ALA B C 1
ATOM 5823 O O . ALA B 1 223 ? 2.021 4.219 9.625 1 96.38 223 ALA B O 1
ATOM 5824 N N . ALA B 1 224 ? 3.131 6.035 10.359 1 97.75 224 ALA B N 1
ATOM 5825 C CA . ALA B 1 224 ? 2.293 6.961 9.602 1 97.75 224 ALA B CA 1
ATOM 5826 C C . ALA B 1 224 ? 2.311 6.625 8.117 1 97.75 224 ALA B C 1
ATOM 5828 O O . ALA B 1 224 ? 1.265 6.602 7.465 1 97.75 224 ALA B O 1
ATOM 5829 N N . TYR B 1 225 ? 3.51 6.348 7.594 1 97.88 225 TYR B N 1
ATOM 5830 C CA . TYR B 1 225 ? 3.701 6.012 6.188 1 97.88 225 TYR B CA 1
ATOM 5831 C C . TYR B 1 225 ? 3.018 4.695 5.844 1 97.88 225 TYR B C 1
ATOM 5833 O O . TYR B 1 225 ? 2.352 4.586 4.809 1 97.88 225 TYR B O 1
ATOM 5841 N N . LEU B 1 226 ? 3.135 3.74 6.684 1 97.88 226 LEU B N 1
ATOM 5842 C CA . LEU B 1 226 ? 2.592 2.41 6.426 1 97.88 226 LEU B CA 1
ATOM 5843 C C . LEU B 1 226 ? 1.076 2.398 6.594 1 97.88 226 LEU B C 1
ATOM 5845 O O . LEU B 1 226 ? 0.362 1.819 5.773 1 97.88 226 LEU B O 1
ATOM 5849 N N . THR B 1 227 ? 0.564 3.055 7.59 1 98.44 227 THR B N 1
ATOM 5850 C CA . THR B 1 227 ? -0.867 3.076 7.871 1 98.44 227 THR B CA 1
ATOM 5851 C C . THR B 1 227 ? -1.628 3.791 6.758 1 98.44 227 THR B C 1
ATOM 5853 O O . THR B 1 227 ? -2.686 3.328 6.324 1 98.44 227 THR B O 1
ATOM 5856 N N . ILE B 1 228 ? -1.05 4.922 6.309 1 98.69 228 ILE B N 1
ATOM 5857 C CA . ILE B 1 228 ? -1.763 5.641 5.262 1 98.69 228 ILE B CA 1
ATOM 5858 C C . ILE B 1 228 ? -1.732 4.832 3.967 1 98.69 228 ILE B C 1
ATOM 5860 O O . ILE B 1 228 ? -2.691 4.852 3.191 1 98.69 228 ILE B O 1
ATOM 5864 N N . GLY B 1 229 ? -0.624 4.141 3.734 1 98.25 229 GLY B N 1
ATOM 5865 C CA . GLY B 1 229 ? -0.587 3.227 2.604 1 98.25 229 GLY B CA 1
ATOM 5866 C C . GLY B 1 229 ? -1.662 2.158 2.666 1 98.25 229 GLY B C 1
ATOM 5867 O O . GLY B 1 229 ? -2.262 1.813 1.645 1 98.25 229 GLY B O 1
ATOM 5868 N N . GLN B 1 230 ? -1.858 1.63 3.834 1 98.06 230 GLN B N 1
ATOM 5869 C CA . GLN B 1 230 ? -2.914 0.646 4.047 1 98.06 230 GLN B CA 1
ATOM 5870 C C . GLN B 1 230 ? -4.289 1.239 3.75 1 98.06 230 GLN B C 1
ATOM 5872 O O . GLN B 1 230 ? -5.133 0.585 3.135 1 98.06 230 GLN B O 1
ATOM 5877 N N . ALA B 1 231 ? -4.512 2.43 4.199 1 98.62 231 ALA B N 1
ATOM 5878 C CA . ALA B 1 231 ? -5.781 3.105 3.926 1 98.62 231 ALA B CA 1
ATOM 5879 C C . ALA B 1 231 ? -5.996 3.287 2.426 1 98.62 231 ALA B C 1
ATOM 5881 O O . ALA B 1 231 ? -7.098 3.062 1.92 1 98.62 231 ALA B O 1
ATOM 5882 N N . VAL B 1 232 ? -4.918 3.697 1.743 1 98.62 232 VAL B N 1
ATOM 5883 C CA . VAL B 1 232 ? -5 3.873 0.297 1 98.62 232 VAL B CA 1
ATOM 5884 C C . VAL B 1 232 ? -5.352 2.543 -0.366 1 98.62 232 VAL B C 1
ATOM 5886 O O . VAL B 1 232 ? -6.219 2.49 -1.243 1 98.62 232 VAL B O 1
ATOM 5889 N N . ARG B 1 233 ? -4.691 1.498 0.098 1 98.19 233 ARG B N 1
ATOM 5890 C CA . ARG B 1 233 ? -4.887 0.184 -0.507 1 98.19 233 ARG B CA 1
ATOM 5891 C C . ARG B 1 233 ? -6.328 -0.292 -0.33 1 98.19 233 ARG B C 1
ATOM 5893 O O . ARG B 1 233 ? -6.941 -0.786 -1.276 1 98.19 233 ARG B O 1
ATOM 5900 N N . LEU B 1 234 ? -6.871 -0.117 0.82 1 97.69 234 LEU B N 1
ATOM 5901 C CA . LEU B 1 234 ? -8.25 -0.51 1.089 1 97.69 234 LEU B CA 1
ATOM 5902 C C . LEU B 1 234 ? -9.227 0.362 0.306 1 97.69 234 LEU B C 1
ATOM 5904 O O . LEU B 1 234 ? -10.188 -0.144 -0.275 1 97.69 234 LEU B O 1
ATOM 5908 N N . ALA B 1 235 ? -8.93 1.64 0.29 1 98.06 235 ALA B N 1
ATOM 5909 C CA . ALA B 1 235 ? -9.82 2.584 -0.384 1 98.06 235 ALA B CA 1
ATOM 5910 C C . ALA B 1 235 ? -9.867 2.318 -1.886 1 98.06 235 ALA B C 1
ATOM 5912 O O . ALA B 1 235 ? -10.938 2.355 -2.496 1 98.06 235 ALA B O 1
ATOM 5913 N N . THR B 1 236 ? -8.742 2.051 -2.48 1 97.5 236 THR B N 1
ATOM 5914 C CA . THR B 1 236 ? -8.711 1.813 -3.92 1 97.5 236 THR B CA 1
ATOM 5915 C C . THR B 1 236 ? -9.289 0.445 -4.254 1 97.5 236 THR B C 1
ATOM 5917 O O . THR B 1 236 ? -9.875 0.259 -5.324 1 97.5 236 THR B O 1
ATOM 5920 N N . MET B 1 237 ? -9.125 -0.49 -3.352 1 96.88 237 MET B N 1
ATOM 5921 C CA . MET B 1 237 ? -9.711 -1.809 -3.564 1 96.88 237 MET B CA 1
ATOM 5922 C C . MET B 1 237 ? -11.227 -1.713 -3.688 1 96.88 237 MET B C 1
ATOM 5924 O O . MET B 1 237 ? -11.828 -2.346 -4.562 1 96.88 237 MET B O 1
ATOM 5928 N N . VAL B 1 238 ? -11.867 -0.849 -2.854 1 96.56 238 VAL B N 1
ATOM 5929 C CA . VAL B 1 238 ? -13.32 -0.768 -2.863 1 96.56 238 VAL B CA 1
ATOM 5930 C C . VAL B 1 238 ? -13.781 0.219 -3.934 1 96.56 238 VAL B C 1
ATOM 5932 O O . VAL B 1 238 ? -14.977 0.383 -4.168 1 96.56 238 VAL B O 1
ATOM 5935 N N . GLY B 1 239 ? -12.867 0.981 -4.551 1 96.06 239 GLY B N 1
ATOM 5936 C CA . GLY B 1 239 ? -13.172 1.84 -5.688 1 96.06 239 GLY B CA 1
ATOM 5937 C C . GLY B 1 239 ? -13.453 3.275 -5.289 1 96.06 239 GLY B C 1
ATOM 5938 O O . GLY B 1 239 ? -14.125 4.008 -6.02 1 96.06 239 GLY B O 1
ATOM 5939 N N . LEU B 1 240 ? -12.914 3.705 -4.152 1 95.5 240 LEU B N 1
ATOM 5940 C CA . LEU B 1 240 ? -13.219 5.039 -3.641 1 95.5 240 LEU B CA 1
ATOM 5941 C C . LEU B 1 240 ? -12.555 6.109 -4.5 1 95.5 240 LEU B C 1
ATOM 5943 O O . LEU B 1 240 ? -13 7.262 -4.512 1 95.5 240 LEU B O 1
ATOM 5947 N N . HIS B 1 241 ? -11.508 5.777 -5.211 1 94.25 241 HIS B N 1
ATOM 5948 C CA . HIS B 1 241 ? -10.688 6.77 -5.898 1 94.25 241 HIS B CA 1
ATOM 5949 C C . HIS B 1 241 ? -11.352 7.227 -7.195 1 94.25 241 HIS B C 1
ATOM 5951 O O . HIS B 1 241 ? -10.945 8.234 -7.785 1 94.25 241 HIS B O 1
ATOM 5957 N N . SER B 1 242 ? -12.281 6.43 -7.637 1 90.38 242 SER B N 1
ATOM 5958 C CA . SER B 1 242 ? -13.031 6.828 -8.82 1 90.38 242 SER B CA 1
ATOM 5959 C C . SER B 1 242 ? -14.383 6.117 -8.883 1 90.38 242 SER B C 1
ATOM 5961 O O . SER B 1 242 ? -14.438 4.898 -9.039 1 90.38 242 SER B O 1
ATOM 5963 N N . GLN B 1 243 ? -15.422 6.824 -8.883 1 82.75 243 GLN B N 1
ATOM 5964 C CA . GLN B 1 243 ? -16.75 6.227 -8.906 1 82.75 243 GLN B CA 1
ATOM 5965 C C . GLN B 1 243 ? -17.094 5.707 -10.305 1 82.75 243 GLN B C 1
ATOM 5967 O O . GLN B 1 243 ? -17.828 4.727 -10.445 1 82.75 243 GLN B O 1
ATOM 5972 N N . LYS B 1 244 ? -16.484 6.301 -11.227 1 79.94 244 LYS B N 1
ATOM 5973 C CA . LYS B 1 244 ? -16.875 5.984 -12.602 1 79.94 244 LYS B CA 1
ATOM 5974 C C . LYS B 1 244 ? -15.945 4.93 -13.203 1 79.94 244 LYS B C 1
ATOM 5976 O O . LYS B 1 244 ? -16.406 3.994 -13.859 1 79.94 244 LYS B O 1
ATOM 5981 N N . ASP B 1 245 ? -14.695 5.051 -12.891 1 83.75 245 ASP B N 1
ATOM 5982 C CA . ASP B 1 245 ? -13.727 4.273 -13.656 1 83.75 245 ASP B CA 1
ATOM 5983 C C . ASP B 1 245 ? -13.195 3.098 -12.836 1 83.75 245 ASP B C 1
ATOM 5985 O O . ASP B 1 245 ? -12.695 2.121 -13.391 1 83.75 245 ASP B O 1
ATOM 5989 N N . ALA B 1 246 ? -13.328 3.18 -11.586 1 91 246 ALA B N 1
ATOM 5990 C CA . ALA B 1 246 ? -12.766 2.131 -10.742 1 91 246 ALA B CA 1
ATOM 5991 C C . ALA B 1 246 ? -13.75 0.985 -10.555 1 91 246 ALA B C 1
ATOM 5993 O O . ALA B 1 246 ? -14.969 1.194 -10.586 1 91 246 ALA B O 1
ATOM 5994 N N . LYS B 1 247 ? -13.203 -0.182 -10.438 1 93.25 247 LYS B N 1
ATOM 5995 C CA . LYS B 1 247 ? -14.047 -1.308 -10.031 1 93.25 247 LYS B CA 1
ATOM 5996 C C . LYS B 1 247 ? -14.664 -1.065 -8.664 1 93.25 247 LYS B C 1
ATOM 5998 O O . LYS B 1 247 ? -13.977 -0.652 -7.727 1 93.25 247 LYS B O 1
ATOM 6003 N N . GLN B 1 248 ? -15.992 -1.299 -8.594 1 95.19 248 GLN B N 1
ATOM 6004 C CA . GLN B 1 248 ? -16.719 -1.041 -7.348 1 95.19 248 GLN B CA 1
ATOM 6005 C C . GLN B 1 248 ? -17.031 -2.342 -6.621 1 95.19 248 GLN B C 1
ATOM 6007 O O . GLN B 1 248 ? -17.688 -3.227 -7.176 1 95.19 248 GLN B O 1
ATOM 6012 N N . LEU B 1 249 ? -16.578 -2.465 -5.395 1 96 249 LEU B N 1
ATOM 6013 C CA . LEU B 1 249 ? -16.906 -3.633 -4.586 1 96 249 LEU B CA 1
ATOM 6014 C C . LEU B 1 249 ? -18.359 -3.568 -4.109 1 96 249 LEU B C 1
ATOM 6016 O O . LEU B 1 249 ? -19.062 -4.582 -4.102 1 96 249 LEU B O 1
ATOM 6020 N N . PHE B 1 250 ? -18.781 -2.355 -3.758 1 95.44 250 PHE B N 1
ATOM 6021 C CA . PHE B 1 250 ? -20.109 -2.172 -3.188 1 95.44 250 PHE B CA 1
ATOM 6022 C C . PHE B 1 250 ? -21.047 -1.51 -4.191 1 95.44 250 PHE B C 1
ATOM 6024 O O . PHE B 1 250 ? -20.594 -0.823 -5.109 1 95.44 250 PHE B O 1
ATOM 6031 N N . VAL B 1 251 ? -22.328 -1.735 -3.967 1 94.5 251 VAL B N 1
ATOM 6032 C CA . VAL B 1 251 ? -23.344 -1.034 -4.742 1 94.5 251 VAL B CA 1
ATOM 6033 C C . VAL B 1 251 ? -23.266 0.466 -4.465 1 94.5 251 VAL B C 1
ATOM 6035 O O . VAL B 1 251 ? -22.641 0.89 -3.486 1 94.5 251 VAL B O 1
ATOM 6038 N N . GLU B 1 252 ? -23.859 1.228 -5.273 1 91.94 252 GLU B N 1
ATOM 6039 C CA . GLU B 1 252 ? -23.828 2.682 -5.156 1 91.94 252 GLU B CA 1
ATOM 6040 C C . GLU B 1 252 ? -24.391 3.141 -3.814 1 91.94 252 GLU B C 1
ATOM 6042 O O . GLU B 1 252 ? -25.312 2.525 -3.281 1 91.94 252 GLU B O 1
ATOM 6047 N N . PRO B 1 253 ? -23.828 4.184 -3.332 1 91.12 253 PRO B N 1
ATOM 6048 C CA . PRO B 1 253 ? -24.359 4.695 -2.062 1 91.12 253 PRO B CA 1
ATOM 6049 C C . PRO B 1 253 ? -25.828 5.098 -2.146 1 91.12 253 PRO B C 1
ATOM 6051 O O . PRO B 1 253 ? -26.266 5.648 -3.162 1 91.12 253 PRO B O 1
ATOM 6054 N N . GLU B 1 254 ? -26.516 4.91 -1.088 1 89 254 GLU B N 1
ATOM 6055 C CA . GLU B 1 254 ? -27.953 5.137 -1.062 1 89 254 GLU B CA 1
ATOM 6056 C C . GLU B 1 254 ? -28.281 6.609 -0.809 1 89 254 GLU B C 1
ATOM 6058 O O . GLU B 1 254 ? -29.359 7.078 -1.153 1 89 254 GLU B O 1
ATOM 6063 N N . THR B 1 255 ? -27.375 7.285 -0.166 1 91 255 THR B N 1
ATOM 6064 C CA . THR B 1 255 ? -27.656 8.664 0.212 1 91 255 THR B CA 1
ATOM 6065 C C . THR B 1 255 ? -26.562 9.602 -0.319 1 91 255 THR B C 1
ATOM 6067 O O . THR B 1 255 ? -25.422 9.188 -0.522 1 91 255 THR B O 1
ATOM 6070 N N . TRP B 1 256 ? -26.953 10.797 -0.461 1 91.12 256 TRP B N 1
ATOM 6071 C CA . TRP B 1 256 ? -26.016 11.836 -0.871 1 91.12 256 TRP B CA 1
ATOM 6072 C C . TRP B 1 256 ? -24.938 12.047 0.196 1 91.12 256 TRP B C 1
ATOM 6074 O O . TRP B 1 256 ? -23.781 12.289 -0.124 1 91.12 256 TRP B O 1
ATOM 6084 N N . THR B 1 257 ? -25.328 11.953 1.39 1 93.44 257 THR B N 1
ATOM 6085 C CA . THR B 1 257 ? -24.406 12.164 2.498 1 93.44 257 THR B CA 1
ATOM 6086 C C . THR B 1 257 ? -23.312 11.117 2.486 1 93.44 257 THR B C 1
ATOM 6088 O O . THR B 1 257 ? -22.141 11.43 2.709 1 93.44 257 THR B O 1
ATOM 6091 N N . LEU B 1 258 ? -23.703 9.914 2.232 1 93.88 258 LEU B N 1
ATOM 6092 C CA . LEU B 1 258 ? -22.719 8.852 2.176 1 93.88 258 LEU B CA 1
ATOM 6093 C C . LEU B 1 258 ? -21.781 9.055 0.988 1 93.88 258 LEU B C 1
ATOM 6095 O O . LEU B 1 258 ? -20.578 8.805 1.095 1 93.88 258 LEU B O 1
ATOM 6099 N N . CYS B 1 259 ? -22.281 9.469 -0.118 1 94.06 259 CYS B N 1
ATOM 6100 C CA . CYS B 1 259 ? -21.453 9.742 -1.297 1 94.06 259 CYS B CA 1
ATOM 6101 C C . CYS B 1 259 ? -20.438 10.836 -1.008 1 94.06 259 CYS B C 1
ATOM 6103 O O . CYS B 1 259 ? -19.25 10.68 -1.336 1 94.06 259 CYS B O 1
ATOM 6105 N N . GLU B 1 260 ? -20.938 11.898 -0.391 1 95.94 260 GLU B N 1
ATOM 6106 C CA . GLU B 1 260 ? -20.047 13.008 -0.039 1 95.94 260 GLU B CA 1
ATOM 6107 C C . GLU B 1 260 ? -19.016 12.586 0.993 1 95.94 260 GLU B C 1
ATOM 6109 O O . GLU B 1 260 ? -17.844 12.977 0.904 1 95.94 260 GLU B O 1
ATOM 6114 N N . GLU B 1 261 ? -19.422 11.82 1.929 1 96.81 261 GLU B N 1
ATOM 6115 C CA . GLU B 1 261 ? -18.5 11.344 2.953 1 96.81 261 GLU B CA 1
ATOM 6116 C C . GLU B 1 261 ? -17.391 10.492 2.346 1 96.81 261 GLU B C 1
ATOM 6118 O O . GLU B 1 261 ? -16.234 10.578 2.758 1 96.81 261 GLU B O 1
ATOM 6123 N N . GLN B 1 262 ? -17.75 9.625 1.421 1 96.88 262 GLN B N 1
ATOM 6124 C CA . GLN B 1 262 ? -16.766 8.82 0.724 1 96.88 262 GLN B CA 1
ATOM 6125 C C . GLN B 1 262 ? -15.781 9.695 -0.046 1 96.88 262 GLN B C 1
ATOM 6127 O O . GLN B 1 262 ? -14.57 9.445 -0.027 1 96.88 262 GLN B O 1
ATOM 6132 N N . ARG B 1 263 ? -16.266 10.695 -0.698 1 96.38 263 ARG B N 1
ATOM 6133 C CA . ARG B 1 263 ? -15.43 11.625 -1.452 1 96.38 263 ARG B CA 1
ATOM 6134 C C . ARG B 1 263 ? -14.453 12.344 -0.534 1 96.38 263 ARG B C 1
ATOM 6136 O O . ARG B 1 263 ? -13.25 12.398 -0.817 1 96.38 263 ARG B O 1
ATOM 6143 N N . ARG B 1 264 ? -14.961 12.883 0.533 1 97.56 264 ARG B N 1
ATOM 6144 C CA . ARG B 1 264 ? -14.133 13.602 1.491 1 97.56 264 ARG B CA 1
ATOM 6145 C C . ARG B 1 264 ? -13.086 12.688 2.115 1 97.56 264 ARG B C 1
ATOM 6147 O O . ARG B 1 264 ? -11.961 13.102 2.373 1 97.56 264 ARG B O 1
ATOM 6154 N N . THR B 1 265 ? -13.492 11.445 2.373 1 98.5 265 THR B N 1
ATOM 6155 C CA . THR B 1 265 ? -12.562 10.469 2.924 1 98.5 265 THR B CA 1
ATOM 6156 C C . THR B 1 265 ? -11.398 10.227 1.967 1 98.5 265 THR B C 1
ATOM 6158 O O . THR B 1 265 ? -10.234 10.211 2.385 1 98.5 265 THR B O 1
ATOM 6161 N N . TRP B 1 266 ? -11.688 10.055 0.699 1 98.25 266 TRP B N 1
ATOM 6162 C CA . TRP B 1 266 ? -10.633 9.828 -0.281 1 98.25 266 TRP B CA 1
ATOM 6163 C C . TRP B 1 266 ? -9.68 11.016 -0.343 1 98.25 266 TRP B C 1
ATOM 6165 O O . TRP B 1 266 ? -8.461 10.836 -0.352 1 98.25 266 TRP B O 1
ATOM 6175 N N . TRP B 1 267 ? -10.195 12.219 -0.306 1 97.75 267 TRP B N 1
ATOM 6176 C CA . TRP B 1 267 ? -9.359 13.414 -0.368 1 97.75 267 TRP B CA 1
ATOM 6177 C C . TRP B 1 267 ? -8.5 13.547 0.886 1 97.75 267 TRP B C 1
ATOM 6179 O O . TRP B 1 267 ? -7.352 13.977 0.816 1 97.75 267 TRP B O 1
ATOM 6189 N N . ALA B 1 268 ? -9.125 13.203 2.045 1 98.56 268 ALA B N 1
ATOM 6190 C CA . ALA B 1 268 ? -8.352 13.219 3.285 1 98.56 268 ALA B CA 1
ATOM 6191 C C . ALA B 1 268 ? -7.18 12.25 3.209 1 98.56 268 ALA B C 1
ATOM 6193 O O . ALA B 1 268 ? -6.07 12.57 3.643 1 98.56 268 ALA B O 1
ATOM 6194 N N . ILE B 1 269 ? -7.398 11.094 2.65 1 98.75 269 ILE B N 1
ATOM 6195 C CA . ILE B 1 269 ? -6.375 10.07 2.484 1 98.75 269 ILE B CA 1
ATOM 6196 C C . ILE B 1 269 ? -5.289 10.578 1.537 1 98.75 269 ILE B C 1
ATOM 6198 O O . ILE B 1 269 ? -4.098 10.43 1.813 1 98.75 269 ILE B O 1
ATOM 6202 N N . LEU B 1 270 ? -5.668 11.211 0.442 1 98.25 270 LEU B N 1
ATOM 6203 C CA . LEU B 1 270 ? -4.723 11.781 -0.514 1 98.25 270 LEU B CA 1
ATOM 6204 C C . LEU B 1 270 ? -3.842 12.828 0.152 1 98.25 270 LEU B C 1
ATOM 6206 O O . LEU B 1 270 ? -2.631 12.867 -0.076 1 98.25 270 LEU B O 1
ATOM 6210 N N . MET B 1 271 ? -4.504 13.641 0.897 1 98.38 271 MET B N 1
ATOM 6211 C CA . MET B 1 271 ? -3.781 14.695 1.594 1 98.38 271 MET B CA 1
ATOM 6212 C C . MET B 1 271 ? -2.709 14.117 2.508 1 98.38 271 MET B C 1
ATOM 6214 O O . MET B 1 271 ? -1.548 14.523 2.447 1 98.38 271 MET B O 1
ATOM 6218 N N . LEU B 1 272 ? -3.088 13.133 3.32 1 98.75 272 LEU B N 1
ATOM 6219 C CA . LEU B 1 272 ? -2.154 12.539 4.27 1 98.75 272 LEU B CA 1
ATOM 6220 C C . LEU B 1 272 ? -1.054 11.773 3.543 1 98.75 272 LEU B C 1
ATOM 6222 O O . LEU B 1 272 ? 0.111 11.82 3.945 1 98.75 272 LEU B O 1
ATOM 6226 N N . ASP B 1 273 ? -1.422 11.07 2.516 1 98.56 273 ASP B N 1
ATOM 6227 C CA . ASP B 1 273 ? -0.459 10.328 1.713 1 98.56 273 ASP B CA 1
ATOM 6228 C C . ASP B 1 273 ? 0.641 11.242 1.18 1 98.56 273 ASP B C 1
ATOM 6230 O O . ASP B 1 273 ? 1.809 10.852 1.123 1 98.56 273 ASP B O 1
ATOM 6234 N N . ARG B 1 274 ? 0.325 12.43 0.83 1 98.19 274 ARG B N 1
ATOM 6235 C CA . ARG B 1 274 ? 1.271 13.359 0.229 1 98.19 274 ARG B CA 1
ATOM 6236 C C . ARG B 1 274 ? 2.07 14.094 1.301 1 98.19 274 ARG B C 1
ATOM 6238 O O . ARG B 1 274 ? 3.291 14.219 1.194 1 98.19 274 ARG B O 1
ATOM 6245 N N . VAL B 1 275 ? 1.398 14.562 2.354 1 97.88 275 VAL B N 1
ATOM 6246 C CA . VAL B 1 275 ? 2.082 15.391 3.346 1 97.88 275 VAL B CA 1
ATOM 6247 C C . VAL B 1 275 ? 3.084 14.539 4.121 1 97.88 275 VAL B C 1
ATOM 6249 O O . VAL B 1 275 ? 4.113 15.039 4.578 1 97.88 275 VAL B O 1
ATOM 6252 N N . ILE B 1 276 ? 2.857 13.258 4.242 1 97.69 276 ILE B N 1
ATOM 6253 C CA . ILE B 1 276 ? 3.725 12.367 5.008 1 97.69 276 ILE B CA 1
ATOM 6254 C C . ILE B 1 276 ? 5.074 12.234 4.309 1 97.69 276 ILE B C 1
ATOM 6256 O O . ILE B 1 276 ? 6.102 12.023 4.961 1 97.69 276 ILE B O 1
ATOM 6260 N N . VAL B 1 277 ? 5.098 12.398 2.994 1 96.88 277 VAL B N 1
ATOM 6261 C CA . VAL B 1 277 ? 6.355 12.219 2.281 1 96.88 277 VAL B CA 1
ATOM 6262 C C . VAL B 1 277 ? 6.93 13.586 1.9 1 96.88 277 VAL B C 1
ATOM 6264 O O . VAL B 1 277 ? 7.895 13.672 1.134 1 96.88 277 VAL B O 1
ATOM 6267 N N . ALA B 1 278 ? 6.387 14.672 2.408 1 95.81 278 ALA B N 1
ATOM 6268 C CA . ALA B 1 278 ? 6.773 16.031 2.037 1 95.81 278 ALA B CA 1
ATOM 6269 C C . ALA B 1 278 ? 8.242 16.297 2.371 1 95.81 278 ALA B C 1
ATOM 6271 O O . ALA B 1 278 ? 8.938 17 1.637 1 95.81 278 ALA B O 1
ATOM 6272 N N . GLY B 1 279 ? 8.711 15.727 3.508 1 93.81 279 GLY B N 1
ATOM 6273 C CA . GLY B 1 279 ? 10.086 15.93 3.924 1 93.81 279 GLY B CA 1
ATOM 6274 C C . GLY B 1 279 ? 11.078 15.062 3.162 1 93.81 279 GLY B C 1
ATOM 6275 O O . GLY B 1 279 ? 12.281 15.305 3.211 1 93.81 279 GLY B O 1
ATOM 6276 N N . SER B 1 280 ? 10.555 14.055 2.475 1 94.94 280 SER B N 1
ATOM 6277 C CA . SER B 1 280 ? 11.352 13.141 1.656 1 94.94 280 SER B CA 1
ATOM 6278 C C . SER B 1 280 ? 10.617 12.773 0.371 1 94.94 280 SER B C 1
ATOM 6280 O O . SER B 1 280 ? 10.195 11.625 0.195 1 94.94 280 SER B O 1
ATOM 6282 N N . PRO B 1 281 ? 10.602 13.695 -0.54 1 93.88 281 PRO B N 1
ATOM 6283 C CA . PRO B 1 281 ? 9.789 13.531 -1.747 1 93.88 281 PRO B CA 1
ATOM 6284 C C . PRO B 1 281 ? 10.25 12.352 -2.605 1 93.88 281 PRO B C 1
ATOM 6286 O O . PRO B 1 281 ? 9.547 11.953 -3.539 1 93.88 281 PRO B O 1
ATOM 6289 N N . GLN B 1 282 ? 11.391 11.781 -2.352 1 92.56 282 GLN B N 1
ATOM 6290 C CA . GLN B 1 282 ? 11.883 10.617 -3.092 1 92.56 282 GLN B CA 1
ATOM 6291 C C . GLN B 1 282 ? 11.062 9.375 -2.764 1 92.56 282 GLN B C 1
ATOM 6293 O O . GLN B 1 282 ? 11.086 8.391 -3.514 1 92.56 282 GLN B O 1
ATOM 6298 N N . LEU B 1 283 ? 10.453 9.375 -1.612 1 95.81 283 LEU B N 1
ATOM 6299 C CA . LEU B 1 283 ? 9.609 8.25 -1.225 1 95.81 283 LEU B CA 1
ATOM 6300 C C . LEU B 1 283 ? 8.352 8.195 -2.078 1 95.81 283 LEU B C 1
ATOM 6302 O O . LEU B 1 283 ? 7.805 9.234 -2.455 1 95.81 283 LEU B O 1
ATOM 6306 N N . LEU B 1 284 ? 7.871 7.078 -2.322 1 95.62 284 LEU B N 1
ATOM 6307 C CA . LEU B 1 284 ? 6.73 6.895 -3.211 1 95.62 284 LEU B CA 1
ATOM 6308 C C . LEU B 1 284 ? 5.418 7.145 -2.473 1 95.62 284 LEU B C 1
ATOM 6310 O O . LEU B 1 284 ? 5.27 6.75 -1.315 1 95.62 284 LEU B O 1
ATOM 6314 N N . MET B 1 285 ? 4.535 7.84 -3.094 1 96.81 285 MET B N 1
ATOM 6315 C CA . MET B 1 285 ? 3.154 7.93 -2.633 1 96.81 285 MET B CA 1
ATOM 6316 C C . MET B 1 285 ? 2.393 6.645 -2.947 1 96.81 285 MET B C 1
ATOM 6318 O O . MET B 1 285 ? 2.773 5.898 -3.85 1 96.81 285 MET B O 1
ATOM 6322 N N . ALA B 1 286 ? 1.413 6.406 -2.18 1 97.38 286 ALA B N 1
ATOM 6323 C CA . ALA B 1 286 ? 0.628 5.191 -2.387 1 97.38 286 ALA B CA 1
ATOM 6324 C C . ALA B 1 286 ? -0.554 5.453 -3.314 1 97.38 286 ALA B C 1
ATOM 6326 O O . ALA B 1 286 ? -0.899 4.609 -4.145 1 97.38 286 ALA B O 1
ATOM 6327 N N . ALA B 1 287 ? -1.131 6.598 -3.205 1 97.5 287 ALA B N 1
ATOM 6328 C CA . ALA B 1 287 ? -2.379 6.891 -3.906 1 97.5 287 ALA B CA 1
ATOM 6329 C C . ALA B 1 287 ? -2.109 7.332 -5.344 1 97.5 287 ALA B C 1
ATOM 6331 O O . ALA B 1 287 ? -1.147 8.055 -5.609 1 97.5 287 ALA B O 1
ATOM 6332 N N . PRO B 1 288 ? -2.92 6.91 -6.273 1 94.38 288 PRO B N 1
ATOM 6333 C CA . PRO B 1 288 ? -2.805 7.43 -7.641 1 94.38 288 PRO B CA 1
ATOM 6334 C C . PRO B 1 288 ? -3.129 8.922 -7.734 1 94.38 288 PRO B C 1
ATOM 6336 O O . PRO B 1 288 ? -3.734 9.484 -6.82 1 94.38 288 PRO B O 1
ATOM 6339 N N . GLU B 1 289 ? -2.715 9.492 -8.805 1 92.25 289 GLU B N 1
ATOM 6340 C CA . GLU B 1 289 ? -3.031 10.898 -9.039 1 92.25 289 GLU B CA 1
ATOM 6341 C C . GLU B 1 289 ? -4.5 11.07 -9.422 1 92.25 289 GLU B C 1
ATOM 6343 O O . GLU B 1 289 ? -5.059 10.258 -10.156 1 92.25 289 GLU B O 1
ATOM 6348 N N . PRO B 1 290 ? -5.062 12.062 -8.867 1 91.19 290 PRO B N 1
ATOM 6349 C CA . PRO B 1 290 ? -6.441 12.344 -9.273 1 91.19 290 PRO B CA 1
ATOM 6350 C C . PRO B 1 290 ? -6.555 12.734 -10.742 1 91.19 290 PRO B C 1
ATOM 6352 O O . PRO B 1 290 ? -5.594 13.25 -11.32 1 91.19 290 PRO B O 1
ATOM 6355 N N . SER B 1 291 ? -7.652 12.43 -11.242 1 84.44 291 SER B N 1
ATOM 6356 C CA . SER B 1 291 ? -7.953 12.836 -12.609 1 84.44 291 SER B CA 1
ATOM 6357 C C . SER B 1 291 ? -8.578 14.227 -12.648 1 84.44 291 SER B C 1
ATOM 6359 O O . SER B 1 291 ? -9.133 14.688 -11.648 1 84.44 291 SER B O 1
ATOM 6361 N N . THR B 1 292 ? -8.562 14.828 -13.758 1 78.62 292 THR B N 1
ATOM 6362 C CA . THR B 1 292 ? -9.078 16.172 -13.914 1 78.62 292 THR B CA 1
ATOM 6363 C C . THR B 1 292 ? -10.594 16.203 -13.734 1 78.62 292 THR B C 1
ATOM 6365 O O . THR B 1 292 ? -11.164 17.234 -13.375 1 78.62 292 THR B O 1
ATOM 6368 N N . ASN B 1 293 ? -11.156 15.07 -13.828 1 81.44 293 ASN B N 1
ATOM 6369 C CA . ASN B 1 293 ? -12.609 15.023 -13.758 1 81.44 293 ASN B CA 1
ATOM 6370 C C . ASN B 1 293 ? -13.094 14.594 -12.375 1 81.44 293 ASN B C 1
ATOM 6372 O O . ASN B 1 293 ? -14.297 14.539 -12.125 1 81.44 293 ASN B O 1
ATOM 6376 N N . ASP B 1 294 ? -12.195 14.422 -11.547 1 88.94 294 ASP B N 1
ATOM 6377 C CA . ASP B 1 294 ? -12.602 14.055 -10.195 1 88.94 294 ASP B CA 1
ATOM 6378 C C . ASP B 1 294 ? -13.344 15.203 -9.516 1 88.94 294 ASP B C 1
ATOM 6380 O O . ASP B 1 294 ? -13.078 16.375 -9.805 1 88.94 294 ASP B O 1
ATOM 6384 N N . LEU B 1 295 ? -14.234 14.914 -8.68 1 91.25 295 LEU B N 1
ATOM 6385 C CA . LEU B 1 295 ? -15.086 15.914 -8.047 1 91.25 295 LEU B CA 1
ATOM 6386 C C . LEU B 1 295 ? -14.477 16.375 -6.723 1 91.25 295 LEU B C 1
ATOM 6388 O O . LEU B 1 295 ? -13.938 15.57 -5.965 1 91.25 295 LEU B O 1
ATOM 6392 N N . LEU B 1 296 ? -14.523 17.641 -6.527 1 93 296 LEU B N 1
ATOM 6393 C CA . LEU B 1 296 ? -14.164 18.234 -5.242 1 93 296 LEU B CA 1
ATOM 6394 C C . LEU B 1 296 ? -15.312 18.094 -4.246 1 93 296 LEU B C 1
ATOM 6396 O O . LEU B 1 296 ? -16.469 17.891 -4.641 1 93 296 LEU B O 1
ATOM 6400 N N . PRO B 1 297 ? -15 18.141 -2.957 1 93.75 297 PRO B N 1
ATOM 6401 C CA . PRO B 1 297 ? -16.078 18.172 -1.969 1 93.75 297 PRO B CA 1
ATOM 6402 C C . PRO B 1 297 ? -17 19.375 -2.127 1 93.75 297 PRO B C 1
ATOM 6404 O O . PRO B 1 297 ? -16.578 20.422 -2.613 1 93.75 297 PRO B O 1
ATOM 6407 N N . CYS B 1 298 ? -18.234 19.25 -1.704 1 92.38 298 CYS B N 1
ATOM 6408 C CA . CYS B 1 298 ? -19.172 20.375 -1.72 1 92.38 298 CYS B CA 1
ATOM 6409 C C . CYS B 1 298 ? -18.812 21.406 -0.655 1 92.38 298 CYS B C 1
ATOM 6411 O O . CYS B 1 298 ? -17.875 21.203 0.119 1 92.38 298 CYS B O 1
ATOM 6413 N N . ASN B 1 299 ? -19.5 22.438 -0.692 1 90 299 ASN B N 1
ATOM 6414 C CA . ASN B 1 299 ? -19.219 23.5 0.263 1 90 299 ASN B CA 1
ATOM 6415 C C . ASN B 1 299 ? -19.406 23.016 1.702 1 90 299 ASN B C 1
ATOM 6417 O O . ASN B 1 299 ? -20.312 22.234 1.984 1 90 299 ASN B O 1
ATOM 6421 N N . ASP B 1 300 ? -18.641 23.547 2.635 1 90.06 300 ASP B N 1
ATOM 6422 C CA . ASP B 1 300 ? -18.594 23.062 4.008 1 90.06 300 ASP B CA 1
ATOM 6423 C C . ASP B 1 300 ? -19.859 23.422 4.77 1 90.06 300 ASP B C 1
ATOM 6425 O O . ASP B 1 300 ? -20.281 22.688 5.676 1 90.06 300 ASP B O 1
ATOM 6429 N N . ASP B 1 301 ? -20.438 24.469 4.395 1 87.12 301 ASP B N 1
ATOM 6430 C CA . ASP B 1 301 ? -21.672 24.859 5.066 1 87.12 301 ASP B CA 1
ATOM 6431 C C . ASP B 1 301 ? -22.766 23.812 4.855 1 87.12 301 ASP B C 1
ATOM 6433 O O . ASP B 1 301 ? -23.453 23.422 5.801 1 87.12 301 ASP B O 1
ATOM 6437 N N . ASP B 1 302 ? -22.922 23.438 3.643 1 88.12 302 ASP B N 1
ATOM 6438 C CA . ASP B 1 302 ? -23.891 22.406 3.332 1 88.12 302 ASP B CA 1
ATOM 6439 C C . ASP B 1 302 ? -23.531 21.078 3.996 1 88.12 302 ASP B C 1
ATOM 6441 O O . ASP B 1 302 ? -24.391 20.406 4.566 1 88.12 302 ASP B O 1
ATOM 6445 N N . TRP B 1 303 ? -22.312 20.719 3.986 1 92.38 303 TRP B N 1
ATOM 6446 C CA . TRP B 1 303 ? -21.812 19.484 4.574 1 92.38 303 TRP B CA 1
ATOM 6447 C C . TRP B 1 303 ? -22.062 19.469 6.082 1 92.38 303 TRP B C 1
ATOM 6449 O O . TRP B 1 303 ? -22.562 18.484 6.621 1 92.38 303 TRP B O 1
ATOM 6459 N N . ASN B 1 304 ? -21.797 20.547 6.73 1 88.62 304 ASN B N 1
ATOM 6460 C CA . ASN B 1 304 ? -21.922 20.641 8.18 1 88.62 304 ASN B CA 1
ATOM 6461 C C . ASN B 1 304 ? -23.375 20.578 8.625 1 88.62 304 ASN B C 1
ATOM 6463 O O . ASN B 1 304 ? -23.688 20.125 9.727 1 88.62 304 ASN B O 1
ATOM 6467 N N . ASN B 1 305 ? -24.234 20.938 7.727 1 84.62 305 ASN B N 1
ATOM 6468 C CA . ASN B 1 305 ? -25.641 20.984 8.078 1 84.62 305 ASN B CA 1
ATOM 6469 C C . ASN B 1 305 ? -26.406 19.797 7.5 1 84.62 305 ASN B C 1
ATOM 6471 O O . ASN B 1 305 ? -27.625 19.719 7.613 1 84.62 305 ASN B O 1
ATOM 6475 N N . GLY B 1 306 ? -25.703 18.953 6.855 1 80.38 306 GLY B N 1
ATOM 6476 C CA . GLY B 1 306 ? -26.312 17.75 6.316 1 80.38 306 GLY B CA 1
ATOM 6477 C C . GLY B 1 306 ? -27.172 18 5.094 1 80.38 306 GLY B C 1
ATOM 6478 O O . GLY B 1 306 ? -28.125 17.266 4.828 1 80.38 306 GLY B O 1
ATOM 6479 N N . ARG B 1 307 ? -26.828 19.078 4.379 1 82.12 307 ARG B N 1
ATOM 6480 C CA . ARG B 1 307 ? -27.578 19.453 3.186 1 82.12 307 ARG B CA 1
ATOM 6481 C C . ARG B 1 307 ? -26.891 18.938 1.925 1 82.12 307 ARG B C 1
ATOM 6483 O O . ARG B 1 307 ? -25.719 18.578 1.954 1 82.12 307 ARG B O 1
ATOM 6490 N N . ILE B 1 308 ? -27.75 18.891 0.875 1 84.19 308 ILE B N 1
ATOM 6491 C CA . ILE B 1 308 ? -27.203 18.484 -0.418 1 84.19 308 ILE B CA 1
ATOM 6492 C C . ILE B 1 308 ? -26.422 19.641 -1.041 1 84.19 308 ILE B C 1
ATOM 6494 O O . ILE B 1 308 ? -26.922 20.75 -1.153 1 84.19 308 ILE B O 1
ATOM 6498 N N . GLY B 1 309 ? -25.188 19.375 -1.254 1 83.56 309 GLY B N 1
ATOM 6499 C CA . GLY B 1 309 ? -24.328 20.391 -1.881 1 83.56 309 GLY B CA 1
ATOM 6500 C C . GLY B 1 309 ? -23.906 20 -3.287 1 83.56 309 GLY B C 1
ATOM 6501 O O . GLY B 1 309 ? -24.016 18.844 -3.686 1 83.56 309 GLY B O 1
ATOM 6502 N N . PHE B 1 310 ? -23.422 20.984 -3.971 1 84.5 310 PHE B N 1
ATOM 6503 C CA . PHE B 1 310 ? -22.938 20.797 -5.328 1 84.5 310 PHE B CA 1
ATOM 6504 C C . PHE B 1 310 ? -21.422 20.578 -5.332 1 84.5 310 PHE B C 1
ATOM 6506 O O . PHE B 1 310 ? -20.688 21.25 -4.598 1 84.5 310 PHE B O 1
ATOM 6513 N N . ASN B 1 311 ? -21.016 19.594 -6.105 1 88.06 311 ASN B N 1
ATOM 6514 C CA . ASN B 1 311 ? -19.594 19.312 -6.227 1 88.06 311 ASN B CA 1
ATOM 6515 C C . ASN B 1 311 ? -19.031 19.812 -7.555 1 88.06 311 ASN B C 1
ATOM 6517 O O . ASN B 1 311 ? -19.609 19.562 -8.617 1 88.06 311 ASN B O 1
ATOM 6521 N N . GLU B 1 312 ? -17.953 20.531 -7.465 1 85.88 312 GLU B N 1
ATOM 6522 C CA . GLU B 1 312 ? -17.281 21.016 -8.664 1 85.88 312 GLU B CA 1
ATOM 6523 C C . GLU B 1 312 ? -16.172 20.062 -9.094 1 85.88 312 GLU B C 1
ATOM 6525 O O . GLU B 1 312 ? -15.625 19.328 -8.273 1 85.88 312 GLU B O 1
ATOM 6530 N N . ALA B 1 313 ? -15.852 20.078 -10.367 1 86.06 313 ALA B N 1
ATOM 6531 C CA . ALA B 1 313 ? -14.727 19.297 -10.883 1 86.06 313 ALA B CA 1
ATOM 6532 C C . ALA B 1 313 ? -13.391 19.906 -10.445 1 86.06 313 ALA B C 1
ATOM 6534 O O . ALA B 1 313 ? -13.297 21.109 -10.219 1 86.06 313 ALA B O 1
ATOM 6535 N N . LEU B 1 314 ? -12.438 19.094 -10.273 1 84.25 314 LEU B N 1
ATOM 6536 C CA . LEU B 1 314 ? -11.109 19.5 -9.844 1 84.25 314 LEU B CA 1
ATOM 6537 C C . LEU B 1 314 ? -10.539 20.562 -10.773 1 84.25 314 LEU B C 1
ATOM 6539 O O . LEU B 1 314 ? -9.961 21.562 -10.32 1 84.25 314 LEU B O 1
ATOM 6543 N N . PHE B 1 315 ? -10.539 20.281 -12.102 1 69.69 315 PHE B N 1
ATOM 6544 C CA . PHE B 1 315 ? -9.984 21.234 -13.047 1 69.69 315 PHE B CA 1
ATOM 6545 C C . PHE B 1 315 ? -11.062 22.188 -13.555 1 69.69 315 PHE B C 1
ATOM 6547 O O . PHE B 1 315 ? -11.969 21.766 -14.281 1 69.69 315 PHE B O 1
ATOM 6554 N N . THR B 1 316 ? -11.523 22.844 -12.57 1 56.25 316 THR B N 1
ATOM 6555 C CA . THR B 1 316 ? -12.375 23.891 -13.141 1 56.25 316 THR B CA 1
ATOM 6556 C C . THR B 1 316 ? -11.547 25.078 -13.609 1 56.25 316 THR B C 1
ATOM 6558 O O . THR B 1 316 ? -10.516 25.391 -13.008 1 56.25 316 THR B O 1
ATOM 6561 N N . ARG B 1 317 ? -11.555 25.375 -14.828 1 49.38 317 ARG B N 1
ATOM 6562 C CA . ARG B 1 317 ? -10.828 26.391 -15.578 1 49.38 317 ARG B CA 1
ATOM 6563 C C . ARG B 1 317 ? -10.477 27.594 -14.695 1 49.38 317 ARG B C 1
ATOM 6565 O O . ARG B 1 317 ? -9.531 28.328 -14.984 1 49.38 317 ARG B O 1
ATOM 6572 N N . ASN B 1 318 ? -11.18 28 -13.859 1 52.91 318 ASN B N 1
ATOM 6573 C CA . ASN B 1 318 ? -10.922 29.297 -13.266 1 52.91 318 ASN B CA 1
ATOM 6574 C C . ASN B 1 318 ? -10.773 29.203 -11.75 1 52.91 318 ASN B C 1
ATOM 6576 O O . ASN B 1 318 ? -11.766 29.016 -11.031 1 52.91 318 ASN B O 1
ATOM 6580 N N . PHE B 1 319 ? -9.516 28.828 -11.188 1 55.84 319 PHE B N 1
ATOM 6581 C CA . PHE B 1 319 ? -9.227 28.938 -9.766 1 55.84 319 PHE B CA 1
ATOM 6582 C C . PHE B 1 319 ? -9.812 30.219 -9.188 1 55.84 319 PHE B C 1
ATOM 6584 O O . PHE B 1 319 ? -9.945 30.359 -7.969 1 55.84 319 PHE B O 1
ATOM 6591 N N . HIS B 1 320 ? -10.062 31.188 -10.289 1 52.31 320 HIS B N 1
ATOM 6592 C CA . HIS B 1 320 ? -10.453 32.531 -9.859 1 52.31 320 HIS B CA 1
ATOM 6593 C C . HIS B 1 320 ? -11.93 32.562 -9.477 1 52.31 320 HIS B C 1
ATOM 6595 O O . HIS B 1 320 ? -12.406 33.562 -8.945 1 52.31 320 HIS B O 1
ATOM 6601 N N . SER B 1 321 ? -12.633 31.578 -9.93 1 51.91 321 SER B N 1
ATOM 6602 C CA . SER B 1 321 ? -14.008 31.859 -9.523 1 51.91 321 SER B CA 1
ATOM 6603 C C . SER B 1 321 ? -14.203 31.594 -8.039 1 51.91 321 SER B C 1
ATOM 6605 O O . SER B 1 321 ? -14.234 30.438 -7.598 1 51.91 321 SER B O 1
ATOM 6607 N N . PRO B 1 322 ? -13.766 32.531 -7.176 1 51.09 322 PRO B N 1
ATOM 6608 C CA . PRO B 1 322 ? -13.672 32.562 -5.715 1 51.09 322 PRO B CA 1
ATOM 6609 C C . PRO B 1 322 ? -14.867 31.891 -5.035 1 51.09 322 PRO B C 1
ATOM 6611 O O . PRO B 1 322 ? -14.703 31.266 -3.99 1 51.09 322 PRO B O 1
ATOM 6614 N N . SER B 1 323 ? -16.125 32.344 -5.375 1 52.75 323 SER B N 1
ATOM 6615 C CA . SER B 1 323 ? -17.219 32.469 -4.426 1 52.75 323 SER B CA 1
ATOM 6616 C C . SER B 1 323 ? -17.797 31.094 -4.066 1 52.75 323 SER B C 1
ATOM 6618 O O . SER B 1 323 ? -18.344 30.922 -2.979 1 52.75 323 SER B O 1
ATOM 6620 N N . SER B 1 324 ? -17.453 29.938 -4.918 1 62.56 324 SER B N 1
ATOM 6621 C CA . SER B 1 324 ? -18.375 28.859 -4.59 1 62.56 324 SER B CA 1
ATOM 6622 C C . SER B 1 324 ? -17.641 27.625 -4.086 1 62.56 324 SER B C 1
ATOM 6624 O O . SER B 1 324 ? -18.25 26.688 -3.59 1 62.56 324 SER B O 1
ATOM 6626 N N . VAL B 1 325 ? -16.25 27.844 -3.881 1 77.88 325 VAL B N 1
ATOM 6627 C CA . VAL B 1 325 ? -15.562 26.625 -3.49 1 77.88 325 VAL B CA 1
ATOM 6628 C C . VAL B 1 325 ? -15.312 26.625 -1.984 1 77.88 325 VAL B C 1
ATOM 6630 O O . VAL B 1 325 ? -14.836 27.609 -1.43 1 77.88 325 VAL B O 1
ATOM 6633 N N . GLY B 1 326 ? -15.727 25.641 -1.279 1 85.31 326 GLY B N 1
ATOM 6634 C CA . GLY B 1 326 ? -15.594 25.516 0.163 1 85.31 326 GLY B CA 1
ATOM 6635 C C . GLY B 1 326 ? -14.148 25.406 0.621 1 85.31 326 GLY B C 1
ATOM 6636 O O . GLY B 1 326 ? -13.242 25.281 -0.202 1 85.31 326 GLY B O 1
ATOM 6637 N N . GLN B 1 327 ? -13.938 25.547 1.893 1 89.75 327 GLN B N 1
ATOM 6638 C CA . GLN B 1 327 ? -12.617 25.484 2.51 1 89.75 327 GLN B CA 1
ATOM 6639 C C . GLN B 1 327 ? -11.922 24.156 2.213 1 89.75 327 GLN B C 1
ATOM 6641 O O . GLN B 1 327 ? -10.758 24.141 1.806 1 89.75 327 GLN B O 1
ATOM 6646 N N . PHE B 1 328 ? -12.609 23.047 2.443 1 93.94 328 PHE B N 1
ATOM 6647 C CA . PHE B 1 328 ? -11.984 21.75 2.25 1 93.94 328 PHE B CA 1
ATOM 6648 C C . PHE B 1 328 ? -11.688 21.5 0.775 1 93.94 328 PHE B C 1
ATOM 6650 O O . PHE B 1 328 ? -10.695 20.859 0.434 1 93.94 328 PHE B O 1
ATOM 6657 N N . ALA B 1 329 ? -12.523 21.984 -0.086 1 92.81 329 ALA B N 1
ATOM 6658 C CA . ALA B 1 329 ? -12.273 21.875 -1.521 1 92.81 329 ALA B CA 1
ATOM 6659 C C . ALA B 1 329 ? -10.984 22.578 -1.908 1 92.81 329 ALA B C 1
ATOM 6661 O O . ALA B 1 329 ? -10.242 22.109 -2.775 1 92.81 329 ALA B O 1
ATOM 6662 N N . ARG B 1 330 ? -10.758 23.734 -1.296 1 91.75 330 ARG B N 1
ATOM 6663 C CA . ARG B 1 330 ? -9.516 24.469 -1.558 1 91.75 330 ARG B CA 1
ATOM 6664 C C . ARG B 1 330 ? -8.305 23.656 -1.098 1 91.75 330 ARG B C 1
ATOM 6666 O O . ARG B 1 330 ? -7.262 23.672 -1.759 1 91.75 330 ARG B O 1
ATOM 6673 N N . VAL B 1 331 ? -8.484 23.031 0.062 1 94.88 331 VAL B N 1
ATOM 6674 C CA . VAL B 1 331 ? -7.426 22.156 0.545 1 94.88 331 VAL B CA 1
ATOM 6675 C C . VAL B 1 331 ? -7.168 21.047 -0.477 1 94.88 331 VAL B C 1
ATOM 6677 O O . VAL B 1 331 ? -6.016 20.719 -0.777 1 94.88 331 VAL B O 1
ATOM 6680 N N . CYS B 1 332 ? -8.219 20.484 -1.012 1 94.94 332 CYS B N 1
ATOM 6681 C CA . CYS B 1 332 ? -8.109 19.406 -1.979 1 94.94 332 CYS B CA 1
ATOM 6682 C C . CYS B 1 332 ? -7.402 19.859 -3.244 1 94.94 332 CYS B C 1
ATOM 6684 O O . CYS B 1 332 ? -6.594 19.125 -3.814 1 94.94 332 CYS B O 1
ATOM 6686 N N . GLN B 1 333 ? -7.668 21.062 -3.697 1 92.88 333 GLN B N 1
ATOM 6687 C CA . GLN B 1 333 ? -6.961 21.625 -4.844 1 92.88 333 GLN B CA 1
ATOM 6688 C C . GLN B 1 333 ? -5.465 21.75 -4.562 1 92.88 333 GLN B C 1
ATOM 6690 O O . GLN B 1 333 ? -4.641 21.438 -5.422 1 92.88 333 GLN B O 1
ATOM 6695 N N . ALA B 1 334 ? -5.215 22.234 -3.369 1 95.44 334 ALA B N 1
ATOM 6696 C CA . ALA B 1 334 ? -3.814 22.375 -2.977 1 95.44 334 ALA B CA 1
ATOM 6697 C C . ALA B 1 334 ? -3.129 21.016 -2.918 1 95.44 334 ALA B C 1
ATOM 6699 O O . ALA B 1 334 ? -1.962 20.875 -3.297 1 95.44 334 ALA B O 1
ATOM 6700 N N . VAL B 1 335 ? -3.852 20.016 -2.461 1 96.62 335 VAL B N 1
ATOM 6701 C CA . VAL B 1 335 ? -3.326 18.656 -2.369 1 96.62 335 VAL B CA 1
ATOM 6702 C C . VAL B 1 335 ? -2.996 18.141 -3.766 1 96.62 335 VAL B C 1
ATOM 6704 O O . VAL B 1 335 ? -1.97 17.484 -3.963 1 96.62 335 VAL B O 1
ATOM 6707 N N . HIS B 1 336 ? -3.838 18.391 -4.695 1 95 336 HIS B N 1
ATOM 6708 C CA . HIS B 1 336 ? -3.621 17.984 -6.074 1 95 336 HIS B CA 1
ATOM 6709 C C . HIS B 1 336 ? -2.336 18.578 -6.637 1 95 336 HIS B C 1
ATOM 6711 O O . HIS B 1 336 ? -1.502 17.859 -7.191 1 95 336 HIS B O 1
ATOM 6717 N N . MET B 1 337 ? -2.176 19.844 -6.43 1 95.31 337 MET B N 1
ATOM 6718 C CA . MET B 1 337 ? -0.982 20.531 -6.934 1 95.31 337 MET B CA 1
ATOM 6719 C C . MET B 1 337 ? 0.265 20.047 -6.195 1 95.31 337 MET B C 1
ATOM 6721 O O . MET B 1 337 ? 1.337 19.922 -6.793 1 95.31 337 MET B O 1
ATOM 6725 N N . PHE B 1 338 ? 0.051 19.906 -4.91 1 97.5 338 PHE B N 1
ATOM 6726 C CA . PHE B 1 338 ? 1.155 19.391 -4.109 1 97.5 338 PHE B CA 1
ATOM 6727 C C . PHE B 1 338 ? 1.642 18.062 -4.66 1 97.5 338 PHE B C 1
ATOM 6729 O O . PHE B 1 338 ? 2.848 17.828 -4.762 1 97.5 338 PHE B O 1
ATOM 6736 N N . GLY B 1 339 ? 0.726 17.156 -5 1 97.06 339 GLY B N 1
ATOM 6737 C CA . GLY B 1 339 ? 1.072 15.883 -5.617 1 97.06 339 GLY B CA 1
ATOM 6738 C C . GLY B 1 339 ? 1.853 16.047 -6.91 1 97.06 339 GLY B C 1
ATOM 6739 O O . GLY B 1 339 ? 2.811 15.305 -7.156 1 97.06 339 GLY B O 1
ATOM 6740 N N . LYS B 1 340 ? 1.515 16.969 -7.711 1 96.19 340 LYS B N 1
ATOM 6741 C CA . LYS B 1 340 ? 2.213 17.234 -8.969 1 96.19 340 LYS B CA 1
ATOM 6742 C C . LYS B 1 340 ? 3.648 17.672 -8.711 1 96.19 340 LYS B C 1
ATOM 6744 O O . LYS B 1 340 ? 4.566 17.281 -9.43 1 96.19 340 LYS B O 1
ATOM 6749 N N . VAL B 1 341 ? 3.777 18.5 -7.727 1 97.69 341 VAL B N 1
ATOM 6750 C CA . VAL B 1 341 ? 5.109 19 -7.387 1 97.69 341 VAL B CA 1
ATOM 6751 C C . VAL B 1 341 ? 5.984 17.844 -6.918 1 97.69 341 VAL B C 1
ATOM 6753 O O . VAL B 1 341 ? 7.145 17.734 -7.316 1 97.69 341 VAL B O 1
ATOM 6756 N N . LEU B 1 342 ? 5.406 17 -6.055 1 97.06 342 LEU B N 1
ATOM 6757 C CA . LEU B 1 342 ? 6.16 15.844 -5.594 1 97.06 342 LEU B CA 1
ATOM 6758 C C . LEU B 1 342 ? 6.566 14.953 -6.766 1 97.06 342 LEU B C 1
ATOM 6760 O O . LEU B 1 342 ? 7.695 14.461 -6.809 1 97.06 342 LEU B O 1
ATOM 6764 N N . GLY B 1 343 ? 5.656 14.766 -7.711 1 94.81 343 GLY B N 1
ATOM 6765 C CA . GLY B 1 343 ? 5.98 14.008 -8.914 1 94.81 343 GLY B CA 1
ATOM 6766 C C . GLY B 1 343 ? 7.09 14.641 -9.727 1 94.81 343 GLY B C 1
ATOM 6767 O O . GLY B 1 343 ? 7.953 13.938 -10.258 1 94.81 343 GLY B O 1
ATOM 6768 N N . HIS B 1 344 ? 7.059 15.93 -9.812 1 95.5 344 HIS B N 1
ATOM 6769 C CA . HIS B 1 344 ? 8.078 16.672 -10.547 1 95.5 344 HIS B CA 1
ATOM 6770 C C . HIS B 1 344 ? 9.453 16.5 -9.914 1 95.5 344 HIS B C 1
ATOM 6772 O O . HIS B 1 344 ? 10.445 16.297 -10.625 1 95.5 344 HIS B O 1
ATOM 6778 N N . ILE B 1 345 ? 9.477 16.594 -8.648 1 94.38 345 ILE B N 1
ATOM 6779 C CA . ILE B 1 345 ? 10.734 16.469 -7.922 1 94.38 345 ILE B CA 1
ATOM 6780 C C . ILE B 1 345 ? 11.328 15.078 -8.148 1 94.38 345 ILE B C 1
ATOM 6782 O O . ILE B 1 345 ? 12.531 14.938 -8.375 1 94.38 345 ILE B O 1
ATOM 6786 N N . ARG B 1 346 ? 10.539 14.07 -8.141 1 91.31 346 ARG B N 1
ATOM 6787 C CA . ARG B 1 346 ? 11 12.703 -8.375 1 91.31 346 ARG B CA 1
ATOM 6788 C C . ARG B 1 346 ? 11.516 12.539 -9.797 1 91.31 346 ARG B C 1
ATOM 6790 O O . ARG B 1 346 ? 12.523 11.859 -10.023 1 91.31 346 ARG B O 1
ATOM 6797 N N . ALA B 1 347 ? 10.82 13.133 -10.734 1 90.38 347 ALA B N 1
ATOM 6798 C CA . ALA B 1 347 ? 11.227 13.047 -12.141 1 90.38 347 ALA B CA 1
ATOM 6799 C C . ALA B 1 347 ? 12.555 13.758 -12.367 1 90.38 347 ALA B C 1
ATOM 6801 O O . ALA B 1 347 ? 13.383 13.305 -13.164 1 90.38 347 ALA B O 1
ATOM 6802 N N . ARG B 1 348 ? 12.703 14.844 -11.742 1 89 348 ARG B N 1
ATOM 6803 C CA . ARG B 1 348 ? 13.922 15.641 -11.898 1 89 348 ARG B CA 1
ATOM 6804 C C . ARG B 1 348 ? 15.141 14.883 -11.391 1 89 348 ARG B C 1
ATOM 6806 O O . ARG B 1 348 ? 16.234 15.031 -11.938 1 89 348 ARG B O 1
ATOM 6813 N N . LYS B 1 349 ? 14.953 14.094 -10.438 1 83.44 349 LYS B N 1
ATOM 6814 C CA . LYS B 1 349 ? 16.062 13.336 -9.883 1 83.44 349 LYS B CA 1
ATOM 6815 C C . LYS B 1 349 ? 16.578 12.297 -10.891 1 83.44 349 LYS B C 1
ATOM 6817 O O . LYS B 1 349 ? 17.75 11.953 -10.883 1 83.44 349 LYS B O 1
ATOM 6822 N N . LYS B 1 350 ? 15.734 11.891 -11.75 1 76.81 350 LYS B N 1
ATOM 6823 C CA . LYS B 1 350 ? 16.156 10.953 -12.789 1 76.81 350 LYS B CA 1
ATOM 6824 C C . LYS B 1 350 ? 16.844 11.68 -13.945 1 76.81 350 LYS B C 1
ATOM 6826 O O . LYS B 1 350 ? 17.609 11.078 -14.703 1 76.81 350 LYS B O 1
ATOM 6831 N N . ASP B 1 351 ? 16.625 13 -14.086 1 66.44 351 ASP B N 1
ATOM 6832 C CA . ASP B 1 351 ? 17.266 13.984 -14.953 1 66.44 351 ASP B CA 1
ATOM 6833 C C . ASP B 1 351 ? 17.281 13.508 -16.406 1 66.44 351 ASP B C 1
ATOM 6835 O O . ASP B 1 351 ? 18.281 13.656 -17.109 1 66.44 351 ASP B O 1
ATOM 6839 N N . THR B 1 352 ? 16.25 13 -16.875 1 72.62 352 THR B N 1
ATOM 6840 C CA . THR B 1 352 ? 16.234 12.422 -18.203 1 72.62 352 THR B CA 1
ATOM 6841 C C . THR B 1 352 ? 15.898 13.484 -19.25 1 72.62 352 THR B C 1
ATOM 6843 O O . THR B 1 352 ? 16.391 13.43 -20.375 1 72.62 352 THR B O 1
ATOM 6846 N N . ASP B 1 353 ? 15.172 14.547 -18.875 1 86.38 353 ASP B N 1
ATOM 6847 C CA . ASP B 1 353 ? 14.75 15.562 -19.828 1 86.38 353 ASP B CA 1
ATOM 6848 C C . ASP B 1 353 ? 14.664 16.938 -19.172 1 86.38 353 ASP B C 1
ATOM 6850 O O . ASP B 1 353 ? 13.562 17.422 -18.906 1 86.38 353 ASP B O 1
ATOM 6854 N N . PRO B 1 354 ? 15.758 17.625 -19.094 1 87.44 354 PRO B N 1
ATOM 6855 C CA . PRO B 1 354 ? 15.789 18.891 -18.359 1 87.44 354 PRO B CA 1
ATOM 6856 C C . PRO B 1 354 ? 14.93 19.969 -19.016 1 87.44 354 PRO B C 1
ATOM 6858 O O . PRO B 1 354 ? 14.359 20.812 -18.312 1 87.44 354 PRO B O 1
ATOM 6861 N N . VAL B 1 355 ? 14.844 19.969 -20.344 1 91.12 355 VAL B N 1
ATOM 6862 C CA . VAL B 1 355 ? 14.055 20.984 -21.031 1 91.12 355 VAL B CA 1
ATOM 6863 C C . VAL B 1 355 ? 12.578 20.828 -20.672 1 91.12 355 VAL B C 1
ATOM 6865 O O . VAL B 1 355 ? 11.922 21.797 -20.281 1 91.12 355 VAL B O 1
ATOM 6868 N N . GLN B 1 356 ? 12.148 19.625 -20.781 1 93.5 356 GLN B N 1
ATOM 6869 C CA . GLN B 1 356 ? 10.75 19.359 -20.453 1 93.5 356 GLN B CA 1
ATOM 6870 C C . GLN B 1 356 ? 10.469 19.578 -18.984 1 93.5 356 GLN B C 1
ATOM 6872 O O . GLN B 1 356 ? 9.398 20.094 -18.625 1 93.5 356 GLN B O 1
ATOM 6877 N N . LEU B 1 357 ? 11.406 19.266 -18.156 1 93.81 357 LEU B N 1
ATOM 6878 C CA . LEU B 1 357 ? 11.227 19.406 -16.719 1 93.81 357 LEU B CA 1
ATOM 6879 C C . LEU B 1 357 ? 11.18 20.875 -16.312 1 93.81 357 LEU B C 1
ATOM 6881 O O . LEU B 1 357 ? 10.383 21.25 -15.445 1 93.81 357 LEU B O 1
ATOM 6885 N N . THR B 1 358 ? 12.016 21.672 -16.906 1 93.88 358 THR B N 1
ATOM 6886 C CA . THR B 1 358 ? 12.031 23.078 -16.562 1 93.88 358 THR B CA 1
ATOM 6887 C C . THR B 1 358 ? 10.75 23.766 -17.047 1 93.88 358 THR B C 1
ATOM 6889 O O . THR B 1 358 ? 10.219 24.641 -16.375 1 93.88 358 THR B O 1
ATOM 6892 N N . ALA B 1 359 ? 10.281 23.359 -18.25 1 95.81 359 ALA B N 1
ATOM 6893 C CA . ALA B 1 359 ? 9.008 23.875 -18.734 1 95.81 359 ALA B CA 1
ATOM 6894 C C . ALA B 1 359 ? 7.867 23.516 -17.781 1 95.81 359 ALA B C 1
ATOM 6896 O O . ALA B 1 359 ? 6.977 24.328 -17.531 1 95.81 359 ALA B O 1
ATOM 6897 N N . GLU B 1 360 ? 7.902 22.344 -17.312 1 96.25 360 GLU B N 1
ATOM 6898 C CA . GLU B 1 360 ? 6.902 21.891 -16.359 1 96.25 360 GLU B CA 1
ATOM 6899 C C . GLU B 1 360 ? 6.98 22.688 -15.055 1 96.25 360 GLU B C 1
ATOM 6901 O O . GLU B 1 360 ? 5.953 23.031 -14.469 1 96.25 360 GLU B O 1
ATOM 6906 N N . ALA B 1 361 ? 8.156 22.969 -14.617 1 96.81 361 ALA B N 1
ATOM 6907 C CA . ALA B 1 361 ? 8.344 23.75 -13.398 1 96.81 361 ALA B CA 1
ATOM 6908 C C . ALA B 1 361 ? 7.73 25.141 -13.531 1 96.81 361 ALA B C 1
ATOM 6910 O O . ALA B 1 361 ? 7.105 25.641 -12.594 1 96.81 361 ALA B O 1
ATOM 6911 N N . LEU B 1 362 ? 7.949 25.719 -14.688 1 97.12 362 LEU B N 1
ATOM 6912 C CA . LEU B 1 362 ? 7.391 27.047 -14.938 1 97.12 362 LEU B CA 1
ATOM 6913 C C . LEU B 1 362 ? 5.867 27 -14.953 1 97.12 362 LEU B C 1
ATOM 6915 O O . LEU B 1 362 ? 5.211 27.906 -14.43 1 97.12 362 LEU B O 1
ATOM 6919 N N . GLN B 1 363 ? 5.348 25.938 -15.523 1 96.5 363 GLN B N 1
ATOM 6920 C CA . GLN B 1 363 ? 3.9 25.766 -15.531 1 96.5 363 GLN B CA 1
ATOM 6921 C C . GLN B 1 363 ? 3.359 25.562 -14.117 1 96.5 363 GLN B C 1
ATOM 6923 O O . GLN B 1 363 ? 2.309 26.109 -13.766 1 96.5 363 GLN B O 1
ATOM 6928 N N . LEU B 1 364 ? 4.023 24.766 -13.336 1 97.25 364 LEU B N 1
ATOM 6929 C CA . LEU B 1 364 ? 3.625 24.547 -11.945 1 97.25 364 LEU B CA 1
ATOM 6930 C C . LEU B 1 364 ? 3.654 25.859 -11.156 1 97.25 364 LEU B C 1
ATOM 6932 O O . LEU B 1 364 ? 2.768 26.109 -10.344 1 97.25 364 LEU B O 1
ATOM 6936 N N . HIS B 1 365 ? 4.668 26.672 -11.43 1 97.12 365 HIS B N 1
ATOM 6937 C CA . HIS B 1 365 ? 4.77 27.969 -10.773 1 97.12 365 HIS B CA 1
ATOM 6938 C C . HIS B 1 365 ? 3.547 28.828 -11.07 1 97.12 365 HIS B C 1
ATOM 6940 O O . HIS B 1 365 ? 2.971 29.422 -10.164 1 97.12 365 HIS B O 1
ATOM 6946 N N . ILE B 1 366 ? 3.158 28.844 -12.32 1 95.94 366 ILE B N 1
ATOM 6947 C CA . ILE B 1 366 ? 2.039 29.672 -12.742 1 95.94 366 ILE B CA 1
ATOM 6948 C C . ILE B 1 366 ? 0.758 29.219 -12.055 1 95.94 366 ILE B C 1
ATOM 6950 O O . ILE B 1 366 ? 0.005 30.031 -11.516 1 95.94 366 ILE B O 1
ATOM 6954 N N . VAL B 1 367 ? 0.508 27.938 -12.047 1 94.25 367 VAL B N 1
ATOM 6955 C CA . VAL B 1 367 ? -0.721 27.391 -11.484 1 94.25 367 VAL B CA 1
ATOM 6956 C C . VAL B 1 367 ? -0.726 27.562 -9.969 1 94.25 367 VAL B C 1
ATOM 6958 O O . VAL B 1 367 ? -1.754 27.906 -9.383 1 94.25 367 VAL B O 1
ATOM 6961 N N . LEU B 1 368 ? 0.375 27.328 -9.328 1 95.62 368 LEU B N 1
ATOM 6962 C CA . LEU B 1 368 ? 0.479 27.453 -7.875 1 95.62 368 LEU B CA 1
ATOM 6963 C C . LEU B 1 368 ? 0.297 28.906 -7.441 1 95.62 368 LEU B C 1
ATOM 6965 O O . LEU B 1 368 ? -0.303 29.172 -6.398 1 95.62 368 LEU B O 1
ATOM 6969 N N . ALA B 1 369 ? 0.859 29.797 -8.211 1 93.88 369 ALA B N 1
ATOM 6970 C CA . ALA B 1 369 ? 0.678 31.219 -7.918 1 93.88 369 ALA B CA 1
ATOM 6971 C C . ALA B 1 369 ? -0.793 31.609 -8.008 1 93.88 369 ALA B C 1
ATOM 6973 O O . ALA B 1 369 ? -1.287 32.375 -7.176 1 93.88 369 ALA B O 1
ATOM 6974 N N . ALA B 1 370 ? -1.41 31.078 -8.992 1 91.56 370 ALA B N 1
ATOM 6975 C CA . ALA B 1 370 ? -2.838 31.344 -9.148 1 91.56 370 ALA B CA 1
ATOM 6976 C C . ALA B 1 370 ? -3.635 30.766 -7.984 1 91.56 370 ALA B C 1
ATOM 6978 O O . ALA B 1 370 ? -4.574 31.406 -7.496 1 91.56 370 ALA B O 1
ATOM 6979 N N . LEU B 1 371 ? -3.318 29.609 -7.582 1 91.19 371 LEU B N 1
ATOM 6980 C CA . LEU B 1 371 ? -3.977 28.969 -6.445 1 91.19 371 LEU B CA 1
ATOM 6981 C C . LEU B 1 371 ? -3.758 29.781 -5.172 1 91.19 371 LEU B C 1
ATOM 6983 O O . LEU B 1 371 ? -4.691 29.984 -4.391 1 91.19 371 LEU B O 1
ATOM 6987 N N . ASP B 1 372 ? -2.578 30.203 -4.977 1 92 372 ASP B N 1
ATOM 6988 C CA . ASP B 1 372 ? -2.238 31 -3.807 1 92 372 ASP B CA 1
ATOM 6989 C C . ASP B 1 372 ? -3.062 32.281 -3.764 1 92 372 ASP B C 1
ATOM 6991 O O . ASP B 1 372 ? -3.549 32.688 -2.703 1 92 372 ASP B O 1
ATOM 6995 N N . GLN B 1 373 ? -3.203 32.906 -4.859 1 88.81 373 GLN B N 1
ATOM 6996 C CA . GLN B 1 373 ? -4.004 34.125 -4.945 1 88.81 373 GLN B CA 1
ATOM 6997 C C . GLN B 1 373 ? -5.469 33.844 -4.629 1 88.81 373 GLN B C 1
ATOM 6999 O O . GLN B 1 373 ? -6.129 34.656 -3.961 1 88.81 373 GLN B O 1
ATOM 7004 N N . GLY B 1 374 ? -5.898 32.75 -5.145 1 84.5 374 GLY B N 1
ATOM 7005 C CA . GLY B 1 374 ? -7.273 32.344 -4.875 1 84.5 374 GLY B CA 1
ATOM 7006 C C . GLY B 1 374 ? -7.535 32.062 -3.406 1 84.5 374 GLY B C 1
ATOM 7007 O O . GLY B 1 374 ? -8.594 32.406 -2.881 1 84.5 374 GLY B O 1
ATOM 7008 N N . VAL B 1 375 ? -6.609 31.469 -2.715 1 86.44 375 VAL B N 1
ATOM 7009 C CA . VAL B 1 375 ? -6.742 31.109 -1.307 1 86.44 375 VAL B CA 1
ATOM 7010 C C . VAL B 1 375 ? -6.637 32.375 -0.44 1 86.44 375 VAL B C 1
ATOM 7012 O O . VAL B 1 375 ? -7.414 32.531 0.503 1 86.44 375 VAL B O 1
ATOM 7015 N N . THR B 1 376 ? -5.766 33.25 -0.734 1 82.44 376 THR B N 1
ATOM 7016 C CA . THR B 1 376 ? -5.496 34.438 0.065 1 82.44 376 THR B CA 1
ATOM 7017 C C . THR B 1 376 ? -6.629 35.438 -0.067 1 82.44 376 THR B C 1
ATOM 7019 O O . THR B 1 376 ? -6.992 36.125 0.905 1 82.44 376 THR B O 1
ATOM 7022 N N . ARG B 1 377 ? -7.188 35.625 -1.229 1 73.69 377 ARG B N 1
ATOM 7023 C CA . ARG B 1 377 ? -8.297 36.531 -1.435 1 73.69 377 ARG B CA 1
ATOM 7024 C C . ARG B 1 377 ? -9.516 36.125 -0.613 1 73.69 377 ARG B C 1
ATOM 7026 O O . ARG B 1 377 ? -10.18 36.969 -0.009 1 73.69 377 ARG B O 1
ATOM 7033 N N . LYS B 1 378 ? -9.703 34.938 -0.555 1 66 378 LYS B N 1
ATOM 7034 C CA . LYS B 1 378 ? -10.852 34.406 0.188 1 66 378 LYS B CA 1
ATOM 7035 C C . LYS B 1 378 ? -10.625 34.5 1.693 1 66 378 LYS B C 1
ATOM 7037 O O . LYS B 1 378 ? -11.562 34.781 2.449 1 66 378 LYS B O 1
ATOM 7042 N N . ASP B 1 379 ? -9.492 34.281 2.066 1 61.09 379 ASP B N 1
ATOM 7043 C CA . ASP B 1 379 ? -9.148 34.344 3.484 1 61.09 379 ASP B CA 1
ATOM 7044 C C . ASP B 1 379 ? -9.406 35.719 4.055 1 61.09 379 ASP B C 1
ATOM 7046 O O . ASP B 1 379 ? -9.859 35.844 5.191 1 61.09 379 ASP B O 1
ATOM 7050 N N . CYS B 1 380 ? -9.148 36.656 3.256 1 52.16 380 CYS B N 1
ATOM 7051 C CA . CYS B 1 380 ? -9.391 38.031 3.666 1 52.16 380 CYS B CA 1
ATOM 7052 C C . CYS B 1 380 ? -10.883 38.312 3.793 1 52.16 380 CYS B C 1
ATOM 7054 O O . CYS B 1 380 ? -11.305 39.125 4.617 1 52.16 380 CYS B O 1
ATOM 7056 N N . GLU B 1 381 ? -11.531 37.594 2.98 1 52.44 381 GLU B N 1
ATOM 7057 C CA . GLU B 1 381 ? -12.984 37.75 3.025 1 52.44 381 GLU B CA 1
ATOM 7058 C C . GLU B 1 381 ? -13.602 36.969 4.176 1 52.44 381 GLU B C 1
ATOM 7060 O O . GLU B 1 381 ? -14.594 37.406 4.766 1 52.44 381 GLU B O 1
ATOM 7065 N N . ILE B 1 382 ? -12.984 35.75 4.418 1 52.12 382 ILE B N 1
ATOM 7066 C CA . ILE B 1 382 ? -13.516 34.844 5.414 1 52.12 382 ILE B CA 1
ATOM 7067 C C . ILE B 1 382 ? -13.055 35.281 6.805 1 52.12 382 ILE B C 1
ATOM 7069 O O . ILE B 1 382 ? -13.445 34.656 7.809 1 52.12 382 ILE B O 1
ATOM 7073 N N . THR B 1 383 ? -12.047 36.188 7.02 1 45.09 383 THR B N 1
ATOM 7074 C CA . THR B 1 383 ? -11.578 36.562 8.352 1 45.09 383 THR B CA 1
ATOM 7075 C C . THR B 1 383 ? -12.75 36.625 9.328 1 45.09 383 THR B C 1
ATOM 7077 O O . THR B 1 383 ? -12.547 36.688 10.547 1 45.09 383 THR B O 1
ATOM 7080 N N . THR B 1 384 ? -13.906 36.625 8.805 1 39.31 384 THR B N 1
ATOM 7081 C CA . THR B 1 384 ? -14.977 36.688 9.789 1 39.31 384 THR B CA 1
ATOM 7082 C C . THR B 1 384 ? -15.461 35.281 10.156 1 39.31 384 THR B C 1
ATOM 7084 O O . THR B 1 384 ? -16.203 35.125 11.125 1 39.31 384 THR B O 1
ATOM 7087 N N . THR B 1 385 ? -15.539 34.25 9.234 1 40.69 385 THR B N 1
ATOM 7088 C CA . THR B 1 385 ? -16.219 33 9.508 1 40.69 385 THR B CA 1
ATOM 7089 C C . THR B 1 385 ? -15.227 31.938 9.961 1 40.69 385 THR B C 1
ATOM 7091 O O . THR B 1 385 ? -14.031 32.031 9.695 1 40.69 385 THR B O 1
ATOM 7094 N N . HIS B 1 386 ? -15.633 30.859 10.727 1 46.03 386 HIS B N 1
ATOM 7095 C CA . HIS B 1 386 ? -15.133 29.781 11.57 1 46.03 386 HIS B CA 1
ATOM 7096 C C . HIS B 1 386 ? -14.242 28.828 10.781 1 46.03 386 HIS B C 1
ATOM 7098 O O . HIS B 1 386 ? -13.828 27.797 11.297 1 46.03 386 HIS B O 1
ATOM 7104 N N . GLY B 1 387 ? -13.484 29.203 9.805 1 55.69 387 GLY B N 1
ATOM 7105 C CA . GLY B 1 387 ? -12.586 28.188 9.305 1 55.69 387 GLY B CA 1
ATOM 7106 C C . GLY B 1 387 ? -11.414 28.75 8.523 1 55.69 387 GLY B C 1
ATOM 7107 O O . GLY B 1 387 ? -11.562 29.734 7.797 1 55.69 387 GLY B O 1
ATOM 7108 N N . THR B 1 388 ? -10.156 28.688 9.117 1 69.19 388 THR B N 1
ATOM 7109 C CA . THR B 1 388 ? -8.984 29.297 8.5 1 69.19 388 THR B CA 1
ATOM 7110 C C . THR B 1 388 ? -8.523 28.469 7.297 1 69.19 388 THR B C 1
ATOM 7112 O O . THR B 1 388 ? -8.836 27.281 7.188 1 69.19 388 THR B O 1
ATOM 7115 N N . LEU B 1 389 ? -8.273 29.094 6.203 1 87.31 389 LEU B N 1
ATOM 7116 C CA . LEU B 1 389 ? -7.703 28.5 5 1 87.31 389 LEU B CA 1
ATOM 7117 C C . LEU B 1 389 ? -6.219 28.203 5.191 1 87.31 389 LEU B C 1
ATOM 7119 O O . LEU B 1 389 ? -5.469 28.125 4.215 1 87.31 389 LEU B O 1
ATOM 7123 N N . HIS B 1 390 ? -5.902 28.062 6.492 1 92.5 390 HIS B N 1
ATOM 7124 C CA . HIS B 1 390 ? -4.488 27.875 6.805 1 92.5 390 HIS B CA 1
ATOM 7125 C C . HIS B 1 390 ? -3.961 26.562 6.207 1 92.5 390 HIS B C 1
ATOM 7127 O O . HIS B 1 390 ? -2.826 26.516 5.727 1 92.5 390 HIS B O 1
ATOM 7133 N N . ALA B 1 391 ? -4.812 25.562 6.207 1 94.38 391 ALA B N 1
ATOM 7134 C CA . ALA B 1 391 ? -4.371 24.281 5.672 1 94.38 391 ALA B CA 1
ATOM 7135 C C . ALA B 1 391 ? -4.082 24.391 4.18 1 94.38 391 ALA B C 1
ATOM 7137 O O . ALA B 1 391 ? -3.045 23.906 3.707 1 94.38 391 ALA B O 1
ATOM 7138 N N . ALA B 1 392 ? -4.988 25 3.432 1 94.69 392 ALA B N 1
ATOM 7139 C CA . ALA B 1 392 ? -4.805 25.172 1.992 1 94.69 392 ALA B CA 1
ATOM 7140 C C . ALA B 1 392 ? -3.586 26.047 1.695 1 94.69 392 ALA B C 1
ATOM 7142 O O . ALA B 1 392 ? -2.779 25.719 0.82 1 94.69 392 ALA B O 1
ATOM 7143 N N . LEU B 1 393 ? -3.461 27.125 2.443 1 95.25 393 LEU B N 1
ATOM 7144 C CA . LEU B 1 393 ? -2.344 28.047 2.254 1 95.25 393 LEU B CA 1
ATOM 7145 C C . LEU B 1 393 ? -1.018 27.359 2.566 1 95.25 393 LEU B C 1
ATOM 7147 O O . LEU B 1 393 ? -0.036 27.531 1.842 1 95.25 393 LEU B O 1
ATOM 7151 N N . SER B 1 394 ? -1.022 26.609 3.654 1 96.56 394 SER B N 1
ATOM 7152 C CA . SER B 1 394 ? 0.183 25.891 4.059 1 96.56 394 SER B CA 1
ATOM 7153 C C . SER B 1 394 ? 0.607 24.891 2.998 1 96.56 394 SER B C 1
ATOM 7155 O O . SER B 1 394 ? 1.791 24.781 2.674 1 96.56 394 SER B O 1
ATOM 7157 N N . LEU B 1 395 ? -0.316 24.156 2.494 1 97.12 395 LEU B N 1
ATOM 7158 C CA . LEU B 1 395 ? -0.015 23.156 1.476 1 97.12 395 LEU B CA 1
ATOM 7159 C C . LEU B 1 395 ? 0.495 23.828 0.199 1 97.12 395 LEU B C 1
ATOM 7161 O O . LEU B 1 395 ? 1.459 23.344 -0.407 1 97.12 395 LEU B O 1
ATOM 7165 N N . CYS B 1 396 ? -0.143 24.859 -0.199 1 96.62 396 CYS B N 1
ATOM 7166 C CA . CYS B 1 396 ? 0.264 25.594 -1.394 1 96.62 396 CYS B CA 1
ATOM 7167 C C . CYS B 1 396 ? 1.665 26.156 -1.229 1 96.62 396 CYS B C 1
ATOM 7169 O O . CYS B 1 396 ? 2.504 26.031 -2.123 1 96.62 396 CYS B O 1
ATOM 7171 N N . SER B 1 397 ? 1.9 26.797 -0.119 1 97.5 397 SER B N 1
ATOM 7172 C CA . SER B 1 397 ? 3.203 27.391 0.151 1 97.5 397 SER B CA 1
ATOM 7173 C C . SER B 1 397 ? 4.293 26.328 0.226 1 97.5 397 SER B C 1
ATOM 7175 O O . SER B 1 397 ? 5.402 26.531 -0.269 1 97.5 397 SER B O 1
ATOM 7177 N N . LEU B 1 398 ? 3.93 25.25 0.898 1 97.81 398 LEU B N 1
ATOM 7178 C CA . LEU B 1 398 ? 4.898 24.156 0.993 1 97.81 398 LEU B CA 1
ATOM 7179 C C . LEU B 1 398 ? 5.238 23.609 -0.39 1 97.81 398 LEU B C 1
ATOM 7181 O O . LEU B 1 398 ? 6.402 23.344 -0.687 1 97.81 398 LEU B O 1
ATOM 7185 N N . ALA B 1 399 ? 4.215 23.391 -1.195 1 98.19 399 ALA B N 1
ATOM 7186 C CA . ALA B 1 399 ? 4.438 22.938 -2.564 1 98.19 399 ALA B CA 1
ATOM 7187 C C . ALA B 1 399 ? 5.371 23.891 -3.312 1 98.19 399 ALA B C 1
ATOM 7189 O O . ALA B 1 399 ? 6.305 23.453 -3.986 1 98.19 399 ALA B O 1
ATOM 7190 N N . ARG B 1 400 ? 5.121 25.141 -3.164 1 97.94 400 ARG B N 1
ATOM 7191 C CA . ARG B 1 400 ? 5.922 26.172 -3.832 1 97.94 400 ARG B CA 1
ATOM 7192 C C . ARG B 1 400 ? 7.355 26.156 -3.316 1 97.94 400 ARG B C 1
ATOM 7194 O O . ARG B 1 400 ? 8.305 26.203 -4.105 1 97.94 400 ARG B O 1
ATOM 7201 N N . LEU B 1 401 ? 7.496 26.109 -2.041 1 97.12 401 LEU B N 1
ATOM 7202 C CA . LEU B 1 401 ? 8.828 26.109 -1.455 1 97.12 401 LEU B CA 1
ATOM 7203 C C . LEU B 1 401 ? 9.625 24.891 -1.926 1 97.12 401 LEU B C 1
ATOM 7205 O O . LEU B 1 401 ? 10.805 25.016 -2.27 1 97.12 401 LEU B O 1
ATOM 7209 N N . LEU B 1 402 ? 9.016 23.75 -1.945 1 96.62 402 LEU B N 1
ATOM 7210 C CA . LEU B 1 402 ? 9.695 22.531 -2.391 1 96.62 402 LEU B CA 1
ATOM 7211 C C . LEU B 1 402 ? 10.094 22.641 -3.859 1 96.62 402 LEU B C 1
ATOM 7213 O O . LEU B 1 402 ? 11.203 22.266 -4.238 1 96.62 402 LEU B O 1
ATOM 7217 N N . LEU B 1 403 ? 9.148 23.141 -4.656 1 97.25 403 LEU B N 1
ATOM 7218 C CA . LEU B 1 403 ? 9.43 23.312 -6.078 1 97.25 403 LEU B CA 1
ATOM 7219 C C . LEU B 1 403 ? 10.594 24.266 -6.289 1 97.25 403 LEU B C 1
ATOM 7221 O O . LEU B 1 403 ? 11.539 23.953 -7.023 1 97.25 403 LEU B O 1
ATOM 7225 N N . TYR B 1 404 ? 10.555 25.406 -5.645 1 96.56 404 TYR B N 1
ATOM 7226 C CA . TYR B 1 404 ? 11.539 26.469 -5.852 1 96.56 404 TYR B CA 1
ATOM 7227 C C . TYR B 1 404 ? 12.898 26.062 -5.305 1 96.56 404 TYR B C 1
ATOM 7229 O O . TYR B 1 404 ? 13.938 26.438 -5.863 1 96.56 404 TYR B O 1
ATOM 7237 N N . ASN B 1 405 ? 12.93 25.344 -4.27 1 93.06 405 ASN B N 1
ATOM 7238 C CA . ASN B 1 405 ? 14.195 24.875 -3.719 1 93.06 405 ASN B CA 1
ATOM 7239 C C . ASN B 1 405 ? 14.945 23.969 -4.699 1 93.06 405 ASN B C 1
ATOM 7241 O O . ASN B 1 405 ? 16.172 23.922 -4.684 1 93.06 405 ASN B O 1
ATOM 7245 N N . GLU B 1 406 ? 14.188 23.266 -5.539 1 91.75 406 GLU B N 1
ATOM 7246 C CA . GLU B 1 406 ? 14.797 22.406 -6.551 1 91.75 406 GLU B CA 1
ATOM 7247 C C . GLU B 1 406 ? 15.562 23.234 -7.586 1 91.75 406 GLU B C 1
ATOM 7249 O O . GLU B 1 406 ? 16.484 22.719 -8.227 1 91.75 406 GLU B O 1
ATOM 7254 N N . TYR B 1 407 ? 15.242 24.516 -7.695 1 92.5 407 TYR B N 1
ATOM 7255 C CA . TYR B 1 407 ? 15.781 25.297 -8.797 1 92.5 407 TYR B CA 1
ATOM 7256 C C . TYR B 1 407 ? 16.578 26.484 -8.281 1 92.5 407 TYR B C 1
ATOM 7258 O O . TYR B 1 407 ? 17.25 27.172 -9.055 1 92.5 407 TYR B O 1
ATOM 7266 N N . ALA B 1 408 ? 16.578 26.719 -7.016 1 90.75 408 ALA B N 1
ATOM 7267 C CA . ALA B 1 408 ? 17.156 27.938 -6.449 1 90.75 408 ALA B CA 1
ATOM 7268 C C . ALA B 1 408 ? 18.688 27.844 -6.398 1 90.75 408 ALA B C 1
ATOM 7270 O O . ALA B 1 408 ? 19.375 28.859 -6.492 1 90.75 408 ALA B O 1
ATOM 7271 N N . CYS B 1 409 ? 19.266 26.656 -6.242 1 80.31 409 CYS B N 1
ATOM 7272 C CA . CYS B 1 409 ? 20.688 26.516 -6.016 1 80.31 409 CYS B CA 1
ATOM 7273 C C . CYS B 1 409 ? 21.469 26.672 -7.316 1 80.31 409 CYS B C 1
ATOM 7275 O O . CYS B 1 409 ? 21.016 26.234 -8.375 1 80.31 409 CYS B O 1
ATOM 7277 N N . ASN B 1 410 ? 22.594 27.438 -7.211 1 68.5 410 ASN B N 1
ATOM 7278 C CA . ASN B 1 410 ? 23.469 27.703 -8.344 1 68.5 410 ASN B CA 1
ATOM 7279 C C . ASN B 1 410 ? 24.266 26.453 -8.734 1 68.5 410 ASN B C 1
ATOM 7281 O O . ASN B 1 410 ? 24.484 26.203 -9.922 1 68.5 410 ASN B O 1
ATOM 7285 N N . GLU B 1 411 ? 24.75 25.75 -7.699 1 64.19 411 GLU B N 1
ATOM 7286 C CA . GLU B 1 411 ? 25.594 24.609 -8.023 1 64.19 411 GLU B CA 1
ATOM 7287 C C . GLU B 1 411 ? 24.75 23.406 -8.461 1 64.19 411 GLU B C 1
ATOM 7289 O O . GLU B 1 411 ? 23.766 23.062 -7.801 1 64.19 411 GLU B O 1
ATOM 7294 N N . PRO B 1 412 ? 24.938 23.141 -9.781 1 53.97 412 PRO B N 1
ATOM 7295 C CA . PRO B 1 412 ? 24.109 22.062 -10.32 1 53.97 412 PRO B CA 1
ATOM 7296 C C . PRO B 1 412 ? 24.109 20.812 -9.438 1 53.97 412 PRO B C 1
ATOM 7298 O O . PRO B 1 412 ? 25.188 20.391 -8.984 1 53.97 412 PRO B O 1
ATOM 7301 N N . SER B 1 413 ? 23.141 20.625 -8.703 1 53.16 413 SER B N 1
ATOM 7302 C CA . SER B 1 413 ? 23.031 19.391 -7.926 1 53.16 413 SER B CA 1
ATOM 7303 C C . SER B 1 413 ? 23.203 18.172 -8.812 1 53.16 413 SER B C 1
ATOM 7305 O O . SER B 1 413 ? 23.281 17.031 -8.312 1 53.16 413 SER B O 1
ATOM 7307 N N . PHE B 1 414 ? 23.062 18.359 -10.18 1 54.22 414 PHE B N 1
ATOM 7308 C CA . PHE B 1 414 ? 23.094 17.188 -11.039 1 54.22 414 PHE B CA 1
ATOM 7309 C C . PHE B 1 414 ? 24.516 16.922 -11.539 1 54.22 414 PHE B C 1
ATOM 7311 O O . PHE B 1 414 ? 25.328 17.828 -11.633 1 54.22 414 PHE B O 1
ATOM 7318 N N . SER B 1 415 ? 24.875 15.711 -11.391 1 49.47 415 SER B N 1
ATOM 7319 C CA . SER B 1 415 ? 26.141 15.148 -11.859 1 49.47 415 SER B CA 1
ATOM 7320 C C . SER B 1 415 ? 26.469 15.625 -13.273 1 49.47 415 SER B C 1
ATOM 7322 O O . SER B 1 415 ? 27.594 15.43 -13.75 1 49.47 415 SER B O 1
ATOM 7324 N N . THR B 1 416 ? 25.469 15.977 -14.047 1 52.19 416 THR B N 1
ATOM 7325 C CA . THR B 1 416 ? 25.828 16.094 -15.453 1 52.19 416 THR B CA 1
ATOM 7326 C C . THR B 1 416 ? 26.359 17.484 -15.766 1 52.19 416 THR B C 1
ATOM 7328 O O . THR B 1 416 ? 25.781 18.484 -15.352 1 52.19 416 THR B O 1
ATOM 7331 N N . SER B 1 417 ? 27.484 17.562 -15.992 1 60.31 417 SER B N 1
ATOM 7332 C CA . SER B 1 417 ? 28.312 18.641 -16.5 1 60.31 417 SER B CA 1
ATOM 7333 C C . SER B 1 417 ? 27.609 19.406 -17.609 1 60.31 417 SER B C 1
ATOM 7335 O O . SER B 1 417 ? 28.141 19.531 -18.719 1 60.31 417 SER B O 1
ATOM 7337 N N . ARG B 1 418 ? 26.328 19.531 -17.469 1 70.19 418 ARG B N 1
ATOM 7338 C CA . ARG B 1 418 ? 25.703 20.219 -18.594 1 70.19 418 ARG B CA 1
ATOM 7339 C C . ARG B 1 418 ? 25.516 21.703 -18.312 1 70.19 418 ARG B C 1
ATOM 7341 O O . ARG B 1 418 ? 25.453 22.109 -17.141 1 70.19 418 ARG B O 1
ATOM 7348 N N . GLU B 1 419 ? 25.516 22.469 -19.406 1 74.5 419 GLU B N 1
ATOM 7349 C CA . GLU B 1 419 ? 25.25 23.891 -19.344 1 74.5 419 GLU B CA 1
ATOM 7350 C C . GLU B 1 419 ? 23.812 24.172 -18.922 1 74.5 419 GLU B C 1
ATOM 7352 O O . GLU B 1 419 ? 22.906 23.438 -19.297 1 74.5 419 GLU B O 1
ATOM 7357 N N . ARG B 1 420 ? 23.688 25.156 -18.234 1 80.5 420 ARG B N 1
ATOM 7358 C CA . ARG B 1 420 ? 22.375 25.531 -17.75 1 80.5 420 ARG B CA 1
ATOM 7359 C C . ARG B 1 420 ? 21.516 26.125 -18.859 1 80.5 420 ARG B C 1
ATOM 7361 O O . ARG B 1 420 ? 22 26.938 -19.656 1 80.5 420 ARG B O 1
ATOM 7368 N N . LEU B 1 421 ? 20.359 25.719 -18.938 1 85.31 421 LEU B N 1
ATOM 7369 C CA . LEU B 1 421 ? 19.375 26.219 -19.891 1 85.31 421 LEU B CA 1
ATOM 7370 C C . LEU B 1 421 ? 18.891 27.609 -19.5 1 85.31 421 LEU B C 1
ATOM 7372 O O . LEU B 1 421 ? 18.891 27.953 -18.312 1 85.31 421 LEU B O 1
ATOM 7376 N N . ALA B 1 422 ? 18.594 28.469 -20.516 1 88.25 422 ALA B N 1
ATOM 7377 C CA . ALA B 1 422 ? 18.047 29.797 -20.25 1 88.25 422 ALA B CA 1
ATOM 7378 C C . ALA B 1 422 ? 16.812 29.719 -19.359 1 88.25 422 ALA B C 1
ATOM 7380 O O . ALA B 1 422 ? 16.641 30.531 -18.453 1 88.25 422 ALA B O 1
ATOM 7381 N N . ALA B 1 423 ? 15.969 28.734 -19.641 1 90.88 423 ALA B N 1
ATOM 7382 C CA . ALA B 1 423 ? 14.75 28.547 -18.859 1 90.88 423 ALA B CA 1
ATOM 7383 C C . ALA B 1 423 ? 15.07 28.219 -17.406 1 90.88 423 ALA B C 1
ATOM 7385 O O . ALA B 1 423 ? 14.32 28.594 -16.5 1 90.88 423 ALA B O 1
ATOM 7386 N N . GLU B 1 424 ? 16.141 27.562 -17.188 1 90.12 424 GLU B N 1
ATOM 7387 C CA . GLU B 1 424 ? 16.547 27.219 -15.82 1 90.12 424 GLU B CA 1
ATOM 7388 C C . GLU B 1 424 ? 17.016 28.453 -15.062 1 90.12 424 GLU B C 1
ATOM 7390 O O . GLU B 1 424 ? 16.797 28.562 -13.852 1 90.12 424 GLU B O 1
ATOM 7395 N N . VAL B 1 425 ? 17.672 29.328 -15.781 1 91 425 VAL B N 1
ATOM 7396 C CA . VAL B 1 425 ? 18.109 30.578 -15.172 1 91 425 VAL B CA 1
ATOM 7397 C C . VAL B 1 425 ? 16.906 31.422 -14.781 1 91 425 VAL B C 1
ATOM 7399 O O . VAL B 1 425 ? 16.875 32 -13.695 1 91 425 VAL B O 1
ATOM 7402 N N . GLU B 1 426 ? 15.969 31.469 -15.688 1 93.56 426 GLU B N 1
ATOM 7403 C CA . GLU B 1 426 ? 14.734 32.188 -15.383 1 93.56 426 GLU B CA 1
ATOM 7404 C C . GLU B 1 426 ? 14.039 31.609 -14.156 1 93.56 426 GLU B C 1
ATOM 7406 O O . GLU B 1 426 ? 13.617 32.344 -13.266 1 93.56 426 GLU B O 1
ATOM 7411 N N . MET B 1 427 ? 13.945 30.281 -14.141 1 94.38 427 MET B N 1
ATOM 7412 C CA . MET B 1 427 ? 13.297 29.594 -13.023 1 94.38 427 MET B CA 1
ATOM 7413 C C . MET B 1 427 ? 14.055 29.828 -11.727 1 94.38 427 MET B C 1
ATOM 7415 O O . MET B 1 427 ? 13.445 29.922 -10.656 1 94.38 427 MET B O 1
ATOM 7419 N N . GLN B 1 428 ? 15.328 29.922 -11.836 1 93.44 428 GLN B N 1
ATOM 7420 C CA . GLN B 1 428 ? 16.141 30.188 -10.656 1 93.44 428 GLN B CA 1
ATOM 7421 C C . GLN B 1 428 ? 15.836 31.578 -10.094 1 93.44 428 GLN B C 1
ATOM 7423 O O . GLN B 1 428 ? 15.703 31.734 -8.875 1 93.44 428 GLN B O 1
ATOM 7428 N N . ARG B 1 429 ? 15.734 32.531 -10.945 1 94.31 429 ARG B N 1
ATOM 7429 C CA . ARG B 1 429 ? 15.414 33.906 -10.516 1 94.31 429 ARG B CA 1
ATOM 7430 C C . ARG B 1 429 ? 14.047 33.969 -9.852 1 94.31 429 ARG B C 1
ATOM 7432 O O . ARG B 1 429 ? 13.891 34.562 -8.789 1 94.31 429 ARG B O 1
ATOM 7439 N N . ILE B 1 430 ? 13.102 33.312 -10.43 1 96.06 430 ILE B N 1
ATOM 7440 C CA . ILE B 1 430 ? 11.75 33.25 -9.891 1 96.06 430 ILE B CA 1
ATOM 7441 C C . ILE B 1 430 ? 11.766 32.594 -8.523 1 96.06 430 ILE B C 1
ATOM 7443 O O . ILE B 1 430 ? 11.125 33.062 -7.582 1 96.06 430 ILE B O 1
ATOM 7447 N N . SER B 1 431 ? 12.477 31.516 -8.469 1 96 431 SER B N 1
ATOM 7448 C CA . SER B 1 431 ? 12.539 30.703 -7.258 1 96 431 SER B CA 1
ATOM 7449 C C . SER B 1 431 ? 13.094 31.516 -6.086 1 96 431 SER B C 1
ATOM 7451 O O . SER B 1 431 ? 12.492 31.547 -5.008 1 96 431 SER B O 1
ATOM 7453 N N . LEU B 1 432 ? 14.18 32.188 -6.258 1 93.19 432 LEU B N 1
ATOM 7454 C CA . LEU B 1 432 ? 14.828 32.938 -5.184 1 93.19 432 LEU B CA 1
ATOM 7455 C C . LEU B 1 432 ? 13.938 34.094 -4.715 1 93.19 432 LEU B C 1
ATOM 7457 O O . LEU B 1 432 ? 13.766 34.281 -3.51 1 93.19 432 LEU B O 1
ATOM 7461 N N . ALA B 1 433 ? 13.383 34.75 -5.664 1 94.56 433 ALA B N 1
ATOM 7462 C CA . ALA B 1 433 ? 12.531 35.906 -5.332 1 94.56 433 ALA B CA 1
ATOM 7463 C C . ALA B 1 433 ? 11.281 35.438 -4.586 1 94.56 433 ALA B C 1
ATOM 7465 O O . ALA B 1 433 ? 10.859 36.094 -3.615 1 94.56 433 ALA B O 1
ATOM 7466 N N . THR B 1 434 ? 10.703 34.406 -5.031 1 96.12 434 THR B N 1
ATOM 7467 C CA . THR B 1 434 ? 9.43 33.969 -4.473 1 96.12 434 THR B CA 1
ATOM 7468 C C . THR B 1 434 ? 9.633 33.312 -3.111 1 96.12 434 THR B C 1
ATOM 7470 O O . THR B 1 434 ? 8.781 33.406 -2.229 1 96.12 434 THR B O 1
ATOM 7473 N N . ILE B 1 435 ? 10.719 32.562 -2.951 1 95.88 435 ILE B N 1
ATOM 7474 C CA . ILE B 1 435 ? 11.031 31.984 -1.645 1 95.88 435 ILE B CA 1
ATOM 7475 C C . ILE B 1 435 ? 11.094 33.094 -0.599 1 95.88 435 ILE B C 1
ATOM 7477 O O . ILE B 1 435 ? 10.5 32.969 0.476 1 95.88 435 ILE B O 1
ATOM 7481 N N . GLN B 1 436 ? 11.773 34.156 -0.944 1 93.5 436 GLN B N 1
ATOM 7482 C CA . GLN B 1 436 ? 11.922 35.281 -0.024 1 93.5 436 GLN B CA 1
ATOM 7483 C C . GLN B 1 436 ? 10.562 35.875 0.336 1 93.5 436 GLN B C 1
ATOM 7485 O O . GLN B 1 436 ? 10.305 36.188 1.501 1 93.5 436 GLN B O 1
ATOM 7490 N N . ASP B 1 437 ? 9.758 35.969 -0.637 1 94.44 437 ASP B N 1
ATOM 7491 C CA . ASP B 1 437 ? 8.438 36.562 -0.421 1 94.44 437 ASP B CA 1
ATOM 7492 C C . ASP B 1 437 ? 7.59 35.656 0.491 1 94.44 437 ASP B C 1
ATOM 7494 O O . ASP B 1 437 ? 6.902 36.156 1.387 1 94.44 437 ASP B O 1
ATOM 7498 N N . ILE B 1 438 ? 7.609 34.406 0.274 1 96 438 ILE B N 1
ATOM 7499 C CA . ILE B 1 438 ? 6.801 33.438 1.029 1 96 438 ILE B CA 1
ATOM 7500 C C . ILE B 1 438 ? 7.246 33.438 2.49 1 96 438 ILE B C 1
ATOM 7502 O O . ILE B 1 438 ? 6.418 33.5 3.398 1 96 438 ILE B O 1
ATOM 7506 N N . VAL B 1 439 ? 8.539 33.438 2.73 1 95 439 VAL B N 1
ATOM 7507 C CA . VAL B 1 439 ? 9.039 33.188 4.074 1 95 439 VAL B CA 1
ATOM 7508 C C . VAL B 1 439 ? 9.094 34.5 4.859 1 95 439 VAL B C 1
ATOM 7510 O O . VAL B 1 439 ? 9.102 34.5 6.094 1 95 439 VAL B O 1
ATOM 7513 N N . SER B 1 440 ? 9.07 35.625 4.188 1 93.44 440 SER B N 1
ATOM 7514 C CA . SER B 1 440 ? 9.156 36.906 4.887 1 93.44 440 SER B CA 1
ATOM 7515 C C . SER B 1 440 ? 7.773 37.531 5.086 1 93.44 440 SER B C 1
ATOM 7517 O O . SER B 1 440 ? 7.566 38.344 5.992 1 93.44 440 SER B O 1
ATOM 7519 N N . LYS B 1 441 ? 6.828 37.125 4.25 1 93.44 441 LYS B N 1
ATOM 7520 C CA . LYS B 1 441 ? 5.527 37.781 4.316 1 93.44 441 LYS B CA 1
ATOM 7521 C C . LYS B 1 441 ? 4.406 36.781 4.559 1 93.4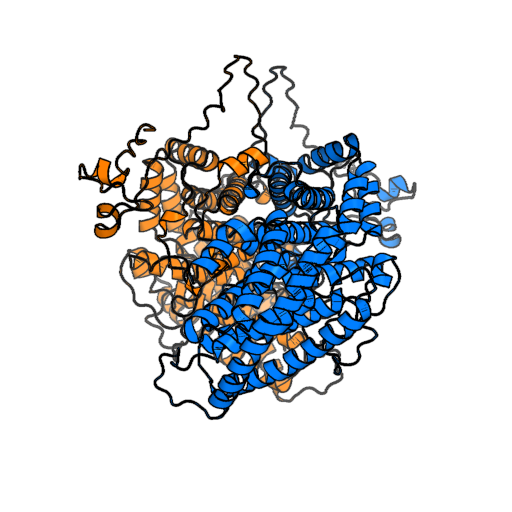4 441 LYS B C 1
ATOM 7523 O O . LYS B 1 441 ? 3.822 36.75 5.641 1 93.44 441 LYS B O 1
ATOM 7528 N N . THR B 1 442 ? 4.199 35.844 3.672 1 94.19 442 THR B N 1
ATOM 7529 C CA . THR B 1 442 ? 3.039 34.969 3.664 1 94.19 442 THR B CA 1
ATOM 7530 C C . THR B 1 442 ? 3.01 34.094 4.922 1 94.19 442 THR B C 1
ATOM 7532 O O . THR B 1 442 ? 2.008 34.062 5.637 1 94.19 442 THR B O 1
ATOM 7535 N N . ILE B 1 443 ? 4.094 33.375 5.188 1 96.75 443 ILE B N 1
ATOM 7536 C CA . ILE B 1 443 ? 4.105 32.375 6.254 1 96.75 443 ILE B CA 1
ATOM 7537 C C . ILE B 1 443 ? 4.141 33.062 7.609 1 96.75 443 ILE B C 1
ATOM 7539 O O . ILE B 1 443 ? 3.461 32.656 8.555 1 96.75 443 ILE B O 1
ATOM 7543 N N . PRO B 1 444 ? 4.922 34.188 7.805 1 96.69 444 PRO B N 1
ATOM 7544 C CA . PRO B 1 444 ? 4.871 34.906 9.078 1 96.69 444 PRO B CA 1
ATOM 7545 C C . PRO B 1 444 ? 3.48 35.469 9.391 1 96.69 444 PRO B C 1
ATOM 7547 O O . PRO B 1 444 ? 3.045 35.406 10.547 1 96.69 444 PRO B O 1
ATOM 7550 N N . GLN B 1 445 ? 2.816 35.969 8.367 1 94.69 445 GLN B N 1
ATOM 7551 C CA . GLN B 1 445 ? 1.455 36.438 8.578 1 94.69 445 GLN B CA 1
ATOM 7552 C C . GLN B 1 445 ? 0.538 35.312 9.039 1 94.69 445 GLN B C 1
ATOM 7554 O O . GLN B 1 445 ? -0.232 35.5 9.992 1 94.69 445 GLN B O 1
ATOM 7559 N N . MET B 1 446 ? 0.584 34.219 8.398 1 94.31 446 MET B N 1
ATOM 7560 C CA . MET B 1 446 ? -0.193 33.031 8.797 1 94.31 446 MET B CA 1
ATOM 7561 C C . MET B 1 446 ? 0.175 32.594 10.211 1 94.31 446 MET B C 1
ATOM 7563 O O . MET B 1 446 ? -0.699 32.25 11 1 94.31 446 MET B O 1
ATOM 7567 N N . SER B 1 447 ? 1.473 32.656 10.492 1 95.94 447 SER B N 1
ATOM 7568 C CA . SER B 1 447 ? 1.964 32.25 11.812 1 95.94 447 SER B CA 1
ATOM 7569 C C . SER B 1 447 ? 1.35 33.125 12.906 1 95.94 447 SER B C 1
ATOM 7571 O O . SER B 1 447 ? 0.944 32.625 13.953 1 95.94 447 SER B O 1
ATOM 7573 N N . ARG B 1 448 ? 1.297 34.406 12.703 1 95.31 448 ARG B N 1
ATOM 7574 C CA . ARG B 1 448 ? 0.701 35.312 13.672 1 95.31 448 ARG B CA 1
ATOM 7575 C C . ARG B 1 448 ? -0.784 35 13.859 1 95.31 448 ARG B C 1
ATOM 7577 O O . ARG B 1 448 ? -1.303 35.094 14.977 1 95.31 448 ARG B O 1
ATOM 7584 N N . GLN B 1 449 ? -1.422 34.656 12.797 1 91.94 449 GLN B N 1
ATOM 7585 C CA . GLN B 1 449 ? -2.836 34.312 12.875 1 91.94 449 GLN B CA 1
ATOM 7586 C C . GLN B 1 449 ? -3.039 33 13.672 1 91.94 449 GLN B C 1
ATOM 7588 O O . GLN B 1 449 ? -4.016 32.906 14.422 1 91.94 449 GLN B O 1
ATOM 7593 N N . ILE B 1 450 ? -2.199 32.062 13.461 1 93 450 ILE B N 1
ATOM 7594 C CA . ILE B 1 450 ? -2.26 30.781 14.195 1 93 450 ILE B CA 1
ATOM 7595 C C . ILE B 1 450 ? -2.127 31.062 15.688 1 93 450 ILE B C 1
ATOM 7597 O O . ILE B 1 450 ? -2.898 30.531 16.5 1 93 450 ILE B O 1
ATOM 7601 N N . VAL B 1 451 ? -1.157 31.891 16.078 1 93.25 451 VAL B N 1
ATOM 7602 C CA . VAL B 1 451 ? -0.914 32.219 17.469 1 93.25 451 VAL B CA 1
ATOM 7603 C C . VAL B 1 451 ? -2.131 32.938 18.047 1 93.25 451 VAL B C 1
ATOM 7605 O O . VAL B 1 451 ? -2.568 32.625 19.172 1 93.25 451 VAL B O 1
ATOM 7608 N N . SER B 1 452 ? -2.678 33.812 17.281 1 91 452 SER B N 1
ATOM 7609 C CA . SER B 1 452 ? -3.852 34.562 17.734 1 91 452 SER B CA 1
ATOM 7610 C C . SER B 1 452 ? -5.055 33.625 17.906 1 91 452 SER B C 1
ATOM 7612 O O . SER B 1 452 ? -5.809 33.75 18.875 1 91 452 SER B O 1
ATOM 7614 N N . ALA B 1 453 ? -5.25 32.75 16.984 1 87.19 453 ALA B N 1
ATOM 7615 C CA . ALA B 1 453 ? -6.375 31.812 17.031 1 87.19 453 ALA B CA 1
ATOM 7616 C C . ALA B 1 453 ? -6.25 30.859 18.203 1 87.19 453 ALA B C 1
ATOM 7618 O O . ALA B 1 453 ? -7.254 30.453 18.797 1 87.19 453 ALA B O 1
ATOM 7619 N N . SER B 1 454 ? -5.07 30.406 18.531 1 87.25 454 SER B N 1
ATOM 7620 C CA . SER B 1 454 ? -4.836 29.453 19.609 1 87.25 454 SER B CA 1
ATOM 7621 C C . SER B 1 454 ? -5.188 30.062 20.969 1 87.25 454 SER B C 1
ATOM 7623 O O . SER B 1 454 ? -5.496 29.344 21.922 1 87.25 454 SER B O 1
ATOM 7625 N N . GLN B 1 455 ? -5.133 31.328 21.109 1 86.06 455 GLN B N 1
ATOM 7626 C CA . GLN B 1 455 ? -5.453 32.031 22.359 1 86.06 455 GLN B CA 1
ATOM 7627 C C . GLN B 1 455 ? -6.961 32.062 22.578 1 86.06 455 GLN B C 1
ATOM 7629 O O . GLN B 1 455 ? -7.418 32.156 23.719 1 86.06 455 GLN B O 1
ATOM 7634 N N . GLN B 1 456 ? -7.707 31.844 21.547 1 81.44 456 GLN B N 1
ATOM 7635 C CA . GLN B 1 456 ? -9.156 31.953 21.625 1 81.44 456 GLN B CA 1
ATOM 7636 C C . GLN B 1 456 ? -9.797 30.594 21.875 1 81.44 456 GLN B C 1
ATOM 7638 O O . GLN B 1 456 ? -10.867 30.5 22.484 1 81.44 456 GLN B O 1
ATOM 7643 N N . GLN B 1 457 ? -9.18 29.594 21.406 1 72.62 457 GLN B N 1
ATOM 7644 C CA . GLN B 1 457 ? -9.805 28.281 21.422 1 72.62 457 GLN B CA 1
ATOM 7645 C C . GLN B 1 457 ? -9.359 27.469 22.641 1 72.62 457 GLN B C 1
ATOM 7647 O O . GLN B 1 457 ? -8.172 27.453 22.984 1 72.62 457 GLN B O 1
ATOM 7652 N N . ARG B 1 458 ? -10.398 26.875 23.219 1 71.62 458 ARG B N 1
ATOM 7653 C CA . ARG B 1 458 ? -10.148 26.172 24.469 1 71.62 458 ARG B CA 1
ATOM 7654 C C . ARG B 1 458 ? -9.922 24.672 24.219 1 71.62 458 ARG B C 1
ATOM 7656 O O . ARG B 1 458 ? -9.078 24.062 24.875 1 71.62 458 ARG B O 1
ATOM 7663 N N . LYS B 1 459 ? -10.547 24.172 23.156 1 86.81 459 LYS B N 1
ATOM 7664 C CA . LYS B 1 459 ? -10.43 22.719 22.984 1 86.81 459 LYS B CA 1
ATOM 7665 C C . LYS B 1 459 ? -9.336 22.391 21.969 1 86.81 459 LYS B C 1
ATOM 7667 O O . LYS B 1 459 ? -9.172 23.078 20.969 1 86.81 459 LYS B O 1
ATOM 7672 N N . ARG B 1 460 ? -8.602 21.359 22.266 1 89.44 460 ARG B N 1
ATOM 7673 C CA . ARG B 1 460 ? -7.504 20.891 21.438 1 89.44 460 ARG B CA 1
ATOM 7674 C C . ARG B 1 460 ? -7.84 19.547 20.797 1 89.44 460 ARG B C 1
ATOM 7676 O O . ARG B 1 460 ? -8.609 18.766 21.375 1 89.44 460 ARG B O 1
ATOM 7683 N N . PRO B 1 461 ? -7.316 19.203 19.562 1 92.31 461 PRO B N 1
ATOM 7684 C CA . PRO B 1 461 ? -6.391 19.984 18.75 1 92.31 461 PRO B CA 1
ATOM 7685 C C . PRO B 1 461 ? -7.098 21.047 17.906 1 92.31 461 PRO B C 1
ATOM 7687 O O . PRO B 1 461 ? -8 20.734 17.125 1 92.31 461 PRO B O 1
ATOM 7690 N N . THR B 1 462 ? -6.652 22.219 17.984 1 91.5 462 THR B N 1
ATOM 7691 C CA . THR B 1 462 ? -7.27 23.359 17.312 1 91.5 462 THR B CA 1
ATOM 7692 C C . THR B 1 462 ? -6.77 23.469 15.883 1 91.5 462 THR B C 1
ATOM 7694 O O . THR B 1 462 ? -7.512 23.891 14.992 1 91.5 462 THR B O 1
ATOM 7697 N N . HIS B 1 463 ? -5.559 23.078 15.688 1 93.19 463 HIS B N 1
ATOM 7698 C CA . HIS B 1 463 ? -4.93 23.266 14.391 1 93.19 463 HIS B CA 1
ATOM 7699 C C . HIS B 1 463 ? -4.547 21.922 13.758 1 93.19 463 HIS B C 1
ATOM 7701 O O . HIS B 1 463 ? -4.297 20.953 14.469 1 93.19 463 HIS B O 1
ATOM 7707 N N . SER B 1 464 ? -4.5 21.906 12.461 1 95.5 464 SER B N 1
ATOM 7708 C CA . SER B 1 464 ? -4.102 20.719 11.711 1 95.5 464 SER B CA 1
ATOM 7709 C C . SER B 1 464 ? -2.594 20.5 11.789 1 95.5 464 SER B C 1
ATOM 7711 O O . SER B 1 464 ? -1.817 21.453 11.719 1 95.5 464 SER B O 1
ATOM 7713 N N . PRO B 1 465 ? -2.154 19.297 11.961 1 96.06 465 PRO B N 1
ATOM 7714 C CA . PRO B 1 465 ? -0.715 19.031 11.969 1 96.06 465 PRO B CA 1
ATOM 7715 C C . PRO B 1 465 ? -0.059 19.266 10.609 1 96.06 465 PRO B C 1
ATOM 7717 O O . PRO B 1 465 ? 1.17 19.312 10.516 1 96.06 465 PRO B O 1
ATOM 7720 N N . ILE B 1 466 ? -0.779 19.453 9.555 1 96.31 466 ILE B N 1
ATOM 7721 C CA . ILE B 1 466 ? -0.219 19.625 8.219 1 96.31 466 ILE B CA 1
ATOM 7722 C C . ILE B 1 466 ? 0.521 20.953 8.133 1 96.31 466 ILE B C 1
ATOM 7724 O O . ILE B 1 466 ? 1.325 21.172 7.227 1 96.31 466 ILE B O 1
ATOM 7728 N N . LEU B 1 467 ? 0.208 21.875 9.078 1 96.38 467 LEU B N 1
ATOM 7729 C CA . LEU B 1 467 ? 0.83 23.188 9.102 1 96.38 467 LEU B CA 1
ATOM 7730 C C . LEU B 1 467 ? 2.305 23.094 9.469 1 96.38 467 LEU B C 1
ATOM 7732 O O . LEU B 1 467 ? 3.107 23.938 9.086 1 96.38 467 LEU B O 1
ATOM 7736 N N . VAL B 1 468 ? 2.654 22.047 10.172 1 94.81 468 VAL B N 1
ATOM 7737 C CA . VAL B 1 468 ? 3.973 21.938 10.789 1 94.81 468 VAL B CA 1
ATOM 7738 C C . VAL B 1 468 ? 5.043 21.859 9.703 1 94.81 468 VAL B C 1
ATOM 7740 O O . VAL B 1 468 ? 6.082 22.516 9.797 1 94.81 468 VAL B O 1
ATOM 7743 N N . GLY B 1 469 ? 4.781 21.078 8.688 1 93.56 469 GLY B N 1
ATOM 7744 C CA . GLY B 1 469 ? 5.762 20.906 7.625 1 93.56 469 GLY B CA 1
ATOM 7745 C C . GLY B 1 469 ? 6.098 22.203 6.918 1 93.56 469 GLY B C 1
ATOM 7746 O O . GLY B 1 469 ? 7.27 22.484 6.656 1 93.56 469 GLY B O 1
ATOM 7747 N N . CYS B 1 470 ? 5.113 22.938 6.625 1 95.69 470 CYS B N 1
ATOM 7748 C CA . CYS B 1 470 ? 5.301 24.219 5.941 1 95.69 470 CYS B CA 1
ATOM 7749 C C . CYS B 1 470 ? 6.062 25.203 6.82 1 95.69 470 CYS B C 1
ATOM 7751 O O . CYS B 1 470 ? 6.98 25.875 6.352 1 95.69 470 CYS B O 1
ATOM 7753 N N . LEU B 1 471 ? 5.684 25.281 8.094 1 95.81 471 LEU B N 1
ATOM 7754 C CA . LEU B 1 471 ? 6.34 26.188 9.031 1 95.81 471 LEU B CA 1
ATOM 7755 C C . LEU B 1 471 ? 7.805 25.812 9.219 1 95.81 471 LEU B C 1
ATOM 7757 O O . LEU B 1 471 ? 8.68 26.672 9.242 1 95.81 471 LEU B O 1
ATOM 7761 N N . TYR B 1 472 ? 8.016 24.578 9.305 1 93.19 472 TYR B N 1
ATOM 7762 C CA . TYR B 1 472 ? 9.383 24.078 9.453 1 93.19 472 TYR B CA 1
ATOM 7763 C C . TYR B 1 472 ? 10.234 24.484 8.25 1 93.19 472 TYR B C 1
ATOM 7765 O O . TYR B 1 472 ? 11.352 24.984 8.414 1 93.19 472 TYR B O 1
ATOM 7773 N N . HIS B 1 473 ? 9.789 24.234 7.074 1 93.56 473 HIS B N 1
ATOM 7774 C CA . HIS B 1 473 ? 10.531 24.562 5.863 1 93.56 473 HIS B CA 1
ATOM 7775 C C . HIS B 1 473 ? 10.781 26.062 5.77 1 93.56 473 HIS B C 1
ATOM 7777 O O . HIS B 1 473 ? 11.875 26.5 5.383 1 93.56 473 HIS B O 1
ATOM 7783 N N . ALA B 1 474 ? 9.789 26.781 6.094 1 95.38 474 ALA B N 1
ATOM 7784 C CA . ALA B 1 474 ? 9.922 28.25 6.062 1 95.38 474 ALA B CA 1
ATOM 7785 C C . ALA B 1 474 ? 10.953 28.719 7.074 1 95.38 474 ALA B C 1
ATOM 7787 O O . ALA B 1 474 ? 11.742 29.625 6.785 1 95.38 474 ALA B O 1
ATOM 7788 N N . ALA B 1 475 ? 10.945 28.156 8.234 1 93.81 475 ALA B N 1
ATOM 7789 C CA . ALA B 1 475 ? 11.93 28.516 9.258 1 93.81 475 ALA B CA 1
ATOM 7790 C C . ALA B 1 475 ? 13.352 28.234 8.781 1 93.81 475 ALA B C 1
ATOM 7792 O O . ALA B 1 475 ? 14.258 29.031 9.016 1 93.81 475 ALA B O 1
ATOM 7793 N N . THR B 1 476 ? 13.508 27.094 8.156 1 90.19 476 THR B N 1
ATOM 7794 C CA . THR B 1 476 ? 14.82 26.703 7.645 1 90.19 476 THR B CA 1
ATOM 7795 C C . THR B 1 476 ? 15.297 27.688 6.578 1 90.19 476 THR B C 1
ATOM 7797 O O . THR B 1 476 ? 16.469 28.047 6.535 1 90.19 476 THR B O 1
ATOM 7800 N N . GLU B 1 477 ? 14.383 28.125 5.707 1 91 477 GLU B N 1
ATOM 7801 C CA . GLU B 1 477 ? 14.719 29.109 4.68 1 91 477 GLU B CA 1
ATOM 7802 C C . GLU B 1 477 ? 15.078 30.453 5.305 1 91 477 GLU B C 1
ATOM 7804 O O . GLU B 1 477 ? 16.016 31.125 4.859 1 91 477 GLU B O 1
ATOM 7809 N N . CYS B 1 478 ? 14.328 30.875 6.312 1 92.19 478 CYS B N 1
ATOM 7810 C CA . CYS B 1 478 ? 14.625 32.125 7.016 1 92.19 478 CYS B CA 1
ATOM 7811 C C . CYS B 1 478 ? 16.016 32.062 7.625 1 92.19 478 CYS B C 1
ATOM 7813 O O . CYS B 1 478 ? 16.781 33.031 7.512 1 92.19 478 CYS B O 1
ATOM 7815 N N . ALA B 1 479 ? 16.312 30.953 8.234 1 89.81 479 ALA B N 1
ATOM 7816 C CA . ALA B 1 479 ? 17.609 30.797 8.867 1 89.81 479 ALA B CA 1
ATOM 7817 C C . ALA B 1 479 ? 18.734 30.906 7.836 1 89.81 479 ALA B C 1
ATOM 7819 O O . ALA B 1 479 ? 19.797 31.469 8.125 1 89.81 479 ALA B O 1
ATOM 7820 N N . TRP B 1 480 ? 18.484 30.375 6.707 1 87.5 480 TRP B N 1
ATOM 7821 C CA . TRP B 1 480 ? 19.469 30.469 5.637 1 87.5 480 TRP B CA 1
ATOM 7822 C C . TRP B 1 480 ? 19.688 31.922 5.223 1 87.5 480 TRP B C 1
ATOM 7824 O O . TRP B 1 480 ? 20.828 32.375 5.062 1 87.5 480 TRP B O 1
ATOM 7834 N N . PHE B 1 481 ? 18.656 32.719 5.035 1 88.81 481 PHE B N 1
ATOM 7835 C CA . PHE B 1 481 ? 18.75 34.094 4.625 1 88.81 481 PHE B CA 1
ATOM 7836 C C . PHE B 1 481 ? 19.391 34.938 5.719 1 88.81 481 PHE B C 1
ATOM 7838 O O . PHE B 1 481 ? 20.109 35.906 5.434 1 88.81 481 PHE B O 1
ATOM 7845 N N . ILE B 1 482 ? 19.141 34.594 6.953 1 90.94 482 ILE B N 1
ATOM 7846 C CA . ILE B 1 482 ? 19.734 35.312 8.086 1 90.94 482 ILE B CA 1
ATOM 7847 C C . ILE B 1 482 ? 21.25 35.094 8.102 1 90.94 482 ILE B C 1
ATOM 7849 O O . ILE B 1 482 ? 22.016 36.031 8.305 1 90.94 482 ILE B O 1
ATOM 7853 N N . ARG B 1 483 ? 21.672 33.875 7.848 1 88.75 483 ARG B N 1
ATOM 7854 C CA . ARG B 1 483 ? 23.094 33.531 7.82 1 88.75 483 ARG B CA 1
ATOM 7855 C C . ARG B 1 483 ? 23.781 34.25 6.668 1 88.75 483 ARG B C 1
ATOM 7857 O O . ARG B 1 483 ? 24.938 34.656 6.801 1 88.75 483 ARG B O 1
ATOM 7864 N N . GLU B 1 484 ? 23.078 34.438 5.586 1 85.75 484 GLU B N 1
ATOM 7865 C CA . GLU B 1 484 ? 23.688 35 4.387 1 85.75 484 GLU B CA 1
ATOM 7866 C C . GLU B 1 484 ? 23.703 36.531 4.465 1 85.75 484 GLU B C 1
ATOM 7868 O O . GLU B 1 484 ? 24.688 37.156 4.062 1 85.75 484 GLU B O 1
ATOM 7873 N N . ASN B 1 485 ? 22.625 37.125 4.863 1 87 485 ASN B N 1
ATOM 7874 C CA . ASN B 1 485 ? 22.516 38.562 4.711 1 87 485 ASN B CA 1
ATOM 7875 C C . ASN B 1 485 ? 22.078 39.25 6.016 1 87 485 ASN B C 1
ATOM 7877 O O . ASN B 1 485 ? 21.938 40.469 6.07 1 87 485 ASN B O 1
ATOM 7881 N N . ASN B 1 486 ? 21.906 38.531 7.125 1 85.88 486 ASN B N 1
ATOM 7882 C CA . ASN B 1 486 ? 21.422 39.031 8.414 1 85.88 486 ASN B CA 1
ATOM 7883 C C . ASN B 1 486 ? 20.219 39.969 8.234 1 85.88 486 ASN B C 1
ATOM 7885 O O . ASN B 1 486 ? 20.203 41.062 8.797 1 85.88 486 ASN B O 1
ATOM 7889 N N . ASP B 1 487 ? 19.328 39.625 7.426 1 86.88 487 ASP B N 1
ATOM 7890 C CA . ASP B 1 487 ? 18.156 40.438 7.051 1 86.88 487 ASP B CA 1
ATOM 7891 C C . ASP B 1 487 ? 17.172 40.531 8.203 1 86.88 487 ASP B C 1
ATOM 7893 O O . ASP B 1 487 ? 16.672 39.5 8.695 1 86.88 487 ASP B O 1
ATOM 7897 N N . ALA B 1 488 ? 16.766 41.75 8.648 1 88.69 488 ALA B N 1
ATOM 7898 C CA . ALA B 1 488 ? 15.883 42 9.781 1 88.69 488 ALA B CA 1
ATOM 7899 C C . ALA B 1 488 ? 14.492 41.406 9.539 1 88.69 488 ALA B C 1
ATOM 7901 O O . ALA B 1 488 ? 13.844 40.938 10.469 1 88.69 488 ALA B O 1
ATOM 7902 N N . GLU B 1 489 ? 14.062 41.5 8.359 1 91.19 489 GLU B N 1
ATOM 7903 C CA . GLU B 1 489 ? 12.75 40.969 8.016 1 91.19 489 GLU B CA 1
ATOM 7904 C C . GLU B 1 489 ? 12.703 39.469 8.219 1 91.19 489 GLU B C 1
ATOM 7906 O O . GLU B 1 489 ? 11.688 38.906 8.664 1 91.19 489 GLU B O 1
ATOM 7911 N N . MET B 1 490 ? 13.773 38.812 7.91 1 92.81 490 MET B N 1
ATOM 7912 C CA . MET B 1 490 ? 13.859 37.375 8.062 1 92.81 490 MET B CA 1
ATOM 7913 C C . MET B 1 490 ? 13.922 37 9.539 1 92.81 490 MET B C 1
ATOM 7915 O O . MET B 1 490 ? 13.391 35.938 9.938 1 92.81 490 MET B O 1
ATOM 7919 N N . ILE B 1 491 ? 14.562 37.781 10.281 1 93.12 491 ILE B N 1
ATOM 7920 C CA . ILE B 1 491 ? 14.641 37.531 11.711 1 93.12 491 ILE B CA 1
ATOM 7921 C C . ILE B 1 491 ? 13.25 37.594 12.336 1 93.12 491 ILE B C 1
ATOM 7923 O O . ILE B 1 491 ? 12.859 36.719 13.109 1 93.12 491 ILE B O 1
ATOM 7927 N N . ALA B 1 492 ? 12.508 38.656 11.969 1 93.69 492 ALA B N 1
ATOM 7928 C CA . ALA B 1 492 ? 11.148 38.844 12.469 1 93.69 492 ALA B CA 1
ATOM 7929 C C . ALA B 1 492 ? 10.25 37.688 12 1 93.69 492 ALA B C 1
ATOM 7931 O O . ALA B 1 492 ? 9.398 37.219 12.75 1 93.69 492 ALA B O 1
ATOM 7932 N N . GLY B 1 493 ? 10.43 37.312 10.805 1 94.25 493 GLY B N 1
ATOM 7933 C CA . GLY B 1 493 ? 9.688 36.188 10.273 1 94.25 493 GLY B CA 1
ATOM 7934 C C . GLY B 1 493 ? 9.969 34.875 11.016 1 94.25 493 GLY B C 1
ATOM 7935 O O . GLY B 1 493 ? 9.039 34.156 11.367 1 94.25 493 GLY B O 1
ATOM 7936 N N . LEU B 1 494 ? 11.242 34.594 11.227 1 94.62 494 LEU B N 1
ATOM 7937 C CA . LEU B 1 494 ? 11.641 33.406 11.945 1 94.62 494 LEU B CA 1
ATOM 7938 C C . LEU B 1 494 ? 11.055 33.406 13.352 1 94.62 494 LEU B C 1
ATOM 7940 O O . LEU B 1 494 ? 10.648 32.344 13.852 1 94.62 494 LEU B O 1
ATOM 7944 N N . GLU B 1 495 ? 11.008 34.531 13.977 1 94.75 495 GLU B N 1
ATOM 7945 C CA . GLU B 1 495 ? 10.43 34.625 15.312 1 94.75 495 GLU B CA 1
ATOM 7946 C C . GLU B 1 495 ? 8.945 34.312 15.297 1 94.75 495 GLU B C 1
ATOM 7948 O O . GLU B 1 495 ? 8.461 33.562 16.172 1 94.75 495 GLU B O 1
ATOM 7953 N N . ALA B 1 496 ? 8.25 34.875 14.336 1 96.31 496 ALA B N 1
ATOM 7954 C CA . ALA B 1 496 ? 6.816 34.594 14.211 1 96.31 496 ALA B CA 1
ATOM 7955 C C . ALA B 1 496 ? 6.559 33.094 13.969 1 96.31 496 ALA B C 1
ATOM 7957 O O . ALA B 1 496 ? 5.648 32.531 14.562 1 96.31 496 ALA B O 1
ATOM 7958 N N . ILE B 1 497 ? 7.348 32.531 13.125 1 96.12 497 ILE B N 1
ATOM 7959 C CA . ILE B 1 497 ? 7.199 31.109 12.773 1 96.12 497 ILE B CA 1
ATOM 7960 C C . ILE B 1 497 ? 7.5 30.234 13.984 1 96.12 497 ILE B C 1
ATOM 7962 O O . ILE B 1 497 ? 6.777 29.266 14.258 1 96.12 497 ILE B O 1
ATOM 7966 N N . THR B 1 498 ? 8.516 30.531 14.719 1 94.06 498 THR B N 1
ATOM 7967 C CA . THR B 1 498 ? 8.906 29.766 15.898 1 94.06 498 THR B CA 1
ATOM 7968 C C . THR B 1 498 ? 7.812 29.828 16.969 1 94.06 498 THR B C 1
ATOM 7970 O O . THR B 1 498 ? 7.555 28.844 17.656 1 94.06 498 THR B O 1
ATOM 7973 N N . GLN B 1 499 ? 7.188 30.984 17.062 1 94.38 499 GLN B N 1
ATOM 7974 C CA . GLN B 1 499 ? 6.086 31.109 18.016 1 94.38 499 GLN B CA 1
ATOM 7975 C C . GLN B 1 499 ? 4.914 30.219 17.609 1 94.38 499 GLN B C 1
ATOM 7977 O O . GLN B 1 499 ? 4.297 29.578 18.469 1 94.38 499 GLN B O 1
ATOM 7982 N N . ALA B 1 500 ? 4.617 30.234 16.359 1 95.5 500 ALA B N 1
ATOM 7983 C CA . ALA B 1 500 ? 3.539 29.375 15.867 1 95.5 500 ALA B CA 1
ATOM 7984 C C . ALA B 1 500 ? 3.861 27.906 16.094 1 95.5 500 ALA B C 1
ATOM 7986 O O . ALA B 1 500 ? 2.986 27.125 16.469 1 95.5 500 ALA B O 1
ATOM 7987 N N . LEU B 1 501 ? 5.082 27.469 15.836 1 94.25 501 LEU B N 1
ATOM 7988 C CA . LEU B 1 501 ? 5.512 26.109 16.078 1 94.25 501 LEU B CA 1
ATOM 7989 C C . LEU B 1 501 ? 5.398 25.75 17.562 1 94.25 501 LEU B C 1
ATOM 7991 O O . LEU B 1 501 ? 5.09 24.609 17.906 1 94.25 501 LEU B O 1
ATOM 7995 N N . GLY B 1 502 ? 5.656 26.734 18.406 1 91.56 502 GLY B N 1
ATOM 7996 C CA . GLY B 1 502 ? 5.473 26.531 19.828 1 91.56 502 GLY B CA 1
ATOM 7997 C C . GLY B 1 502 ? 4.035 26.234 20.203 1 91.56 502 GLY B C 1
ATOM 7998 O O . GLY B 1 502 ? 3.777 25.375 21.047 1 91.56 502 GLY B O 1
ATOM 7999 N N . VAL B 1 503 ? 3.113 26.922 19.594 1 91.38 503 VAL B N 1
ATOM 8000 C CA . VAL B 1 503 ? 1.688 26.703 19.812 1 91.38 503 VAL B CA 1
ATOM 8001 C C . VAL B 1 503 ? 1.312 25.297 19.328 1 91.38 503 VAL B C 1
ATOM 8003 O O . VAL B 1 503 ? 0.618 24.562 20.031 1 91.38 503 VAL B O 1
ATOM 8006 N N . LEU B 1 504 ? 1.825 24.906 18.203 1 93.19 504 LEU B N 1
ATOM 8007 C CA . LEU B 1 504 ? 1.485 23.625 17.609 1 93.19 504 LEU B CA 1
ATOM 8008 C C . LEU B 1 504 ? 2.113 22.484 18.406 1 93.19 504 LEU B C 1
ATOM 8010 O O . LEU B 1 504 ? 1.573 21.375 18.438 1 93.19 504 LEU B O 1
ATOM 8014 N N . LYS B 1 505 ? 3.225 22.719 19.031 1 91.25 505 LYS B N 1
ATOM 8015 C CA . LYS B 1 505 ? 3.922 21.719 19.828 1 91.25 505 LYS B CA 1
ATOM 8016 C C . LYS B 1 505 ? 3.041 21.203 20.969 1 91.25 505 LYS B C 1
ATOM 8018 O O . LYS B 1 505 ? 3.125 20.031 21.344 1 91.25 505 LYS B O 1
ATOM 8023 N N . SER B 1 506 ? 2.205 22.062 21.453 1 88.5 506 SER B N 1
ATOM 8024 C CA . SER B 1 506 ? 1.32 21.672 22.547 1 88.5 506 SER B CA 1
ATOM 8025 C C . SER B 1 506 ? 0.224 20.734 22.078 1 88.5 506 SER B C 1
ATOM 8027 O O . SER B 1 506 ? -0.371 20 22.875 1 88.5 506 SER B O 1
ATOM 8029 N N . GLU B 1 507 ? 0.025 20.688 20.797 1 91.56 507 GLU B N 1
ATOM 8030 C CA . GLU B 1 507 ? -1.038 19.859 20.234 1 91.56 507 GLU B CA 1
ATOM 8031 C C . GLU B 1 507 ? -0.468 18.625 19.547 1 91.56 507 GLU B C 1
ATOM 8033 O O . GLU B 1 507 ? -1.095 17.562 19.531 1 91.56 507 GLU B O 1
ATOM 8038 N N . TRP B 1 508 ? 0.65 18.844 18.984 1 93.88 508 TRP B N 1
ATOM 8039 C CA . TRP B 1 508 ? 1.252 17.812 18.156 1 93.88 508 TRP B CA 1
ATOM 8040 C C . TRP B 1 508 ? 2.713 17.578 18.531 1 93.88 508 TRP B C 1
ATOM 8042 O O . TRP B 1 508 ? 3.535 18.5 18.422 1 93.88 508 TRP B O 1
ATOM 8052 N N . ALA B 1 509 ? 3.123 16.375 18.828 1 91.19 509 ALA B N 1
ATOM 8053 C CA . ALA B 1 509 ? 4.441 16.047 19.375 1 91.19 509 ALA B CA 1
ATOM 8054 C C . ALA B 1 509 ? 5.516 16.156 18.297 1 91.19 509 ALA B C 1
ATOM 8056 O O . ALA B 1 509 ? 6.699 16.297 18.594 1 91.19 509 ALA B O 1
ATOM 8057 N N . VAL B 1 510 ? 5.145 16.125 17.078 1 90.5 510 VAL B N 1
ATOM 8058 C CA . VAL B 1 510 ? 6.098 16.156 15.977 1 90.5 510 VAL B CA 1
ATOM 8059 C C . VAL B 1 510 ? 6.848 17.484 15.984 1 90.5 510 VAL B C 1
ATOM 8061 O O . VAL B 1 510 ? 7.98 17.562 15.5 1 90.5 510 VAL B O 1
ATOM 8064 N N . CYS B 1 511 ? 6.289 18.547 16.5 1 87.75 511 CYS B N 1
ATOM 8065 C CA . CYS B 1 511 ? 6.891 19.875 16.547 1 87.75 511 CYS B CA 1
ATOM 8066 C C . CYS B 1 511 ? 8.047 19.922 17.531 1 87.75 511 CYS B C 1
ATOM 8068 O O . CYS B 1 511 ? 8.922 20.781 17.438 1 87.75 511 CYS B O 1
ATOM 8070 N N . GLY B 1 512 ? 8.094 19.141 18.547 1 75.19 512 GLY B N 1
ATOM 8071 C CA . GLY B 1 512 ? 9.109 19.188 19.578 1 75.19 512 GLY B CA 1
ATOM 8072 C C . GLY B 1 512 ? 10.391 18.469 19.188 1 75.19 512 GLY B C 1
ATOM 8073 O O . GLY B 1 512 ? 11.438 19.094 19.047 1 75.19 512 GLY B O 1
ATOM 8074 N N . ARG B 1 513 ? 10.5 17.281 19.25 1 62.19 513 ARG B N 1
ATOM 8075 C CA . ARG B 1 513 ? 11.703 16.469 19.141 1 62.19 513 ARG B CA 1
ATOM 8076 C C . ARG B 1 513 ? 12.25 16.469 17.719 1 62.19 513 ARG B C 1
ATOM 8078 O O . ARG B 1 513 ? 13.43 16.75 17.5 1 62.19 513 ARG B O 1
ATOM 8085 N N . PRO B 1 514 ? 11.438 16.266 16.719 1 55.09 514 PRO B N 1
ATOM 8086 C CA . PRO B 1 514 ? 12.023 16.062 15.391 1 55.09 514 PRO B CA 1
ATOM 8087 C C . PRO B 1 514 ? 12.266 17.375 14.648 1 55.09 514 PRO B C 1
ATOM 8089 O O . PRO B 1 514 ? 13.312 17.531 14.023 1 55.09 514 PRO B O 1
ATOM 8092 N N . TYR B 1 515 ? 11.438 18.438 14.711 1 55.91 515 TYR B N 1
ATOM 8093 C CA . TYR B 1 515 ? 11.57 19.578 13.812 1 55.91 515 TYR B CA 1
ATOM 8094 C C . TYR B 1 515 ? 12.375 20.688 14.461 1 55.91 515 TYR B C 1
ATOM 8096 O O . TYR B 1 515 ? 13.289 21.25 13.844 1 55.91 515 TYR B O 1
ATOM 8104 N N . LEU B 1 516 ? 12.156 20.969 15.727 1 55.88 516 LEU B N 1
ATOM 8105 C CA . LEU B 1 516 ? 12.719 22.188 16.328 1 55.88 516 LEU B CA 1
ATOM 8106 C C . LEU B 1 516 ? 14.234 22.047 16.484 1 55.88 516 LEU B C 1
ATOM 8108 O O . LEU B 1 516 ? 14.984 22.969 16.141 1 55.88 516 LEU B O 1
ATOM 8112 N N . PRO B 1 517 ? 14.656 20.938 16.859 1 52.06 517 PRO B N 1
ATOM 8113 C CA . PRO B 1 517 ? 16.109 20.859 16.938 1 52.06 517 PRO B CA 1
ATOM 8114 C C . PRO B 1 517 ? 16.781 20.969 15.57 1 52.06 517 PRO B C 1
ATOM 8116 O O . PRO B 1 517 ? 17.906 21.484 15.461 1 52.06 517 PRO B O 1
ATOM 8119 N N . TYR B 1 518 ? 16.016 20.641 14.648 1 54.41 518 TYR B N 1
ATOM 8120 C CA . TYR B 1 518 ? 16.562 20.688 13.297 1 54.41 518 TYR B CA 1
ATOM 8121 C C . TYR B 1 518 ? 16.672 22.125 12.812 1 54.41 518 TYR B C 1
ATOM 8123 O O . TYR B 1 518 ? 17.594 22.469 12.078 1 54.41 518 TYR B O 1
ATOM 8131 N N . CYS B 1 519 ? 15.727 22.953 13.203 1 54.75 519 CYS B N 1
ATOM 8132 C CA . CYS B 1 519 ? 15.719 24.359 12.812 1 54.75 519 CYS B CA 1
ATOM 8133 C C . CYS B 1 519 ? 16.891 25.109 13.445 1 54.75 519 CYS B C 1
ATOM 8135 O O . CYS B 1 519 ? 17.469 26 12.828 1 54.75 519 CYS B O 1
ATOM 8137 N N . VAL B 1 520 ? 17.25 24.625 14.664 1 51.78 520 VAL B N 1
ATOM 8138 C CA . VAL B 1 520 ? 18.312 25.312 15.367 1 51.78 520 VAL B CA 1
ATOM 8139 C C . VAL B 1 520 ? 19.672 24.906 14.797 1 51.78 520 VAL B C 1
ATOM 8141 O O . VAL B 1 520 ? 20.609 25.703 14.758 1 51.78 520 VAL B O 1
ATOM 8144 N N . ARG B 1 521 ? 19.703 23.719 14.297 1 49.31 521 ARG B N 1
ATOM 8145 C CA . ARG B 1 521 ? 20.969 23.25 13.766 1 49.31 521 ARG B CA 1
ATOM 8146 C C . ARG B 1 521 ? 21.25 23.844 12.391 1 49.31 521 ARG B C 1
ATOM 8148 O O . ARG B 1 521 ? 22.406 24.047 12.016 1 49.31 521 ARG B O 1
ATOM 8155 N N . ASN B 1 522 ? 20.219 24.047 11.625 1 46.72 522 ASN B N 1
ATOM 8156 C CA . ASN B 1 522 ? 20.453 24.656 10.32 1 46.72 522 ASN B CA 1
ATOM 8157 C C . ASN B 1 522 ? 20.734 26.156 10.438 1 46.72 522 ASN B C 1
ATOM 8159 O O . ASN B 1 522 ? 21.406 26.734 9.578 1 46.72 522 ASN B O 1
#

Sequence (1044 aa):
MPPANTFTSCEACRRLKRRCSKDTPSCRLCTRLGKTCNYGTEHANPNLRTSSNGGTGQDRTTPATELDMHRTLNFPCSYFLDSDLFQPISRDTLTTHDGPVFIEQQRRFTTADTFGSLIDHYETTIHQWLPMLSVKRLQQTAKDLGDSTRGSVDVLVFLALEALVTQSDDSNEHTILPQSNTSYLNVKHGSFIAENGGAINIRLIQTLALVALYEFGHGIYPAAYLTIGQAVRLATMVGLHSQKDAKQLFVEPETWTLCEEQRRTWWAILMLDRVIVAGSPQLLMAAPEPSTNDLLPCNDDDWNNGRIGFNEALFTRNFHSPSSVGQFARVCQAVHMFGKVLGHIRARKKDTDPVQLTAEALQLHIVLAALDQGVTRKDCEITTTHGTLHAALSLCSLARLLLYNEYACNEPSFSTSRERLAAEVEMQRISLATIQDIVSKTIPQMSRQIVSASQQQRKRPTHSPILVGCLYHAATECAWFIRENNDAEMIAGLEAITQALGVLKSEWAVCGRPYLPYCVRNMPPANTFTSCEACRRLKRRCSKDTPSCRLCTRLGKTCNYGTEHANPNLRTSSNGGTGQDRTTPATELDMHRTLNFPCSYFLDSDLFQPISRDTLTTHDGPVFIEQQRRFTTADTFGSLIDHYETTIHQWLPMLSVKRLQQTAKDLGDSTRGSVDVLVFLALEALVTQSDDSNEHTILPQSNTSYLNVKHGSFIAENGGAINIRLIQTLALVALYEFGHGIYPAAYLTIGQAVRLATMVGLHSQKDAKQLFVEPETWTLCEEQRRTWWAILMLDRVIVAGSPQLLMAAPEPSTNDLLPCNDDDWNNGRIGFNEALFTRNFHSPSSVGQFARVCQAVHMFGKVLGHIRARKKDTDPVQLTAEALQLHIVLAALDQGVTRKDCEITTTHGTLHAALSLCSLARLLLYNEYACNEPSFSTSRERLAAEVEMQRISLATIQDIVSKTIPQMSRQIVSASQQQRKRPTHSPILVGCLYHAATECAWFIRENNDAEMIAGLEAITQALGVLKSEWAVCGRPYLPYCVRN

Foldseek 3Di:
DPPPPPQDAFPVCVVVVHDFCSDPPATPVCVVVVHDGHRPPPPPPVVVPPPPPPPPPPPPQDPVNLLVVQADPQADCCLPVPVVPDDAAAQCNQWGWAHPLQLVLLCVCLVVVCLVVLLVLCVQAVCQQQVLDQSVVSVVVNVCSNPDNTGTLLSLLSLLSCLQQVCLDPVPPCPDQSVRRPSLVSSVVSLVSSVSNRHAHPSSLLSLLSSLLSCQLAVPPPSNQVSLLVSQVRLQSCPLLHPPPGDHNHDDDPDLLVNLSSVSSNLSSLQSQLLSCLVPLLDDGNHDAHDQQRWFHFAVVCSNVVHRGDTDGLPDPALPPQDGAHLSSLLSNLSNLLVVLSVLVNVVVVVPDVVVSLVVLVVSVVVLVRSLVSQVVVQVVCVPPSHHSLSSNLSSLSSLLSSLVQLQDPPPPDPDPDDDDPSSVVSNVVSVVVLCCCLLPVLLVSLQVLLVQLVVDDGPPRDRSSNLSSLLSSLLSLVVCCVVPVDPSSVSSNVSSVSSLVSSCSSGVCSPDPRVVVSVVD/DPPPPPQDAFPVCVVVVHDFCSDPPATPVCVVVVHDGHRPPPPPVVVVPPPPPPPPPPPPQDPVNLLVVQADPQADCCLPVPVVPDDAAAQCNQWGKARPLQLVLLCVCLVVVCLVVLLVLCVQAVCQQQVLDQSVVSVVVNVCSNPDNIGTLLSLLSLLSCLQQVCLDVVPPCPDQSVRRPSLVSSVVSLVSSVSNRHAHPSSLLSLLSSLLSCQLAVPPPSNQVSLLVSQVRLQSCPLLHPPPGDHNHDDDPDLLVNLSSVSSVLSSLQSQLLSCLVPLLDDGNHDAHDQQRWFHFAVVCSNVVHRGDTDGLPDPALPPQDGAHLSSLLSNLSNLLVVLSVLVNVVVVVPDVVVSLVVLVVSVVVLVRSLVSQVVVQVVCVPPSHHSLSSNLSSLSSLLSSLVQLQDPPPPDPDPDDDDPSSVVSNVVSVVVLCCCLLPVLLVSLQVLLVVLVVDDGPPRDRSSNLSSLLSSLLSLVVCCVVPVDPSSVSSNVSSVSSLVSSCSSGVCSPDPRVVVSVVD

InterPro domains:
  IPR001138 Zn(2)Cys(6) fungal-type DNA-binding domain [PF00172] (8-39)
  IPR001138 Zn(2)Cys(6) fungal-type DNA-binding domain [PS00463] (9-37)
  IPR001138 Zn(2)Cys(6) fungal-type DNA-binding domain [PS50048] (9-39)
  IPR001138 Zn(2)Cys(6) fungal-type DNA-binding domain [SM00066] (4-48)
  IPR001138 Zn(2)Cys(6) fungal-type DNA-binding domain [cd00067] (6-39)
  IPR007219 Xylanolytic transcriptional activator, regulatory domain [PF04082] (125-347)
  IPR007219 Xylanolytic transcriptional activator, regulatory domain [SM00906] (224-303)
  IPR036864 Zn(2)-C6 fungal-type DNA-binding domain superfamily [G3DSA:4.10.240.10] (4-63)
  IPR036864 Zn(2)-C6 fungal-type DNA-binding domain superfamily [SSF57701] (6-43)
  IPR050815 Transcription factor, fungi [PTHR47338] (9-512)

Solvent-accessible surface area (backbone atoms only — not comparable to full-atom values): 56444 Å² total; per-residue (Å²): 126,76,81,74,78,76,75,66,60,23,55,48,30,60,72,65,73,46,89,48,67,65,40,83,82,50,21,64,55,28,65,74,71,73,47,76,42,40,61,80,77,75,76,66,72,66,79,73,59,73,78,69,75,78,73,78,69,78,75,77,75,46,71,36,54,54,52,53,65,37,53,47,92,65,63,66,57,36,59,36,62,32,43,87,75,43,70,56,37,65,65,71,69,32,51,44,55,67,31,70,74,33,34,55,50,41,48,53,38,51,74,66,61,40,57,65,58,49,51,52,49,37,59,73,16,49,36,57,77,52,66,32,73,47,64,71,57,48,51,50,50,46,52,52,54,62,72,42,92,55,11,39,65,62,53,39,39,56,30,30,50,47,30,50,38,56,70,16,32,72,85,55,59,86,72,63,52,78,85,60,34,56,42,47,35,41,29,54,51,48,50,50,47,35,50,74,7,49,34,52,51,69,51,54,41,51,22,32,41,46,44,18,49,46,24,51,27,44,55,42,56,63,53,21,63,53,37,33,38,50,26,40,53,54,38,50,62,46,13,56,82,28,82,83,79,34,52,52,48,43,53,79,68,92,42,69,64,55,48,51,30,47,50,29,41,44,49,52,46,51,42,51,41,47,60,60,28,61,33,20,47,67,53,80,66,70,62,79,80,82,56,59,76,39,69,34,50,36,30,52,68,32,54,76,67,71,45,91,55,68,61,48,49,61,63,48,91,52,66,68,64,58,88,73,63,18,64,66,26,46,31,48,53,23,39,54,52,30,50,50,42,40,51,47,54,46,50,53,73,68,58,80,50,64,68,63,50,45,54,47,50,53,50,48,50,54,54,50,52,48,46,49,52,38,51,53,57,46,40,70,68,35,73,78,54,95,50,80,54,54,62,26,49,29,41,38,49,36,32,47,47,57,52,25,59,74,41,43,61,82,67,70,87,56,86,66,92,62,82,81,51,72,65,48,53,51,45,20,53,51,20,51,56,48,50,51,46,40,37,47,45,56,49,22,54,52,19,50,48,50,49,56,51,55,74,71,52,85,63,49,37,70,66,65,61,73,43,51,61,30,46,51,53,36,37,45,51,24,42,48,47,31,74,73,66,62,39,66,59,28,52,56,14,34,52,32,33,51,50,26,46,55,60,44,32,65,48,22,52,30,45,52,71,68,46,46,58,48,54,72,72,91,127,79,79,73,78,75,74,66,61,24,55,4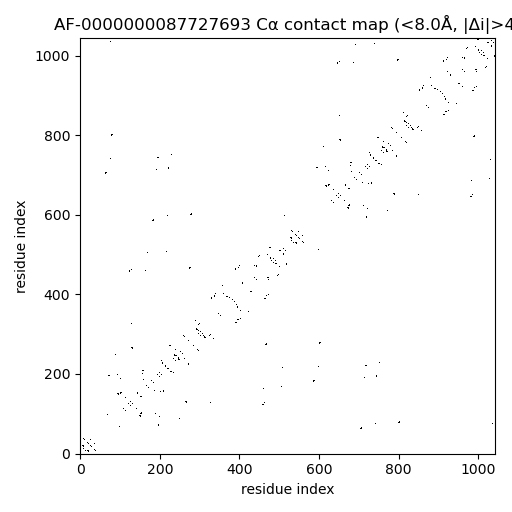8,30,58,74,64,73,45,88,49,67,63,41,83,80,47,20,65,56,28,63,75,72,72,46,78,42,42,61,79,76,74,75,68,71,66,81,71,60,74,78,67,73,78,73,79,70,79,74,75,76,47,70,34,54,53,52,53,68,37,52,46,94,67,62,65,56,37,59,36,63,31,45,88,76,41,70,54,36,64,64,71,69,31,51,44,81,52,32,68,74,33,34,55,54,41,48,52,37,52,74,65,61,41,57,64,58,50,50,52,49,37,59,73,17,49,36,57,78,52,65,34,71,48,66,70,58,49,51,50,50,46,52,52,53,65,72,42,93,58,10,38,65,62,52,39,40,54,30,30,51,46,30,49,38,57,70,16,32,73,85,55,58,85,70,64,51,78,85,61,34,57,42,47,35,41,29,54,49,50,51,50,48,36,49,73,7,48,34,52,51,68,50,55,42,50,23,33,41,45,44,19,49,46,23,52,27,45,55,41,57,64,52,22,63,52,37,33,39,50,25,39,52,54,38,49,61,47,13,57,82,29,83,83,80,35,51,52,48,43,54,79,69,90,41,69,66,55,48,50,30,48,49,29,42,44,49,52,45,50,40,50,42,48,60,60,28,62,34,20,48,66,52,81,66,70,62,78,81,81,55,60,75,40,69,34,51,36,30,51,68,31,52,76,68,72,44,92,57,67,61,46,48,62,64,48,91,52,65,69,63,58,89,73,64,18,67,66,26,47,30,48,53,23,40,54,52,32,48,51,41,40,52,48,55,45,51,54,72,67,57,80,49,65,69,62,50,45,54,47,50,53,50,48,49,54,54,50,52,47,46,47,52,36,51,53,57,46,41,68,66,36,75,77,56,94,51,79,55,54,64,26,49,28,40,41,50,36,33,48,48,57,51,26,58,75,40,44,61,82,69,71,85,57,87,64,91,62,83,82,50,72,66,48,53,52,46,20,54,51,19,51,57,49,48,51,47,40,36,47,44,56,50,21,54,52,19,49,49,51,49,56,51,56,74,72,52,86,62,48,37,69,68,66,60,72,43,52,61,30,46,50,54,36,39,45,51,23,43,48,47,31,74,72,64,64,39,67,59,30,52,54,14,36,52,32,32,51,50,26,46,55,61,44,31,65,48,23,53,28,44,50,72,68,47,46,58,48,53,73,71,94

pLDDT: mean 84.14, std 17.56, range [23.84, 98.88]

Radius of gyration: 29.93 Å; Cα contacts (8 Å, |Δi|>4): 1506; chains: 2; bounding box: 84×86×86 Å